Protein AF-0000000072587443 (afdb_homodimer)

Foldseek 3Di:
DPDPPPPPPPPPPPPPPPPLDPAAEFQLAFDALVSLLCLLVQGAYHYDPNLLVLQVQLLVQLQQCVLVPADAPLQNPPLPDDPPDRQADPVSGGDPVSQVSQLVSLVVLLVVQQDFDAFFDDSSLQSLLLLLLLSQCSQNFQSFDSVLSVLSSLCSNLVKGFRFHQGDDQFLFQQNGQSSVLCLLQQAHWTDGPNDIDRSVVRCVVSVHHRDRGGRRHSQSRRGANSSLLSLLSVLLVLLVLLLVLLLLLLLLLCLLLLAALQLLDQVNCVVPPDPLLVVLSVVSCVQFPPFCSVPDDPPYDPHAPCLNSVVSVLSSLLVVLSVQLRVLSSCRSNYHLGAQTKFFADAFPDPPPVSHRQFGPPTIGRHGDSSNRSVRNLVSLLSSLVSLLVNLVSLLVSLVQLQPCVRRVFPHHLADPAEDCNCPVVSPVSVVLSVLSNVLSPACQQPDAADDVRPRGHGGSSNSSSVSSSVSSLSSLLSSLSSSLSSLSSNVRVCVVPVPGGGDPSSVVLSVLLCVQAPHPHYDDDCVSSSVSSSVCSSPDDD/DPPPVPPPPPPPPPPPPPPLDPAAEFQLAFDALVSLLCLLVQGAYHYDPNLLVLQVQLLVQLQQCVLVPADDPLQNPPLPDDPPDRQDDPVSGGDPVSQVSQLVSLVVLLVVQQDFDAFFDDSSLQSLLLLLLLSQVSQNFQSFDSVLSVLSNLCSNLVKGFRFHQGDDQFLFQQNGQSSVLQLLQQAHWTDHPNDIDRSVVRCVVSVHHRDRGGRRHSQSRRGANSSLLSLLSNLLVLLVLLLVLLLLLLLLLCLLLLAALQLLDQVNCVVPPDPLLVVLSVVSCQQFPPFCSVPDDPPYDPHAPCLNSVVSVLSSLLVVLSVQLRVLSSCRSNYHLGAQTKFFADAFPDPPPVSHRQFGPPTIGRHGDSSNASVRNLVSLLSSLVSLLVNLQSLLVSLVQLQPCVRRVFPHHLADPAEDCRCPVVSVVSVVLSVLSNVLSPACQQPDAADDVRPRGHGGSSNSSSVSSSVSSLSSLLSSLSSSLSSLSSQVRVCVVPVPGGGDPSSVVLSVLLCVQAPHPHYDDDCVSSSVSSSVCSSPDDD

InterPro domains:
  IPR001106 Aromatic amino acid lyase [PF00221] (32-516)
  IPR001106 Aromatic amino acid lyase [PTHR10362] (23-500)
  IPR001106 Aromatic amino acid lyase [cd00332] (29-495)
  IPR008948 L-Aspartase-like [SSF48557] (23-542)
  IPR024083 Fumarase/histidase, N-terminal [G3DSA:1.10.275.10] (18-224)

pLDDT: mean 92.94, std 14.46, range [24.88, 98.94]

Organism: Burkholderia pseudomallei (strain K96243) (NCBI:txid272560)

Solvent-accessible surface area (backbone atoms only — not comparable to full-atom values): 54432 Å² total; per-residue (Å²): 134,85,77,80,78,77,79,76,78,74,75,73,74,70,70,68,73,68,75,79,70,76,58,49,72,41,49,9,64,72,68,46,39,59,57,37,41,44,40,23,71,61,47,36,61,41,74,35,68,72,16,52,50,35,17,48,52,16,25,49,40,49,51,50,33,47,53,71,63,44,85,32,82,57,39,56,37,87,43,74,65,58,90,83,58,75,53,40,38,99,82,65,39,69,21,69,68,48,47,52,42,15,23,52,41,22,53,48,51,28,60,75,33,47,60,52,36,71,63,59,49,54,68,44,48,48,37,10,14,50,48,32,40,45,24,13,41,25,47,7,18,35,25,31,54,61,67,56,57,49,48,49,43,46,28,58,55,71,46,49,35,50,60,30,36,62,41,63,50,53,26,67,20,24,32,25,38,36,11,32,51,50,33,26,41,60,34,34,67,39,17,35,44,91,90,36,82,36,49,14,44,59,48,28,59,75,69,69,48,79,61,65,84,46,35,50,34,28,39,56,49,56,14,43,26,44,24,55,38,49,15,46,38,23,42,38,51,45,53,44,57,53,47,57,54,49,51,53,49,43,47,51,44,34,38,59,25,37,46,41,61,59,50,43,39,32,69,72,45,35,61,42,43,67,48,68,41,32,50,52,32,15,53,52,49,52,59,42,47,44,79,19,49,61,46,44,81,53,92,82,44,53,86,67,57,40,37,42,62,42,37,34,38,52,46,55,8,40,45,50,47,30,48,52,51,24,49,58,43,41,40,50,61,43,27,17,22,34,24,67,50,24,29,44,66,81,39,72,54,88,46,86,45,47,52,50,37,57,48,48,37,89,94,41,8,29,53,33,52,45,40,47,36,62,49,58,73,32,46,52,29,45,49,43,32,23,42,36,51,20,53,44,33,48,26,48,34,44,44,45,50,43,53,30,31,32,88,70,30,73,46,46,62,22,57,35,42,93,62,25,88,60,48,45,56,78,61,51,50,62,36,45,53,49,22,51,50,32,40,60,53,31,52,78,52,40,82,69,72,75,61,36,81,94,54,37,43,47,60,57,32,23,36,42,60,54,42,53,36,40,40,50,36,53,55,50,45,45,43,42,48,17,49,37,40,53,52,17,50,46,35,38,51,56,44,33,72,74,34,74,82,58,42,70,13,71,71,46,43,61,61,54,51,56,44,52,75,71,37,70,77,68,54,49,68,69,89,52,66,67,45,41,54,48,33,22,54,46,61,76,66,62,75,134,134,83,79,77,78,76,79,75,76,75,76,73,74,69,71,68,73,69,74,82,69,78,58,50,72,41,50,9,64,72,68,47,39,58,56,36,40,44,40,23,72,61,47,36,60,42,73,34,68,70,17,54,50,34,16,47,52,14,25,50,40,49,52,50,32,47,53,71,63,44,85,32,82,56,39,55,37,86,45,72,65,60,90,83,56,74,54,42,39,98,81,63,39,68,21,68,67,48,46,53,42,14,23,53,42,23,52,49,51,28,61,75,32,47,59,51,37,73,62,61,52,52,69,44,50,47,38,11,14,49,48,32,39,45,22,13,40,26,48,7,19,35,24,30,54,62,67,56,60,48,48,50,42,47,28,57,56,68,47,48,36,50,60,31,37,63,40,63,50,53,26,68,20,23,33,25,40,36,11,33,51,50,33,26,41,60,34,35,66,40,18,36,44,90,92,35,81,36,48,14,44,59,49,29,61,76,67,70,49,79,62,64,84,49,36,50,34,26,40,55,50,56,16,44,27,43,24,54,38,50,14,45,38,22,42,38,51,45,54,44,57,53,46,56,53,48,51,53,49,43,47,51,44,33,38,60,26,37,47,42,60,58,48,42,39,33,70,72,46,34,60,43,42,68,47,69,42,33,49,54,33,14,54,53,49,50,58,44,46,43,79,18,49,62,45,44,80,54,94,83,45,54,86,68,55,39,36,42,61,41,37,34,37,52,46,55,8,40,45,50,46,31,47,53,50,23,49,57,44,41,42,50,62,43,28,16,23,34,25,67,52,25,30,43,67,81,38,74,56,88,46,86,44,47,51,48,37,56,49,50,38,89,94,41,9,29,53,34,53,44,41,46,34,61,48,59,74,33,44,52,28,44,50,43,31,23,43,34,50,19,53,45,34,46,27,49,34,44,44,44,52,43,54,29,31,32,89,68,31,73,48,48,62,22,57,34,41,93,63,24,87,63,49,44,55,78,62,52,50,62,37,44,53,50,19,52,52,31,39,59,52,30,52,79,51,41,83,68,72,74,59,37,81,94,52,37,42,46,60,56,31,24,38,44,59,53,42,51,36,41,39,50,36,53,55,52,45,44,43,41,48,17,48,38,41,52,53,17,51,46,34,38,51,55,45,33,73,75,34,74,81,58,43,70,14,70,71,45,43,61,61,55,51,56,44,52,75,72,37,71,79,67,54,48,68,68,89,52,67,67,44,40,53,48,33,24,53,46,62,76,65,60,76,135

Sequence (1088 aa):
MQRFLTRSAIALALFAAVPAFADVTLDGRSVTPESIARIADGEAVSIAPAARQRVVAAHEVLLKAAAAGQQIYGLTVGVGLNKDREMVDAHGKLSQEVIDASTRFNIGLIHAHSGSVGPDMSVRVARAAMAARLNAMLDGGAGVQPAIVDAYAQFLNRGVTPAMPADGSIGEADITILSHVGLAMLGEGDVYYQGRKLAAADALKLAGIATIYPYGKDALAILSSNAYSAGMAALALTDMARLARVSKLVFALGLQGLNGNVSPFREDTLALRPFPAALRAGAALRTLLAGSSLWNKDPDRPLQDPLSFRSGVYLLGEEDRTYDEARALLQVQLNSSDDNPGVAVSVAPKSNRAQDAAGYVDGGGAVLPSANFEPLPWVLAFEQLGLALGHNALASAQRIVKLNDSHLSGLSRFLGTEETVHAFGAMEKPPTALAMTIKTLATPVSLDYLPVAGGIEDIATNAPEVVQRVQKQIDASYTLLGLELIEAAQAIDLRRRRQPSFTLAPATQPLYRALRAKVAFLERDRPLTPDFRAADTLLRAYRDMQRFLTRSAIALALFAAVPAFADVTLDGRSVTPESIARIADGEAVSIAPAARQRVVAAHEVLLKAAAAGQQIYGLTVGVGLNKDREMVDAHGKLSQEVIDASTRFNIGLIHAHSGSVGPDMSVRVARAAMAARLNAMLDGGAGVQPAIVDAYAQFLNRGVTPAMPADGSIGEADITILSHVGLAMLGEGDVYYQGRKLAAADALKLAGIATIYPYGKDALAILSSNAYSAGMAALALTDMARLARVSKLVFALGLQGLNGNVSPFREDTLALRPFPAALRAGAALRTLLAGSSLWNKDPDRPLQDPLSFRSGVYLLGEEDRTYDEARALLQVQLNSSDDNPGVAVSVAPKSNRAQDAAGYVDGGGAVLPSANFEPLPWVLAFEQLGLALGHNALASAQRIVKLNDSHLSGLSRFLGTEETVHAFGAMEKPPTALAMTIKTLATPVSLDYLPVAGGIEDIATNAPEVVQRVQKQIDASYTLLGLELIEAAQAIDLRRRRQPSFTLAPATQPLYRALRAKVAFLERDRPLTPDFRAADTLLRAYRD

Structure (mmCIF, N/CA/C/O backbone):
data_AF-0000000072587443-model_v1
#
loop_
_entity.id
_entity.type
_entity.pdbx_description
1 polymer 'Exported histidine ammonia-lyase'
#
loop_
_atom_site.group_PDB
_atom_site.id
_atom_site.type_symbol
_atom_site.label_atom_id
_atom_site.label_alt_id
_atom_site.label_comp_id
_atom_site.label_asym_id
_atom_site.label_entity_id
_atom_site.label_seq_id
_atom_site.pdbx_PDB_ins_code
_atom_site.Cartn_x
_atom_site.Cartn_y
_atom_site.Cartn_z
_atom_site.occupancy
_atom_site.B_iso_or_equiv
_atom_site.auth_seq_id
_atom_site.auth_comp_id
_atom_site.auth_asym_id
_atom_site.auth_atom_id
_atom_site.pdbx_PDB_model_num
ATOM 1 N N . MET A 1 1 ? -71.75 -31.109 24.922 1 28.19 1 MET A N 1
ATOM 2 C CA . MET A 1 1 ? -71.062 -31.672 23.781 1 28.19 1 MET A CA 1
ATOM 3 C C . MET A 1 1 ? -70.938 -30.656 22.656 1 28.19 1 MET A C 1
ATOM 5 O O . MET A 1 1 ? -70.75 -31.031 21.5 1 28.19 1 MET A O 1
ATOM 9 N N . GLN A 1 2 ? -71.125 -29.344 22.938 1 29.17 2 GLN A N 1
ATOM 10 C CA . GLN A 1 2 ? -71 -28.172 22.062 1 29.17 2 GLN A CA 1
ATOM 11 C C . GLN A 1 2 ? -69.625 -28.062 21.453 1 29.17 2 GLN A C 1
ATOM 13 O O . GLN A 1 2 ? -68.625 -28.031 22.188 1 29.17 2 GLN A O 1
ATOM 18 N N . ARG A 1 3 ? -69.562 -28.562 20.172 1 26.31 3 ARG A N 1
ATOM 19 C CA . ARG A 1 3 ? -68.5 -28.703 19.172 1 26.31 3 ARG A CA 1
ATOM 20 C C . ARG A 1 3 ? -67.875 -27.359 18.859 1 26.31 3 ARG A C 1
ATOM 22 O O . ARG A 1 3 ? -68.5 -26.438 18.406 1 26.31 3 ARG A O 1
ATOM 29 N N . PHE A 1 4 ? -66.938 -26.859 19.766 1 31.45 4 PHE A N 1
ATOM 30 C CA . PHE A 1 4 ? -66.125 -25.672 19.594 1 31.45 4 PHE A CA 1
ATOM 31 C C . PHE A 1 4 ? -65.312 -25.75 18.281 1 31.45 4 PHE A C 1
ATOM 33 O O . PHE A 1 4 ? -64.5 -26.656 18.094 1 31.45 4 PHE A O 1
ATOM 40 N N . LEU A 1 5 ? -66 -25.5 17.094 1 30.7 5 LEU A N 1
ATOM 41 C CA . LEU A 1 5 ? -65.438 -25.375 15.773 1 30.7 5 LEU A CA 1
ATOM 42 C C . LEU A 1 5 ? -64.312 -24.359 15.773 1 30.7 5 LEU A C 1
ATOM 44 O O . LEU A 1 5 ? -64.5 -23.203 16.125 1 30.7 5 LEU A O 1
ATOM 48 N N . THR A 1 6 ? -63.062 -24.828 16.156 1 29.62 6 THR A N 1
ATOM 49 C CA . THR A 1 6 ? -61.781 -24.125 16.125 1 29.62 6 THR A CA 1
ATOM 50 C C . THR A 1 6 ? -61.5 -23.578 14.727 1 29.62 6 THR A C 1
ATOM 52 O O . THR A 1 6 ? -61.438 -24.344 13.758 1 29.62 6 THR A O 1
ATOM 55 N N . ARG A 1 7 ? -62.094 -22.359 14.336 1 28.56 7 ARG A N 1
ATOM 56 C CA . ARG A 1 7 ? -61.75 -21.609 13.133 1 28.56 7 ARG A CA 1
ATOM 57 C C . ARG A 1 7 ? -60.25 -21.469 12.984 1 28.56 7 ARG A C 1
ATOM 59 O O . ARG A 1 7 ? -59.594 -20.859 13.836 1 28.56 7 ARG A O 1
ATOM 66 N N . SER A 1 8 ? -59.531 -22.469 12.477 1 27.53 8 SER A N 1
ATOM 67 C CA . SER A 1 8 ? -58.125 -22.453 12.102 1 27.53 8 SER A CA 1
ATOM 68 C C . SER A 1 8 ? -57.844 -21.359 11.07 1 27.53 8 SER A C 1
ATOM 70 O O . SER A 1 8 ? -58.344 -21.422 9.945 1 27.53 8 SER A O 1
ATOM 72 N N . ALA A 1 9 ? -57.844 -20.016 11.508 1 30.33 9 ALA A N 1
ATOM 73 C CA . ALA A 1 9 ? -57.375 -18.953 10.609 1 30.33 9 ALA A CA 1
ATOM 74 C C . ALA A 1 9 ? -56.031 -19.312 9.984 1 30.33 9 ALA A C 1
ATOM 76 O O . ALA A 1 9 ? -55.062 -19.484 10.695 1 30.33 9 ALA A O 1
ATOM 77 N N . ILE A 1 10 ? -56.031 -19.938 8.906 1 27.16 10 ILE A N 1
ATOM 78 C CA . ILE A 1 10 ? -54.875 -20.125 8.055 1 27.16 10 ILE A CA 1
ATOM 79 C C . ILE A 1 10 ? -54.25 -18.781 7.68 1 27.16 10 ILE A C 1
ATOM 81 O O . ILE A 1 10 ? -54.906 -17.969 7.004 1 27.16 10 ILE A O 1
ATOM 85 N N . ALA A 1 11 ? -53.531 -18.141 8.602 1 29.89 11 ALA A N 1
ATOM 86 C CA . ALA A 1 11 ? -52.719 -17 8.195 1 29.89 11 ALA A CA 1
ATOM 87 C C . ALA A 1 11 ? -51.938 -17.312 6.93 1 29.89 11 ALA A C 1
ATOM 89 O O . ALA A 1 11 ? -51.062 -18.188 6.941 1 29.89 11 ALA A O 1
ATOM 90 N N . LEU A 1 12 ? -52.531 -17.062 5.828 1 25.92 12 LEU A N 1
ATOM 91 C CA . LEU A 1 12 ? -51.75 -17.031 4.582 1 25.92 12 LEU A CA 1
ATOM 92 C C . LEU A 1 12 ? -50.562 -16.125 4.715 1 25.92 12 LEU A C 1
ATOM 94 O O . LEU A 1 12 ? -50.688 -14.914 4.93 1 25.92 12 LEU A O 1
ATOM 98 N N . ALA A 1 13 ? -49.5 -16.688 5.184 1 30.31 13 ALA A N 1
ATOM 99 C CA . ALA A 1 13 ? -48.188 -16 5.051 1 30.31 13 ALA A CA 1
ATOM 100 C C . ALA A 1 13 ? -48 -15.484 3.629 1 30.31 13 ALA A C 1
ATOM 102 O O . ALA A 1 13 ? -47.938 -16.266 2.68 1 30.31 13 ALA A O 1
ATOM 103 N N . LEU A 1 14 ? -48.594 -14.297 3.459 1 30.86 14 LEU A N 1
ATOM 104 C CA . LEU A 1 14 ? -48.188 -13.57 2.266 1 30.86 14 LEU A CA 1
ATOM 105 C C . LEU A 1 14 ? -46.688 -13.648 2.082 1 30.86 14 LEU A C 1
ATOM 107 O O . LEU A 1 14 ? -45.906 -13.18 2.932 1 30.86 14 LEU A O 1
ATOM 111 N N . PHE A 1 15 ? -46.281 -14.711 1.475 1 32.22 15 PHE A N 1
ATOM 112 C CA . PHE A 1 15 ? -44.938 -14.625 0.964 1 32.22 15 PHE A CA 1
ATOM 113 C C . PHE A 1 15 ? -44.688 -13.297 0.256 1 32.22 15 PHE A C 1
ATOM 115 O O . PHE A 1 15 ? -45.344 -13 -0.752 1 32.22 15 PHE A O 1
ATOM 122 N N . ALA A 1 16 ? -44.531 -12.219 1.026 1 31.06 16 ALA A N 1
ATOM 123 C CA . ALA A 1 16 ? -44 -11.016 0.38 1 31.06 16 ALA A CA 1
ATOM 124 C C . ALA A 1 16 ? -43.156 -11.359 -0.836 1 31.06 16 ALA A C 1
ATOM 126 O O . ALA A 1 16 ? -42.25 -12.172 -0.745 1 31.06 16 ALA A O 1
ATOM 127 N N . ALA A 1 17 ? -43.688 -11.242 -1.972 1 32.5 17 ALA A N 1
ATOM 128 C CA . ALA A 1 17 ? -42.938 -11.273 -3.217 1 32.5 17 ALA A CA 1
ATOM 129 C C . ALA A 1 17 ? -41.562 -10.609 -3.043 1 32.5 17 ALA A C 1
ATOM 131 O O . ALA A 1 17 ? -41.5 -9.398 -2.803 1 32.5 17 ALA A O 1
ATOM 132 N N . VAL A 1 18 ? -40.656 -11.336 -2.527 1 38.56 18 VAL A N 1
ATOM 133 C CA . VAL A 1 18 ? -39.344 -10.711 -2.637 1 38.56 18 VAL A CA 1
ATOM 134 C C . VAL A 1 18 ? -39.188 -10.078 -4.02 1 38.56 18 VAL A C 1
ATOM 136 O O . VAL A 1 18 ? -39.438 -10.719 -5.035 1 38.56 18 VAL A O 1
ATOM 139 N N . PRO A 1 19 ? -39.312 -8.82 -4.234 1 39.88 19 PRO A N 1
ATOM 140 C CA . PRO A 1 19 ? -39.125 -8.211 -5.555 1 39.88 19 PRO A CA 1
ATOM 141 C C . PRO A 1 19 ? -38.156 -9.016 -6.441 1 39.88 19 PRO A C 1
ATOM 143 O O . PRO A 1 19 ? -37.156 -9.555 -5.949 1 39.88 19 PRO A O 1
ATOM 146 N N . ALA A 1 20 ? -38.594 -9.594 -7.484 1 42.62 20 ALA A N 1
ATOM 147 C CA . ALA A 1 20 ? -37.781 -10.266 -8.516 1 42.62 20 ALA A CA 1
ATOM 148 C C . ALA A 1 20 ? -36.531 -9.469 -8.867 1 42.62 20 ALA A C 1
ATOM 150 O O . ALA A 1 20 ? -36.625 -8.5 -9.625 1 42.62 20 ALA A O 1
ATOM 151 N N . PHE A 1 21 ? -35.688 -9.242 -8.023 1 53.94 21 PHE A N 1
ATOM 152 C CA . PHE A 1 21 ? -34.438 -8.602 -8.484 1 53.94 21 PHE A CA 1
ATOM 153 C C . PHE A 1 21 ? -33.938 -9.258 -9.766 1 53.94 21 PHE A C 1
ATOM 155 O O . PHE A 1 21 ? -34.062 -10.477 -9.93 1 53.94 21 PHE A O 1
ATOM 162 N N . ALA A 1 22 ? -33.812 -8.547 -10.93 1 69.62 22 ALA A N 1
ATOM 163 C CA . ALA A 1 22 ? -33.188 -8.984 -12.188 1 69.62 22 ALA A CA 1
ATOM 164 C C . ALA A 1 22 ? -31.891 -9.719 -11.945 1 69.62 22 ALA A C 1
ATOM 166 O O . ALA A 1 22 ? -31.156 -9.398 -11.016 1 69.62 22 ALA A O 1
ATOM 167 N N . ASP A 1 23 ? -31.734 -10.859 -12.508 1 89.25 23 ASP A N 1
ATOM 168 C CA . ASP A 1 23 ? -30.547 -11.711 -12.453 1 89.25 23 ASP A CA 1
ATOM 169 C C . ASP A 1 23 ? -29.281 -10.891 -12.664 1 89.25 23 ASP A C 1
ATOM 171 O O . ASP A 1 23 ? -29.297 -9.891 -13.383 1 89.25 23 ASP A O 1
ATOM 175 N N . VAL A 1 24 ? -28.25 -11.219 -11.844 1 96.88 24 VAL A N 1
ATOM 176 C CA . VAL A 1 24 ? -26.938 -10.703 -12.188 1 96.88 24 VAL A CA 1
ATOM 177 C C . VAL A 1 24 ? -26.359 -11.484 -13.375 1 96.88 24 VAL A C 1
ATOM 179 O O . VAL A 1 24 ? -26.156 -12.695 -13.273 1 96.88 24 VAL A O 1
ATOM 182 N N . THR A 1 25 ? -26.156 -10.852 -14.508 1 98.25 25 THR A N 1
ATOM 183 C CA . THR A 1 25 ? -25.578 -11.516 -15.672 1 98.25 25 THR A CA 1
ATOM 184 C C . THR A 1 25 ? -24.047 -11.523 -15.578 1 98.25 25 THR A C 1
ATOM 186 O O . THR A 1 25 ? -23.422 -10.477 -15.445 1 98.25 25 THR A O 1
ATOM 189 N N . LEU A 1 26 ? -23.516 -12.672 -15.594 1 98.56 26 LEU A N 1
ATOM 190 C CA . LEU A 1 26 ? -22.062 -12.852 -15.578 1 98.56 26 LEU A CA 1
ATOM 191 C C . LEU A 1 26 ? -21.531 -13.102 -16.984 1 98.56 26 LEU A C 1
ATOM 193 O O . LEU A 1 26 ? -22.078 -13.945 -17.703 1 98.56 26 LEU A O 1
ATOM 197 N N . ASP A 1 27 ? -20.484 -12.336 -17.359 1 98.44 27 ASP A N 1
ATOM 198 C CA . ASP A 1 27 ? -19.969 -12.461 -18.719 1 98.44 27 ASP A CA 1
ATOM 199 C C . ASP A 1 27 ? -18.469 -12.789 -18.703 1 98.44 27 ASP A C 1
ATOM 201 O O . ASP A 1 27 ? -17.844 -12.859 -19.766 1 98.44 27 ASP A O 1
ATOM 205 N N . GLY A 1 28 ? -17.906 -12.914 -17.562 1 98.31 28 GLY A N 1
ATOM 206 C CA . GLY A 1 28 ? -16.5 -13.281 -17.438 1 98.31 28 GLY A CA 1
ATOM 207 C C . GLY A 1 28 ? -15.57 -12.094 -17.531 1 98.31 28 GLY A C 1
ATOM 208 O O . GLY A 1 28 ? -14.359 -12.234 -17.344 1 98.31 28 GLY A O 1
ATOM 209 N N . ARG A 1 29 ? -16.062 -10.812 -17.672 1 97.75 29 ARG A N 1
ATOM 210 C CA . ARG A 1 29 ? -15.133 -9.758 -18.062 1 97.75 29 ARG A CA 1
ATOM 211 C C . ARG A 1 29 ? -15.484 -8.438 -17.391 1 97.75 29 ARG A C 1
ATOM 213 O O . ARG A 1 29 ? -14.719 -7.473 -17.453 1 97.75 29 ARG A O 1
ATOM 220 N N . SER A 1 30 ? -16.594 -8.414 -16.656 1 98.06 30 SER A N 1
ATOM 221 C CA . SER A 1 30 ? -16.953 -7.078 -16.203 1 98.06 30 SER A CA 1
ATOM 222 C C . SER A 1 30 ? -17.656 -7.125 -14.852 1 98.06 30 SER A C 1
ATOM 224 O O . SER A 1 30 ? -18.375 -6.191 -14.484 1 98.06 30 SER A O 1
ATOM 226 N N . VAL A 1 31 ? -17.578 -8.211 -14.125 1 98.25 31 VAL A N 1
ATOM 227 C CA . VAL A 1 31 ? -18.25 -8.281 -12.828 1 98.25 31 VAL A CA 1
ATOM 228 C C . VAL A 1 31 ? -17.609 -7.293 -11.867 1 98.25 31 VAL A C 1
ATOM 230 O O . VAL A 1 31 ? -16.438 -6.938 -12.016 1 98.25 31 VAL A O 1
ATOM 233 N N . THR A 1 32 ? -18.344 -6.773 -10.953 1 98.5 32 THR A N 1
ATOM 234 C CA . THR A 1 32 ? -17.859 -5.848 -9.93 1 98.5 32 THR A CA 1
ATOM 235 C C . THR A 1 32 ? -17.984 -6.465 -8.539 1 98.5 32 THR A C 1
ATOM 237 O O . THR A 1 32 ? -18.703 -7.457 -8.352 1 98.5 32 THR A O 1
ATOM 240 N N . PRO A 1 33 ? -17.266 -5.949 -7.566 1 98.62 33 PRO A N 1
ATOM 241 C CA . PRO A 1 33 ? -17.453 -6.402 -6.184 1 98.62 33 PRO A CA 1
ATOM 242 C C . PRO A 1 33 ? -18.922 -6.352 -5.742 1 98.62 33 PRO A C 1
ATOM 244 O O . PRO A 1 33 ? -19.406 -7.277 -5.086 1 98.62 33 PRO A O 1
ATOM 247 N N . GLU A 1 34 ? -19.625 -5.367 -6.129 1 98.25 34 GLU A N 1
ATOM 248 C CA . GLU A 1 34 ? -21.031 -5.211 -5.766 1 98.25 34 GLU A CA 1
ATOM 249 C C . GLU A 1 34 ? -21.875 -6.316 -6.383 1 98.25 34 GLU A C 1
ATOM 251 O O . GLU A 1 34 ? -22.812 -6.816 -5.746 1 98.25 34 GLU A O 1
ATOM 256 N N . SER A 1 35 ? -21.562 -6.684 -7.637 1 98.31 35 SER A N 1
ATOM 257 C CA . SER A 1 35 ? -22.281 -7.785 -8.273 1 98.31 35 SER A CA 1
ATOM 258 C C . SER A 1 35 ? -22.078 -9.086 -7.508 1 98.31 35 SER A C 1
ATOM 260 O O . SER A 1 35 ? -23.031 -9.859 -7.328 1 98.31 35 SER A O 1
ATOM 262 N N . ILE A 1 36 ? -20.875 -9.312 -7.109 1 98.88 36 ILE A N 1
ATOM 263 C CA . ILE A 1 36 ? -20.562 -10.508 -6.336 1 98.88 36 ILE A CA 1
ATOM 264 C C . ILE A 1 36 ? -21.328 -10.492 -5.023 1 98.88 36 ILE A C 1
ATOM 266 O O . ILE A 1 36 ? -21.875 -11.516 -4.602 1 98.88 36 ILE A O 1
ATOM 270 N N . ALA A 1 37 ? -21.359 -9.367 -4.348 1 98.69 37 ALA A N 1
ATOM 271 C CA . ALA A 1 37 ? -22.094 -9.234 -3.09 1 98.69 37 ALA A CA 1
ATOM 272 C C . ALA A 1 37 ? -23.578 -9.523 -3.287 1 98.69 37 ALA A C 1
ATOM 274 O O . ALA A 1 37 ? -24.203 -10.188 -2.453 1 98.69 37 ALA A O 1
ATOM 275 N N . ARG A 1 38 ? -24.172 -9.023 -4.363 1 98.56 38 ARG A N 1
ATOM 276 C CA . ARG A 1 38 ? -25.578 -9.281 -4.672 1 98.56 38 ARG A CA 1
ATOM 277 C C . ARG A 1 38 ? -25.844 -10.773 -4.812 1 98.56 38 ARG A C 1
ATOM 279 O O . ARG A 1 38 ? -26.828 -11.289 -4.277 1 98.56 38 ARG A O 1
ATOM 286 N N . ILE A 1 39 ? -25 -11.438 -5.5 1 98.81 39 ILE A N 1
ATOM 287 C CA . ILE A 1 39 ? -25.141 -12.875 -5.676 1 98.81 39 ILE A CA 1
ATOM 288 C C . ILE A 1 39 ? -24.984 -13.578 -4.328 1 98.81 39 ILE A C 1
ATOM 290 O O . ILE A 1 39 ? -25.75 -14.492 -4.004 1 98.81 39 ILE A O 1
ATOM 294 N N . ALA A 1 40 ? -23.969 -13.156 -3.59 1 98.75 40 ALA A N 1
ATOM 295 C CA . ALA A 1 40 ? -23.719 -13.719 -2.264 1 98.75 40 ALA A CA 1
ATOM 296 C C . ALA A 1 40 ? -24.953 -13.578 -1.368 1 98.75 40 ALA A C 1
ATOM 298 O O . ALA A 1 40 ? -25.203 -14.43 -0.505 1 98.75 40 ALA A O 1
ATOM 299 N N . ASP A 1 41 ? -25.734 -12.539 -1.622 1 98 41 ASP A N 1
ATOM 300 C CA . ASP A 1 41 ? -26.922 -12.242 -0.812 1 98 41 ASP A CA 1
ATOM 301 C C . ASP A 1 41 ? -28.156 -12.945 -1.368 1 98 41 ASP A C 1
ATOM 303 O O . ASP A 1 41 ? -29.25 -12.781 -0.846 1 98 41 ASP A O 1
ATOM 307 N N . GLY A 1 42 ? -28.047 -13.648 -2.453 1 97.56 42 GLY A N 1
ATOM 308 C CA . GLY A 1 42 ? -29.125 -14.539 -2.844 1 97.56 42 GLY A CA 1
ATOM 309 C C . GLY A 1 42 ? -29.656 -14.25 -4.23 1 97.56 42 GLY A C 1
ATOM 310 O O . GLY A 1 42 ? -30.516 -14.984 -4.738 1 97.56 42 GLY A O 1
ATOM 311 N N . GLU A 1 43 ? -29.172 -13.188 -4.863 1 98 43 GLU A N 1
ATOM 312 C CA . GLU A 1 43 ? -29.656 -12.906 -6.211 1 98 43 GLU A CA 1
ATOM 313 C C . GLU A 1 43 ? -29.234 -14 -7.188 1 98 43 GLU A C 1
ATOM 315 O O . GLU A 1 43 ? -28.141 -14.562 -7.062 1 98 43 GLU A O 1
ATOM 320 N N . ALA A 1 44 ? -30.078 -14.281 -8.164 1 98.06 44 ALA A N 1
ATOM 321 C CA . ALA A 1 44 ? -29.828 -15.32 -9.164 1 98.06 44 ALA A CA 1
ATOM 322 C C . ALA A 1 44 ? -28.797 -14.852 -10.188 1 98.06 44 ALA A C 1
ATOM 324 O O . ALA A 1 44 ? -28.562 -13.648 -10.344 1 98.06 44 ALA A O 1
ATOM 325 N N . VAL A 1 45 ? -28.188 -15.852 -10.891 1 98.38 45 VAL A N 1
ATOM 326 C CA . VAL A 1 45 ? -27.172 -15.547 -11.891 1 98.38 45 VAL A CA 1
ATOM 327 C C . VAL A 1 45 ? -27.625 -16.062 -13.258 1 98.38 45 VAL A C 1
ATOM 329 O O . VAL A 1 45 ? -28.328 -17.078 -13.344 1 98.38 45 VAL A O 1
ATOM 332 N N . SER A 1 46 ? -27.359 -15.297 -14.242 1 98.44 46 SER A N 1
ATOM 333 C CA . SER A 1 46 ? -27.438 -15.75 -15.625 1 98.44 46 SER A CA 1
ATOM 334 C C . SER A 1 46 ? -26.094 -15.656 -16.328 1 98.44 46 SER A C 1
ATOM 336 O O . SER A 1 46 ? -25.234 -14.852 -15.938 1 98.44 46 SER A O 1
ATOM 338 N N . ILE A 1 47 ? -25.859 -16.5 -17.312 1 98.44 47 ILE A N 1
ATOM 339 C CA . ILE A 1 47 ? -24.594 -16.531 -18.062 1 98.44 47 ILE A CA 1
ATOM 340 C C . ILE A 1 47 ? -24.797 -15.891 -19.438 1 98.44 47 ILE A C 1
ATOM 342 O O . ILE A 1 47 ? -25.688 -16.281 -20.188 1 98.44 47 ILE A O 1
ATOM 346 N N . ALA A 1 48 ? -23.984 -14.883 -19.703 1 98.38 48 ALA A N 1
ATOM 347 C CA . ALA A 1 48 ? -24.047 -14.258 -21.031 1 98.38 48 ALA A CA 1
ATOM 348 C C . ALA A 1 48 ? -23.734 -15.273 -22.125 1 98.38 48 ALA A C 1
ATOM 350 O O . ALA A 1 48 ? -22.812 -16.062 -22 1 98.38 48 ALA A O 1
ATOM 351 N N . PRO A 1 49 ? -24.484 -15.273 -23.219 1 98 49 PRO A N 1
ATOM 352 C CA . PRO A 1 49 ? -24.281 -16.25 -24.297 1 98 49 PRO A CA 1
ATOM 353 C C . PRO A 1 49 ? -22.859 -16.234 -24.844 1 98 49 PRO A C 1
ATOM 355 O O . PRO A 1 49 ? -22.266 -17.281 -25.078 1 98 49 PRO A O 1
ATOM 358 N N . ALA A 1 50 ? -22.344 -15.047 -25 1 98.06 50 ALA A N 1
ATOM 359 C CA . ALA A 1 50 ? -20.969 -14.938 -25.516 1 98.06 50 ALA A CA 1
ATOM 360 C C . ALA A 1 50 ? -19.969 -15.602 -24.578 1 98.06 50 ALA A C 1
ATOM 362 O O . ALA A 1 50 ? -18.969 -16.172 -25.031 1 98.06 50 ALA A O 1
ATOM 363 N N . ALA A 1 51 ? -20.219 -15.531 -23.312 1 98.19 51 ALA A N 1
ATOM 364 C CA . ALA A 1 51 ? -19.359 -16.156 -22.328 1 98.19 51 ALA A CA 1
ATOM 365 C C . ALA A 1 51 ? -19.422 -17.688 -22.422 1 98.19 51 ALA A C 1
ATOM 367 O O . ALA A 1 51 ? -18.406 -18.375 -22.297 1 98.19 51 ALA A O 1
ATOM 368 N N . ARG A 1 52 ? -20.594 -18.188 -22.625 1 97.5 52 ARG A N 1
ATOM 369 C CA . ARG A 1 52 ? -20.766 -19.625 -22.797 1 97.5 52 ARG A CA 1
ATOM 370 C C . ARG A 1 52 ? -20 -20.109 -24.016 1 97.5 52 ARG A C 1
ATOM 372 O O . ARG A 1 52 ? -19.391 -21.188 -23.984 1 97.5 52 ARG A O 1
ATOM 379 N N . GLN A 1 53 ? -20.047 -19.328 -25.031 1 98.06 53 GLN A N 1
ATOM 380 C CA . GLN A 1 53 ? -19.312 -19.688 -26.25 1 98.06 53 GLN A CA 1
ATOM 381 C C . GLN A 1 53 ? -17.812 -19.734 -26 1 98.06 53 GLN A C 1
ATOM 383 O O . GLN A 1 53 ? -17.109 -20.578 -26.547 1 98.06 53 GLN A O 1
ATOM 388 N N . ARG A 1 54 ? -17.312 -18.797 -25.188 1 97.94 54 ARG A N 1
ATOM 389 C CA . ARG A 1 54 ? -15.898 -18.797 -24.859 1 97.94 54 ARG A CA 1
ATOM 390 C C . ARG A 1 54 ? -15.516 -20.047 -24.078 1 97.94 54 ARG A C 1
ATOM 392 O O . ARG A 1 54 ? -14.445 -20.625 -24.297 1 97.94 54 ARG A O 1
ATOM 399 N N . VAL A 1 55 ? -16.375 -20.484 -23.188 1 98.44 55 VAL A N 1
ATOM 400 C CA . VAL A 1 55 ? -16.125 -21.688 -22.406 1 98.44 55 VAL A CA 1
ATOM 401 C C . VAL A 1 55 ? -16.047 -22.906 -23.328 1 98.44 55 VAL A C 1
ATOM 403 O O . VAL A 1 55 ? -15.125 -23.719 -23.203 1 98.44 55 VAL A O 1
ATOM 406 N N . VAL A 1 56 ? -16.953 -22.984 -24.266 1 98.12 56 VAL A N 1
ATOM 407 C CA . VAL A 1 56 ? -16.984 -24.094 -25.219 1 98.12 56 VAL A CA 1
ATOM 408 C C . VAL A 1 56 ? -15.719 -24.094 -26.062 1 98.12 56 VAL A C 1
ATOM 410 O O . VAL A 1 56 ? -15.062 -25.109 -26.234 1 98.12 56 VAL A O 1
ATOM 413 N N . ALA A 1 57 ? -15.398 -22.922 -26.562 1 97.69 57 ALA A N 1
ATOM 414 C CA . ALA A 1 57 ? -14.227 -22.781 -27.422 1 97.69 57 ALA A CA 1
ATOM 415 C C . ALA A 1 57 ? -12.953 -23.156 -26.672 1 97.69 57 ALA A C 1
ATOM 417 O O . ALA A 1 57 ? -12.07 -23.812 -27.234 1 97.69 57 ALA A O 1
ATOM 418 N N . ALA A 1 58 ? -12.844 -22.781 -25.5 1 97.81 58 ALA A N 1
ATOM 419 C CA . ALA A 1 58 ? -11.656 -23.078 -24.688 1 97.81 58 ALA A CA 1
ATOM 420 C C . ALA A 1 58 ? -11.555 -24.578 -24.406 1 97.81 58 ALA A C 1
ATOM 422 O O . ALA A 1 58 ? -10.461 -25.141 -24.438 1 97.81 58 ALA A O 1
ATOM 423 N N . HIS A 1 59 ? -12.672 -25.172 -24.062 1 96.56 59 HIS A N 1
ATOM 424 C CA . HIS A 1 59 ? -12.68 -26.625 -23.812 1 96.56 59 HIS A CA 1
ATOM 425 C C . HIS A 1 59 ? -12.25 -27.391 -25.062 1 96.56 59 HIS A C 1
ATOM 427 O O . HIS A 1 59 ? -11.539 -28.391 -24.953 1 96.56 59 HIS A O 1
ATOM 433 N N . GLU A 1 60 ? -12.656 -26.938 -26.188 1 95.31 60 GLU A N 1
ATOM 434 C CA . GLU A 1 60 ? -12.266 -27.562 -27.453 1 95.31 60 GLU A CA 1
ATOM 435 C C . GLU A 1 60 ? -10.758 -27.469 -27.656 1 95.31 60 GLU A C 1
ATOM 437 O O . GLU A 1 60 ? -10.133 -28.438 -28.125 1 95.31 60 GLU A O 1
ATOM 442 N N . VAL A 1 61 ? -10.195 -26.328 -27.391 1 96 61 VAL A N 1
ATOM 443 C CA . VAL A 1 61 ? -8.75 -26.156 -27.484 1 96 61 VAL A CA 1
ATOM 444 C C . VAL A 1 61 ? -8.047 -27.156 -26.578 1 96 61 VAL A C 1
ATOM 446 O O . VAL A 1 61 ? -7.055 -27.766 -26.984 1 96 61 VAL A O 1
ATOM 449 N N . LEU A 1 62 ? -8.555 -27.312 -25.406 1 94.56 62 LEU A N 1
ATOM 450 C CA . LEU A 1 62 ? -7.977 -28.25 -24.453 1 94.56 62 LEU A CA 1
ATOM 451 C C . LEU A 1 62 ? -8.008 -29.672 -25 1 94.56 62 LEU A C 1
ATOM 453 O O . LEU A 1 62 ? -7.02 -30.406 -24.891 1 94.56 62 LEU A O 1
ATOM 457 N N . LEU A 1 63 ? -9.117 -30.078 -25.578 1 91.06 63 LEU A N 1
ATOM 458 C CA . LEU A 1 63 ? -9.273 -31.422 -26.125 1 91.06 63 LEU A CA 1
ATOM 459 C C . LEU A 1 63 ? -8.344 -31.625 -27.312 1 91.06 63 LEU A C 1
ATOM 461 O O . LEU A 1 63 ? -7.77 -32.719 -27.484 1 91.06 63 LEU A O 1
ATOM 465 N N . LYS A 1 64 ? -8.219 -30.594 -28.078 1 91.31 64 LYS A N 1
ATOM 466 C CA . LYS A 1 64 ? -7.301 -30.672 -29.203 1 91.31 64 LYS A CA 1
ATOM 467 C C . LYS A 1 64 ? -5.863 -30.859 -28.734 1 91.31 64 LYS A C 1
ATOM 469 O O . LYS A 1 64 ? -5.105 -31.641 -29.328 1 91.31 64 LYS A O 1
ATOM 474 N N . ALA A 1 65 ? -5.488 -30.141 -27.781 1 91.12 65 ALA A N 1
ATOM 475 C CA . ALA A 1 65 ? -4.145 -30.25 -27.219 1 91.12 65 ALA A CA 1
ATOM 476 C C . ALA A 1 65 ? -3.887 -31.656 -26.688 1 91.12 65 ALA A C 1
ATOM 478 O O . ALA A 1 65 ? -2.812 -32.219 -26.922 1 91.12 65 ALA A O 1
ATOM 479 N N . ALA A 1 66 ? -4.863 -32.188 -25.984 1 87.69 66 ALA A N 1
ATOM 480 C CA . ALA A 1 66 ? -4.754 -33.562 -25.453 1 87.69 66 ALA A CA 1
ATOM 481 C C . ALA A 1 66 ? -4.652 -34.594 -26.578 1 87.69 66 ALA A C 1
ATOM 483 O O . ALA A 1 66 ? -3.861 -35.531 -26.5 1 87.69 66 ALA A O 1
ATOM 484 N N . ALA A 1 67 ? -5.449 -34.375 -27.531 1 85.06 67 ALA A N 1
ATOM 485 C CA . ALA A 1 67 ? -5.465 -35.281 -28.672 1 85.06 67 ALA A CA 1
ATOM 486 C C . ALA A 1 67 ? -4.125 -35.25 -29.406 1 85.06 67 ALA A C 1
ATOM 488 O O . ALA A 1 67 ? -3.695 -36.281 -29.953 1 85.06 67 ALA A O 1
ATOM 489 N N . ALA A 1 68 ? -3.496 -34.125 -29.344 1 84.5 68 ALA A N 1
ATOM 490 C CA . ALA A 1 68 ? -2.207 -33.969 -30 1 84.5 68 ALA A CA 1
ATOM 491 C C . ALA A 1 68 ? -1.074 -34.531 -29.156 1 84.5 68 ALA A C 1
ATOM 493 O O . ALA A 1 68 ? 0.094 -34.469 -29.547 1 84.5 68 ALA A O 1
ATOM 494 N N . GLY A 1 69 ? -1.419 -34.938 -27.953 1 79.5 69 GLY A N 1
ATOM 495 C CA . GLY A 1 69 ? -0.432 -35.594 -27.109 1 79.5 69 GLY A CA 1
ATOM 496 C C . GLY A 1 69 ? 0.308 -34.656 -26.188 1 79.5 69 GLY A C 1
ATOM 497 O O . GLY A 1 69 ? 1.34 -35 -25.609 1 79.5 69 GLY A O 1
ATOM 498 N N . GLN A 1 70 ? -0.155 -33.562 -26.094 1 82.56 70 GLN A N 1
ATOM 499 C CA . GLN A 1 70 ? 0.499 -32.594 -25.219 1 82.56 70 GLN A CA 1
ATOM 500 C C . GLN A 1 70 ? 0.392 -33.031 -23.75 1 82.56 70 GLN A C 1
ATOM 502 O O . GLN A 1 70 ? -0.641 -33.531 -23.328 1 82.56 70 GLN A O 1
ATOM 507 N N . GLN A 1 71 ? 1.494 -32.75 -23.062 1 74.75 71 GLN A N 1
ATOM 508 C CA . GLN A 1 71 ? 1.492 -33 -21.609 1 74.75 71 GLN A CA 1
ATOM 509 C C . GLN A 1 71 ? 0.746 -31.875 -20.891 1 74.75 71 GLN A C 1
ATOM 511 O O . GLN A 1 71 ? 1.189 -30.719 -20.875 1 74.75 71 GLN A O 1
ATOM 516 N N . ILE A 1 72 ? -0.385 -32.281 -20.469 1 77.06 72 ILE A N 1
ATOM 517 C CA . ILE A 1 72 ? -1.237 -31.328 -19.766 1 77.06 72 ILE A CA 1
ATOM 518 C C . ILE A 1 72 ? -1.485 -31.828 -18.344 1 77.06 72 ILE A C 1
ATOM 520 O O . ILE A 1 72 ? -2.057 -32.906 -18.141 1 77.06 72 ILE A O 1
ATOM 524 N N . TYR A 1 73 ? -1.007 -31.047 -17.453 1 67.38 73 TYR A N 1
ATOM 525 C CA . TYR A 1 73 ? -1.212 -31.391 -16.062 1 67.38 73 TYR A CA 1
ATOM 526 C C . TYR A 1 73 ? -2.693 -31.578 -15.75 1 67.38 73 TYR A C 1
ATOM 528 O O . TYR A 1 73 ? -3.518 -30.734 -16.109 1 67.38 73 TYR A O 1
ATOM 536 N N . GLY A 1 74 ? -3.121 -32.719 -15.109 1 64.06 74 GLY A N 1
ATOM 537 C CA . GLY A 1 74 ? -4.496 -33 -14.719 1 64.06 74 GLY A CA 1
ATOM 538 C C . GLY A 1 74 ? -5.293 -33.719 -15.805 1 64.06 74 GLY A C 1
ATOM 539 O O . GLY A 1 74 ? -6.434 -34.125 -15.578 1 64.06 74 GLY A O 1
ATOM 540 N N . LEU A 1 75 ? -4.637 -33.844 -17.016 1 73.56 75 LEU A N 1
ATOM 541 C CA . LEU A 1 75 ? -5.352 -34.469 -18.094 1 73.56 75 LEU A CA 1
ATOM 542 C C . LEU A 1 75 ? -4.535 -35.625 -18.688 1 73.56 75 LEU A C 1
ATOM 544 O O . LEU A 1 75 ? -4.934 -36.781 -18.594 1 73.56 75 LEU A O 1
ATOM 548 N N . THR A 1 76 ? -3.402 -35.281 -19.203 1 70.75 76 THR A N 1
ATOM 549 C CA . THR A 1 76 ? -2.584 -36.344 -19.781 1 70.75 76 THR A CA 1
ATOM 550 C C . THR A 1 76 ? -1.502 -36.781 -18.797 1 70.75 76 THR A C 1
ATOM 552 O O . THR A 1 76 ? -1.151 -37.969 -18.75 1 70.75 76 THR A O 1
ATOM 555 N N . VAL A 1 77 ? -1.126 -35.875 -18.062 1 63.28 77 VAL A N 1
ATOM 556 C CA . VAL A 1 77 ? -0.118 -36.156 -17.047 1 63.28 77 VAL A CA 1
ATOM 557 C C . VAL A 1 77 ? -0.797 -36.438 -15.703 1 63.28 77 VAL A C 1
ATOM 559 O O . VAL A 1 77 ? -1.67 -35.688 -15.281 1 63.28 77 VAL A O 1
ATOM 562 N N . GLY A 1 78 ? -0.461 -37.531 -14.992 1 58.03 78 GLY A N 1
ATOM 563 C CA . GLY A 1 78 ? -1.024 -37.906 -13.703 1 58.03 78 GLY A CA 1
ATOM 564 C C . GLY A 1 78 ? -2.082 -39 -13.805 1 58.03 78 GLY A C 1
ATOM 565 O O . GLY A 1 78 ? -2.461 -39.594 -12.797 1 58.03 78 GLY A O 1
ATOM 566 N N . VAL A 1 79 ? -2.623 -39.125 -15.117 1 54 79 VAL A N 1
ATOM 567 C CA . VAL A 1 79 ? -3.756 -40.031 -15.242 1 54 79 VAL A CA 1
ATOM 568 C C . VAL A 1 79 ? -3.254 -41.469 -15.398 1 54 79 VAL A C 1
ATOM 570 O O . VAL A 1 79 ? -4.039 -42.406 -15.328 1 54 79 VAL A O 1
ATOM 573 N N . GLY A 1 80 ? -1.986 -41.594 -15.117 1 47.59 80 GLY A N 1
ATOM 574 C CA . GLY A 1 80 ? -1.423 -42.938 -15.094 1 47.59 80 GLY A CA 1
ATOM 575 C C . GLY A 1 80 ? -1.539 -43.656 -16.422 1 47.59 80 GLY A C 1
ATOM 576 O O . GLY A 1 80 ? -1.569 -44.906 -16.469 1 47.59 80 GLY A O 1
ATOM 577 N N . LEU A 1 81 ? -1.885 -42.906 -17.422 1 48.88 81 LEU A N 1
ATOM 578 C CA . LEU A 1 81 ? -2.035 -43.625 -18.688 1 48.88 81 LEU A CA 1
ATOM 579 C C . LEU A 1 81 ? -0.675 -43.938 -19.281 1 48.88 81 LEU A C 1
ATOM 581 O O . LEU A 1 81 ? 0.279 -43.188 -19.141 1 48.88 81 LEU A O 1
ATOM 585 N N . ASN A 1 82 ? -0.463 -45.219 -19.5 1 47.53 82 ASN A N 1
ATOM 586 C CA . ASN A 1 82 ? 0.767 -45.719 -20.094 1 47.53 82 ASN A CA 1
ATOM 587 C C . ASN A 1 82 ? 1.004 -45.125 -21.484 1 47.53 82 ASN A C 1
ATOM 589 O O . ASN A 1 82 ? 0.052 -44.812 -22.203 1 47.53 82 ASN A O 1
ATOM 593 N N . LYS A 1 83 ? 2.203 -44.562 -21.719 1 51.03 83 LYS A N 1
ATOM 594 C CA . LYS A 1 83 ? 2.68 -44 -22.984 1 51.03 83 LYS A CA 1
ATOM 595 C C . LYS A 1 83 ? 2.135 -44.75 -24.172 1 51.03 83 LYS A C 1
ATOM 597 O O . LYS A 1 83 ? 2.018 -44.219 -25.281 1 51.03 83 LYS A O 1
ATOM 602 N N . ASP A 1 84 ? 1.775 -45.969 -24.016 1 49.31 84 ASP A N 1
ATOM 603 C CA . ASP A 1 84 ? 1.485 -46.812 -25.156 1 49.31 84 ASP A CA 1
ATOM 604 C C . ASP A 1 84 ? -0.011 -46.844 -25.453 1 49.31 84 ASP A C 1
ATOM 606 O O . ASP A 1 84 ? -0.447 -47.5 -26.422 1 49.31 84 ASP A O 1
ATOM 610 N N . ARG A 1 85 ? -0.717 -46.125 -24.75 1 58.38 85 ARG A N 1
ATOM 611 C CA . ARG A 1 85 ? -2.148 -46.219 -25.016 1 58.38 85 ARG A CA 1
ATOM 612 C C . ARG A 1 85 ? -2.604 -45.094 -25.969 1 58.38 85 ARG A C 1
ATOM 614 O O . ARG A 1 85 ? -2.047 -44 -25.953 1 58.38 85 ARG A O 1
ATOM 621 N N . GLU A 1 86 ? -3.506 -45.469 -26.797 1 60.31 86 GLU A N 1
ATOM 622 C CA . GLU A 1 86 ? -4.062 -44.562 -27.797 1 60.31 86 GLU A CA 1
ATOM 623 C C . GLU A 1 86 ? -4.895 -43.469 -27.125 1 60.31 86 GLU A C 1
ATOM 625 O O . GLU A 1 86 ? -5.871 -43.75 -26.438 1 60.31 86 GLU A O 1
ATOM 630 N N . MET A 1 87 ? -4.586 -42.219 -27.203 1 67.88 87 MET A N 1
ATOM 631 C CA . MET A 1 87 ? -5.254 -41.062 -26.625 1 67.88 87 MET A CA 1
ATOM 632 C C . MET A 1 87 ? -6.566 -40.75 -27.344 1 67.88 87 MET A C 1
ATOM 634 O O . MET A 1 87 ? -7.5 -40.219 -26.734 1 67.88 87 MET A O 1
ATOM 638 N N . VAL A 1 88 ? -6.652 -41.188 -28.656 1 72 88 VAL A N 1
ATOM 639 C CA . VAL A 1 88 ? -7.82 -40.844 -29.453 1 72 88 VAL A CA 1
ATOM 640 C C . VAL A 1 88 ? -8.438 -42.094 -30.062 1 72 88 VAL A C 1
ATOM 642 O O . VAL A 1 88 ? -7.754 -43.094 -30.266 1 72 88 VAL A O 1
ATOM 645 N N . ASP A 1 89 ? -9.703 -41.969 -30.344 1 71.5 89 ASP A N 1
ATOM 646 C CA . ASP A 1 89 ? -10.391 -43.062 -31.031 1 71.5 89 ASP A CA 1
ATOM 647 C C . ASP A 1 89 ? -10.234 -42.906 -32.562 1 71.5 89 ASP A C 1
ATOM 649 O O . ASP A 1 89 ? -9.461 -42.094 -33.031 1 71.5 89 ASP A O 1
ATOM 653 N N . ALA A 1 90 ? -10.93 -43.781 -33.25 1 71.62 90 ALA A N 1
ATOM 654 C CA . ALA A 1 90 ? -10.805 -43.875 -34.688 1 71.62 90 ALA A CA 1
ATOM 655 C C . ALA A 1 90 ? -11.219 -42.594 -35.375 1 71.62 90 ALA A C 1
ATOM 657 O O . ALA A 1 90 ? -10.852 -42.344 -36.531 1 71.62 90 ALA A O 1
ATOM 658 N N . HIS A 1 91 ? -11.898 -41.812 -34.656 1 74.25 91 HIS A N 1
ATOM 659 C CA . HIS A 1 91 ? -12.398 -40.562 -35.25 1 74.25 91 HIS A CA 1
ATOM 660 C C . HIS A 1 91 ? -11.562 -39.375 -34.781 1 74.25 91 HIS A C 1
ATOM 662 O O . HIS A 1 91 ? -11.914 -38.219 -35.062 1 74.25 91 HIS A O 1
ATOM 668 N N . GLY A 1 92 ? -10.57 -39.594 -34.062 1 71.38 92 GLY A N 1
ATOM 669 C CA . GLY A 1 92 ? -9.656 -38.531 -33.625 1 71.38 92 GLY A CA 1
ATOM 670 C C . GLY A 1 92 ? -10.094 -37.844 -32.344 1 71.38 92 GLY A C 1
ATOM 671 O O . GLY A 1 92 ? -9.531 -36.812 -31.984 1 71.38 92 GLY A O 1
ATOM 672 N N . LYS A 1 93 ? -11.117 -38.406 -31.875 1 79.75 93 LYS A N 1
ATOM 673 C CA . LYS A 1 93 ? -11.594 -37.875 -30.594 1 79.75 93 LYS A CA 1
ATOM 674 C C . LYS A 1 93 ? -10.977 -38.625 -29.438 1 79.75 93 LYS A C 1
ATOM 676 O O . LYS A 1 93 ? -10.508 -39.781 -29.594 1 79.75 93 LYS A O 1
ATOM 681 N N . LEU A 1 94 ? -10.992 -37.938 -28.359 1 82.94 94 LEU A N 1
ATOM 682 C CA . LEU A 1 94 ? -10.508 -38.656 -27.188 1 82.94 94 LEU A CA 1
ATOM 683 C C . LEU A 1 94 ? -11.289 -39.969 -27 1 82.94 94 LEU A C 1
ATOM 685 O O . LEU A 1 94 ? -12.523 -39.969 -27.094 1 82.94 94 LEU A O 1
ATOM 689 N N . SER A 1 95 ? -10.664 -41.031 -26.734 1 83.31 95 SER A N 1
ATOM 690 C CA . SER A 1 95 ? -11.336 -42.312 -26.547 1 83.31 95 SER A CA 1
ATOM 691 C C . SER A 1 95 ? -12.109 -42.344 -25.234 1 83.31 95 SER A C 1
ATOM 693 O O . SER A 1 95 ? -11.781 -41.625 -24.297 1 83.31 95 SER A O 1
ATOM 695 N N . GLN A 1 96 ? -13.109 -43.219 -25.188 1 85.94 96 GLN A N 1
ATOM 696 C CA . GLN A 1 96 ? -13.891 -43.344 -23.969 1 85.94 96 GLN A CA 1
ATOM 697 C C . GLN A 1 96 ? -13.016 -43.812 -22.812 1 85.94 96 GLN A C 1
ATOM 699 O O . GLN A 1 96 ? -13.227 -43.406 -21.656 1 85.94 96 GLN A O 1
ATOM 704 N N . GLU A 1 97 ? -12.086 -44.625 -23.094 1 83.81 97 GLU A N 1
ATOM 705 C CA . GLU A 1 97 ? -11.164 -45.094 -22.078 1 83.81 97 GLU A CA 1
ATOM 706 C C . GLU A 1 97 ? -10.367 -43.938 -21.453 1 83.81 97 GLU A C 1
ATOM 708 O O . GLU A 1 97 ? -10.148 -43.906 -20.25 1 83.81 97 GLU A O 1
ATOM 713 N N . VAL A 1 98 ? -9.945 -43.062 -22.328 1 83.5 98 VAL A N 1
ATOM 714 C CA . VAL A 1 98 ? -9.195 -41.906 -21.875 1 83.5 98 VAL A CA 1
ATOM 715 C C . VAL A 1 98 ? -10.109 -41 -21.047 1 83.5 98 VAL A C 1
ATOM 717 O O . VAL A 1 98 ? -9.688 -40.469 -20 1 83.5 98 VAL A O 1
ATOM 720 N N . ILE A 1 99 ? -11.258 -40.812 -21.469 1 87.38 99 ILE A N 1
ATOM 721 C CA . ILE A 1 99 ? -12.227 -40 -20.766 1 87.38 99 ILE A CA 1
ATOM 722 C C . ILE A 1 99 ? -12.516 -40.594 -19.391 1 87.38 99 ILE A C 1
ATOM 724 O O . ILE A 1 99 ? -12.539 -39.875 -18.391 1 87.38 99 ILE A O 1
ATOM 728 N N . ASP A 1 100 ? -12.742 -41.875 -19.344 1 89 100 ASP A N 1
ATOM 729 C CA . ASP A 1 100 ? -13.023 -42.562 -18.078 1 89 100 ASP A CA 1
ATOM 730 C C . ASP A 1 100 ? -11.844 -42.469 -17.125 1 89 100 ASP A C 1
ATOM 732 O O . ASP A 1 100 ? -12.039 -42.25 -15.914 1 89 100 ASP A O 1
ATOM 736 N N . ALA A 1 101 ? -10.695 -42.656 -17.688 1 86.75 101 ALA A N 1
ATOM 737 C CA . ALA A 1 101 ? -9.5 -42.5 -16.859 1 86.75 101 ALA A CA 1
ATOM 738 C C . ALA A 1 101 ? -9.375 -41.094 -16.328 1 86.75 101 ALA A C 1
ATOM 740 O O . ALA A 1 101 ? -9 -40.875 -15.164 1 86.75 101 ALA A O 1
ATOM 741 N N . SER A 1 102 ? -9.594 -40.156 -17.25 1 89.44 102 SER A N 1
ATOM 742 C CA . SER A 1 102 ? -9.57 -38.75 -16.859 1 89.44 102 SER A CA 1
ATOM 743 C C . SER A 1 102 ? -10.617 -38.469 -15.789 1 89.44 102 SER A C 1
ATOM 745 O O . SER A 1 102 ? -10.367 -37.688 -14.859 1 89.44 102 SER A O 1
ATOM 747 N N . THR A 1 103 ? -11.734 -39 -15.906 1 92.38 103 THR A N 1
ATOM 748 C CA . THR A 1 103 ? -12.805 -38.812 -14.93 1 92.38 103 THR A CA 1
ATOM 749 C C . THR A 1 103 ? -12.375 -39.344 -13.562 1 92.38 103 THR A C 1
ATOM 751 O O . THR A 1 103 ? -12.562 -38.688 -12.547 1 92.38 103 THR A O 1
ATOM 754 N N . ARG A 1 104 ? -11.844 -40.562 -13.5 1 91.25 104 ARG A N 1
ATOM 755 C CA . ARG A 1 104 ? -11.352 -41.125 -12.25 1 91.25 104 ARG A CA 1
ATOM 756 C C . ARG A 1 104 ? -10.289 -40.25 -11.625 1 91.25 104 ARG A C 1
ATOM 758 O O . ARG A 1 104 ? -10.281 -40.031 -10.406 1 91.25 104 ARG A O 1
ATOM 765 N N . PHE A 1 105 ? -9.398 -39.75 -12.469 1 90.5 105 PHE A N 1
ATOM 766 C CA . PHE A 1 105 ? -8.352 -38.875 -12 1 90.5 105 PHE A CA 1
ATOM 767 C C . PHE A 1 105 ? -8.953 -37.594 -11.398 1 90.5 105 PHE A C 1
ATOM 769 O O . PHE A 1 105 ? -8.531 -37.156 -10.328 1 90.5 105 PHE A O 1
ATOM 776 N N . ASN A 1 106 ? -9.875 -37.031 -12.148 1 94.06 106 ASN A N 1
ATOM 777 C CA . ASN A 1 106 ? -10.523 -35.812 -11.688 1 94.06 106 ASN A CA 1
ATOM 778 C C . ASN A 1 106 ? -11.227 -36 -10.352 1 94.06 106 ASN A C 1
ATOM 780 O O . ASN A 1 106 ? -11.102 -35.188 -9.445 1 94.06 106 ASN A O 1
ATOM 784 N N . ILE A 1 107 ? -11.938 -37.094 -10.188 1 95.44 107 ILE A N 1
ATOM 785 C CA . ILE A 1 107 ? -12.609 -37.406 -8.938 1 95.44 107 ILE A CA 1
ATOM 786 C C . ILE A 1 107 ? -11.578 -37.594 -7.824 1 95.44 107 ILE A C 1
ATOM 788 O O . ILE A 1 107 ? -11.758 -37.094 -6.715 1 95.44 107 ILE A O 1
ATOM 792 N N . GLY A 1 108 ? -10.508 -38.312 -8.141 1 93.75 108 GLY A N 1
ATOM 793 C CA . GLY A 1 108 ? -9.422 -38.469 -7.191 1 93.75 108 GLY A CA 1
ATOM 794 C C . GLY A 1 108 ? -8.805 -37.156 -6.75 1 93.75 108 GLY A C 1
ATOM 795 O O . GLY A 1 108 ? -8.461 -37 -5.578 1 93.75 108 GLY A O 1
ATOM 796 N N . LEU A 1 109 ? -8.633 -36.25 -7.688 1 93.38 109 LEU A N 1
ATOM 797 C CA . LEU A 1 109 ? -8.07 -34.938 -7.398 1 93.38 109 LEU A CA 1
ATOM 798 C C . LEU A 1 109 ? -8.953 -34.156 -6.422 1 93.38 109 LEU A C 1
ATOM 800 O O . LEU A 1 109 ? -8.453 -33.531 -5.496 1 93.38 109 LEU A O 1
ATOM 804 N N . ILE A 1 110 ? -10.227 -34.156 -6.637 1 96 110 ILE A N 1
ATOM 805 C CA . ILE A 1 110 ? -11.172 -33.5 -5.746 1 96 110 ILE A CA 1
ATOM 806 C C . ILE A 1 110 ? -11.086 -34.125 -4.352 1 96 110 ILE A C 1
ATOM 808 O O . ILE A 1 110 ? -10.992 -33.406 -3.354 1 96 110 ILE A O 1
ATOM 812 N N . HIS A 1 111 ? -11.055 -35.5 -4.281 1 96.75 111 HIS A N 1
ATOM 813 C CA . HIS A 1 111 ? -10.977 -36.188 -3.008 1 96.75 111 HIS A CA 1
ATOM 814 C C . HIS A 1 111 ? -9.688 -35.875 -2.271 1 96.75 111 HIS A C 1
ATOM 816 O O . HIS A 1 111 ? -9.711 -35.562 -1.075 1 96.75 111 HIS A O 1
ATOM 822 N N . ALA A 1 112 ? -8.625 -35.844 -2.979 1 94.38 112 ALA A N 1
ATOM 823 C CA . ALA A 1 112 ? -7.293 -35.688 -2.389 1 94.38 112 ALA A CA 1
ATOM 824 C C . ALA A 1 112 ? -7.094 -34.281 -1.848 1 94.38 112 ALA A C 1
ATOM 826 O O . ALA A 1 112 ? -6.285 -34.062 -0.942 1 94.38 112 ALA A O 1
ATOM 827 N N . HIS A 1 113 ? -7.832 -33.312 -2.34 1 94.88 113 HIS A N 1
ATOM 828 C CA . HIS A 1 113 ? -7.578 -31.922 -1.979 1 94.88 113 HIS A CA 1
ATOM 829 C C . HIS A 1 113 ? -8.672 -31.375 -1.07 1 94.88 113 HIS A C 1
ATOM 831 O O . HIS A 1 113 ? -8.586 -30.25 -0.587 1 94.88 113 HIS A O 1
ATOM 837 N N . SER A 1 114 ? -9.688 -32.156 -0.9 1 95.62 114 SER A N 1
ATOM 838 C CA . SER A 1 114 ? -10.797 -31.672 -0.065 1 95.62 114 SER A CA 1
ATOM 839 C C . SER A 1 114 ? -10.492 -31.891 1.415 1 95.62 114 SER A C 1
ATOM 841 O O . SER A 1 114 ? -11.023 -32.812 2.043 1 95.62 114 SER A O 1
ATOM 843 N N . GLY A 1 115 ? -9.781 -31.016 2.014 1 95 115 GLY A N 1
ATOM 844 C CA . GLY A 1 115 ? -9.422 -31.047 3.422 1 95 115 GLY A CA 1
ATOM 845 C C . GLY A 1 115 ? -9.023 -29.703 3.975 1 95 115 GLY A C 1
ATOM 846 O O . GLY A 1 115 ? -7.98 -29.156 3.6 1 95 115 GLY A O 1
ATOM 847 N N . SER A 1 116 ? -9.836 -29.141 4.82 1 96.06 116 SER A N 1
ATOM 848 C CA . SER A 1 116 ? -9.602 -27.891 5.539 1 96.06 116 SER A CA 1
ATOM 849 C C . SER A 1 116 ? -10.148 -27.969 6.961 1 96.06 116 SER A C 1
ATOM 851 O O . SER A 1 116 ? -10.727 -28.984 7.359 1 96.06 116 SER A O 1
ATOM 853 N N . VAL A 1 117 ? -9.875 -26.969 7.797 1 97 117 VAL A N 1
ATOM 854 C CA . VAL A 1 117 ? -10.219 -27.062 9.211 1 97 117 VAL A CA 1
ATOM 855 C C . VAL A 1 117 ? -10.992 -25.812 9.641 1 97 117 VAL A C 1
ATOM 857 O O . VAL A 1 117 ? -11.289 -24.953 8.812 1 97 117 VAL A O 1
ATOM 860 N N . GLY A 1 118 ? -11.391 -25.828 10.867 1 96.06 118 GLY A N 1
ATOM 861 C CA . GLY A 1 118 ? -12.156 -24.719 11.398 1 96.06 118 GLY A CA 1
ATOM 862 C C . GLY A 1 118 ? -13.641 -24.797 11.094 1 96.06 118 GLY A C 1
ATOM 863 O O . GLY A 1 118 ? -14.102 -25.797 10.523 1 96.06 118 GLY A O 1
ATOM 864 N N . PRO A 1 119 ? -14.344 -23.812 11.594 1 97.06 119 PRO A N 1
ATOM 865 C CA . PRO A 1 119 ? -15.773 -23.797 11.305 1 97.06 119 PRO A CA 1
ATOM 866 C C . PRO A 1 119 ? -16.078 -23.578 9.82 1 97.06 119 PRO A C 1
ATOM 868 O O . PRO A 1 119 ? -15.234 -23.031 9.094 1 97.06 119 PRO A O 1
ATOM 871 N N . ASP A 1 120 ? -17.281 -24.016 9.438 1 97.81 120 ASP A N 1
ATOM 872 C CA . ASP A 1 120 ? -17.703 -23.672 8.086 1 97.81 120 ASP A CA 1
ATOM 873 C C . ASP A 1 120 ? -17.812 -22.156 7.906 1 97.81 120 ASP A C 1
ATOM 875 O O . ASP A 1 120 ? -18.234 -21.453 8.812 1 97.81 120 ASP A O 1
ATOM 879 N N . MET A 1 121 ? -17.312 -21.734 6.801 1 97.81 121 MET A N 1
ATOM 880 C CA . MET A 1 121 ? -17.578 -20.328 6.453 1 97.81 121 MET A CA 1
ATOM 881 C C . MET A 1 121 ? -19.078 -20.078 6.301 1 97.81 121 MET A C 1
ATOM 883 O O . MET A 1 121 ? -19.859 -21.031 6.195 1 97.81 121 MET A O 1
ATOM 887 N N . SER A 1 122 ? -19.5 -18.859 6.336 1 98.19 122 SER A N 1
ATOM 888 C CA . SER A 1 122 ? -20.906 -18.516 6.16 1 98.19 122 SER A CA 1
ATOM 889 C C . SER A 1 122 ? -21.375 -18.828 4.742 1 98.19 122 SER A C 1
ATOM 891 O O . SER A 1 122 ? -20.578 -18.844 3.807 1 98.19 122 SER A O 1
ATOM 893 N N . VAL A 1 123 ? -22.656 -19.031 4.566 1 98.62 123 VAL A N 1
ATOM 894 C CA . VAL A 1 123 ? -23.266 -19.25 3.262 1 98.62 123 VAL A CA 1
ATOM 895 C C . VAL A 1 123 ? -22.953 -18.062 2.346 1 98.62 123 VAL A C 1
ATOM 897 O O . VAL A 1 123 ? -22.656 -18.25 1.162 1 98.62 123 VAL A O 1
ATOM 900 N N . ARG A 1 124 ? -22.953 -16.875 2.891 1 98.62 124 ARG A N 1
ATOM 901 C CA . ARG A 1 124 ? -22.688 -15.664 2.123 1 98.62 124 ARG A CA 1
ATOM 902 C C . ARG A 1 124 ? -21.297 -15.688 1.52 1 98.62 124 ARG A C 1
ATOM 904 O O . ARG A 1 124 ? -21.109 -15.375 0.34 1 98.62 124 ARG A O 1
ATOM 911 N N . VAL A 1 125 ? -20.297 -16.078 2.266 1 98.81 125 VAL A N 1
ATOM 912 C CA . VAL A 1 125 ? -18.922 -16.125 1.807 1 98.81 125 VAL A CA 1
ATOM 913 C C . VAL A 1 125 ? -18.75 -17.234 0.771 1 98.81 125 VAL A C 1
ATOM 915 O O . VAL A 1 125 ? -18.078 -17.047 -0.249 1 98.81 125 VAL A O 1
ATOM 918 N N . ALA A 1 126 ? -19.375 -18.375 1.022 1 98.88 126 ALA A N 1
ATOM 919 C CA . ALA A 1 126 ? -19.297 -19.484 0.083 1 98.88 126 ALA A CA 1
ATOM 920 C C . ALA A 1 126 ? -19.922 -19.109 -1.263 1 98.88 126 ALA A C 1
ATOM 922 O O . ALA A 1 126 ? -19.375 -19.453 -2.316 1 98.88 126 ALA A O 1
ATOM 923 N N . ARG A 1 127 ? -21.062 -18.469 -1.203 1 98.88 127 ARG A N 1
ATOM 924 C CA . ARG A 1 127 ? -21.719 -18.031 -2.43 1 98.88 127 ARG A CA 1
ATOM 925 C C . ARG A 1 127 ? -20.859 -17.016 -3.182 1 98.88 127 ARG A C 1
ATOM 927 O O . ARG A 1 127 ? -20.781 -17.062 -4.41 1 98.88 127 ARG A O 1
ATOM 934 N N . ALA A 1 128 ? -20.203 -16.094 -2.443 1 98.94 128 ALA A N 1
ATOM 935 C CA . ALA A 1 128 ? -19.297 -15.133 -3.07 1 98.94 128 ALA A CA 1
ATOM 936 C C . ALA A 1 128 ? -18.156 -15.844 -3.775 1 98.94 128 ALA A C 1
ATOM 938 O O . ALA A 1 128 ? -17.766 -15.469 -4.887 1 98.94 128 ALA A O 1
ATOM 939 N N . ALA A 1 129 ? -17.609 -16.828 -3.137 1 98.88 129 ALA A N 1
ATOM 940 C CA . ALA A 1 129 ? -16.531 -17.609 -3.721 1 98.88 129 ALA A CA 1
ATOM 941 C C . ALA A 1 129 ? -16.969 -18.297 -5.008 1 98.88 129 ALA A C 1
ATOM 943 O O . ALA A 1 129 ? -16.266 -18.266 -6.02 1 98.88 129 ALA A O 1
ATOM 944 N N . MET A 1 130 ? -18.156 -18.906 -4.969 1 98.88 130 MET A N 1
ATOM 945 C CA . MET A 1 130 ? -18.688 -19.609 -6.145 1 98.88 130 MET A CA 1
ATOM 946 C C . MET A 1 130 ? -18.953 -18.625 -7.281 1 98.88 130 MET A C 1
ATOM 948 O O . MET A 1 130 ? -18.672 -18.922 -8.445 1 98.88 130 MET A O 1
ATOM 952 N N . ALA A 1 131 ? -19.469 -17.438 -6.918 1 98.88 131 ALA A N 1
ATOM 953 C CA . ALA A 1 131 ? -19.75 -16.422 -7.93 1 98.88 131 ALA A CA 1
ATOM 954 C C . ALA A 1 131 ? -18.453 -15.938 -8.578 1 98.88 131 ALA A C 1
ATOM 956 O O . ALA A 1 131 ? -18.391 -15.773 -9.797 1 98.88 131 ALA A O 1
ATOM 957 N N . ALA A 1 132 ? -17.438 -15.68 -7.762 1 98.81 132 ALA A N 1
ATOM 958 C CA . ALA A 1 132 ? -16.141 -15.242 -8.266 1 98.81 132 ALA A CA 1
ATOM 959 C C . ALA A 1 132 ? -15.531 -16.281 -9.195 1 98.81 132 ALA A C 1
ATOM 961 O O . ALA A 1 132 ? -15.023 -15.953 -10.266 1 98.81 132 ALA A O 1
ATOM 962 N N . ARG A 1 133 ? -15.641 -17.516 -8.805 1 98.81 133 ARG A N 1
ATOM 963 C CA . ARG A 1 133 ? -15.055 -18.578 -9.609 1 98.81 133 ARG A CA 1
ATOM 964 C C . ARG A 1 133 ? -15.812 -18.75 -10.93 1 98.81 133 ARG A C 1
ATOM 966 O O . ARG A 1 133 ? -15.195 -18.906 -11.984 1 98.81 133 ARG A O 1
ATOM 973 N N . LEU A 1 134 ? -17.141 -18.75 -10.797 1 98.81 134 LEU A N 1
ATOM 974 C CA . LEU A 1 134 ? -17.969 -18.875 -11.992 1 98.81 134 LEU A CA 1
ATOM 975 C C . LEU A 1 134 ? -17.609 -17.797 -13.016 1 98.81 134 LEU A C 1
ATOM 977 O O . LEU A 1 134 ? -17.375 -18.109 -14.188 1 98.81 134 LEU A O 1
ATOM 981 N N . ASN A 1 135 ? -17.5 -16.578 -12.555 1 98.81 135 ASN A N 1
ATOM 982 C CA . ASN A 1 135 ? -17.188 -15.516 -13.492 1 98.81 135 ASN A CA 1
ATOM 983 C C . ASN A 1 135 ? -15.805 -15.68 -14.102 1 98.81 135 ASN A C 1
ATOM 985 O O . ASN A 1 135 ? -15.609 -15.453 -15.289 1 98.81 135 ASN A O 1
ATOM 989 N N . ALA A 1 136 ? -14.883 -16.094 -13.336 1 98.12 136 ALA A N 1
ATOM 990 C CA . ALA A 1 136 ? -13.531 -16.297 -13.844 1 98.12 136 ALA A CA 1
ATOM 991 C C . ALA A 1 136 ? -13.508 -17.391 -14.906 1 98.12 136 ALA A C 1
ATOM 993 O O . ALA A 1 136 ? -12.797 -17.281 -15.906 1 98.12 136 ALA A O 1
ATOM 994 N N . MET A 1 137 ? -14.273 -18.438 -14.719 1 98.25 137 MET A N 1
ATOM 995 C CA . MET A 1 137 ? -14.336 -19.531 -15.688 1 98.25 137 MET A CA 1
ATOM 996 C C . MET A 1 137 ? -14.969 -19.062 -17 1 98.25 137 MET A C 1
ATOM 998 O O . MET A 1 137 ? -14.609 -19.562 -18.062 1 98.25 137 MET A O 1
ATOM 1002 N N . LEU A 1 138 ? -15.844 -18.094 -16.875 1 98.5 138 LEU A N 1
ATOM 1003 C CA . LEU A 1 138 ? -16.578 -17.609 -18.047 1 98.5 138 LEU A CA 1
ATOM 1004 C C . LEU A 1 138 ? -15.672 -16.781 -18.953 1 98.5 138 LEU A C 1
ATOM 1006 O O . LEU A 1 138 ? -16.016 -16.516 -20.094 1 98.5 138 LEU A O 1
ATOM 1010 N N . ASP A 1 139 ? -14.516 -16.422 -18.438 1 96.94 139 ASP A N 1
ATOM 1011 C CA . ASP A 1 139 ? -13.484 -15.82 -19.281 1 96.94 139 ASP A CA 1
ATOM 1012 C C . ASP A 1 139 ? -12.961 -16.828 -20.297 1 96.94 139 ASP A C 1
ATOM 1014 O O . ASP A 1 139 ? -12.406 -16.438 -21.328 1 96.94 139 ASP A O 1
ATOM 1018 N N . GLY A 1 140 ? -13.086 -18.062 -20.016 1 96.94 140 GLY A N 1
ATOM 1019 C CA . GLY A 1 140 ? -12.719 -19.141 -20.922 1 96.94 140 GLY A CA 1
ATOM 1020 C C . GLY A 1 140 ? -11.398 -19.797 -20.578 1 96.94 140 GLY A C 1
ATOM 1021 O O . GLY A 1 140 ? -11.18 -20.969 -20.875 1 96.94 140 GLY A O 1
ATOM 1022 N N . GLY A 1 141 ? -10.531 -19.141 -19.906 1 96.75 141 GLY A N 1
ATOM 1023 C CA . GLY A 1 141 ? -9.156 -19.547 -19.688 1 96.75 141 GLY A CA 1
ATOM 1024 C C . GLY A 1 141 ? -9.031 -20.812 -18.844 1 96.75 141 GLY A C 1
ATOM 1025 O O . GLY A 1 141 ? -7.969 -21.438 -18.812 1 96.75 141 GLY A O 1
ATOM 1026 N N . ALA A 1 142 ? -10.117 -21.266 -18.219 1 97 142 ALA A N 1
ATOM 1027 C CA . ALA A 1 142 ? -10.094 -22.469 -17.375 1 97 142 ALA A CA 1
ATOM 1028 C C . ALA A 1 142 ? -10.195 -23.734 -18.219 1 97 142 ALA A C 1
ATOM 1030 O O . ALA A 1 142 ? -9.773 -24.812 -17.781 1 97 142 ALA A O 1
ATOM 1031 N N . GLY A 1 143 ? -10.82 -23.688 -19.391 1 96.81 143 GLY A N 1
ATOM 1032 C CA . GLY A 1 143 ? -10.938 -24.828 -20.281 1 96.81 143 GLY A CA 1
ATOM 1033 C C . GLY A 1 143 ? -11.844 -25.922 -19.75 1 96.81 143 GLY A C 1
ATOM 1034 O O . GLY A 1 143 ? -11.641 -27.109 -20.047 1 96.81 143 GLY A O 1
ATOM 1035 N N . VAL A 1 144 ? -12.812 -25.562 -18.969 1 97.12 144 VAL A N 1
ATOM 1036 C CA . VAL A 1 144 ? -13.695 -26.547 -18.344 1 97.12 144 VAL A CA 1
ATOM 1037 C C . VAL A 1 144 ? -14.797 -26.938 -19.328 1 97.12 144 VAL A C 1
ATOM 1039 O O . VAL A 1 144 ? -15.047 -26.25 -20.312 1 97.12 144 VAL A O 1
ATOM 1042 N N . GLN A 1 145 ? -15.414 -28.109 -18.984 1 96.81 145 GLN A N 1
ATOM 1043 C CA . GLN A 1 145 ? -16.656 -28.453 -19.656 1 96.81 145 GLN A CA 1
ATOM 1044 C C . GLN A 1 145 ? -17.75 -27.438 -19.359 1 96.81 145 GLN A C 1
ATOM 1046 O O . GLN A 1 145 ? -17.844 -26.922 -18.234 1 96.81 145 GLN A O 1
ATOM 1051 N N . PRO A 1 146 ? -18.625 -27.094 -20.344 1 97.81 146 PRO A N 1
ATOM 1052 C CA . PRO A 1 146 ? -19.766 -26.203 -20.078 1 97.81 146 PRO A CA 1
ATOM 1053 C C . PRO A 1 146 ? -20.625 -26.688 -18.906 1 97.81 146 PRO A C 1
ATOM 1055 O O . PRO A 1 146 ? -21.188 -25.875 -18.172 1 97.81 146 PRO A O 1
ATOM 1058 N N . ALA A 1 147 ? -20.688 -27.984 -18.688 1 97.81 147 ALA A N 1
ATOM 1059 C CA . ALA A 1 147 ? -21.484 -28.547 -17.609 1 97.81 147 ALA A CA 1
ATOM 1060 C C . ALA A 1 147 ? -21.031 -28.047 -16.25 1 97.81 147 ALA A C 1
ATOM 1062 O O . ALA A 1 147 ? -21.828 -27.953 -15.312 1 97.81 147 ALA A O 1
ATOM 1063 N N . ILE A 1 148 ? -19.766 -27.719 -16.094 1 98.5 148 ILE A N 1
ATOM 1064 C CA . ILE A 1 148 ? -19.219 -27.25 -14.82 1 98.5 148 ILE A CA 1
ATOM 1065 C C . ILE A 1 148 ? -19.75 -25.844 -14.523 1 98.5 148 ILE A C 1
ATOM 1067 O O . ILE A 1 148 ? -20.172 -25.562 -13.398 1 98.5 148 ILE A O 1
ATOM 1071 N N . VAL A 1 149 ? -19.734 -24.922 -15.547 1 98.38 149 VAL A N 1
ATOM 1072 C CA . VAL A 1 149 ? -20.25 -23.578 -15.336 1 98.38 149 VAL A CA 1
ATOM 1073 C C . VAL A 1 149 ? -21.75 -23.641 -15.078 1 98.38 149 VAL A C 1
ATOM 1075 O O . VAL A 1 149 ? -22.281 -22.828 -14.32 1 98.38 149 VAL A O 1
ATOM 1078 N N . ASP A 1 150 ? -22.438 -24.609 -15.711 1 98.31 150 ASP A N 1
ATOM 1079 C CA . ASP A 1 150 ? -23.859 -24.812 -15.453 1 98.31 150 ASP A CA 1
ATOM 1080 C C . ASP A 1 150 ? -24.094 -25.234 -14.008 1 98.31 150 ASP A C 1
ATOM 1082 O O . ASP A 1 150 ? -25.047 -24.781 -13.367 1 98.31 150 ASP A O 1
ATOM 1086 N N . ALA A 1 151 ? -23.297 -26.109 -13.531 1 98.69 151 ALA A N 1
ATOM 1087 C CA . ALA A 1 151 ? -23.422 -26.578 -12.156 1 98.69 151 ALA A CA 1
ATOM 1088 C C . ALA A 1 151 ? -23.281 -25.422 -11.164 1 98.69 151 ALA A C 1
ATOM 1090 O O . ALA A 1 151 ? -24.062 -25.312 -10.211 1 98.69 151 ALA A O 1
ATOM 1091 N N . TYR A 1 152 ? -22.25 -24.562 -11.336 1 98.81 152 TYR A N 1
ATOM 1092 C CA . TYR A 1 152 ? -22.078 -23.391 -10.484 1 98.81 152 TYR A CA 1
ATOM 1093 C C . TYR A 1 152 ? -23.328 -22.531 -10.484 1 98.81 152 TYR A C 1
ATOM 1095 O O . TYR A 1 152 ? -23.812 -22.125 -9.422 1 98.81 152 TYR A O 1
ATOM 1103 N N . ALA A 1 153 ? -23.781 -22.234 -11.695 1 98.75 153 ALA A N 1
ATOM 1104 C CA . ALA A 1 153 ? -24.984 -21.391 -11.812 1 98.75 153 ALA A CA 1
ATOM 1105 C C . ALA A 1 153 ? -26.172 -22.047 -11.117 1 98.75 153 ALA A C 1
ATOM 1107 O O . ALA A 1 153 ? -26.953 -21.375 -10.445 1 98.75 153 ALA A O 1
ATOM 1108 N N . GLN A 1 154 ? -26.375 -23.344 -11.273 1 98.69 154 GLN A N 1
ATOM 1109 C CA . GLN A 1 154 ? -27.484 -24.047 -10.648 1 98.69 154 GLN A CA 1
ATOM 1110 C C . GLN A 1 154 ? -27.375 -24.016 -9.133 1 98.69 154 GLN A C 1
ATOM 1112 O O . GLN A 1 154 ? -28.375 -23.781 -8.438 1 98.69 154 GLN A O 1
ATOM 1117 N N . PHE A 1 155 ? -26.141 -24.281 -8.586 1 98.88 155 PHE A N 1
ATOM 1118 C CA . PHE A 1 155 ? -25.922 -24.203 -7.148 1 98.88 155 PHE A CA 1
ATOM 1119 C C . PHE A 1 155 ? -26.328 -22.828 -6.617 1 98.88 155 PHE A C 1
ATOM 1121 O O . PHE A 1 155 ? -27.062 -22.734 -5.629 1 98.88 155 PHE A O 1
ATOM 1128 N N . LEU A 1 156 ? -25.844 -21.75 -7.277 1 98.75 156 LEU A N 1
ATOM 1129 C CA . LEU A 1 156 ? -26.156 -20.391 -6.855 1 98.75 156 LEU A CA 1
ATOM 1130 C C . LEU A 1 156 ? -27.656 -20.125 -6.941 1 98.75 156 LEU A C 1
ATOM 1132 O O . LEU A 1 156 ? -28.25 -19.609 -5.992 1 98.75 156 LEU A O 1
ATOM 1136 N N . ASN A 1 157 ? -28.281 -20.531 -8.023 1 98.56 157 ASN A N 1
ATOM 1137 C CA . ASN A 1 157 ? -29.672 -20.172 -8.289 1 98.56 157 ASN A CA 1
ATOM 1138 C C . ASN A 1 157 ? -30.641 -21.016 -7.457 1 98.56 157 ASN A C 1
ATOM 1140 O O . ASN A 1 157 ? -31.734 -20.547 -7.113 1 98.56 157 ASN A O 1
ATOM 1144 N N . ARG A 1 158 ? -30.281 -22.203 -7.129 1 98.31 158 ARG A N 1
ATOM 1145 C CA . ARG A 1 158 ? -31.188 -23.078 -6.387 1 98.31 158 ARG A CA 1
ATOM 1146 C C . ARG A 1 158 ? -30.859 -23.062 -4.898 1 98.31 158 ARG A C 1
ATOM 1148 O O . ARG A 1 158 ? -31.5 -23.75 -4.109 1 98.31 158 ARG A O 1
ATOM 1155 N N . GLY A 1 159 ? -29.828 -22.359 -4.496 1 98.12 159 GLY A N 1
ATOM 1156 C CA . GLY A 1 159 ? -29.516 -22.141 -3.094 1 98.12 159 GLY A CA 1
ATOM 1157 C C . GLY A 1 159 ? -28.812 -23.328 -2.453 1 98.12 159 GLY A C 1
ATOM 1158 O O . GLY A 1 159 ? -29.016 -23.609 -1.269 1 98.12 159 GLY A O 1
ATOM 1159 N N . VAL A 1 160 ? -28.172 -24.125 -3.238 1 98.75 160 VAL A N 1
ATOM 1160 C CA . VAL A 1 160 ? -27.328 -25.188 -2.707 1 98.75 160 VAL A CA 1
ATOM 1161 C C . VAL A 1 160 ? -25.922 -24.672 -2.469 1 98.75 160 VAL A C 1
ATOM 1163 O O . VAL A 1 160 ? -25.219 -24.297 -3.416 1 98.75 160 VAL A O 1
ATOM 1166 N N . THR A 1 161 ? -25.5 -24.578 -1.235 1 98.88 161 THR A N 1
ATOM 1167 C CA . THR A 1 161 ? -24.203 -24 -0.908 1 98.88 161 THR A CA 1
ATOM 1168 C C . THR A 1 161 ? -23.312 -25.016 -0.2 1 98.88 161 THR A C 1
ATOM 1170 O O . THR A 1 161 ? -23.656 -25.484 0.887 1 98.88 161 THR A O 1
ATOM 1173 N N . PRO A 1 162 ? -22.172 -25.344 -0.792 1 98.81 162 PRO A N 1
ATOM 1174 C CA . PRO A 1 162 ? -21.266 -26.297 -0.144 1 98.81 162 PRO A CA 1
ATOM 1175 C C . PRO A 1 162 ? -20.859 -25.859 1.26 1 98.81 162 PRO A C 1
ATOM 1177 O O . PRO A 1 162 ? -20.609 -24.672 1.493 1 98.81 162 PRO A O 1
ATOM 1180 N N . ALA A 1 163 ? -20.875 -26.797 2.234 1 98.5 163 ALA A N 1
ATOM 1181 C CA . ALA A 1 163 ? -20.312 -26.547 3.559 1 98.5 163 ALA A CA 1
ATOM 1182 C C . ALA A 1 163 ? -18.797 -26.594 3.52 1 98.5 163 ALA A C 1
ATOM 1184 O O . ALA A 1 163 ? -18.188 -27.672 3.473 1 98.5 163 ALA A O 1
ATOM 1185 N N . MET A 1 164 ? -18.125 -25.484 3.52 1 98 164 MET A N 1
ATOM 1186 C CA . MET A 1 164 ? -16.672 -25.391 3.361 1 98 164 MET A CA 1
ATOM 1187 C C . MET A 1 164 ? -16.016 -24.844 4.629 1 98 164 MET A C 1
ATOM 1189 O O . MET A 1 164 ? -16.344 -23.75 5.082 1 98 164 MET A O 1
ATOM 1193 N N . PRO A 1 165 ? -15.109 -25.625 5.23 1 97.25 165 PRO A N 1
ATOM 1194 C CA . PRO A 1 165 ? -14.367 -25.031 6.352 1 97.25 165 PRO A CA 1
ATOM 1195 C C . PRO A 1 165 ? -13.547 -23.812 5.941 1 97.25 165 PRO A C 1
ATOM 1197 O O . PRO A 1 165 ? -13.047 -23.75 4.82 1 97.25 165 PRO A O 1
ATOM 1200 N N . ALA A 1 166 ? -13.336 -22.922 6.84 1 96.75 166 ALA A N 1
ATOM 1201 C CA . ALA A 1 166 ? -12.836 -21.594 6.48 1 96.75 166 ALA A CA 1
ATOM 1202 C C . ALA A 1 166 ? -11.312 -21.531 6.59 1 96.75 166 ALA A C 1
ATOM 1204 O O . ALA A 1 166 ? -10.688 -20.609 6.066 1 96.75 166 ALA A O 1
ATOM 1205 N N . ASP A 1 167 ? -10.625 -22.484 7.238 1 95.75 167 ASP A N 1
ATOM 1206 C CA . ASP A 1 167 ? -9.195 -22.375 7.531 1 95.75 167 ASP A CA 1
ATOM 1207 C C . ASP A 1 167 ? -8.406 -23.469 6.801 1 95.75 167 ASP A C 1
ATOM 1209 O O . ASP A 1 167 ? -8.594 -24.656 7.047 1 95.75 167 ASP A O 1
ATOM 1213 N N . GLY A 1 168 ? -7.539 -23.062 5.918 1 94.56 168 GLY A N 1
ATOM 1214 C CA . GLY A 1 168 ? -6.738 -24.109 5.289 1 94.56 168 GLY A CA 1
ATOM 1215 C C . GLY A 1 168 ? -6.039 -23.641 4.027 1 94.56 168 GLY A C 1
ATOM 1216 O O . GLY A 1 168 ? -5.352 -24.422 3.365 1 94.56 168 GLY A O 1
ATOM 1217 N N . SER A 1 169 ? -6.199 -22.391 3.641 1 96.31 169 SER A N 1
ATOM 1218 C CA . SER A 1 169 ? -5.535 -21.859 2.457 1 96.31 169 SER A CA 1
ATOM 1219 C C . SER A 1 169 ? -4.363 -20.953 2.84 1 96.31 169 SER A C 1
ATOM 1221 O O . SER A 1 169 ? -4.465 -20.156 3.777 1 96.31 169 SER A O 1
ATOM 1223 N N . ILE A 1 170 ? -3.207 -21.078 2.105 1 96 170 ILE A N 1
ATOM 1224 C CA . ILE A 1 170 ? -2.043 -20.234 2.336 1 96 170 ILE A CA 1
ATOM 1225 C C . ILE A 1 170 ? -1.979 -19.141 1.269 1 96 170 ILE A C 1
ATOM 1227 O O . ILE A 1 170 ? -0.99 -18.406 1.179 1 96 170 ILE A O 1
ATOM 1231 N N . GLY A 1 171 ? -2.969 -19.078 0.443 1 95 171 GLY A N 1
ATOM 1232 C CA . GLY A 1 171 ? -3.105 -17.969 -0.489 1 95 171 GLY A CA 1
ATOM 1233 C C . GLY A 1 171 ? -2.322 -18.172 -1.772 1 95 171 GLY A C 1
ATOM 1234 O O . GLY A 1 171 ? -1.777 -17.219 -2.328 1 95 171 GLY A O 1
ATOM 1235 N N . GLU A 1 172 ? -2.004 -19.297 -2.236 1 93.44 172 GLU A N 1
ATOM 1236 C CA . GLU A 1 172 ? -1.502 -19.719 -3.545 1 93.44 172 GLU A CA 1
ATOM 1237 C C . GLU A 1 172 ? -2.477 -20.656 -4.238 1 93.44 172 GLU A C 1
ATOM 1239 O O . GLU A 1 172 ? -2.104 -21.781 -4.613 1 93.44 172 GLU A O 1
ATOM 1244 N N . ALA A 1 173 ? -3.572 -20.172 -4.422 1 93.12 173 ALA A N 1
ATOM 1245 C CA . ALA A 1 173 ? -4.777 -20.891 -4.812 1 93.12 173 ALA A CA 1
ATOM 1246 C C . ALA A 1 173 ? -5.469 -21.5 -3.596 1 93.12 173 ALA A C 1
ATOM 1248 O O . ALA A 1 173 ? -4.809 -22 -2.682 1 93.12 173 ALA A O 1
ATOM 1249 N N . ASP A 1 174 ? -6.648 -21.375 -3.363 1 96.81 174 ASP A N 1
ATOM 1250 C CA . ASP A 1 174 ? -7.469 -21.828 -2.244 1 96.81 174 ASP A CA 1
ATOM 1251 C C . ASP A 1 174 ? -7.895 -23.281 -2.432 1 96.81 174 ASP A C 1
ATOM 1253 O O . ASP A 1 174 ? -9.07 -23.609 -2.248 1 96.81 174 ASP A O 1
ATOM 1257 N N . ILE A 1 175 ? -6.93 -24.109 -2.734 1 95.81 175 ILE A N 1
ATOM 1258 C CA . ILE A 1 175 ? -7.168 -25.422 -3.307 1 95.81 175 ILE A CA 1
ATOM 1259 C C . ILE A 1 175 ? -7.895 -26.312 -2.293 1 95.81 175 ILE A C 1
ATOM 1261 O O . ILE A 1 175 ? -8.828 -27.031 -2.646 1 95.81 175 ILE A O 1
ATOM 1265 N N . THR A 1 176 ? -7.523 -26.219 -1.045 1 96.5 176 THR A N 1
ATOM 1266 C CA . THR A 1 176 ? -8.062 -27.141 -0.048 1 96.5 176 THR A CA 1
ATOM 1267 C C . THR A 1 176 ? -9.445 -26.688 0.412 1 96.5 176 THR A C 1
ATOM 1269 O O . THR A 1 176 ? -10.172 -27.453 1.051 1 96.5 176 THR A O 1
ATOM 1272 N N . ILE A 1 177 ? -9.805 -25.484 -0.005 1 97.88 177 ILE A N 1
ATOM 1273 C CA . ILE A 1 177 ? -11.117 -24.938 0.33 1 97.88 177 ILE A CA 1
ATOM 1274 C C . ILE A 1 177 ? -12.078 -25.141 -0.841 1 97.88 177 ILE A C 1
ATOM 1276 O O . ILE A 1 177 ? -13.156 -25.719 -0.674 1 97.88 177 ILE A O 1
ATOM 1280 N N . LEU A 1 178 ? -11.672 -24.766 -2.012 1 98.38 178 LEU A N 1
ATOM 1281 C CA . LEU A 1 178 ? -12.539 -24.75 -3.184 1 98.38 178 LEU A CA 1
ATOM 1282 C C . LEU A 1 178 ? -12.859 -26.172 -3.641 1 98.38 178 LEU A C 1
ATOM 1284 O O . LEU A 1 178 ? -13.844 -26.406 -4.348 1 98.38 178 LEU A O 1
ATOM 1288 N N . SER A 1 179 ? -12.047 -27.141 -3.219 1 97.62 179 SER A N 1
ATOM 1289 C CA . SER A 1 179 ? -12.289 -28.547 -3.576 1 97.62 179 SER A CA 1
ATOM 1290 C C . SER A 1 179 ? -13.625 -29.031 -3.021 1 97.62 179 SER A C 1
ATOM 1292 O O . SER A 1 179 ? -14.234 -29.938 -3.574 1 97.62 179 SER A O 1
ATOM 1294 N N . HIS A 1 180 ? -14.109 -28.406 -1.973 1 98.44 180 HIS A N 1
ATOM 1295 C CA . HIS A 1 180 ? -15.391 -28.781 -1.388 1 98.44 180 HIS A CA 1
ATOM 1296 C C . HIS A 1 180 ? -16.547 -28.453 -2.326 1 98.44 180 HIS A C 1
ATOM 1298 O O . HIS A 1 180 ? -17.625 -29.062 -2.23 1 98.44 180 HIS A O 1
ATOM 1304 N N . VAL A 1 181 ? -16.375 -27.469 -3.207 1 98.75 181 VAL A N 1
ATOM 1305 C CA . VAL A 1 181 ? -17.391 -27.188 -4.227 1 98.75 181 VAL A CA 1
ATOM 1306 C C . VAL A 1 181 ? -17.5 -28.391 -5.168 1 98.75 181 VAL A C 1
ATOM 1308 O O . VAL A 1 181 ? -18.609 -28.844 -5.461 1 98.75 181 VAL A O 1
ATOM 1311 N N . GLY A 1 182 ? -16.344 -28.891 -5.617 1 98.62 182 GLY A N 1
ATOM 1312 C CA . GLY A 1 182 ? -16.344 -30.078 -6.449 1 98.62 182 GLY A CA 1
ATOM 1313 C C . GLY A 1 182 ? -16.922 -31.297 -5.754 1 98.62 182 GLY A C 1
ATOM 1314 O O . GLY A 1 182 ? -17.641 -32.062 -6.367 1 98.62 182 GLY A O 1
ATOM 1315 N N . LEU A 1 183 ? -16.562 -31.406 -4.516 1 98.5 183 LEU A N 1
ATOM 1316 C CA . LEU A 1 183 ? -17.078 -32.531 -3.725 1 98.5 183 LEU A CA 1
ATOM 1317 C C . LEU A 1 183 ? -18.594 -32.5 -3.691 1 98.5 183 LEU A C 1
ATOM 1319 O O . LEU A 1 183 ? -19.234 -33.531 -3.9 1 98.5 183 LEU A O 1
ATOM 1323 N N . ALA A 1 184 ? -19.156 -31.391 -3.398 1 98.81 184 ALA A N 1
ATOM 1324 C CA . ALA A 1 184 ? -20.609 -31.219 -3.369 1 98.81 184 ALA A CA 1
ATOM 1325 C C . ALA A 1 184 ? -21.219 -31.531 -4.734 1 98.81 184 ALA A C 1
ATOM 1327 O O . ALA A 1 184 ? -22.281 -32.156 -4.824 1 98.81 184 ALA A O 1
ATOM 1328 N N . MET A 1 185 ? -20.594 -31.125 -5.773 1 98.75 185 MET A N 1
ATOM 1329 C CA . MET A 1 185 ? -21.094 -31.328 -7.129 1 98.75 185 MET A CA 1
ATOM 1330 C C . MET A 1 185 ? -21.094 -32.812 -7.508 1 98.75 185 MET A C 1
ATOM 1332 O O . MET A 1 185 ? -21.844 -33.219 -8.391 1 98.75 185 MET A O 1
ATOM 1336 N N . LEU A 1 186 ? -20.25 -33.531 -6.84 1 98.62 186 LEU A N 1
ATOM 1337 C CA . LEU A 1 186 ? -20.219 -35 -7.023 1 98.62 186 LEU A CA 1
ATOM 1338 C C . LEU A 1 186 ? -21.297 -35.656 -6.188 1 98.62 186 LEU A C 1
ATOM 1340 O O . LEU A 1 186 ? -21.484 -36.875 -6.277 1 98.62 186 LEU A O 1
ATOM 1344 N N . GLY A 1 187 ? -21.984 -34.875 -5.387 1 98.56 187 GLY A N 1
ATOM 1345 C CA . GLY A 1 187 ? -22.984 -35.406 -4.48 1 98.56 187 GLY A CA 1
ATOM 1346 C C . GLY A 1 187 ? -22.391 -35.938 -3.18 1 98.56 187 GLY A C 1
ATOM 1347 O O . GLY A 1 187 ? -23 -36.781 -2.504 1 98.56 187 GLY A O 1
ATOM 1348 N N . GLU A 1 188 ? -21.234 -35.5 -2.877 1 98.62 188 GLU A N 1
ATOM 1349 C CA . GLU A 1 188 ? -20.531 -35.938 -1.674 1 98.62 188 GLU A CA 1
ATOM 1350 C C . GLU A 1 188 ? -20.328 -34.781 -0.703 1 98.62 188 GLU A C 1
ATOM 1352 O O . GLU A 1 188 ? -20.375 -33.625 -1.102 1 98.62 188 GLU A O 1
ATOM 1357 N N . GLY A 1 189 ? -20.109 -35.125 0.573 1 98.12 189 GLY A N 1
ATOM 1358 C CA . GLY A 1 189 ? -19.953 -34.094 1.589 1 98.12 189 GLY A CA 1
ATOM 1359 C C . GLY A 1 189 ? -21.281 -33.469 2.027 1 98.12 189 GLY A C 1
ATOM 1360 O O . GLY A 1 189 ? -22.312 -34.125 1.983 1 98.12 189 GLY A O 1
ATOM 1361 N N . ASP A 1 190 ? -21.156 -32.219 2.557 1 98.56 190 ASP A N 1
ATOM 1362 C CA . ASP A 1 190 ? -22.344 -31.531 3.084 1 98.56 190 ASP A CA 1
ATOM 1363 C C . ASP A 1 190 ? -22.562 -30.188 2.396 1 98.56 190 ASP A C 1
ATOM 1365 O O . ASP A 1 190 ? -21.609 -29.594 1.854 1 98.56 190 ASP A O 1
ATOM 1369 N N . VAL A 1 191 ? -23.781 -29.812 2.371 1 98.81 191 VAL A N 1
ATOM 1370 C CA . VAL A 1 191 ? -24.172 -28.516 1.838 1 98.81 191 VAL A CA 1
ATOM 1371 C C . VAL A 1 191 ? -25.203 -27.859 2.746 1 98.81 191 VAL A C 1
ATOM 1373 O O . VAL A 1 191 ? -25.812 -28.531 3.58 1 98.81 191 VAL A O 1
ATOM 1376 N N . TYR A 1 192 ? -25.234 -26.594 2.686 1 98.81 192 TYR A N 1
ATOM 1377 C CA . TYR A 1 192 ? -26.391 -25.875 3.232 1 98.81 192 TYR A CA 1
ATOM 1378 C C . TYR A 1 192 ? -27.469 -25.688 2.178 1 98.81 192 TYR A C 1
ATOM 1380 O O . TYR A 1 192 ? -27.188 -25.219 1.075 1 98.81 192 TYR A O 1
ATOM 1388 N N . TYR A 1 193 ? -28.688 -26.078 2.4 1 98.44 193 TYR A N 1
ATOM 1389 C CA . TYR A 1 193 ? -29.859 -25.984 1.542 1 98.44 193 TYR A CA 1
ATOM 1390 C C . TYR A 1 193 ? -31.109 -25.656 2.357 1 98.44 193 TYR A C 1
ATOM 1392 O O . TYR A 1 193 ? -31.438 -26.359 3.309 1 98.44 193 TYR A O 1
ATOM 1400 N N . GLN A 1 194 ? -31.688 -24.516 2.039 1 96.62 194 GLN A N 1
ATOM 1401 C CA . GLN A 1 194 ? -32.906 -24.047 2.727 1 96.62 194 GLN A CA 1
ATOM 1402 C C . GLN A 1 194 ? -32.656 -23.938 4.23 1 96.62 194 GLN A C 1
ATOM 1404 O O . GLN A 1 194 ? -33.469 -24.422 5.027 1 96.62 194 GLN A O 1
ATOM 1409 N N . GLY A 1 195 ? -31.484 -23.5 4.551 1 95.94 195 GLY A N 1
ATOM 1410 C CA . GLY A 1 195 ? -31.156 -23.156 5.926 1 95.94 195 GLY A CA 1
ATOM 1411 C C . GLY A 1 195 ? -30.672 -24.344 6.742 1 95.94 195 GLY A C 1
ATOM 1412 O O . GLY A 1 195 ? -30.375 -24.203 7.934 1 95.94 195 GLY A O 1
ATOM 1413 N N . ARG A 1 196 ? -30.547 -25.484 6.094 1 97.38 196 ARG A N 1
ATOM 1414 C CA . ARG A 1 196 ? -30.141 -26.688 6.816 1 97.38 196 ARG A CA 1
ATOM 1415 C C . ARG A 1 196 ? -28.891 -27.312 6.184 1 97.38 196 ARG A C 1
ATOM 1417 O O . ARG A 1 196 ? -28.75 -27.297 4.957 1 97.38 196 ARG A O 1
ATOM 1424 N N . LYS A 1 197 ? -28.062 -27.922 7.039 1 98.12 197 LYS A N 1
ATOM 1425 C CA . LYS A 1 197 ? -26.938 -28.703 6.543 1 98.12 197 LYS A CA 1
ATOM 1426 C C . LYS A 1 197 ? -27.344 -30.125 6.219 1 98.12 197 LYS A C 1
ATOM 1428 O O . LYS A 1 197 ? -27.922 -30.812 7.066 1 98.12 197 LYS A O 1
ATOM 1433 N N . LEU A 1 198 ? -27.156 -30.516 4.969 1 98.12 198 LEU A N 1
ATOM 1434 C CA . LEU A 1 198 ? -27.547 -31.828 4.449 1 98.12 198 LEU A CA 1
ATOM 1435 C C . LEU A 1 198 ? -26.375 -32.5 3.74 1 98.12 198 LEU A C 1
ATOM 1437 O O . LEU A 1 198 ? -25.406 -31.828 3.354 1 98.12 198 LEU A O 1
ATOM 1441 N N . ALA A 1 199 ? -26.578 -33.781 3.656 1 98.69 199 ALA A N 1
ATOM 1442 C CA . ALA A 1 199 ? -25.688 -34.469 2.707 1 98.69 199 ALA A CA 1
ATOM 1443 C C . ALA A 1 199 ? -25.891 -33.906 1.294 1 98.69 199 ALA A C 1
ATOM 1445 O O . ALA A 1 199 ? -27.031 -33.688 0.873 1 98.69 199 ALA A O 1
ATOM 1446 N N . ALA A 1 200 ? -24.844 -33.75 0.592 1 98.75 200 ALA A N 1
ATOM 1447 C CA . ALA A 1 200 ? -24.922 -33.156 -0.744 1 98.75 200 ALA A CA 1
ATOM 1448 C C . ALA A 1 200 ? -25.828 -34 -1.654 1 98.75 200 ALA A C 1
ATOM 1450 O O . ALA A 1 200 ? -26.625 -33.438 -2.424 1 98.75 200 ALA A O 1
ATOM 1451 N N . ALA A 1 201 ? -25.672 -35.281 -1.584 1 98.62 201 ALA A N 1
ATOM 1452 C CA . ALA A 1 201 ? -26.484 -36.156 -2.426 1 98.62 201 ALA A CA 1
ATOM 1453 C C . ALA A 1 201 ? -27.969 -35.906 -2.24 1 98.62 201 ALA A C 1
ATOM 1455 O O . ALA A 1 201 ? -28.719 -35.812 -3.215 1 98.62 201 ALA A O 1
ATOM 1456 N N . ASP A 1 202 ? -28.406 -35.75 -1.022 1 98.62 202 ASP A N 1
ATOM 1457 C CA . ASP A 1 202 ? -29.812 -35.5 -0.707 1 98.62 202 ASP A CA 1
ATOM 1458 C C . ASP A 1 202 ? -30.234 -34.125 -1.194 1 98.62 202 ASP A C 1
ATOM 1460 O O . ASP A 1 202 ? -31.312 -33.969 -1.765 1 98.62 202 ASP A O 1
ATOM 1464 N N . ALA A 1 203 ? -29.406 -33.156 -0.93 1 98.69 203 ALA A N 1
ATOM 1465 C CA . ALA A 1 203 ? -29.734 -31.797 -1.329 1 98.69 203 ALA A CA 1
ATOM 1466 C C . ALA A 1 203 ? -29.828 -31.688 -2.846 1 98.69 203 ALA A C 1
ATOM 1468 O O . ALA A 1 203 ? -30.703 -30.984 -3.361 1 98.69 203 ALA A O 1
ATOM 1469 N N . LEU A 1 204 ? -28.922 -32.312 -3.574 1 98.69 204 LEU A N 1
ATOM 1470 C CA . LEU A 1 204 ? -28.953 -32.25 -5.031 1 98.69 204 LEU A CA 1
ATOM 1471 C C . LEU A 1 204 ? -30.234 -32.875 -5.562 1 98.69 204 LEU A C 1
ATOM 1473 O O . LEU A 1 204 ? -30.859 -32.344 -6.484 1 98.69 204 LEU A O 1
ATOM 1477 N N . LYS A 1 205 ? -30.594 -33.938 -5 1 98.44 205 LYS A N 1
ATOM 1478 C CA . LYS A 1 205 ? -31.844 -34.594 -5.383 1 98.44 205 LYS A CA 1
ATOM 1479 C C . LYS A 1 205 ? -33.031 -33.688 -5.137 1 98.44 205 LYS A C 1
ATOM 1481 O O . LYS A 1 205 ? -33.906 -33.5 -6.012 1 98.44 205 LYS A O 1
ATOM 1486 N N . LEU A 1 206 ? -33.094 -33.125 -3.934 1 98.31 206 LE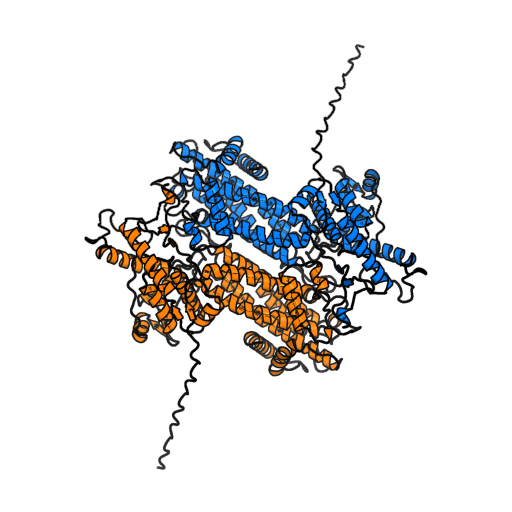U A N 1
ATOM 1487 C CA . LEU A 1 206 ? -34.188 -32.25 -3.559 1 98.31 206 LEU A CA 1
ATOM 1488 C C . LEU A 1 206 ? -34.25 -31.031 -4.473 1 98.31 206 LEU A C 1
ATOM 1490 O O . LEU A 1 206 ? -35.312 -30.531 -4.793 1 98.31 206 LEU A O 1
ATOM 1494 N N . ALA A 1 207 ? -33.094 -30.547 -4.918 1 98.19 207 ALA A N 1
ATOM 1495 C CA . ALA A 1 207 ? -33 -29.328 -5.719 1 98.19 207 ALA A CA 1
ATOM 1496 C C . ALA A 1 207 ? -33.094 -29.641 -7.207 1 98.19 207 ALA A C 1
ATOM 1498 O O . ALA A 1 207 ? -33.188 -28.734 -8.031 1 98.19 207 ALA A O 1
ATOM 1499 N N . GLY A 1 208 ? -33.062 -30.891 -7.57 1 98.25 208 GLY A N 1
ATOM 1500 C CA . GLY A 1 208 ? -33.125 -31.281 -8.969 1 98.25 208 GLY A CA 1
ATOM 1501 C C . GLY A 1 208 ? -31.859 -31 -9.727 1 98.25 208 GLY A C 1
ATOM 1502 O O . GLY A 1 208 ? -31.891 -30.562 -10.883 1 98.25 208 GLY A O 1
ATOM 1503 N N . ILE A 1 209 ? -30.734 -31.125 -9.109 1 98.38 209 ILE A N 1
ATOM 1504 C CA . ILE A 1 209 ? -29.438 -30.891 -9.734 1 98.38 209 ILE A CA 1
ATOM 1505 C C . ILE A 1 209 ? -28.703 -32.219 -9.938 1 98.38 209 ILE A C 1
ATOM 1507 O O . ILE A 1 209 ? -28.578 -33 -9.008 1 98.38 209 ILE A O 1
ATOM 1511 N N . ALA A 1 210 ? -28.266 -32.469 -11.133 1 98.06 210 ALA A N 1
ATOM 1512 C CA . ALA A 1 210 ? -27.5 -33.656 -11.438 1 98.06 210 ALA A CA 1
ATOM 1513 C C . ALA A 1 210 ? -26.047 -33.5 -10.977 1 98.06 210 ALA A C 1
ATOM 1515 O O . ALA A 1 210 ? -25.5 -32.406 -10.977 1 98.06 210 ALA A O 1
ATOM 1516 N N . THR A 1 211 ? -25.469 -34.594 -10.539 1 98.38 211 THR A N 1
ATOM 1517 C CA . THR A 1 211 ? -24.047 -34.594 -10.227 1 98.38 211 THR A CA 1
ATOM 1518 C C . THR A 1 211 ? -23.219 -34.344 -11.492 1 98.38 211 THR A C 1
ATOM 1520 O O . THR A 1 211 ? -23.688 -34.594 -12.602 1 98.38 211 THR A O 1
ATOM 1523 N N . ILE A 1 212 ? -22.062 -33.906 -11.336 1 97.88 212 ILE A N 1
ATOM 1524 C CA . ILE A 1 212 ? -21.188 -33.656 -12.477 1 97.88 212 ILE A CA 1
ATOM 1525 C C . ILE A 1 212 ? -20.422 -34.938 -12.828 1 97.88 212 ILE A C 1
ATOM 1527 O O . ILE A 1 212 ? -20.312 -35.844 -12.008 1 97.88 212 ILE A O 1
ATOM 1531 N N . TYR A 1 213 ? -19.938 -35 -14.023 1 96.19 213 TYR A N 1
ATOM 1532 C CA . TYR A 1 213 ? -19.016 -36 -14.555 1 96.19 213 TYR A CA 1
ATOM 1533 C C . TYR A 1 213 ? -17.75 -35.344 -15.078 1 96.19 213 TYR A C 1
ATOM 1535 O O . TYR A 1 213 ? -17.562 -35.188 -16.297 1 96.19 213 TYR A O 1
ATOM 1543 N N . PRO A 1 214 ? -16.844 -35.062 -14.141 1 96.38 214 PRO A N 1
ATOM 1544 C CA . PRO A 1 214 ? -15.711 -34.219 -14.516 1 96.38 214 PRO A CA 1
ATOM 1545 C C . PRO A 1 214 ? -14.641 -35 -15.297 1 96.38 214 PRO A C 1
ATOM 1547 O O . PRO A 1 214 ? -14.32 -36.125 -14.953 1 96.38 214 PRO A O 1
ATOM 1550 N N . TYR A 1 215 ? -14.055 -34.469 -16.312 1 91.75 215 TYR A N 1
ATOM 1551 C CA . TYR A 1 215 ? -12.867 -34.938 -17.016 1 91.75 215 TYR A CA 1
ATOM 1552 C C . TYR A 1 215 ? -12.078 -33.781 -17.594 1 91.75 215 TYR A C 1
ATOM 1554 O O . TYR A 1 215 ? -12.492 -32.625 -17.484 1 91.75 215 TYR A O 1
ATOM 1562 N N . GLY A 1 216 ? -10.906 -34.062 -18.188 1 91.31 216 GLY A N 1
ATOM 1563 C CA . GLY A 1 216 ? -10.031 -33 -18.609 1 91.31 216 GLY A CA 1
ATOM 1564 C C . GLY A 1 216 ? -9.477 -32.188 -17.453 1 91.31 216 GLY A C 1
ATOM 1565 O O . GLY A 1 216 ? -8.891 -32.75 -16.531 1 91.31 216 GLY A O 1
ATOM 1566 N N . LYS A 1 217 ? -9.781 -30.875 -17.516 1 92.88 217 LYS A N 1
ATOM 1567 C CA . LYS A 1 217 ? -9.211 -29.984 -16.516 1 92.88 217 LYS A CA 1
ATOM 1568 C C . LYS A 1 217 ? -10.273 -29.531 -15.508 1 92.88 217 LYS A C 1
ATOM 1570 O O . LYS A 1 217 ? -10.062 -28.578 -14.75 1 92.88 217 LYS A O 1
ATOM 1575 N N . ASP A 1 218 ? -11.398 -30.25 -15.492 1 96.25 218 ASP A N 1
ATOM 1576 C CA . ASP A 1 218 ? -12.547 -29.781 -14.719 1 96.25 218 ASP A CA 1
ATOM 1577 C C . ASP A 1 218 ? -12.203 -29.672 -13.234 1 96.25 218 ASP A C 1
ATOM 1579 O O . ASP A 1 218 ? -12.398 -28.625 -12.625 1 96.25 218 ASP A O 1
ATOM 1583 N N . ALA A 1 219 ? -11.633 -30.75 -12.641 1 95.25 219 ALA A N 1
ATOM 1584 C CA . ALA A 1 219 ? -11.328 -30.734 -11.211 1 95.25 219 ALA A CA 1
ATOM 1585 C C . ALA A 1 219 ? -10.297 -29.656 -10.875 1 95.25 219 ALA A C 1
ATOM 1587 O O . ALA A 1 219 ? -10.461 -28.922 -9.898 1 95.25 219 ALA A O 1
ATOM 1588 N N . LEU A 1 220 ? -9.25 -29.578 -11.695 1 94.12 220 LEU A N 1
ATOM 1589 C CA . LEU A 1 220 ? -8.227 -28.562 -11.469 1 94.12 220 LEU A CA 1
ATOM 1590 C C . LEU A 1 220 ? -8.82 -27.172 -11.57 1 94.12 220 LEU A C 1
ATOM 1592 O O . LEU A 1 220 ? -8.469 -26.281 -10.797 1 94.12 220 LEU A O 1
ATOM 1596 N N . ALA A 1 221 ? -9.672 -26.969 -12.516 1 96 221 ALA A N 1
ATOM 1597 C CA . ALA A 1 221 ? -10.312 -25.672 -12.703 1 96 221 ALA A CA 1
ATOM 1598 C C . ALA A 1 221 ? -11.219 -25.328 -11.523 1 96 221 ALA A C 1
ATOM 1600 O O . ALA A 1 221 ? -11.352 -24.156 -11.148 1 96 221 ALA A O 1
ATOM 1601 N N . ILE A 1 222 ? -11.852 -26.297 -10.945 1 97.69 222 ILE A N 1
ATOM 1602 C CA . ILE A 1 222 ? -12.727 -26.078 -9.797 1 97.69 222 ILE A CA 1
ATOM 1603 C C . ILE A 1 222 ? -11.891 -25.656 -8.594 1 97.69 222 ILE A C 1
ATOM 1605 O O . ILE A 1 222 ? -12.219 -24.672 -7.918 1 97.69 222 ILE A O 1
ATOM 1609 N N . LEU A 1 223 ? -10.75 -26.297 -8.383 1 95.69 223 LEU A N 1
ATOM 1610 C CA . LEU A 1 223 ? -10.141 -26.156 -7.066 1 95.69 223 LEU A CA 1
ATOM 1611 C C . LEU A 1 223 ? -8.938 -25.234 -7.109 1 95.69 223 LEU A C 1
ATOM 1613 O O . LEU A 1 223 ? -8.531 -24.672 -6.082 1 95.69 223 LEU A O 1
ATOM 1617 N N . SER A 1 224 ? -8.266 -25.062 -8.258 1 94.5 224 SER A N 1
ATOM 1618 C CA . SER A 1 224 ? -7.043 -24.281 -8.328 1 94.5 224 SER A CA 1
ATOM 1619 C C . SER A 1 224 ? -7.332 -22.828 -8.719 1 94.5 224 SER A C 1
ATOM 1621 O O . SER A 1 224 ? -7.105 -22.438 -9.859 1 94.5 224 SER A O 1
ATOM 1623 N N . SER A 1 225 ? -7.762 -22.047 -7.762 1 97 225 SER A N 1
ATOM 1624 C CA . SER A 1 225 ? -8.117 -20.641 -7.91 1 97 225 SER A CA 1
ATOM 1625 C C . SER A 1 225 ? -8.055 -19.922 -6.57 1 97 225 SER A C 1
ATOM 1627 O O . SER A 1 225 ? -8.062 -20.547 -5.512 1 97 225 SER A O 1
ATOM 1629 N N . ASN A 1 226 ? -7.973 -18.625 -6.672 1 97.31 226 ASN A N 1
ATOM 1630 C CA . ASN A 1 226 ? -8.07 -17.812 -5.461 1 97.31 226 ASN A CA 1
ATOM 1631 C C . ASN A 1 226 ? -9.5 -17.328 -5.234 1 97.31 226 ASN A C 1
ATOM 1633 O O . ASN A 1 226 ? -9.711 -16.312 -4.57 1 97.31 226 ASN A O 1
ATOM 1637 N N . ALA A 1 227 ? -10.445 -18 -5.727 1 98.5 227 ALA A N 1
ATOM 1638 C CA . ALA A 1 227 ? -11.828 -17.516 -5.758 1 98.5 227 ALA A CA 1
ATOM 1639 C C . ALA A 1 227 ? -12.383 -17.359 -4.344 1 98.5 227 ALA A C 1
ATOM 1641 O O . ALA A 1 227 ? -13.203 -16.484 -4.094 1 98.5 227 ALA A O 1
ATOM 1642 N N . TYR A 1 228 ? -11.961 -18.172 -3.383 1 98.56 228 TYR A N 1
ATOM 1643 C CA . TYR A 1 228 ? -12.383 -18.016 -1.997 1 98.56 228 TYR A CA 1
ATOM 1644 C C . TYR A 1 228 ? -11.945 -16.672 -1.445 1 98.56 228 TYR A C 1
ATOM 1646 O O . TYR A 1 228 ? -12.781 -15.875 -0.999 1 98.56 228 TYR A O 1
ATOM 1654 N N . SER A 1 229 ? -10.711 -16.391 -1.559 1 98.62 229 SER A N 1
ATOM 1655 C CA . SER A 1 229 ? -10.156 -15.125 -1.093 1 98.62 229 SER A CA 1
ATOM 1656 C C . SER A 1 229 ? -10.734 -13.953 -1.879 1 98.62 229 SER A C 1
ATOM 1658 O O . SER A 1 229 ? -11.039 -12.898 -1.306 1 98.62 229 SER A O 1
ATOM 1660 N N . ALA A 1 230 ? -10.828 -14.141 -3.188 1 98.75 230 ALA A N 1
ATOM 1661 C CA . ALA A 1 230 ? -11.336 -13.07 -4.043 1 98.75 230 ALA A CA 1
ATOM 1662 C C . ALA A 1 230 ? -12.797 -12.773 -3.734 1 98.75 230 ALA A C 1
ATOM 1664 O O . ALA A 1 230 ? -13.227 -11.617 -3.783 1 98.75 230 ALA A O 1
ATOM 1665 N N . GLY A 1 231 ? -13.57 -13.812 -3.518 1 98.88 231 GLY A N 1
ATOM 1666 C CA . GLY A 1 231 ? -14.953 -13.602 -3.1 1 98.88 231 GLY A CA 1
ATOM 1667 C C . GLY A 1 231 ? -15.07 -12.805 -1.816 1 98.88 231 GLY A C 1
ATOM 1668 O O . GLY A 1 231 ? -15.852 -11.859 -1.74 1 98.88 231 GLY A O 1
ATOM 1669 N N . MET A 1 232 ? -14.273 -13.195 -0.812 1 98.75 232 MET A N 1
ATOM 1670 C CA . MET A 1 232 ? -14.25 -12.453 0.446 1 98.75 232 MET A CA 1
ATOM 1671 C C . MET A 1 232 ? -13.805 -11.016 0.218 1 98.75 232 MET A C 1
ATOM 1673 O O . MET A 1 232 ? -14.336 -10.094 0.836 1 98.75 232 MET A O 1
ATOM 1677 N N . ALA A 1 233 ? -12.812 -10.867 -0.664 1 98.94 233 ALA A N 1
ATOM 1678 C CA . ALA A 1 233 ? -12.297 -9.539 -0.967 1 98.94 233 ALA A CA 1
ATOM 1679 C C . ALA A 1 233 ? -13.383 -8.656 -1.586 1 98.94 233 ALA A C 1
ATOM 1681 O O . ALA A 1 233 ? -13.477 -7.469 -1.279 1 98.94 233 ALA A O 1
ATOM 1682 N N . ALA A 1 234 ? -14.164 -9.234 -2.477 1 98.94 234 ALA A N 1
ATOM 1683 C CA . ALA A 1 234 ? -15.266 -8.5 -3.092 1 98.94 234 ALA A CA 1
ATOM 1684 C C . ALA A 1 234 ? -16.266 -8.031 -2.039 1 98.94 234 ALA A C 1
ATOM 1686 O O . ALA A 1 234 ? -16.719 -6.883 -2.078 1 98.94 234 ALA A O 1
ATOM 1687 N N . LEU A 1 235 ? -16.578 -8.891 -1.124 1 98.88 235 LEU A N 1
ATOM 1688 C CA . LEU A 1 235 ? -17.484 -8.516 -0.036 1 98.88 235 LEU A CA 1
ATOM 1689 C C . LEU A 1 235 ? -16.875 -7.391 0.803 1 98.88 235 LEU A C 1
ATOM 1691 O O . LEU A 1 235 ? -17.562 -6.414 1.114 1 98.88 235 LEU A O 1
ATOM 1695 N N . ALA A 1 236 ? -15.625 -7.531 1.141 1 98.88 236 ALA A N 1
ATOM 1696 C CA . ALA A 1 236 ? -14.945 -6.539 1.967 1 98.88 236 ALA A CA 1
ATOM 1697 C C . ALA A 1 236 ? -14.938 -5.172 1.287 1 98.88 236 ALA A C 1
ATOM 1699 O O . ALA A 1 236 ? -15.18 -4.152 1.933 1 98.88 236 ALA A O 1
ATOM 1700 N N . LEU A 1 237 ? -14.641 -5.168 -0.033 1 98.88 237 LEU A N 1
ATOM 1701 C CA . LEU A 1 237 ? -14.578 -3.904 -0.757 1 98.88 237 LEU A CA 1
ATOM 1702 C C . LEU A 1 237 ? -15.953 -3.266 -0.863 1 98.88 237 LEU A C 1
ATOM 1704 O O . LEU A 1 237 ? -16.078 -2.039 -0.847 1 98.88 237 LEU A O 1
ATOM 1708 N N . THR A 1 238 ? -16.969 -4.086 -0.98 1 98.62 238 THR A N 1
ATOM 1709 C CA . THR A 1 238 ? -18.328 -3.562 -0.973 1 98.62 238 THR A CA 1
ATOM 1710 C C . THR A 1 238 ? -18.641 -2.881 0.356 1 98.62 238 THR A C 1
ATOM 1712 O O . THR A 1 238 ? -19.188 -1.776 0.381 1 98.62 238 THR A O 1
ATOM 1715 N N . ASP A 1 239 ? -18.312 -3.521 1.43 1 98.38 239 ASP A N 1
ATOM 1716 C CA . ASP A 1 239 ? -18.484 -2.939 2.756 1 98.38 239 ASP A CA 1
ATOM 1717 C C . ASP A 1 239 ? -17.625 -1.688 2.928 1 98.38 239 ASP A C 1
ATOM 1719 O O . ASP A 1 239 ? -18.062 -0.708 3.535 1 98.38 239 ASP A O 1
ATOM 1723 N N . MET A 1 240 ? -16.422 -1.725 2.395 1 98.69 240 MET A N 1
ATOM 1724 C CA . MET A 1 240 ? -15.484 -0.62 2.525 1 98.69 240 MET A CA 1
ATOM 1725 C C . MET A 1 240 ? -16 0.626 1.814 1 98.69 240 MET A C 1
ATOM 1727 O O . MET A 1 240 ? -15.797 1.745 2.289 1 98.69 240 MET A O 1
ATOM 1731 N N . ALA A 1 241 ? -16.594 0.432 0.648 1 98.06 241 ALA A N 1
ATOM 1732 C CA . ALA A 1 241 ? -17.156 1.562 -0.088 1 98.06 241 ALA A CA 1
ATOM 1733 C C . ALA A 1 241 ? -18.188 2.314 0.76 1 98.06 241 ALA A C 1
ATOM 1735 O O . ALA A 1 241 ? -18.203 3.549 0.761 1 98.06 241 ALA A O 1
ATOM 1736 N N . ARG A 1 242 ? -18.984 1.621 1.457 1 97.31 242 ARG A N 1
ATOM 1737 C CA . ARG A 1 242 ? -19.969 2.225 2.34 1 97.31 242 ARG A CA 1
ATOM 1738 C C . ARG A 1 242 ? -19.312 2.885 3.543 1 97.31 242 ARG A C 1
ATOM 1740 O O . ARG A 1 242 ? -19.688 3.982 3.945 1 97.31 242 ARG A O 1
ATOM 1747 N N . LEU A 1 243 ? -18.344 2.209 4.059 1 98.44 243 LEU A N 1
ATOM 1748 C CA . LEU A 1 243 ? -17.609 2.752 5.203 1 98.44 243 LEU A CA 1
ATOM 1749 C C . LEU A 1 243 ? -16.969 4.09 4.859 1 98.44 243 LEU A C 1
ATOM 1751 O O . LEU A 1 243 ? -16.969 5.016 5.676 1 98.44 243 LEU A O 1
ATOM 1755 N N . ALA A 1 244 ? -16.391 4.199 3.656 1 98 244 ALA A N 1
ATOM 1756 C CA . ALA A 1 244 ? -15.727 5.422 3.227 1 98 244 ALA A CA 1
ATOM 1757 C C . ALA A 1 244 ? -16.688 6.602 3.213 1 98 244 ALA A C 1
ATOM 1759 O O . ALA A 1 244 ? -16.328 7.719 3.586 1 98 244 ALA A O 1
ATOM 1760 N N . ARG A 1 245 ? -17.875 6.383 2.865 1 96.81 245 ARG A N 1
ATOM 1761 C CA . ARG A 1 245 ? -18.891 7.422 2.848 1 96.81 245 ARG A CA 1
ATOM 1762 C C . ARG A 1 245 ? -19.297 7.824 4.266 1 96.81 245 ARG A C 1
ATOM 1764 O O . ARG A 1 245 ? -19.375 9.016 4.578 1 96.81 245 ARG A O 1
ATOM 1771 N N . VAL A 1 246 ? -19.469 6.809 5.023 1 96.94 246 VAL A N 1
ATOM 1772 C CA . VAL A 1 246 ? -19.891 7.035 6.402 1 96.94 246 VAL A CA 1
ATOM 1773 C C . VAL A 1 246 ? -18.781 7.734 7.18 1 96.94 246 VAL A C 1
ATOM 1775 O O . VAL A 1 246 ? -19.062 8.578 8.039 1 96.94 246 VAL A O 1
ATOM 1778 N N . SER A 1 247 ? -17.578 7.367 6.895 1 98.56 247 SER A N 1
ATOM 1779 C CA . SER A 1 247 ? -16.422 7.984 7.547 1 98.56 247 SER A CA 1
ATOM 1780 C C . SER A 1 247 ? -16.406 9.492 7.324 1 98.56 247 SER A C 1
ATOM 1782 O O . SER A 1 247 ? -16.156 10.266 8.25 1 98.56 247 SER A O 1
ATOM 1784 N N . LYS A 1 248 ? -16.688 9.953 6.125 1 98.69 248 LYS A N 1
ATOM 1785 C CA . LYS A 1 248 ? -16.688 11.375 5.801 1 98.69 248 LYS A CA 1
ATOM 1786 C C . LYS A 1 248 ? -17.828 12.102 6.492 1 98.69 248 LYS A C 1
ATOM 1788 O O . LYS A 1 248 ? -17.672 13.227 6.961 1 98.69 248 LYS A O 1
ATOM 1793 N N . LEU A 1 249 ? -18.984 11.422 6.57 1 98.62 249 LEU A N 1
ATOM 1794 C CA . LEU A 1 249 ? -20.156 12.016 7.223 1 98.62 249 LEU A CA 1
ATOM 1795 C C . LEU A 1 249 ? -19.906 12.195 8.719 1 98.62 249 LEU A C 1
ATOM 1797 O O . LEU A 1 249 ? -20.203 13.25 9.273 1 98.62 249 LEU A O 1
ATOM 1801 N N . VAL A 1 250 ? -19.406 11.148 9.32 1 98.88 250 VAL A N 1
ATOM 1802 C CA . VAL A 1 250 ? -19.156 11.195 10.758 1 98.88 250 VAL A CA 1
ATOM 1803 C C . VAL A 1 250 ? -18.078 12.227 11.055 1 98.88 250 VAL A C 1
ATOM 1805 O O . VAL A 1 250 ? -18.188 12.984 12.023 1 98.88 250 VAL A O 1
ATOM 1808 N N . PHE A 1 251 ? -17.062 12.289 10.234 1 98.94 251 PHE A N 1
ATOM 1809 C CA . PHE A 1 251 ? -16.031 13.305 10.375 1 98.94 251 PHE A CA 1
ATOM 1810 C C . PHE A 1 251 ? -16.641 14.703 10.305 1 98.94 251 PHE A C 1
ATOM 1812 O O . PHE A 1 251 ? -16.312 15.562 11.133 1 98.94 251 PHE A O 1
ATOM 1819 N N . ALA A 1 252 ? -17.438 14.93 9.273 1 98.88 252 ALA A N 1
ATOM 1820 C CA . ALA A 1 252 ? -18.062 16.234 9.086 1 98.88 252 ALA A CA 1
ATOM 1821 C C . ALA A 1 252 ? -18.891 16.625 10.312 1 98.88 252 ALA A C 1
ATOM 1823 O O . ALA A 1 252 ? -18.859 17.781 10.742 1 98.88 252 ALA A O 1
ATOM 1824 N N . LEU A 1 253 ? -19.641 15.703 10.852 1 98.88 253 LEU A N 1
ATOM 1825 C CA . LEU A 1 253 ? -20.406 15.977 12.055 1 98.88 253 LEU A CA 1
ATOM 1826 C C . LEU A 1 253 ? -19.5 16.281 13.234 1 98.88 253 LEU A C 1
ATOM 1828 O O . LEU A 1 253 ? -19.766 17.203 14.008 1 98.88 253 LEU A O 1
ATOM 1832 N N . GLY A 1 254 ? -18.453 15.508 13.336 1 98.81 254 GLY A N 1
ATOM 1833 C CA . GLY A 1 254 ? -17.469 15.766 14.383 1 98.81 254 GLY A CA 1
ATOM 1834 C C . GLY A 1 254 ? -16.844 17.156 14.289 1 98.81 254 GLY A C 1
ATOM 1835 O O . GLY A 1 254 ? -16.703 17.844 15.305 1 98.81 254 GLY A O 1
ATOM 1836 N N . LEU A 1 255 ? -16.5 17.531 13.055 1 98.81 255 LEU A N 1
ATOM 1837 C CA . LEU A 1 255 ? -15.906 18.844 12.844 1 98.81 255 LEU A CA 1
ATOM 1838 C C . LEU A 1 255 ? -16.891 19.938 13.242 1 98.81 255 LEU A C 1
ATOM 1840 O O . LEU A 1 255 ? -16.484 20.953 13.82 1 98.81 255 LEU A O 1
ATOM 1844 N N . GLN A 1 256 ? -18.156 19.812 12.875 1 98.56 256 GLN A N 1
ATOM 1845 C CA . GLN A 1 256 ? -19.188 20.766 13.258 1 98.56 256 GLN A CA 1
ATOM 1846 C C . GLN A 1 256 ? -19.359 20.828 14.773 1 98.56 256 GLN A C 1
ATOM 1848 O O . GLN A 1 256 ? -19.469 21.906 15.352 1 98.56 256 GLN A O 1
ATOM 1853 N N . GLY A 1 257 ? -19.344 19.641 15.367 1 98.31 257 GLY A N 1
ATOM 1854 C CA . GLY A 1 257 ? -19.391 19.594 16.812 1 98.31 257 GLY A CA 1
ATOM 1855 C C . GLY A 1 257 ? -18.234 20.312 17.484 1 98.31 257 GLY A C 1
ATOM 1856 O O . GLY A 1 257 ? -18.391 20.906 18.547 1 98.31 257 GLY A O 1
ATOM 1857 N N . LEU A 1 258 ? -17.094 20.281 16.906 1 98.19 258 LEU A N 1
ATOM 1858 C CA . LEU A 1 258 ? -15.875 20.891 17.422 1 98.19 258 LEU A CA 1
ATOM 1859 C C . LEU A 1 258 ? -15.867 22.391 17.188 1 98.19 258 LEU A C 1
ATOM 1861 O O . LEU A 1 258 ? -15.117 23.125 17.828 1 98.19 258 LEU A O 1
ATOM 1865 N N . ASN A 1 259 ? -16.734 22.859 16.297 1 97.69 259 ASN A N 1
ATOM 1866 C CA . ASN A 1 259 ? -16.594 24.203 15.758 1 97.69 259 ASN A CA 1
ATOM 1867 C C . ASN A 1 259 ? -15.242 24.406 15.102 1 97.69 259 ASN A C 1
ATOM 1869 O O . ASN A 1 259 ? -14.531 25.375 15.406 1 97.69 259 ASN A O 1
ATOM 1873 N N . GLY A 1 260 ? -14.938 23.453 14.195 1 97.44 260 GLY A N 1
ATOM 1874 C CA . GLY A 1 260 ? -13.609 23.375 13.617 1 97.44 260 GLY A CA 1
ATOM 1875 C C . GLY A 1 260 ? -13.398 24.312 12.445 1 97.44 260 GLY A C 1
ATOM 1876 O O . GLY A 1 260 ? -14.344 24.953 11.992 1 97.44 260 GLY A O 1
ATOM 1877 N N . ASN A 1 261 ? -12.164 24.406 12.062 1 96.44 261 ASN A N 1
ATOM 1878 C CA . ASN A 1 261 ? -11.734 25.281 10.969 1 96.44 261 ASN A CA 1
ATOM 1879 C C . ASN A 1 261 ? -11.805 24.578 9.625 1 96.44 261 ASN A C 1
ATOM 1881 O O . ASN A 1 261 ? -11.344 23.438 9.492 1 96.44 261 ASN A O 1
ATOM 1885 N N . VAL A 1 262 ? -12.375 25.203 8.523 1 97.5 262 VAL A N 1
ATOM 1886 C CA . VAL A 1 262 ? -12.578 24.562 7.234 1 97.5 262 VAL A CA 1
ATOM 1887 C C . VAL A 1 262 ? -11.422 24.906 6.293 1 97.5 262 VAL A C 1
ATOM 1889 O O . VAL A 1 262 ? -11.344 24.391 5.18 1 97.5 262 VAL A O 1
ATOM 1892 N N . SER A 1 263 ? -10.461 25.75 6.695 1 96.56 263 SER A N 1
ATOM 1893 C CA . SER A 1 263 ? -9.383 26.234 5.836 1 96.56 263 SER A CA 1
ATOM 1894 C C . SER A 1 263 ? -8.594 25.078 5.234 1 96.56 263 SER A C 1
ATOM 1896 O O . SER A 1 263 ? -8.266 25.094 4.043 1 96.56 263 SER A O 1
ATOM 1898 N N . PRO A 1 264 ? -8.305 23.984 5.988 1 97.62 264 PRO A N 1
ATOM 1899 C CA . PRO A 1 264 ? -7.492 22.891 5.445 1 97.62 264 PRO A CA 1
ATOM 1900 C C . PRO A 1 264 ? -8.188 22.172 4.293 1 97.62 264 PRO A C 1
ATOM 1902 O O . PRO A 1 264 ? -7.543 21.406 3.562 1 97.62 264 PRO A O 1
ATOM 1905 N N . PHE A 1 265 ? -9.453 22.453 4.09 1 96.94 265 PHE A N 1
ATOM 1906 C CA . PHE A 1 265 ? -10.234 21.703 3.098 1 96.94 265 PHE A CA 1
ATOM 1907 C C . PHE A 1 265 ? -10.547 22.594 1.896 1 96.94 265 PHE A C 1
ATOM 1909 O O . PHE A 1 265 ? -11.117 22.125 0.908 1 96.94 265 PHE A O 1
ATOM 1916 N N . ARG A 1 266 ? -10.18 23.812 1.982 1 97.81 266 ARG A N 1
ATOM 1917 C CA . ARG A 1 266 ? -10.523 24.766 0.922 1 97.81 266 ARG A CA 1
ATOM 1918 C C . ARG A 1 266 ? -9.758 24.453 -0.358 1 97.81 266 ARG A C 1
ATOM 1920 O O . ARG A 1 266 ? -8.656 23.891 -0.31 1 97.81 266 ARG A O 1
ATOM 1927 N N . GLU A 1 267 ? -10.367 24.844 -1.423 1 97.81 267 GLU A N 1
ATOM 1928 C CA . GLU A 1 267 ? -9.828 24.547 -2.744 1 97.81 267 GLU A CA 1
ATOM 1929 C C . GLU A 1 267 ? -8.422 25.125 -2.908 1 97.81 267 GLU A C 1
ATOM 1931 O O . GLU A 1 267 ? -7.496 24.406 -3.303 1 97.81 267 GLU A O 1
ATOM 1936 N N . ASP A 1 268 ? -8.211 26.391 -2.588 1 98.06 268 ASP A N 1
ATOM 1937 C CA . ASP A 1 268 ? -6.926 27.047 -2.785 1 98.06 268 ASP A CA 1
ATOM 1938 C C . ASP A 1 268 ? -5.875 26.5 -1.823 1 98.06 268 ASP A C 1
ATOM 1940 O O . ASP A 1 268 ? -4.691 26.438 -2.16 1 98.06 268 ASP A O 1
ATOM 1944 N N . THR A 1 269 ? -6.285 26.094 -0.578 1 97.94 269 THR A N 1
ATOM 1945 C CA . THR A 1 269 ? -5.367 25.484 0.375 1 97.94 269 THR A CA 1
ATOM 1946 C C . THR A 1 269 ? -4.812 24.172 -0.181 1 97.94 269 THR A C 1
ATOM 1948 O O . THR A 1 269 ? -3.598 23.953 -0.163 1 97.94 269 THR A O 1
ATOM 1951 N N . LEU A 1 270 ? -5.688 23.328 -0.738 1 98.25 270 LEU A N 1
ATOM 1952 C CA . LEU A 1 270 ? -5.289 22.016 -1.21 1 98.25 270 LEU A CA 1
ATOM 1953 C C . LEU A 1 270 ? -4.562 22.109 -2.547 1 98.25 270 LEU A C 1
ATOM 1955 O O . LEU A 1 270 ? -3.787 21.219 -2.902 1 98.25 270 LEU A O 1
ATOM 1959 N N . ALA A 1 271 ? -4.801 23.203 -3.273 1 98.12 271 ALA A N 1
ATOM 1960 C CA . ALA A 1 271 ? -4.105 23.422 -4.539 1 98.12 271 ALA A CA 1
ATOM 1961 C C . ALA A 1 271 ? -2.613 23.656 -4.312 1 98.12 271 ALA A C 1
ATOM 1963 O O . ALA A 1 271 ? -1.798 23.422 -5.207 1 98.12 271 ALA A O 1
ATOM 1964 N N . LEU A 1 272 ? -2.191 24.078 -3.111 1 98.06 272 LEU A N 1
ATOM 1965 C CA . LEU A 1 272 ? -0.792 24.328 -2.785 1 98.06 272 LEU A CA 1
ATOM 1966 C C . LEU A 1 272 ? -0.009 23.016 -2.709 1 98.06 272 LEU A C 1
ATOM 1968 O O . LEU A 1 272 ? 1.221 23.031 -2.791 1 98.06 272 LEU A O 1
ATOM 1972 N N . ARG A 1 273 ? -0.664 21.906 -2.51 1 97.81 273 ARG A N 1
ATOM 1973 C CA . ARG A 1 273 ? -0.073 20.578 -2.453 1 97.81 273 ARG A CA 1
ATOM 1974 C C . ARG A 1 273 ? -1.03 19.516 -3.012 1 97.81 273 ARG A C 1
ATOM 1976 O O . ARG A 1 273 ? -1.604 18.734 -2.258 1 97.81 273 ARG A O 1
ATOM 1983 N N . PRO A 1 274 ? -1.097 19.438 -4.281 1 98.06 274 PRO A N 1
ATOM 1984 C CA . PRO A 1 274 ? -2.258 18.812 -4.93 1 98.06 274 PRO A CA 1
ATOM 1985 C C . PRO A 1 274 ? -2.129 17.297 -5.055 1 98.06 274 PRO A C 1
ATOM 1987 O O . PRO A 1 274 ? -2.137 16.766 -6.168 1 98.06 274 PRO A O 1
ATOM 1990 N N . PHE A 1 275 ? -2.115 16.562 -3.93 1 98.62 275 PHE A N 1
ATOM 1991 C CA . PHE A 1 275 ? -2.355 15.133 -3.994 1 98.62 275 PHE A CA 1
ATOM 1992 C C . PHE A 1 275 ? -3.758 14.844 -4.516 1 98.62 275 PHE A C 1
ATOM 1994 O O . PHE A 1 275 ? -4.742 15.352 -3.979 1 98.62 275 PHE A O 1
ATOM 2001 N N . PRO A 1 276 ? -3.939 13.969 -5.473 1 98.12 276 PRO A N 1
ATOM 2002 C CA . PRO A 1 276 ? -5.246 13.789 -6.109 1 98.12 276 PRO A CA 1
ATOM 2003 C C . PRO A 1 276 ? -6.32 13.328 -5.129 1 98.12 276 PRO A C 1
ATOM 2005 O O . PRO A 1 276 ? -7.445 13.836 -5.152 1 98.12 276 PRO A O 1
ATOM 2008 N N . ALA A 1 277 ? -6.023 12.398 -4.266 1 98.5 277 ALA A N 1
ATOM 2009 C CA . ALA A 1 277 ? -7.023 11.859 -3.346 1 98.5 277 ALA A CA 1
ATOM 2010 C C . ALA A 1 277 ? -7.406 12.891 -2.289 1 98.5 277 ALA A C 1
ATOM 2012 O O . ALA A 1 277 ? -8.555 12.938 -1.85 1 98.5 277 ALA A O 1
ATOM 2013 N N . ALA A 1 278 ? -6.469 13.727 -1.823 1 98.56 278 ALA A N 1
ATOM 2014 C CA . ALA A 1 278 ? -6.77 14.805 -0.885 1 98.56 278 ALA A CA 1
ATOM 2015 C C . ALA A 1 278 ? -7.688 15.844 -1.522 1 98.56 278 ALA A C 1
ATOM 2017 O O . ALA A 1 278 ? -8.609 16.344 -0.874 1 98.56 278 ALA A O 1
ATOM 2018 N N . LEU A 1 279 ? -7.395 16.188 -2.82 1 98.69 279 LEU A N 1
ATOM 2019 C CA . LEU A 1 279 ? -8.234 17.125 -3.549 1 98.69 279 LEU A CA 1
ATOM 2020 C C . LEU A 1 279 ? -9.68 16.625 -3.607 1 98.69 279 LEU A C 1
ATOM 2022 O O . LEU A 1 279 ? -10.609 17.391 -3.357 1 98.69 279 LEU A O 1
ATOM 2026 N N . ARG A 1 280 ? -9.852 15.328 -3.914 1 98.69 280 ARG A N 1
ATOM 2027 C CA . ARG A 1 280 ? -11.18 14.742 -4 1 98.69 280 ARG A CA 1
ATOM 2028 C C . ARG A 1 280 ? -11.867 14.727 -2.639 1 98.69 280 ARG A C 1
ATOM 2030 O O . ARG A 1 280 ? -13.047 15.047 -2.531 1 98.69 280 ARG A O 1
ATOM 2037 N N . ALA A 1 281 ? -11.164 14.359 -1.623 1 98.69 281 ALA A N 1
ATOM 2038 C CA . ALA A 1 281 ? -11.711 14.352 -0.269 1 98.69 281 ALA A CA 1
ATOM 2039 C C . ALA A 1 281 ? -12.094 15.758 0.178 1 98.69 281 ALA A C 1
ATOM 2041 O O . ALA A 1 281 ? -13.125 15.945 0.837 1 98.69 281 ALA A O 1
ATOM 2042 N N . GLY A 1 282 ? -11.211 16.75 -0.146 1 98.69 282 GLY A N 1
ATOM 2043 C CA . GLY A 1 282 ? -11.531 18.141 0.165 1 98.69 282 GLY A CA 1
ATOM 2044 C C . GLY A 1 282 ? -12.812 18.609 -0.487 1 98.69 282 GLY A C 1
ATOM 2045 O O . GLY A 1 282 ? -13.625 19.297 0.148 1 98.69 282 GLY A O 1
ATOM 2046 N N . ALA A 1 283 ? -13.016 18.25 -1.724 1 98.69 283 ALA A N 1
ATOM 2047 C CA . ALA A 1 283 ? -14.25 18.594 -2.432 1 98.69 283 ALA A CA 1
ATOM 2048 C C . ALA A 1 283 ? -15.461 17.953 -1.759 1 98.69 283 ALA A C 1
ATOM 2050 O O . ALA A 1 283 ? -16.5 18.609 -1.6 1 98.69 283 ALA A O 1
ATOM 2051 N N . ALA A 1 284 ? -15.328 16.719 -1.389 1 98.69 284 ALA A N 1
ATOM 2052 C CA . ALA A 1 284 ? -16.422 16.016 -0.706 1 98.69 284 ALA A CA 1
ATOM 2053 C C . ALA A 1 284 ? -16.734 16.688 0.629 1 98.69 284 ALA A C 1
ATOM 2055 O O . ALA A 1 284 ? -17.906 16.859 0.973 1 98.69 284 ALA A O 1
ATOM 2056 N N . LEU A 1 285 ? -15.75 17.047 1.367 1 98.69 285 LEU A N 1
ATOM 2057 C CA . LEU A 1 285 ? -15.953 17.656 2.676 1 98.69 285 LEU A CA 1
ATOM 2058 C C . LEU A 1 285 ? -16.594 19.031 2.537 1 98.69 285 LEU A C 1
ATOM 2060 O O . LEU A 1 285 ? -17.453 19.406 3.336 1 98.69 285 LEU A O 1
ATOM 2064 N N . ARG A 1 286 ? -16.125 19.828 1.54 1 98.5 286 ARG A N 1
ATOM 2065 C CA . ARG A 1 286 ? -16.75 21.109 1.306 1 98.5 286 ARG A CA 1
ATOM 2066 C C . ARG A 1 286 ? -18.234 20.953 0.992 1 98.5 286 ARG A C 1
ATOM 2068 O O . ARG A 1 286 ? -19.062 21.734 1.463 1 98.5 286 ARG A O 1
ATOM 2075 N N . THR A 1 287 ? -18.562 19.922 0.236 1 98.62 287 THR A N 1
ATOM 2076 C CA . THR A 1 287 ? -19.953 19.641 -0.082 1 98.62 287 THR A CA 1
ATOM 2077 C C . THR A 1 287 ? -20.734 19.234 1.173 1 98.62 287 THR A C 1
ATOM 2079 O O . THR A 1 287 ? -21.828 19.734 1.42 1 98.62 287 THR A O 1
ATOM 2082 N N . LEU A 1 288 ? -20.203 18.422 1.988 1 98.62 288 LEU A N 1
ATOM 2083 C CA . LEU A 1 288 ? -20.859 17.906 3.186 1 98.62 288 LEU A CA 1
ATOM 2084 C C . LEU A 1 288 ? -21.047 19.016 4.223 1 98.62 288 LEU A C 1
ATOM 2086 O O . LEU A 1 288 ? -22 18.984 5.008 1 98.62 288 LEU A O 1
ATOM 2090 N N . LEU A 1 289 ? -20.156 20.031 4.211 1 98.56 289 LEU A N 1
ATOM 2091 C CA . LEU A 1 289 ? -20.156 21.047 5.254 1 98.56 289 LEU A CA 1
ATOM 2092 C C . LEU A 1 289 ? -20.859 22.312 4.777 1 98.56 289 LEU A C 1
ATOM 2094 O O . LEU A 1 289 ? -21.062 23.25 5.555 1 98.56 289 LEU A O 1
ATOM 2098 N N . ALA A 1 290 ? -21.219 22.328 3.453 1 98.06 290 ALA A N 1
ATOM 2099 C CA . ALA A 1 290 ? -21.875 23.5 2.885 1 98.06 290 ALA A CA 1
ATOM 2100 C C . ALA A 1 290 ? -23.125 23.875 3.682 1 98.06 290 ALA A C 1
ATOM 2102 O O . ALA A 1 290 ? -23.922 23.016 4.031 1 98.06 290 ALA A O 1
ATOM 2103 N N . GLY A 1 291 ? -23.234 25.156 4.016 1 97.5 291 GLY A N 1
ATOM 2104 C CA . GLY A 1 291 ? -24.422 25.656 4.691 1 97.5 291 GLY A CA 1
ATOM 2105 C C . GLY A 1 291 ? -24.312 25.594 6.203 1 97.5 291 GLY A C 1
ATOM 2106 O O . GLY A 1 291 ? -25.203 26.078 6.914 1 97.5 291 GLY A O 1
ATOM 2107 N N . SER A 1 292 ? -23.281 25.078 6.742 1 97.5 292 SER A N 1
ATOM 2108 C CA . SER A 1 292 ? -23.125 24.984 8.188 1 97.5 292 SER A CA 1
ATOM 2109 C C . SER A 1 292 ? -22.578 26.297 8.766 1 97.5 292 SER A C 1
ATOM 2111 O O . SER A 1 292 ? -22.031 27.125 8.031 1 97.5 292 SER A O 1
ATOM 2113 N N . SER A 1 293 ? -22.625 26.438 10.094 1 97.06 293 SER A N 1
ATOM 2114 C CA . SER A 1 293 ? -22.094 27.578 10.836 1 97.06 293 SER A CA 1
ATOM 2115 C C . SER A 1 293 ? -20.562 27.625 10.758 1 97.06 293 SER A C 1
ATOM 2117 O O . SER A 1 293 ? -19.953 28.656 11.078 1 97.06 293 SER A O 1
ATOM 2119 N N . LEU A 1 294 ? -19.938 26.547 10.266 1 97.25 294 LEU A N 1
ATOM 2120 C CA . LEU A 1 294 ? -18.484 26.516 10.18 1 97.25 294 LEU A CA 1
ATOM 2121 C C . LEU A 1 294 ? -17.984 27.547 9.18 1 97.25 294 LEU A C 1
ATOM 2123 O O . LEU A 1 294 ? -16.828 27.969 9.234 1 97.25 294 LEU A O 1
ATOM 2127 N N . TRP A 1 295 ? -18.844 27.984 8.25 1 97 295 TRP A N 1
ATOM 2128 C CA . TRP A 1 295 ? -18.438 28.906 7.199 1 97 295 TRP A CA 1
ATOM 2129 C C . TRP A 1 295 ? -18.609 30.359 7.645 1 97 295 TRP A C 1
ATOM 2131 O O . TRP A 1 295 ? -18.188 31.281 6.953 1 97 295 TRP A O 1
ATOM 2141 N N . ASN A 1 296 ? -19.188 30.562 8.844 1 96.06 296 ASN A N 1
ATOM 2142 C CA . ASN A 1 296 ? -19.438 31.906 9.375 1 96.06 296 ASN A CA 1
ATOM 2143 C C . ASN A 1 296 ? -18.297 32.375 10.258 1 96.06 296 ASN A C 1
ATOM 2145 O O . ASN A 1 296 ? -17.469 31.578 10.711 1 96.06 296 ASN A O 1
ATOM 2149 N N . LYS A 1 297 ? -18.266 33.656 10.391 1 93.81 297 LYS A N 1
ATOM 2150 C CA . LYS A 1 297 ? -17.328 34.219 11.359 1 93.81 297 LYS A CA 1
ATOM 2151 C C . LYS A 1 297 ? -17.688 33.781 12.781 1 93.81 297 LYS A C 1
ATOM 2153 O O . LYS A 1 297 ? -18.859 33.781 13.156 1 93.81 297 LYS A O 1
ATOM 2158 N N . ASP A 1 298 ? -16.766 33.312 13.414 1 92.88 298 ASP A N 1
ATOM 2159 C CA . ASP A 1 298 ? -16.875 32.969 14.82 1 92.88 298 ASP A CA 1
ATOM 2160 C C . ASP A 1 298 ? -15.594 33.281 15.586 1 92.88 298 ASP A C 1
ATOM 2162 O O . ASP A 1 298 ? -14.57 32.625 15.398 1 92.88 298 ASP A O 1
ATOM 2166 N N . PRO A 1 299 ? -15.648 34.25 16.438 1 88.31 299 PRO A N 1
ATOM 2167 C CA . PRO A 1 299 ? -14.438 34.688 17.141 1 88.31 299 PRO A CA 1
ATOM 2168 C C . PRO A 1 299 ? -13.883 33.625 18.078 1 88.31 299 PRO A C 1
ATOM 2170 O O . PRO A 1 299 ? -12.711 33.688 18.469 1 88.31 299 PRO A O 1
ATOM 2173 N N . ASP A 1 300 ? -14.711 32.656 18.422 1 88.62 300 ASP A N 1
ATOM 2174 C CA . ASP A 1 300 ? -14.273 31.641 19.375 1 88.62 300 ASP A CA 1
ATOM 2175 C C . ASP A 1 300 ? -13.672 30.453 18.641 1 88.62 300 ASP A C 1
ATOM 2177 O O . ASP A 1 300 ? -13.141 29.531 19.266 1 88.62 300 ASP A O 1
ATOM 2181 N N . ARG A 1 301 ? -13.688 30.422 17.359 1 91.06 301 ARG A N 1
ATOM 2182 C CA . ARG A 1 301 ? -13.125 29.312 16.594 1 91.06 301 ARG A CA 1
ATOM 2183 C C . ARG A 1 301 ? -11.602 29.359 16.594 1 91.06 301 ARG A C 1
ATOM 2185 O O . ARG A 1 301 ? -11.008 30.375 16.25 1 91.06 301 ARG A O 1
ATOM 2192 N N . PRO A 1 302 ? -11.07 28.188 16.984 1 86.5 302 PRO A N 1
ATOM 2193 C CA . PRO A 1 302 ? -9.609 28.172 16.953 1 86.5 302 PRO A CA 1
ATOM 2194 C C . PRO A 1 302 ? -9.039 28.328 15.539 1 86.5 302 PRO A C 1
ATOM 2196 O O . PRO A 1 302 ? -9.633 27.828 14.578 1 86.5 302 PRO A O 1
ATOM 2199 N N . LEU A 1 303 ? -7.871 28.938 15.477 1 82.88 303 LEU A N 1
ATOM 2200 C CA . LEU A 1 303 ? -7.176 29.125 14.203 1 82.88 303 LEU A CA 1
ATOM 2201 C C . LEU A 1 303 ? -6.719 27.797 13.633 1 82.88 303 LEU A C 1
ATOM 2203 O O . LEU A 1 303 ? -6.711 27.609 12.414 1 82.88 303 LEU A O 1
ATOM 2207 N N . GLN A 1 304 ? -6.34 26.922 14.492 1 90.12 304 GLN A N 1
ATOM 2208 C CA . GLN A 1 304 ? -5.883 25.609 14.086 1 90.12 304 GLN A CA 1
ATOM 2209 C C . GLN A 1 304 ? -6.477 24.516 14.977 1 90.12 304 GLN A C 1
ATOM 2211 O O . GLN A 1 304 ? -6.316 24.547 16.203 1 90.12 304 GLN A O 1
ATOM 2216 N N . ASP A 1 305 ? -7.02 23.547 14.336 1 96 305 ASP A N 1
ATOM 2217 C CA . ASP A 1 305 ? -7.582 22.406 15.055 1 96 305 ASP A CA 1
ATOM 2218 C C . ASP A 1 305 ? -6.508 21.359 15.352 1 96 305 ASP A C 1
ATOM 2220 O O . ASP A 1 305 ? -5.426 21.391 14.766 1 96 305 ASP A O 1
ATOM 2224 N N . PRO A 1 306 ? -6.816 20.391 16.344 1 97 306 PRO A N 1
ATOM 2225 C CA . PRO A 1 306 ? -5.934 19.234 16.469 1 97 306 PRO A CA 1
ATOM 2226 C C . PRO A 1 306 ? -5.742 18.484 15.156 1 97 306 PRO A C 1
ATOM 2228 O O . PRO A 1 306 ? -6.629 18.5 14.305 1 97 306 PRO A O 1
ATOM 2231 N N . LEU A 1 307 ? -4.625 17.812 15.039 1 98.06 307 LEU A N 1
ATOM 2232 C CA . LEU A 1 307 ? -4.242 17.219 13.758 1 98.06 307 LEU A CA 1
ATOM 2233 C C . LEU A 1 307 ? -5.242 16.156 13.328 1 98.06 307 LEU A C 1
ATOM 2235 O O . LEU A 1 307 ? -5.484 15.984 12.125 1 98.06 307 LEU A O 1
ATOM 2239 N N . SER A 1 308 ? -5.844 15.453 14.258 1 98.56 308 SER A N 1
ATOM 2240 C CA . SER A 1 308 ? -6.812 14.414 13.914 1 98.56 308 SER A CA 1
ATOM 2241 C C . SER A 1 308 ? -7.988 15 13.141 1 98.56 308 SER A C 1
ATOM 2243 O O . SER A 1 308 ? -8.609 14.305 12.328 1 98.56 308 SER A O 1
ATOM 2245 N N . PHE A 1 309 ? -8.312 16.297 13.383 1 98.69 309 PHE A N 1
ATOM 2246 C CA . PHE A 1 309 ? -9.336 17.016 12.617 1 98.69 309 PHE A CA 1
ATOM 2247 C C . PHE A 1 309 ? -8.719 17.719 11.422 1 98.69 309 PHE A C 1
ATOM 2249 O O . PHE A 1 309 ? -9.18 17.562 10.289 1 98.69 309 PHE A O 1
ATOM 2256 N N . ARG A 1 310 ? -7.645 18.438 11.703 1 97.94 310 ARG A N 1
ATOM 2257 C CA . ARG A 1 310 ? -7.023 19.328 10.719 1 97.94 310 ARG A CA 1
ATOM 2258 C C . ARG A 1 310 ? -6.512 18.531 9.516 1 97.94 310 ARG A C 1
ATOM 2260 O O . ARG A 1 310 ? -6.672 18.953 8.375 1 97.94 310 ARG A O 1
ATOM 2267 N 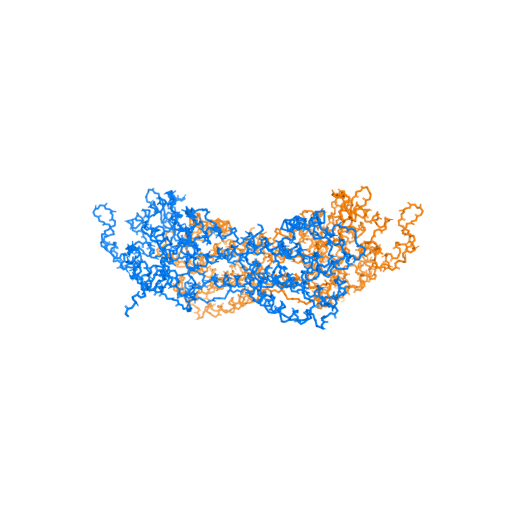N . SER A 1 311 ? -5.934 17.297 9.727 1 98.12 311 SER A N 1
ATOM 2268 C CA . SER A 1 311 ? -5.383 16.453 8.68 1 98.12 311 SER A CA 1
ATOM 2269 C C . SER A 1 311 ? -6.422 15.453 8.164 1 98.12 311 SER A C 1
ATOM 2271 O O . SER A 1 311 ? -6.09 14.531 7.426 1 98.12 311 SER A O 1
ATOM 2273 N N . GLY A 1 312 ? -7.699 15.656 8.562 1 98.69 312 GLY A N 1
ATOM 2274 C CA . GLY A 1 312 ? -8.766 14.742 8.172 1 98.69 312 GLY A CA 1
ATOM 2275 C C . GLY A 1 312 ? -8.867 14.547 6.676 1 98.69 312 GLY A C 1
ATOM 2276 O O . GLY A 1 312 ? -9.156 13.445 6.203 1 98.69 312 GLY A O 1
ATOM 2277 N N . VAL A 1 313 ? -8.609 15.617 5.883 1 98.69 313 VAL A N 1
ATOM 2278 C CA . VAL A 1 313 ? -8.734 15.57 4.43 1 98.69 313 VAL A CA 1
ATOM 2279 C C . VAL A 1 313 ? -7.742 14.57 3.85 1 98.69 313 VAL A C 1
ATOM 2281 O O . VAL A 1 313 ? -8.055 13.852 2.898 1 98.69 313 VAL A O 1
ATOM 2284 N N . TYR A 1 314 ? -6.555 14.453 4.402 1 98.75 314 TYR A N 1
ATOM 2285 C CA . TYR A 1 314 ? -5.539 13.5 3.955 1 98.75 314 TYR A CA 1
ATOM 2286 C C . TYR A 1 314 ? -5.887 12.086 4.402 1 98.75 314 TYR A C 1
ATOM 2288 O O . TYR A 1 314 ? -5.742 11.133 3.633 1 98.75 314 TYR A O 1
ATOM 2296 N N . LEU A 1 315 ? -6.359 11.914 5.676 1 98.81 315 LEU A N 1
ATOM 2297 C CA . LEU A 1 315 ? -6.742 10.609 6.207 1 98.81 315 LEU A CA 1
ATOM 2298 C C . LEU A 1 315 ? -7.875 10 5.383 1 98.81 315 LEU A C 1
ATOM 2300 O O . LEU A 1 315 ? -7.77 8.859 4.93 1 98.81 315 LEU A O 1
ATOM 2304 N N . LEU A 1 316 ? -8.898 10.812 5.152 1 98.88 316 LEU A N 1
ATOM 2305 C CA . LEU A 1 316 ? -10.055 10.359 4.387 1 98.88 316 LEU A CA 1
ATOM 2306 C C . LEU A 1 316 ? -9.688 10.133 2.924 1 98.88 316 LEU A C 1
ATOM 2308 O O . LEU A 1 316 ? -10.18 9.195 2.291 1 98.88 316 LEU A O 1
ATOM 2312 N N . GLY A 1 317 ? -8.828 11.023 2.398 1 98.81 317 GLY A N 1
ATOM 2313 C CA . GLY A 1 317 ? -8.328 10.82 1.047 1 98.81 317 GLY A CA 1
ATOM 2314 C C . GLY A 1 317 ? -7.586 9.508 0.873 1 98.81 317 GLY A C 1
ATOM 2315 O O . GLY A 1 317 ? -7.742 8.836 -0.146 1 98.81 317 GLY A O 1
ATOM 2316 N N . GLU A 1 318 ? -6.773 9.109 1.85 1 98.75 318 GLU A N 1
ATOM 2317 C CA . GLU A 1 318 ? -5.996 7.879 1.745 1 98.75 318 GLU A CA 1
ATOM 2318 C C . GLU A 1 318 ? -6.891 6.652 1.886 1 98.75 318 GLU A C 1
ATOM 2320 O O . GLU A 1 318 ? -6.617 5.605 1.291 1 98.75 318 GLU A O 1
ATOM 2325 N N . GLU A 1 319 ? -8 6.766 2.678 1 98.25 319 GLU A N 1
ATOM 2326 C CA . GLU A 1 319 ? -9 5.703 2.668 1 98.25 319 GLU A CA 1
ATOM 2327 C C . GLU A 1 319 ? -9.531 5.457 1.257 1 98.25 319 GLU A C 1
ATOM 2329 O O . GLU A 1 319 ? -9.625 4.309 0.817 1 98.25 319 GLU A O 1
ATOM 2334 N N . ASP A 1 320 ? -9.789 6.559 0.532 1 98.69 320 ASP A N 1
ATOM 2335 C CA . ASP A 1 320 ? -10.305 6.461 -0.832 1 98.69 320 ASP A CA 1
ATOM 2336 C C . ASP A 1 320 ? -9.234 5.926 -1.783 1 98.69 320 ASP A C 1
ATOM 2338 O O . ASP A 1 320 ? -9.508 5.047 -2.604 1 98.69 320 ASP A O 1
ATOM 2342 N N . ARG A 1 321 ? -8.062 6.457 -1.73 1 98.75 321 ARG A N 1
ATOM 2343 C CA . ARG A 1 321 ? -7 6.094 -2.662 1 98.75 321 ARG A CA 1
ATOM 2344 C C . ARG A 1 321 ? -6.656 4.613 -2.555 1 98.75 321 ARG A C 1
ATOM 2346 O O . ARG A 1 321 ? -6.504 3.93 -3.568 1 98.75 321 ARG A O 1
ATOM 2353 N N . THR A 1 322 ? -6.469 4.133 -1.341 1 98.88 322 THR A N 1
ATOM 2354 C CA . THR A 1 322 ? -6.086 2.738 -1.139 1 98.88 322 THR A CA 1
ATOM 2355 C C . THR A 1 322 ? -7.238 1.803 -1.493 1 98.88 322 THR A C 1
ATOM 2357 O O . THR A 1 322 ? -7.016 0.7 -1.998 1 98.88 322 THR A O 1
ATOM 2360 N N . TYR A 1 323 ? -8.531 2.268 -1.225 1 98.88 323 TYR A N 1
ATOM 2361 C CA . TYR A 1 323 ? -9.695 1.533 -1.698 1 98.88 323 TYR A CA 1
ATOM 2362 C C . TYR A 1 323 ? -9.695 1.426 -3.219 1 98.88 323 TYR A C 1
ATOM 2364 O O . TYR A 1 323 ? -9.906 0.344 -3.771 1 98.88 323 TYR A O 1
ATOM 2372 N N . ASP A 1 324 ? -9.453 2.535 -3.891 1 98.81 324 ASP A N 1
ATOM 2373 C CA . ASP A 1 324 ? -9.453 2.568 -5.352 1 98.81 324 ASP A CA 1
ATOM 2374 C C . ASP A 1 324 ? -8.414 1.606 -5.922 1 98.81 324 ASP A C 1
ATOM 2376 O O . ASP A 1 324 ? -8.68 0.909 -6.902 1 98.81 324 ASP A O 1
ATOM 2380 N N . GLU A 1 325 ? -7.281 1.59 -5.312 1 98.62 325 GLU A N 1
ATOM 2381 C CA . GLU A 1 325 ? -6.215 0.71 -5.785 1 98.62 325 GLU A CA 1
ATOM 2382 C C . GLU A 1 325 ? -6.59 -0.758 -5.605 1 98.62 325 GLU A C 1
ATOM 2384 O O . GLU A 1 325 ? -6.414 -1.565 -6.52 1 98.62 325 GLU A O 1
ATOM 2389 N N . ALA A 1 326 ? -7.07 -1.141 -4.414 1 98.81 326 ALA A N 1
ATOM 2390 C CA . ALA A 1 326 ? -7.484 -2.514 -4.141 1 98.81 326 ALA A CA 1
ATOM 2391 C C . ALA A 1 326 ? -8.594 -2.953 -5.09 1 98.81 326 ALA A C 1
ATOM 2393 O O . ALA A 1 326 ? -8.562 -4.07 -5.613 1 98.81 326 ALA A O 1
ATOM 2394 N N . ARG A 1 327 ? -9.523 -2.057 -5.32 1 98.81 327 ARG A N 1
ATOM 2395 C CA . ARG A 1 327 ? -10.641 -2.359 -6.203 1 98.81 327 ARG A CA 1
ATOM 2396 C C . ARG A 1 327 ? -10.172 -2.592 -7.633 1 98.81 327 ARG A C 1
ATOM 2398 O O . ARG A 1 327 ? -10.602 -3.543 -8.289 1 98.81 327 ARG A O 1
ATOM 2405 N N . ALA A 1 328 ? -9.305 -1.72 -8.109 1 98.69 328 ALA A N 1
ATOM 2406 C CA . ALA A 1 328 ? -8.812 -1.831 -9.484 1 98.69 328 ALA A CA 1
ATOM 2407 C C . ALA A 1 328 ? -8.102 -3.16 -9.703 1 98.69 328 ALA A C 1
ATOM 2409 O O . ALA A 1 328 ? -8.297 -3.818 -10.727 1 98.69 328 ALA A O 1
ATOM 2410 N N . LEU A 1 329 ? -7.281 -3.57 -8.812 1 98.81 329 LEU A N 1
ATOM 2411 C CA . LEU A 1 329 ? -6.516 -4.805 -8.953 1 98.81 329 LEU A CA 1
ATOM 2412 C C . LEU A 1 329 ? -7.41 -6.023 -8.773 1 98.81 329 LEU A C 1
ATOM 2414 O O . LEU A 1 329 ? -7.242 -7.031 -9.461 1 98.81 329 LEU A O 1
ATOM 2418 N N . LEU A 1 330 ? -8.375 -5.934 -7.824 1 98.81 330 LEU A N 1
ATOM 2419 C CA . LEU A 1 330 ? -9.297 -7.055 -7.648 1 98.81 330 LEU A CA 1
ATOM 2420 C C . LEU A 1 330 ? -10.156 -7.25 -8.891 1 98.81 330 LEU A C 1
ATOM 2422 O O . LEU A 1 330 ? -10.516 -8.375 -9.234 1 98.81 330 LEU A O 1
ATOM 2426 N N . GLN A 1 331 ? -10.461 -6.172 -9.57 1 98.56 331 GLN A N 1
ATOM 2427 C CA . GLN A 1 331 ? -11.258 -6.266 -10.797 1 98.56 331 GLN A CA 1
ATOM 2428 C C . GLN A 1 331 ? -10.555 -7.113 -11.844 1 98.56 331 GLN A C 1
ATOM 2430 O O . GLN A 1 331 ? -11.203 -7.852 -12.594 1 98.56 331 GLN A O 1
ATOM 2435 N N . VAL A 1 332 ? -9.258 -7.012 -11.914 1 98.62 332 VAL A N 1
ATOM 2436 C CA . VAL A 1 332 ? -8.516 -7.883 -12.82 1 98.62 332 VAL A CA 1
ATOM 2437 C C . VAL A 1 332 ? -8.672 -9.336 -12.383 1 98.62 332 VAL A C 1
ATOM 2439 O O . VAL A 1 332 ? -8.961 -10.211 -13.195 1 98.62 332 VAL A O 1
ATOM 2442 N N . GLN A 1 333 ? -8.562 -9.602 -11.094 1 98 333 GLN A N 1
ATOM 2443 C CA . GLN A 1 333 ? -8.695 -10.938 -10.531 1 98 333 GLN A CA 1
ATOM 2444 C C . GLN A 1 333 ? -10.062 -11.531 -10.836 1 98 333 GLN A C 1
ATOM 2446 O O . GLN A 1 333 ? -10.164 -12.703 -11.211 1 98 333 GLN A O 1
ATOM 2451 N N . LEU A 1 334 ? -11.078 -10.742 -10.719 1 98.5 334 LEU A N 1
ATOM 2452 C CA . LEU A 1 334 ? -12.445 -11.234 -10.844 1 98.5 334 LEU A CA 1
ATOM 2453 C C . LEU A 1 334 ? -12.805 -11.469 -12.305 1 98.5 334 LEU A C 1
ATOM 2455 O O . LEU A 1 334 ? -13.727 -12.227 -12.609 1 98.5 334 LEU A O 1
ATOM 2459 N N . ASN A 1 335 ? -12.086 -10.812 -13.234 1 98.62 335 ASN A N 1
ATOM 2460 C CA . ASN A 1 335 ? -12.539 -10.766 -14.617 1 98.62 335 ASN A CA 1
ATOM 2461 C C . ASN A 1 335 ? -11.5 -11.352 -15.57 1 98.62 335 ASN A C 1
ATOM 2463 O O . ASN A 1 335 ? -11.383 -10.906 -16.719 1 98.62 335 ASN A O 1
ATOM 2467 N N . SER A 1 336 ? -10.711 -12.219 -15.094 1 98.19 336 SER A N 1
ATOM 2468 C CA . SER A 1 336 ? -9.695 -12.914 -15.883 1 98.19 336 SER A CA 1
ATOM 2469 C C . SER A 1 336 ? -9.438 -14.312 -15.336 1 98.19 336 SER A C 1
ATOM 2471 O O . SER A 1 336 ? -10.055 -14.727 -14.352 1 98.19 336 SER A O 1
ATOM 2473 N N . SER A 1 337 ? -8.648 -15.055 -16.016 1 97.25 337 SER A N 1
ATOM 2474 C CA . SER A 1 337 ? -8.391 -16.438 -15.617 1 97.25 337 SER A CA 1
ATOM 2475 C C . SER A 1 337 ? -7.141 -16.531 -14.758 1 97.25 337 SER A C 1
ATOM 2477 O O . SER A 1 337 ? -6.051 -16.156 -15.188 1 97.25 337 SER A O 1
ATOM 2479 N N . ASP A 1 338 ? -7.262 -17.016 -13.602 1 97.06 338 ASP A N 1
ATOM 2480 C CA . ASP A 1 338 ? -6.102 -17.281 -12.75 1 97.06 338 ASP A CA 1
ATOM 2481 C C . ASP A 1 338 ? -5.711 -18.75 -12.789 1 97.06 338 ASP A C 1
ATOM 2483 O O . ASP A 1 338 ? -5.133 -19.266 -11.828 1 97.06 338 ASP A O 1
ATOM 2487 N N . ASP A 1 339 ? -5.992 -19.453 -13.875 1 96 339 ASP A N 1
ATOM 2488 C CA . ASP A 1 339 ? -5.812 -20.906 -14.016 1 96 339 ASP A CA 1
ATOM 2489 C C . ASP A 1 339 ? -4.379 -21.234 -14.422 1 96 339 ASP A C 1
ATOM 2491 O O . ASP A 1 339 ? -3.691 -20.422 -15.039 1 96 339 ASP A O 1
ATOM 2495 N N . ASN A 1 340 ? -4.027 -22.422 -14.031 1 94.12 340 ASN A N 1
ATOM 2496 C CA . ASN A 1 340 ? -2.795 -23.094 -14.453 1 94.12 340 ASN A CA 1
ATOM 2497 C C . ASN A 1 340 ? -3.02 -24.562 -14.734 1 94.12 340 ASN A C 1
ATOM 2499 O O . ASN A 1 340 ? -3.477 -25.312 -13.859 1 94.12 340 ASN A O 1
ATOM 2503 N N . PRO A 1 341 ? -2.674 -25.031 -15.906 1 94.06 341 PRO A N 1
ATOM 2504 C CA . PRO A 1 341 ? -2.379 -24.172 -17.047 1 94.06 341 PRO A CA 1
ATOM 2505 C C . PRO A 1 341 ? -3.586 -23.344 -17.484 1 94.06 341 PRO A C 1
ATOM 2507 O O . PRO A 1 341 ? -4.723 -23.672 -17.141 1 94.06 341 PRO A O 1
ATOM 2510 N N . GLY A 1 342 ? -3.283 -22.234 -18.188 1 95.94 342 GLY A N 1
ATOM 2511 C CA . GLY A 1 342 ? -4.332 -21.438 -18.812 1 95.94 342 GLY A CA 1
ATOM 2512 C C . GLY A 1 342 ? -4.57 -21.812 -20.266 1 95.94 342 GLY A C 1
ATOM 2513 O O . GLY A 1 342 ? -3.641 -22.188 -20.984 1 95.94 342 GLY A O 1
ATOM 2514 N N . VAL A 1 343 ? -5.781 -21.703 -20.688 1 97.5 343 VAL A N 1
ATOM 2515 C CA . VAL A 1 343 ? -6.145 -22 -22.062 1 97.5 343 VAL A CA 1
ATOM 2516 C C . VAL A 1 343 ? -6.395 -20.688 -22.812 1 97.5 343 VAL A C 1
ATOM 2518 O O . VAL A 1 343 ? -7.238 -19.891 -22.406 1 97.5 343 VAL A O 1
ATOM 2521 N N . ALA A 1 344 ? -5.633 -20.438 -23.828 1 97.56 344 ALA A N 1
ATOM 2522 C CA . ALA A 1 344 ? -5.82 -19.281 -24.703 1 97.56 344 ALA A CA 1
ATOM 2523 C C . ALA A 1 344 ? -6.465 -19.688 -26.031 1 97.56 344 ALA A C 1
ATOM 2525 O O . ALA A 1 344 ? -6.055 -20.672 -26.641 1 97.56 344 ALA A O 1
ATOM 2526 N N . VAL A 1 345 ? -7.504 -18.938 -26.328 1 96.38 345 VAL A N 1
ATOM 2527 C CA . VAL A 1 345 ? -8.219 -19.234 -27.562 1 96.38 345 VAL A CA 1
ATOM 2528 C C . VAL A 1 345 ? -7.766 -18.297 -28.672 1 96.38 345 VAL A C 1
ATOM 2530 O O . VAL A 1 345 ? -7.355 -17.156 -28.391 1 96.38 345 VAL A O 1
ATOM 2533 N N . SER A 1 346 ? -7.742 -18.703 -29.859 1 94.69 346 SER A N 1
ATOM 2534 C CA . SER A 1 346 ? -7.5 -17.922 -31.062 1 94.69 346 SER A CA 1
ATOM 2535 C C . SER A 1 346 ? -6.145 -17.234 -31 1 94.69 346 SER A C 1
ATOM 2537 O O . SER A 1 346 ? -6.035 -16.031 -31.297 1 94.69 346 SER A O 1
ATOM 2539 N N . VAL A 1 347 ? -5.141 -17.969 -30.469 1 97 347 VAL A N 1
ATOM 2540 C CA . VAL A 1 347 ? -3.771 -17.469 -30.469 1 97 347 VAL A CA 1
ATOM 2541 C C . VAL A 1 347 ? -2.879 -18.391 -31.281 1 97 347 VAL A C 1
ATOM 2543 O O . VAL A 1 347 ? -3.23 -19.547 -31.516 1 97 347 VAL A O 1
ATOM 2546 N N . ALA A 1 348 ? -1.758 -17.859 -31.766 1 96.94 348 ALA A N 1
ATOM 2547 C CA . ALA A 1 348 ? -0.733 -18.594 -32.5 1 96.94 348 ALA A CA 1
ATOM 2548 C C . ALA A 1 348 ? 0.657 -18.312 -31.953 1 96.94 348 ALA A C 1
ATOM 2550 O O . ALA A 1 348 ? 0.882 -17.266 -31.328 1 96.94 348 ALA A O 1
ATOM 2551 N N . PRO A 1 349 ? 1.536 -19.281 -32.125 1 95.88 349 PRO A N 1
ATOM 2552 C CA . PRO A 1 349 ? 2.891 -19.031 -31.625 1 95.88 349 PRO A CA 1
ATOM 2553 C C . PRO A 1 349 ? 3.521 -17.781 -32.219 1 95.88 349 PRO A C 1
ATOM 2555 O O . PRO A 1 349 ? 3.289 -17.469 -33.406 1 95.88 349 PRO A O 1
ATOM 2558 N N . LYS A 1 350 ? 4.367 -17.125 -31.453 1 93.62 350 LYS A N 1
ATOM 2559 C CA . LYS A 1 350 ? 5.02 -15.891 -31.906 1 93.62 350 LYS A CA 1
ATOM 2560 C C . LYS A 1 350 ? 6.133 -16.188 -32.906 1 93.62 350 LYS A C 1
ATOM 2562 O O . LYS A 1 350 ? 6.48 -15.344 -33.719 1 93.62 350 LYS A O 1
ATOM 2567 N N . SER A 1 351 ? 6.719 -17.359 -32.75 1 94.19 351 SER A N 1
ATOM 2568 C CA . SER A 1 351 ? 7.75 -17.859 -33.656 1 94.19 351 SER A CA 1
ATOM 2569 C C . SER A 1 351 ? 7.77 -19.391 -33.688 1 94.19 351 SER A C 1
ATOM 2571 O O . SER A 1 351 ? 6.934 -20.031 -33.062 1 94.19 351 SER A O 1
ATOM 2573 N N . ASN A 1 352 ? 8.805 -19.938 -34.406 1 93 352 ASN A N 1
ATOM 2574 C CA . ASN A 1 352 ? 8.922 -21.391 -34.531 1 93 352 ASN A CA 1
ATOM 2575 C C . ASN A 1 352 ? 9.898 -21.953 -33.5 1 93 352 ASN A C 1
ATOM 2577 O O . ASN A 1 352 ? 10.164 -23.156 -33.469 1 93 352 ASN A O 1
ATOM 2581 N N . ARG A 1 353 ? 10.375 -21.047 -32.625 1 91.19 353 ARG A N 1
ATOM 2582 C CA . ARG A 1 353 ? 11.203 -21.562 -31.531 1 91.19 353 ARG A CA 1
ATOM 2583 C C . ARG A 1 353 ? 10.414 -22.547 -30.672 1 91.19 353 ARG A C 1
ATOM 2585 O O . ARG A 1 353 ? 9.227 -22.328 -30.406 1 91.19 353 ARG A O 1
ATOM 2592 N N . ALA A 1 354 ? 11.094 -23.516 -30.172 1 93.25 354 ALA A N 1
ATOM 2593 C CA . ALA A 1 354 ? 10.445 -24.625 -29.484 1 93.25 354 ALA A CA 1
ATOM 2594 C C . ALA A 1 354 ? 9.547 -24.125 -28.344 1 93.25 354 ALA A C 1
ATOM 2596 O O . ALA A 1 354 ? 8.383 -24.516 -28.25 1 93.25 354 ALA A O 1
ATOM 2597 N N . GLN A 1 355 ? 10.078 -23.25 -27.547 1 93.75 355 GLN A N 1
ATOM 2598 C CA . GLN A 1 355 ? 9.32 -22.781 -26.391 1 93.75 355 GLN A CA 1
ATOM 2599 C C . GLN A 1 355 ? 8.242 -21.781 -26.812 1 93.75 355 GLN A C 1
ATOM 2601 O O . GLN A 1 355 ? 7.211 -21.672 -26.141 1 93.75 355 GLN A O 1
ATOM 2606 N N . ASP A 1 356 ? 8.398 -21.047 -27.891 1 94.62 356 ASP A N 1
ATOM 2607 C CA . ASP A 1 356 ? 7.355 -20.156 -28.422 1 94.62 356 ASP A CA 1
ATOM 2608 C C . ASP A 1 356 ? 6.168 -20.969 -28.938 1 94.62 356 ASP A C 1
ATOM 2610 O O . ASP A 1 356 ? 5.023 -20.516 -28.875 1 94.62 356 ASP A O 1
ATOM 2614 N N . ALA A 1 357 ? 6.461 -22.172 -29.406 1 94.44 357 ALA A N 1
ATOM 2615 C CA . ALA A 1 357 ? 5.434 -23 -30.047 1 94.44 357 ALA A CA 1
ATOM 2616 C C . ALA A 1 357 ? 4.84 -24 -29.062 1 94.44 357 ALA A C 1
ATOM 2618 O O . ALA A 1 357 ? 3.779 -24.578 -29.328 1 94.44 357 ALA A O 1
ATOM 2619 N N . ALA A 1 358 ? 5.57 -24.156 -27.984 1 93.06 358 ALA A N 1
ATOM 2620 C CA . ALA A 1 358 ? 5.129 -25.156 -27.016 1 93.06 358 ALA A CA 1
ATOM 2621 C C . ALA A 1 358 ? 3.738 -24.828 -26.484 1 93.06 358 ALA A C 1
ATOM 2623 O O . ALA A 1 358 ? 3.461 -23.672 -26.125 1 93.06 358 ALA A O 1
ATOM 2624 N N . GLY A 1 359 ? 2.809 -25.812 -26.469 1 93.06 359 GLY A N 1
ATOM 2625 C CA . GLY A 1 359 ? 1.484 -25.672 -25.891 1 93.06 359 GLY A CA 1
ATOM 2626 C C . GLY A 1 359 ? 0.438 -25.219 -26.891 1 93.06 359 GLY A C 1
ATOM 2627 O O . GLY A 1 359 ? -0.754 -25.188 -26.578 1 93.06 359 GLY A O 1
ATOM 2628 N N . TYR A 1 360 ? 0.883 -24.812 -28.062 1 95.56 360 TYR A N 1
ATOM 2629 C CA . TYR A 1 360 ? -0.052 -24.328 -29.078 1 95.56 360 TYR A CA 1
ATOM 2630 C C . TYR A 1 360 ? -0.605 -25.5 -29.906 1 95.56 360 TYR A C 1
ATOM 2632 O O . TYR A 1 360 ? 0.044 -26.531 -30.031 1 95.56 360 TYR A O 1
ATOM 2640 N N . VAL A 1 361 ? -1.798 -25.391 -30.344 1 93.88 361 VAL A N 1
ATOM 2641 C CA . VAL A 1 361 ? -2.449 -26.453 -31.094 1 93.88 361 VAL A CA 1
ATOM 2642 C C . VAL A 1 361 ? -2.729 -25.984 -32.531 1 93.88 361 VAL A C 1
ATOM 2644 O O . VAL A 1 361 ? -2.826 -24.781 -32.781 1 93.88 361 VAL A O 1
ATOM 2647 N N . ASP A 1 362 ? -2.924 -26.984 -33.344 1 88 362 ASP A N 1
ATOM 2648 C CA . ASP A 1 362 ? -3.273 -26.672 -34.75 1 88 362 ASP A CA 1
ATOM 2649 C C . ASP A 1 362 ? -4.664 -26.047 -34.812 1 88 362 ASP A C 1
ATOM 2651 O O . ASP A 1 362 ? -5.582 -26.469 -34.125 1 88 362 ASP A O 1
ATOM 2655 N N . GLY A 1 363 ? -4.871 -25.031 -35.625 1 84.75 363 GLY A N 1
ATOM 2656 C CA . GLY A 1 363 ? -6.156 -24.391 -35.781 1 84.75 363 GLY A CA 1
ATOM 2657 C C . GLY A 1 363 ? -6.363 -23.203 -34.875 1 84.75 363 GLY A C 1
ATOM 2658 O O . GLY A 1 363 ? -7.383 -22.516 -34.938 1 84.75 363 GLY A O 1
ATOM 2659 N N . GLY A 1 364 ? -5.465 -23.047 -33.969 1 90.62 364 GLY A N 1
ATOM 2660 C CA . GLY A 1 364 ? -5.508 -21.859 -33.125 1 90.62 364 GLY A CA 1
ATOM 2661 C C . GLY A 1 364 ? -5.816 -22.156 -31.672 1 90.62 364 GLY A C 1
ATOM 2662 O O . GLY A 1 364 ? -6.691 -22.969 -31.375 1 90.62 364 GLY A O 1
ATOM 2663 N N . GLY A 1 365 ? -5.031 -21.578 -30.766 1 96.31 365 GLY A N 1
ATOM 2664 C CA . GLY A 1 365 ? -5.188 -21.75 -29.328 1 96.31 365 GLY A CA 1
ATOM 2665 C C . GLY A 1 365 ? -3.969 -22.375 -28.672 1 96.31 365 GLY A C 1
ATOM 2666 O O . GLY A 1 365 ? -3.01 -22.734 -29.344 1 96.31 365 GLY A O 1
ATOM 2667 N N . ALA A 1 366 ? -3.969 -22.391 -27.359 1 96.81 366 ALA A N 1
ATOM 2668 C CA . ALA A 1 366 ? -2.826 -22.906 -26.609 1 96.81 366 ALA A CA 1
ATOM 2669 C C . ALA A 1 366 ? -3.225 -23.281 -25.188 1 96.81 366 ALA A C 1
ATOM 2671 O O . ALA A 1 366 ? -4.156 -22.703 -24.625 1 96.81 366 ALA A O 1
ATOM 2672 N N . VAL A 1 367 ? -2.666 -24.297 -24.641 1 95.88 367 VAL A N 1
ATOM 2673 C CA . VAL A 1 367 ? -2.688 -24.625 -23.219 1 95.88 367 VAL A CA 1
ATOM 2674 C C . VAL A 1 367 ? -1.338 -24.297 -22.594 1 95.88 367 VAL A C 1
ATOM 2676 O O . VAL A 1 367 ? -0.328 -24.938 -22.875 1 95.88 367 VAL A O 1
ATOM 2679 N N . LEU A 1 368 ? -1.28 -23.297 -21.703 1 95.12 368 LEU A N 1
ATOM 2680 C CA . LEU A 1 368 ? -0.03 -22.656 -21.328 1 95.12 368 LEU A CA 1
ATOM 2681 C C . LEU A 1 368 ? 0.218 -22.781 -19.828 1 95.12 368 LEU A C 1
ATOM 2683 O O . LEU A 1 368 ? -0.55 -22.266 -19.016 1 95.12 368 LEU A O 1
ATOM 2687 N N . PRO A 1 369 ? 1.348 -23.5 -19.438 1 93.94 369 PRO A N 1
ATOM 2688 C CA . PRO A 1 369 ? 1.753 -23.406 -18.031 1 93.94 369 PRO A CA 1
ATOM 2689 C C . PRO A 1 369 ? 1.952 -21.969 -17.562 1 93.94 369 PRO A C 1
ATOM 2691 O O . PRO A 1 369 ? 2.52 -21.156 -18.281 1 93.94 369 PRO A O 1
ATOM 2694 N N . SER A 1 370 ? 1.42 -21.625 -16.375 1 95.25 370 SER A N 1
ATOM 2695 C CA . SER A 1 370 ? 1.414 -20.234 -15.938 1 95.25 370 SER A CA 1
ATOM 2696 C C . SER A 1 370 ? 1.655 -20.125 -14.438 1 95.25 370 SER A C 1
ATOM 2698 O O . SER A 1 370 ? 1.841 -21.141 -13.758 1 95.25 370 SER A O 1
ATOM 2700 N N . ALA A 1 371 ? 1.776 -18.906 -13.922 1 96.5 371 ALA A N 1
ATOM 2701 C CA . ALA A 1 371 ? 1.721 -18.562 -12.5 1 96.5 371 ALA A CA 1
ATOM 2702 C C . ALA A 1 371 ? 0.559 -17.625 -12.211 1 96.5 371 ALA A C 1
ATOM 2704 O O . ALA A 1 371 ? 0.616 -16.828 -11.266 1 96.5 371 ALA A O 1
ATOM 2705 N N . ASN A 1 372 ? -0.5 -17.734 -13.016 1 97 372 ASN A N 1
ATOM 2706 C CA . ASN A 1 372 ? -1.58 -16.75 -12.977 1 97 372 ASN A CA 1
ATOM 2707 C C . ASN A 1 372 ? -2.418 -16.891 -11.711 1 97 372 ASN A C 1
ATOM 2709 O O . ASN A 1 372 ? -3.223 -16.016 -11.391 1 97 372 ASN A O 1
ATOM 2713 N N . PHE A 1 373 ? -2.195 -17.922 -10.883 1 97 373 PHE A N 1
ATOM 2714 C CA . PHE A 1 373 ? -2.873 -18.078 -9.602 1 97 373 PHE A CA 1
ATOM 2715 C C . PHE A 1 373 ? -2.297 -17.125 -8.562 1 97 373 PHE A C 1
ATOM 2717 O O . PHE A 1 373 ? -2.836 -17 -7.461 1 97 373 PHE A O 1
ATOM 2724 N N . GLU A 1 374 ? -1.157 -16.422 -8.836 1 98.06 374 GLU A N 1
ATOM 2725 C CA . GLU A 1 374 ? -0.477 -15.547 -7.883 1 98.06 374 GLU A CA 1
ATOM 2726 C C . GLU A 1 374 ? -1.323 -14.32 -7.555 1 98.06 374 GLU A C 1
ATOM 2728 O O . GLU A 1 374 ? -1.564 -13.477 -8.422 1 98.06 374 GLU A O 1
ATOM 2733 N N . PRO A 1 375 ? -1.746 -14.172 -6.297 1 98.38 375 PRO A N 1
ATOM 2734 C CA . PRO A 1 375 ? -2.65 -13.062 -5.961 1 98.38 375 PRO A CA 1
ATOM 2735 C C . PRO A 1 375 ? -1.913 -11.844 -5.414 1 98.38 375 PRO A C 1
ATOM 2737 O O . PRO A 1 375 ? -2.547 -10.875 -4.988 1 98.38 375 PRO A O 1
ATOM 2740 N N . LEU A 1 376 ? -0.632 -11.773 -5.441 1 98.75 376 LEU A N 1
ATOM 2741 C CA . LEU A 1 376 ? 0.201 -10.805 -4.742 1 98.75 376 LEU A CA 1
ATOM 2742 C C . LEU A 1 376 ? -0.205 -9.375 -5.102 1 98.75 376 LEU A C 1
ATOM 2744 O O . LEU A 1 376 ? -0.259 -8.508 -4.234 1 98.75 376 LEU A O 1
ATOM 2748 N N . PRO A 1 377 ? -0.573 -9.094 -6.449 1 98.62 377 PRO A N 1
ATOM 2749 C CA . PRO A 1 377 ? -0.891 -7.707 -6.797 1 98.62 377 PRO A CA 1
ATOM 2750 C C . PRO A 1 377 ? -2.02 -7.129 -5.945 1 98.62 377 PRO A C 1
ATOM 2752 O O . PRO A 1 377 ? -1.876 -6.039 -5.383 1 98.62 377 PRO A O 1
ATOM 2755 N N . TRP A 1 378 ? -3.086 -7.859 -5.773 1 98.69 378 TRP A N 1
ATOM 2756 C CA . TRP A 1 378 ? -4.195 -7.277 -5.027 1 98.69 378 TRP A CA 1
ATOM 2757 C C . TRP A 1 378 ? -4.051 -7.555 -3.535 1 98.69 378 TRP A C 1
ATOM 2759 O O . TRP A 1 378 ? -4.613 -6.832 -2.707 1 98.69 378 TRP A O 1
ATOM 2769 N N . VAL A 1 379 ? -3.275 -8.555 -3.109 1 98.88 379 VAL A N 1
ATOM 2770 C CA . VAL A 1 379 ? -3.006 -8.82 -1.7 1 98.88 379 VAL A CA 1
ATOM 2771 C C . VAL A 1 379 ? -2.24 -7.648 -1.092 1 98.88 379 VAL A C 1
ATOM 2773 O O . VAL A 1 379 ? -2.58 -7.176 -0.003 1 98.88 379 VAL A O 1
ATOM 2776 N N . LEU A 1 380 ? -1.209 -7.109 -1.8 1 98.88 380 LEU A N 1
ATOM 2777 C CA . LEU A 1 380 ? -0.45 -5.965 -1.316 1 98.88 380 LEU A CA 1
ATOM 2778 C C . LEU A 1 380 ? -1.349 -4.738 -1.173 1 98.88 380 LEU A C 1
ATOM 2780 O O . LEU A 1 380 ? -1.197 -3.959 -0.229 1 98.88 380 LEU A O 1
ATOM 2784 N N . ALA A 1 381 ? -2.248 -4.582 -2.113 1 98.81 381 ALA A N 1
ATOM 2785 C CA . ALA A 1 381 ? -3.174 -3.451 -2.053 1 98.81 381 ALA A CA 1
ATOM 2786 C C . ALA A 1 381 ? -4.078 -3.547 -0.829 1 98.81 381 ALA A C 1
ATOM 2788 O O . ALA A 1 381 ? -4.383 -2.535 -0.191 1 98.81 381 ALA A O 1
ATOM 2789 N N . PHE A 1 382 ? -4.492 -4.738 -0.485 1 98.88 382 PHE A N 1
ATOM 2790 C CA . PHE A 1 382 ? -5.336 -4.93 0.69 1 98.88 382 PHE A CA 1
ATOM 2791 C C . PHE A 1 382 ? -4.555 -4.641 1.968 1 98.88 382 PHE A C 1
ATOM 2793 O O . PHE A 1 382 ? -5.105 -4.09 2.926 1 98.88 382 PHE A O 1
ATOM 2800 N N . GLU A 1 383 ? -3.314 -5.012 2.01 1 98.88 383 GLU A N 1
ATOM 2801 C CA . GLU A 1 383 ? -2.523 -4.707 3.199 1 98.88 383 GLU A CA 1
ATOM 2802 C C . GLU A 1 383 ? -2.297 -3.203 3.342 1 98.88 383 GLU A C 1
ATOM 2804 O O . GLU A 1 383 ? -2.295 -2.672 4.453 1 98.88 383 GLU A O 1
ATOM 2809 N N . GLN A 1 384 ? -2.115 -2.498 2.242 1 98.88 384 GLN A N 1
ATOM 2810 C CA . GLN A 1 384 ? -2.041 -1.043 2.305 1 98.88 384 GLN A CA 1
ATOM 2811 C C . GLN A 1 384 ? -3.352 -0.446 2.805 1 98.88 384 GLN A C 1
ATOM 2813 O O . GLN A 1 384 ? -3.35 0.516 3.576 1 98.88 384 GLN A O 1
ATOM 2818 N N . LEU A 1 385 ? -4.465 -0.991 2.291 1 98.94 385 LEU A N 1
ATOM 2819 C CA . LEU A 1 385 ? -5.773 -0.554 2.762 1 98.94 385 LEU A CA 1
ATOM 2820 C C . LEU A 1 385 ? -5.895 -0.728 4.273 1 98.94 385 LEU A C 1
ATOM 2822 O O . LEU A 1 385 ? -6.438 0.14 4.961 1 98.94 385 LEU A O 1
ATOM 2826 N N . GLY A 1 386 ? -5.391 -1.857 4.777 1 98.88 386 GLY A N 1
ATOM 2827 C CA . GLY A 1 386 ? -5.367 -2.076 6.219 1 98.88 386 GLY A CA 1
ATOM 2828 C C . GLY A 1 386 ? -4.621 -0.991 6.973 1 98.88 386 GLY A C 1
ATOM 2829 O O . GLY A 1 386 ? -5.043 -0.578 8.055 1 98.88 386 GLY A O 1
ATOM 2830 N N . LEU A 1 387 ? -3.561 -0.484 6.414 1 98.88 387 LEU A N 1
ATOM 2831 C CA . LEU A 1 387 ? -2.801 0.6 7.027 1 98.88 387 LEU A CA 1
ATOM 2832 C C . LEU A 1 387 ? -3.621 1.885 7.066 1 98.88 387 LEU A C 1
ATOM 2834 O O . LEU A 1 387 ? -3.631 2.59 8.078 1 98.88 387 LEU A O 1
ATOM 2838 N N . ALA A 1 388 ? -4.254 2.209 5.938 1 98.88 388 ALA A N 1
ATOM 2839 C CA . ALA A 1 388 ? -5.094 3.402 5.887 1 98.88 388 ALA A CA 1
ATOM 2840 C C . ALA A 1 388 ? -6.191 3.346 6.945 1 98.88 388 ALA A C 1
ATOM 2842 O O . ALA A 1 388 ? -6.461 4.34 7.625 1 98.88 388 ALA A O 1
ATOM 2843 N N . LEU A 1 389 ? -6.766 2.135 7.078 1 98.94 389 LEU A N 1
ATOM 2844 C CA . LEU A 1 389 ? -7.801 1.945 8.094 1 98.94 389 LEU A CA 1
ATOM 2845 C C . LEU A 1 389 ? -7.23 2.154 9.492 1 98.94 389 LEU A C 1
ATOM 2847 O O . LEU A 1 389 ? -7.891 2.74 10.352 1 98.94 389 LEU A O 1
ATOM 2851 N N . GLY A 1 390 ? -6.043 1.669 9.742 1 98.88 390 GLY A N 1
ATOM 2852 C CA . GLY A 1 390 ? -5.383 1.885 11.023 1 98.88 390 GLY A CA 1
ATOM 2853 C C . GLY A 1 390 ? -5.199 3.352 11.359 1 98.88 390 GLY A C 1
ATOM 2854 O O . GLY A 1 390 ? -5.527 3.785 12.469 1 98.88 390 GLY A O 1
ATOM 2855 N N . HIS A 1 391 ? -4.719 4.141 10.422 1 98.88 391 HIS A N 1
ATOM 2856 C CA . HIS A 1 391 ? -4.512 5.57 10.625 1 98.88 391 HIS A CA 1
ATOM 2857 C C . HIS A 1 391 ? -5.832 6.281 10.906 1 98.88 391 HIS A C 1
ATOM 2859 O O . HIS A 1 391 ? -5.902 7.145 11.781 1 98.88 391 HIS A O 1
ATOM 2865 N N . ASN A 1 392 ? -6.832 5.961 10.125 1 98.88 392 ASN A N 1
ATOM 2866 C CA . ASN A 1 392 ? -8.133 6.59 10.328 1 98.88 392 ASN A CA 1
ATOM 2867 C C . ASN A 1 392 ? -8.719 6.23 11.695 1 98.88 392 ASN A C 1
ATOM 2869 O O . ASN A 1 392 ? -9.359 7.062 12.336 1 98.88 392 ASN A O 1
ATOM 2873 N N . ALA A 1 393 ? -8.508 4.969 12.125 1 98.88 393 ALA A N 1
ATOM 2874 C CA . ALA A 1 393 ? -9.023 4.531 13.422 1 98.88 393 ALA A CA 1
ATOM 2875 C C . ALA A 1 393 ? -8.344 5.289 14.562 1 98.88 393 ALA A C 1
ATOM 2877 O O . ALA A 1 393 ? -9.016 5.742 15.492 1 98.88 393 ALA A O 1
ATOM 2878 N N . LEU A 1 394 ? -7.039 5.441 14.523 1 98.81 394 LEU A N 1
ATOM 2879 C CA . LEU A 1 394 ? -6.309 6.184 15.547 1 98.81 394 LEU A CA 1
ATOM 2880 C C . LEU A 1 394 ? -6.773 7.633 15.602 1 98.81 394 LEU A C 1
ATOM 2882 O O . LEU A 1 394 ? -6.973 8.188 16.688 1 98.81 394 LEU A O 1
ATOM 2886 N N . ALA A 1 395 ? -6.973 8.219 14.461 1 98.81 395 ALA A N 1
ATOM 2887 C CA . ALA A 1 395 ? -7.441 9.602 14.391 1 98.81 395 ALA A CA 1
ATOM 2888 C C . ALA A 1 395 ? -8.852 9.727 14.961 1 98.81 395 ALA A C 1
ATOM 2890 O O . ALA A 1 395 ? -9.156 10.688 15.672 1 98.81 395 ALA A O 1
ATOM 2891 N N . SER A 1 396 ? -9.703 8.766 14.594 1 98.88 396 SER A N 1
ATOM 2892 C CA . SER A 1 396 ? -11.07 8.773 15.094 1 98.88 396 SER A CA 1
ATOM 2893 C C . SER A 1 396 ? -11.109 8.727 16.609 1 98.88 396 SER A C 1
ATOM 2895 O O . SER A 1 396 ? -11.836 9.492 17.25 1 98.88 396 SER A O 1
ATOM 2897 N N . ALA A 1 397 ? -10.359 7.871 17.203 1 98.81 397 ALA A N 1
ATOM 2898 C CA . ALA A 1 397 ? -10.289 7.777 18.656 1 98.81 397 ALA A CA 1
ATOM 2899 C C . ALA A 1 397 ? -9.805 9.086 19.266 1 98.81 397 ALA A C 1
ATOM 2901 O O . ALA A 1 397 ? -10.32 9.531 20.297 1 98.81 397 ALA A O 1
ATOM 2902 N N . GLN A 1 398 ? -8.859 9.711 18.641 1 98.69 398 GLN A N 1
ATOM 2903 C CA . GLN A 1 398 ? -8.336 10.977 19.141 1 98.69 398 GLN A CA 1
ATOM 2904 C C . GLN A 1 398 ? -9.375 12.086 19.016 1 98.69 398 GLN A C 1
ATOM 2906 O O . GLN A 1 398 ? -9.469 12.961 19.875 1 98.69 398 GLN A O 1
ATOM 2911 N N . ARG A 1 399 ? -10.141 12.109 17.922 1 98.75 399 ARG A N 1
ATOM 2912 C CA . ARG A 1 399 ? -11.18 13.117 17.781 1 98.75 399 ARG A CA 1
ATOM 2913 C C . ARG A 1 399 ? -12.195 13.039 18.906 1 98.75 399 ARG A C 1
ATOM 2915 O O . ARG A 1 399 ? -12.68 14.062 19.391 1 98.75 399 ARG A O 1
ATOM 2922 N N . ILE A 1 400 ? -12.5 11.828 19.359 1 98.75 400 ILE A N 1
ATOM 2923 C CA . ILE A 1 400 ? -13.391 11.641 20.5 1 98.75 400 ILE A CA 1
ATOM 2924 C C . ILE A 1 400 ? -12.773 12.281 21.75 1 98.75 400 ILE A C 1
ATOM 2926 O O . ILE A 1 400 ? -13.438 13.047 22.453 1 98.75 400 ILE A O 1
ATOM 2930 N N . VAL A 1 401 ? -11.516 12.023 21.969 1 98.5 401 VAL A N 1
ATOM 2931 C CA . VAL A 1 401 ? -10.805 12.578 23.125 1 98.5 401 VAL A CA 1
ATOM 2932 C C . VAL A 1 401 ? -10.789 14.102 23.047 1 98.5 401 VAL A C 1
ATOM 2934 O O . VAL A 1 401 ? -10.961 14.781 24.062 1 98.5 401 VAL A O 1
ATOM 2937 N N . LYS A 1 402 ? -10.625 14.656 21.875 1 98.19 402 LYS A N 1
ATOM 2938 C CA . LYS A 1 402 ? -10.555 16.094 21.703 1 98.19 402 LYS A CA 1
ATOM 2939 C C . LYS A 1 402 ? -11.922 16.75 21.922 1 98.19 402 LYS A C 1
ATOM 2941 O O . LYS A 1 402 ? -12.016 17.844 22.484 1 98.19 402 LYS A O 1
ATOM 2946 N N . LEU A 1 403 ? -12.984 16.156 21.453 1 98.25 403 LEU A N 1
ATOM 2947 C CA . LEU A 1 403 ? -14.32 16.672 21.719 1 98.25 403 LEU A CA 1
ATOM 2948 C C . LEU A 1 403 ? -14.609 16.719 23.219 1 98.25 403 LEU A C 1
ATOM 2950 O O . LEU A 1 403 ? -15.281 17.641 23.688 1 98.25 403 LEU A O 1
ATOM 2954 N N . ASN A 1 404 ? -14.086 15.797 23.969 1 98 404 ASN A N 1
ATOM 2955 C CA . ASN A 1 404 ? -14.32 15.664 25.406 1 98 404 ASN A CA 1
ATOM 2956 C C . ASN A 1 404 ? -13.492 16.672 26.203 1 98 404 ASN A C 1
ATOM 2958 O O . ASN A 1 404 ? -13.742 16.875 27.391 1 98 404 ASN A O 1
ATOM 2962 N N . ASP A 1 405 ? -12.531 17.266 25.578 1 97.38 405 ASP A N 1
ATOM 2963 C CA . ASP A 1 405 ? -11.641 18.219 26.234 1 97.38 405 ASP A CA 1
ATOM 2964 C C . ASP A 1 405 ? -12.203 19.641 26.125 1 97.38 405 ASP A C 1
ATOM 2966 O O . ASP A 1 405 ? -12.211 20.234 25.062 1 97.38 405 ASP A O 1
ATOM 2970 N N . SER A 1 406 ? -12.539 20.219 27.297 1 96.19 406 SER A N 1
ATOM 2971 C CA . SER A 1 406 ? -13.211 21.516 27.328 1 96.19 406 SER A CA 1
ATOM 2972 C C . SER A 1 406 ? -12.312 22.625 26.797 1 96.19 406 SER A C 1
ATOM 2974 O O . SER A 1 406 ? -12.797 23.609 26.219 1 96.19 406 SER A O 1
ATOM 2976 N N . HIS A 1 407 ? -11.031 22.438 26.859 1 93.25 407 HIS A N 1
ATOM 2977 C CA . HIS A 1 407 ? -10.094 23.453 26.375 1 93.25 407 HIS A CA 1
ATOM 2978 C C . HIS A 1 407 ? -10.039 23.469 24.844 1 93.25 407 HIS A C 1
ATOM 2980 O O . HIS A 1 407 ? -9.727 24.5 24.25 1 93.25 407 HIS A O 1
ATOM 2986 N N . LEU A 1 408 ? -10.391 22.391 24.266 1 93.81 408 LEU A N 1
ATOM 2987 C CA . LEU A 1 408 ? -10.305 22.281 22.812 1 93.81 408 LEU A CA 1
ATOM 2988 C C . LEU A 1 408 ? -11.68 22.469 22.172 1 93.81 408 LEU A C 1
ATOM 2990 O O . LEU A 1 408 ? -11.805 23.141 21.156 1 93.81 408 LEU A O 1
ATOM 2994 N N . SER A 1 409 ? -12.695 21.969 22.828 1 95.31 409 SER A N 1
ATOM 2995 C CA . SER A 1 409 ? -14.023 22.016 22.219 1 95.31 409 SER A CA 1
ATOM 2996 C C . SER A 1 409 ? -14.758 23.297 22.609 1 95.31 409 SER A C 1
ATOM 2998 O O . SER A 1 409 ? -15.719 23.688 21.938 1 95.31 409 SER A O 1
ATOM 3000 N N . GLY A 1 410 ? -14.352 23.906 23.766 1 95.38 410 GLY A N 1
ATOM 3001 C CA . GLY A 1 410 ? -15.078 25.047 24.297 1 95.38 410 GLY A CA 1
ATOM 3002 C C . GLY A 1 410 ? -16.391 24.656 24.953 1 95.38 410 GLY A C 1
ATOM 3003 O O . GLY A 1 410 ? -17.203 25.516 25.297 1 95.38 410 GLY A O 1
ATOM 3004 N N . LEU A 1 411 ? -16.625 23.375 25.062 1 97.25 411 LEU A N 1
ATOM 3005 C CA . LEU A 1 411 ? -17.828 22.844 25.672 1 97.25 411 LEU A CA 1
ATOM 3006 C C . LEU A 1 411 ? -17.547 22.312 27.078 1 97.25 411 LEU A C 1
ATOM 3008 O O . LEU A 1 411 ? -16.438 22.469 27.578 1 97.25 411 LEU A O 1
ATOM 3012 N N . SER A 1 412 ? -18.594 21.859 27.766 1 97.31 412 SER A N 1
ATOM 3013 C CA . SER A 1 412 ? -18.438 21.328 29.109 1 97.31 412 SER A CA 1
ATOM 3014 C C . SER A 1 412 ? -17.516 20.125 29.125 1 97.31 412 SER A C 1
ATOM 3016 O O . SER A 1 412 ? -17.453 19.375 28.156 1 97.31 412 SER A O 1
ATOM 3018 N N . ARG A 1 413 ? -16.781 20 30.188 1 96.62 413 ARG A N 1
ATOM 3019 C CA . ARG A 1 413 ? -15.852 18.891 30.344 1 96.62 413 ARG A CA 1
ATOM 3020 C C . ARG A 1 413 ? -16.547 17.562 30.094 1 96.62 413 ARG A C 1
ATOM 3022 O O . ARG A 1 413 ? -17.609 17.297 30.641 1 96.62 413 ARG A O 1
ATOM 3029 N N . PHE A 1 414 ? -15.945 16.734 29.188 1 98.25 414 PHE A N 1
ATOM 3030 C CA . PHE A 1 414 ? -16.422 15.406 28.812 1 98.25 414 PHE A CA 1
ATOM 3031 C C . PHE A 1 414 ? -17.844 15.477 28.25 1 98.25 414 PHE A C 1
ATOM 3033 O O . PHE A 1 414 ? -18.594 14.5 28.344 1 98.25 414 PHE A O 1
ATOM 3040 N N . LEU A 1 415 ? -18.234 16.688 27.828 1 98.5 415 LEU A N 1
ATOM 3041 C CA . LEU A 1 415 ? -19.516 16.938 27.188 1 98.5 415 LEU A CA 1
ATOM 3042 C C . LEU 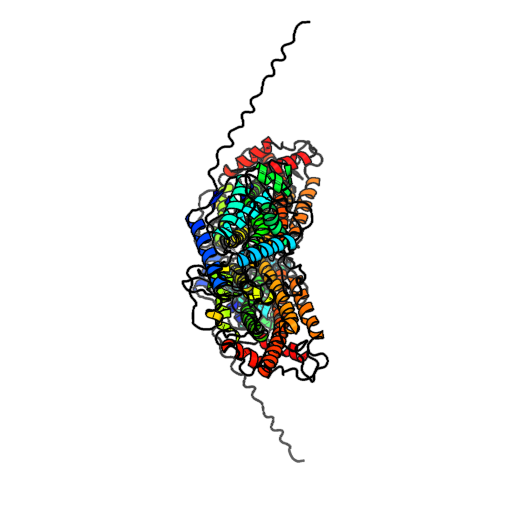A 1 415 ? -20.672 16.672 28.141 1 98.5 415 LEU A C 1
ATOM 3044 O O . LEU A 1 415 ? -21.703 16.125 27.734 1 98.5 415 LEU A O 1
ATOM 3048 N N . GLY A 1 416 ? -20.5 17 29.359 1 98.19 416 GLY A N 1
ATOM 3049 C CA . GLY A 1 416 ? -21.516 16.797 30.375 1 98.19 416 GLY A CA 1
ATOM 3050 C C . GLY A 1 416 ? -22.484 17.953 30.484 1 98.19 416 GLY A C 1
ATOM 3051 O O . GLY A 1 416 ? -22.375 18.938 29.75 1 98.19 416 GLY A O 1
ATOM 3052 N N . THR A 1 417 ? -23.516 17.719 31.312 1 97.88 417 THR A N 1
ATOM 3053 C CA . THR A 1 417 ? -24.484 18.734 31.703 1 97.88 417 THR A CA 1
ATOM 3054 C C . THR A 1 417 ? -24.469 18.969 33.219 1 97.88 417 THR A C 1
ATOM 3056 O O . THR A 1 417 ? -23.625 18.406 33.906 1 97.88 417 THR A O 1
ATOM 3059 N N . GLU A 1 418 ? -25.328 19.828 33.562 1 96.94 418 GLU A N 1
ATOM 3060 C CA . GLU A 1 418 ? -25.453 20.062 35 1 96.94 418 GLU A CA 1
ATOM 3061 C C . GLU A 1 418 ? -25.953 18.812 35.719 1 96.94 418 GLU A C 1
ATOM 3063 O O . GLU A 1 418 ? -25.75 18.672 36.938 1 96.94 418 GLU A O 1
ATOM 3068 N N . GLU A 1 419 ? -26.516 17.938 35.062 1 97.56 419 GLU A N 1
ATOM 3069 C CA . GLU A 1 419 ? -27.125 16.75 35.656 1 97.56 419 GLU A CA 1
ATOM 3070 C C . GLU A 1 419 ? -26.219 15.531 35.531 1 97.56 419 GLU A C 1
ATOM 3072 O O . GLU A 1 419 ? -26.531 14.461 36.062 1 97.56 419 GLU A O 1
ATOM 3077 N N . THR A 1 420 ? -25.078 15.672 34.812 1 97.12 420 THR A N 1
ATOM 3078 C CA . THR A 1 420 ? -24.125 14.57 34.75 1 97.12 420 THR A CA 1
ATOM 3079 C C . THR A 1 420 ? -23.047 14.695 35.812 1 97.12 420 THR A C 1
ATOM 3081 O O . THR A 1 420 ? -22.672 15.797 36.188 1 97.12 420 THR A O 1
ATOM 3084 N N . VAL A 1 421 ? -22.641 13.562 36.344 1 95.94 421 VAL A N 1
ATOM 3085 C CA . VAL A 1 421 ? -21.516 13.531 37.281 1 95.94 421 VAL A CA 1
ATOM 3086 C C . VAL A 1 421 ? -20.234 13.203 36.531 1 95.94 421 VAL A C 1
ATOM 3088 O O . VAL A 1 421 ? -19.188 13.797 36.781 1 95.94 421 VAL A O 1
ATOM 3091 N N . HIS A 1 422 ? -20.297 12.258 35.594 1 94.94 422 HIS A N 1
ATOM 3092 C CA . HIS A 1 422 ? -19.094 11.758 34.938 1 94.94 422 HIS A CA 1
ATOM 3093 C C . HIS A 1 422 ? -19.125 12.047 33.438 1 94.94 422 HIS A C 1
ATOM 3095 O O . HIS A 1 422 ? -18.078 12.25 32.812 1 94.94 422 HIS A O 1
ATOM 3101 N N . ALA A 1 423 ? -20.359 12.086 32.844 1 97.69 423 ALA A N 1
ATOM 3102 C CA . ALA A 1 423 ? -20.547 12.289 31.406 1 97.69 423 ALA A CA 1
ATOM 3103 C C . ALA A 1 423 ? -19.734 11.273 30.609 1 97.69 423 ALA A C 1
ATOM 3105 O O . ALA A 1 423 ? -19.797 10.07 30.875 1 97.69 423 ALA A O 1
ATOM 3106 N N . PHE A 1 424 ? -18.906 11.672 29.562 1 98.19 424 PHE A N 1
ATOM 3107 C CA . PHE A 1 424 ? -18.266 10.711 28.672 1 98.19 424 PHE A CA 1
ATOM 3108 C C . PHE A 1 424 ? -16.828 10.469 29.094 1 98.19 424 PHE A C 1
ATOM 3110 O O . PHE A 1 424 ? -16.047 9.867 28.344 1 98.19 424 PHE A O 1
ATOM 3117 N N . GLY A 1 425 ? -16.438 10.852 30.266 1 96.38 425 GLY A N 1
ATOM 3118 C CA . GLY A 1 425 ? -15.047 10.75 30.688 1 96.38 425 GLY A CA 1
ATOM 3119 C C . GLY A 1 425 ? -14.477 9.352 30.531 1 96.38 425 GLY A C 1
ATOM 3120 O O . GLY A 1 425 ? -13.469 9.156 29.844 1 96.38 425 GLY A O 1
ATOM 3121 N N . ALA A 1 426 ? -15.141 8.359 31.094 1 95.38 426 ALA A N 1
ATOM 3122 C CA . ALA A 1 426 ? -14.688 6.969 31.047 1 95.38 426 ALA A CA 1
ATOM 3123 C C . ALA A 1 426 ? -14.883 6.379 29.641 1 95.38 426 ALA A C 1
ATOM 3125 O O . ALA A 1 426 ? -14.289 5.352 29.312 1 95.38 426 ALA A O 1
ATOM 3126 N N . MET A 1 427 ? -15.625 7.02 28.812 1 96.44 427 MET A N 1
ATOM 3127 C CA . MET A 1 427 ? -16.031 6.469 27.531 1 96.44 427 MET A CA 1
ATOM 3128 C C . MET A 1 427 ? -14.977 6.762 26.453 1 96.44 427 MET A C 1
ATOM 3130 O O . MET A 1 427 ? -15.148 6.406 25.297 1 96.44 427 MET A O 1
ATOM 3134 N N . GLU A 1 428 ? -13.82 7.277 26.875 1 97.56 428 GLU A N 1
ATOM 3135 C CA . GLU A 1 428 ? -12.672 7.398 25.984 1 97.56 428 GLU A CA 1
ATOM 3136 C C . GLU A 1 428 ? -11.961 6.059 25.812 1 97.56 428 GLU A C 1
ATOM 3138 O O . GLU A 1 428 ? -11.219 5.859 24.859 1 97.56 428 GLU A O 1
ATOM 3143 N N . LYS A 1 429 ? -12.195 5.102 26.688 1 97.06 429 LYS A N 1
ATOM 3144 C CA . LYS A 1 429 ? -11.469 3.836 26.734 1 97.06 429 LYS A CA 1
ATOM 3145 C C . LYS A 1 429 ? -11.93 2.896 25.625 1 97.06 429 LYS A C 1
ATOM 3147 O O . LYS A 1 429 ? -11.109 2.332 24.906 1 97.06 429 LYS A O 1
ATOM 3152 N N . PRO A 1 430 ? -13.297 2.754 25.438 1 97.88 430 PRO A N 1
ATOM 3153 C CA . PRO A 1 430 ? -13.711 1.815 24.391 1 97.88 430 PRO A CA 1
ATOM 3154 C C . PRO A 1 430 ? -13.203 2.213 23 1 97.88 430 PRO A C 1
ATOM 3156 O O . PRO A 1 430 ? -12.68 1.371 22.266 1 97.88 430 PRO A O 1
ATOM 3159 N N . PRO A 1 431 ? -13.273 3.471 22.594 1 98.25 431 PRO A N 1
ATOM 3160 C CA . PRO A 1 431 ? -12.75 3.816 21.281 1 98.25 431 PRO A CA 1
ATOM 3161 C C . PRO A 1 431 ? -11.234 3.617 21.172 1 98.25 431 PRO A C 1
ATOM 3163 O O . PRO A 1 431 ? -10.734 3.217 20.125 1 98.25 431 PRO A O 1
ATOM 3166 N N . THR A 1 432 ? -10.516 3.893 22.203 1 97.94 432 THR A N 1
ATOM 3167 C CA . THR A 1 432 ? -9.078 3.68 22.203 1 97.94 432 THR A CA 1
ATOM 3168 C C . THR A 1 432 ? -8.742 2.199 22.031 1 97.94 432 THR A C 1
ATOM 3170 O O . THR A 1 432 ? -7.852 1.842 21.266 1 97.94 432 THR A O 1
ATOM 3173 N N . ALA A 1 433 ? -9.453 1.378 22.766 1 97.69 433 ALA A N 1
ATOM 3174 C CA . ALA A 1 433 ? -9.25 -0.064 22.656 1 97.69 433 ALA A CA 1
ATOM 3175 C C . ALA A 1 433 ? -9.555 -0.558 21.25 1 97.69 433 ALA A C 1
ATOM 3177 O O . ALA A 1 433 ? -8.836 -1.401 20.719 1 97.69 433 ALA A O 1
ATOM 3178 N N . LEU A 1 434 ? -10.664 -0.091 20.672 1 98.31 434 LEU A N 1
ATOM 3179 C CA . LEU A 1 434 ? -11.031 -0.465 19.312 1 98.31 434 LEU A CA 1
ATOM 3180 C C . LEU A 1 434 ? -9.969 -0.03 18.312 1 98.31 434 LEU A C 1
ATOM 3182 O O . LEU A 1 434 ? -9.625 -0.777 17.406 1 98.31 434 LEU A O 1
ATOM 3186 N N . ALA A 1 435 ? -9.43 1.229 18.469 1 98.69 435 ALA A N 1
ATOM 3187 C CA . ALA A 1 435 ? -8.383 1.725 17.594 1 98.69 435 ALA A CA 1
ATOM 3188 C C . ALA A 1 435 ? -7.137 0.843 17.656 1 98.69 435 ALA A C 1
ATOM 3190 O O . ALA A 1 435 ? -6.496 0.577 16.641 1 98.69 435 ALA A O 1
ATOM 3191 N N . MET A 1 436 ? -6.793 0.366 18.875 1 98.19 436 MET A N 1
ATOM 3192 C CA . MET A 1 436 ? -5.633 -0.503 19.047 1 98.19 436 MET A CA 1
ATOM 3193 C C . MET A 1 436 ? -5.863 -1.856 18.391 1 98.19 436 MET A C 1
ATOM 3195 O O . MET A 1 436 ? -4.938 -2.449 17.828 1 98.19 436 MET A O 1
ATOM 3199 N N . THR A 1 437 ? -7.102 -2.324 18.453 1 98.19 437 THR A N 1
ATOM 3200 C CA . THR A 1 437 ? -7.449 -3.557 17.766 1 98.19 437 THR A CA 1
ATOM 3201 C C . THR A 1 437 ? -7.258 -3.404 16.25 1 98.19 437 THR A C 1
ATOM 3203 O O . THR A 1 437 ? -6.645 -4.258 15.609 1 98.19 437 THR A O 1
ATOM 3206 N N . ILE A 1 438 ? -7.77 -2.354 15.68 1 98.75 438 ILE A N 1
ATOM 3207 C CA . ILE A 1 438 ? -7.672 -2.094 14.25 1 98.75 438 ILE A CA 1
ATOM 3208 C C . ILE A 1 438 ? -6.207 -1.928 13.852 1 98.75 438 ILE A C 1
ATOM 3210 O O . ILE A 1 438 ? -5.773 -2.451 12.828 1 98.75 438 ILE A O 1
ATOM 3214 N N . LYS A 1 439 ? -5.41 -1.213 14.664 1 98.5 439 LYS A N 1
ATOM 3215 C CA . LYS A 1 439 ? -3.979 -1.043 14.438 1 98.5 439 LYS A CA 1
ATOM 3216 C C . LYS A 1 439 ? -3.266 -2.391 14.398 1 98.5 439 LYS A C 1
ATOM 3218 O O . LYS A 1 439 ? -2.443 -2.637 13.508 1 98.5 439 LYS A O 1
ATOM 3223 N N . THR A 1 440 ? -3.551 -3.266 15.375 1 98.06 440 THR A N 1
ATOM 3224 C CA . THR A 1 440 ? -2.91 -4.574 15.453 1 98.06 440 THR A CA 1
ATOM 3225 C C . THR A 1 440 ? -3.217 -5.406 14.211 1 98.06 440 THR A C 1
ATOM 3227 O O . THR A 1 440 ? -2.346 -6.113 13.703 1 98.06 440 THR A O 1
ATOM 3230 N N . LEU A 1 441 ? -4.402 -5.305 13.688 1 98.56 441 LEU A N 1
ATOM 3231 C CA . LEU A 1 441 ? -4.836 -6.055 12.508 1 98.56 441 LEU A CA 1
ATOM 3232 C C . LEU A 1 441 ? -4.137 -5.543 11.258 1 98.56 441 LEU A C 1
ATOM 3234 O O . LEU A 1 441 ? -4.137 -6.219 10.219 1 98.56 441 LEU A O 1
ATOM 3238 N N . ALA A 1 442 ? -3.484 -4.324 11.297 1 98.38 442 ALA A N 1
ATOM 3239 C CA . ALA A 1 442 ? -2.779 -3.758 10.148 1 98.38 442 ALA A CA 1
ATOM 3240 C C . ALA A 1 442 ? -1.386 -4.363 10.008 1 98.38 442 ALA A C 1
ATOM 3242 O O . ALA A 1 442 ? -0.722 -4.176 8.984 1 98.38 442 ALA A O 1
ATOM 3243 N N . THR A 1 443 ? -0.89 -5.129 11 1 97.69 443 THR A N 1
ATOM 3244 C CA . THR A 1 443 ? 0.371 -5.848 10.875 1 97.69 443 THR A CA 1
ATOM 3245 C C . THR A 1 443 ? 0.315 -6.828 9.703 1 97.69 443 THR A C 1
ATOM 3247 O O . THR A 1 443 ? -0.62 -7.625 9.602 1 97.69 443 THR A O 1
ATOM 3250 N N . PRO A 1 444 ? 1.295 -6.781 8.836 1 97.81 444 PRO A N 1
ATOM 3251 C CA . PRO A 1 444 ? 1.241 -7.652 7.656 1 97.81 444 PRO A CA 1
ATOM 3252 C C . PRO A 1 444 ? 1.329 -9.133 8.016 1 97.81 444 PRO A C 1
ATOM 3254 O O . PRO A 1 444 ? 2.078 -9.508 8.922 1 97.81 444 PRO A O 1
ATOM 3257 N N . VAL A 1 445 ? 0.596 -9.984 7.273 1 98.25 445 VAL A N 1
ATOM 3258 C CA . VAL A 1 445 ? 0.639 -11.422 7.473 1 98.25 445 VAL A CA 1
ATOM 3259 C C . VAL A 1 445 ? 0.934 -12.125 6.148 1 98.25 445 VAL A C 1
ATOM 3261 O O . VAL A 1 445 ? 1.156 -13.336 6.113 1 98.25 445 VAL A O 1
ATOM 3264 N N . SER A 1 446 ? 0.966 -11.367 5.059 1 98.5 446 SER A N 1
ATOM 3265 C CA . SER A 1 446 ? 1.202 -11.953 3.742 1 98.5 446 SER A CA 1
ATOM 3266 C C . SER A 1 446 ? 2.596 -12.562 3.652 1 98.5 446 SER A C 1
ATOM 3268 O O . SER A 1 446 ? 2.838 -13.453 2.832 1 98.5 446 SER A O 1
ATOM 3270 N N . LEU A 1 447 ? 3.506 -12.141 4.5 1 98.38 447 LEU A N 1
ATOM 3271 C CA . LEU A 1 447 ? 4.895 -12.586 4.469 1 98.38 447 LEU A CA 1
ATOM 3272 C C . LEU A 1 447 ? 5.082 -13.836 5.332 1 98.38 447 LEU A C 1
ATOM 3274 O O . LEU A 1 447 ? 6.16 -14.438 5.332 1 98.38 447 LEU A O 1
ATOM 3278 N N . ASP A 1 448 ? 4.066 -14.289 6.035 1 97 448 ASP A N 1
ATOM 3279 C CA . ASP A 1 448 ? 4.164 -15.367 7.023 1 97 448 ASP A CA 1
ATOM 3280 C C . ASP A 1 448 ? 3.752 -16.703 6.418 1 97 448 ASP A C 1
ATOM 3282 O O . ASP A 1 448 ? 2.6 -17.125 6.559 1 97 448 ASP A O 1
ATOM 3286 N N . TYR A 1 449 ? 4.676 -17.422 5.84 1 96 449 TYR A N 1
ATOM 3287 C CA . TYR A 1 449 ? 4.422 -18.734 5.25 1 96 449 TYR A CA 1
ATOM 3288 C C . TYR A 1 449 ? 5.66 -19.609 5.328 1 96 449 TYR A C 1
ATOM 3290 O O . TYR A 1 449 ? 6.754 -19.125 5.637 1 96 449 TYR A O 1
ATOM 3298 N N . LEU A 1 450 ? 5.457 -20.906 5.148 1 95.06 450 LEU A N 1
ATOM 3299 C CA . LEU A 1 450 ? 6.508 -21.906 5.047 1 95.06 450 LEU A CA 1
ATOM 3300 C C . LEU A 1 450 ? 6.383 -22.688 3.742 1 95.06 450 LEU A C 1
ATOM 3302 O O . LEU A 1 450 ? 5.277 -22.922 3.258 1 95.06 450 LEU A O 1
ATOM 3306 N N . PRO A 1 451 ? 7.531 -23.141 3.154 1 94.94 451 PRO A N 1
ATOM 3307 C CA . PRO A 1 451 ? 7.445 -23.969 1.955 1 94.94 451 PRO A CA 1
ATOM 3308 C C . PRO A 1 451 ? 6.715 -25.297 2.205 1 94.94 451 PRO A C 1
ATOM 3310 O O . PRO A 1 451 ? 6.871 -25.891 3.271 1 94.94 451 PRO A O 1
ATOM 3313 N N . VAL A 1 452 ? 5.953 -25.672 1.208 1 94.69 452 VAL A N 1
ATOM 3314 C CA . VAL A 1 452 ? 5.246 -26.953 1.271 1 94.69 452 VAL A CA 1
ATOM 3315 C C . VAL A 1 452 ? 5.367 -27.672 -0.068 1 94.69 452 VAL A C 1
ATOM 3317 O O . VAL A 1 452 ? 6.137 -27.266 -0.937 1 94.69 452 VAL A O 1
ATOM 3320 N N . ALA A 1 453 ? 4.676 -28.906 -0.158 1 93.38 453 ALA A N 1
ATOM 3321 C CA . ALA A 1 453 ? 4.582 -29.688 -1.392 1 93.38 453 ALA A CA 1
ATOM 3322 C C . ALA A 1 453 ? 5.969 -30.062 -1.912 1 93.38 453 ALA A C 1
ATOM 3324 O O . ALA A 1 453 ? 6.277 -29.828 -3.084 1 93.38 453 ALA A O 1
ATOM 3325 N N . GLY A 1 454 ? 6.91 -30.531 -1.051 1 90.44 454 GLY A N 1
ATOM 3326 C CA . GLY A 1 454 ? 8.25 -30.969 -1.426 1 90.44 454 GLY A CA 1
ATOM 3327 C C . GLY A 1 454 ? 9.156 -29.828 -1.827 1 90.44 454 GLY A C 1
ATOM 3328 O O . GLY A 1 454 ? 10.102 -30.016 -2.602 1 90.44 454 GLY A O 1
ATOM 3329 N N . GLY A 1 455 ? 8.734 -28.625 -1.425 1 91.75 455 GLY A N 1
ATOM 3330 C CA . GLY A 1 455 ? 9.57 -27.469 -1.69 1 91.75 455 GLY A CA 1
ATOM 3331 C C . GLY A 1 455 ? 9.203 -26.75 -2.977 1 91.75 455 GLY A C 1
ATOM 3332 O O . GLY A 1 455 ? 9.75 -25.688 -3.277 1 91.75 455 GLY A O 1
ATOM 3333 N N . ILE A 1 456 ? 8.219 -27.25 -3.738 1 93.06 456 ILE A N 1
ATOM 3334 C CA . ILE A 1 456 ? 7.816 -26.641 -4.996 1 93.06 456 ILE A CA 1
ATOM 3335 C C . ILE A 1 456 ? 7.016 -25.375 -4.711 1 93.06 456 ILE A C 1
ATOM 3337 O O . ILE A 1 456 ? 7.176 -24.359 -5.398 1 93.06 456 ILE A O 1
ATOM 3341 N N . GLU A 1 457 ? 6.145 -25.484 -3.736 1 95.25 457 GLU A N 1
ATOM 3342 C CA . GLU A 1 457 ? 5.422 -24.297 -3.268 1 95.25 457 GLU A CA 1
ATOM 3343 C C . GLU A 1 457 ? 6.184 -23.594 -2.152 1 95.25 457 GLU A C 1
ATOM 3345 O O . GLU A 1 457 ? 5.836 -23.719 -0.976 1 95.25 457 GLU A O 1
ATOM 3350 N N . ASP A 1 458 ? 7.148 -22.75 -2.568 1 97.56 458 ASP A N 1
ATOM 3351 C CA . ASP A 1 458 ? 8.148 -22.234 -1.642 1 97.56 458 ASP A CA 1
ATOM 3352 C C . ASP A 1 458 ? 7.879 -20.781 -1.299 1 97.56 458 ASP A C 1
ATOM 3354 O O . ASP A 1 458 ? 8.562 -20.188 -0.453 1 97.56 458 ASP A O 1
ATOM 3358 N N . ILE A 1 459 ? 6.887 -20.172 -1.855 1 97.56 459 ILE A N 1
ATOM 3359 C CA . ILE A 1 459 ? 6.383 -18.859 -1.449 1 97.56 459 ILE A CA 1
ATOM 3360 C C . ILE A 1 459 ? 4.855 -18.891 -1.404 1 97.56 459 ILE A C 1
ATOM 3362 O O . ILE A 1 459 ? 4.227 -19.781 -1.967 1 97.56 459 ILE A O 1
ATOM 3366 N N . ALA A 1 460 ? 4.301 -17.969 -0.721 1 97.81 460 ALA A N 1
ATOM 3367 C CA . ALA A 1 460 ? 2.852 -17.828 -0.595 1 97.81 460 ALA A CA 1
ATOM 3368 C C . ALA A 1 460 ? 2.469 -16.391 -0.212 1 97.81 460 ALA A C 1
ATOM 3370 O O . ALA A 1 460 ? 3.311 -15.492 -0.233 1 97.81 460 ALA A O 1
ATOM 3371 N N . THR A 1 461 ? 1.09 -16.109 0.008 1 98.06 461 THR A N 1
ATOM 3372 C CA . THR A 1 461 ? 0.675 -14.734 0.255 1 98.06 461 THR A CA 1
ATOM 3373 C C . THR A 1 461 ? -0.266 -14.664 1.454 1 98.06 461 THR A C 1
ATOM 3375 O O . THR A 1 461 ? -0.546 -13.578 1.965 1 98.06 461 THR A O 1
ATOM 3378 N N . ASN A 1 462 ? -0.801 -15.828 1.848 1 97.5 462 ASN A N 1
ATOM 3379 C CA . ASN A 1 462 ? -1.816 -15.836 2.895 1 97.5 462 ASN A CA 1
ATOM 3380 C C . ASN A 1 462 ? -2.994 -14.938 2.539 1 97.5 462 ASN A C 1
ATOM 3382 O O . ASN A 1 462 ? -3.562 -14.273 3.412 1 97.5 462 ASN A O 1
ATOM 3386 N N . ALA A 1 463 ? -3.428 -14.938 1.326 1 98.19 463 ALA A N 1
ATOM 3387 C CA . ALA A 1 463 ? -4.445 -14.031 0.799 1 98.19 463 ALA A CA 1
ATOM 3388 C C . ALA A 1 463 ? -5.723 -14.094 1.632 1 98.19 463 ALA A C 1
ATOM 3390 O O . ALA A 1 463 ? -6.277 -13.062 2.014 1 98.19 463 ALA A O 1
ATOM 3391 N N . PRO A 1 464 ? -6.25 -15.312 2.027 1 97.88 464 PRO A N 1
ATOM 3392 C CA . PRO A 1 464 ? -7.492 -15.328 2.803 1 97.88 464 PRO A CA 1
ATOM 3393 C C . PRO A 1 464 ? -7.359 -14.609 4.145 1 97.88 464 PRO A C 1
ATOM 3395 O O . PRO A 1 464 ? -8.25 -13.852 4.535 1 97.88 464 PRO A O 1
ATOM 3398 N N . GLU A 1 465 ? -6.27 -14.82 4.84 1 98.12 465 GLU A N 1
ATOM 3399 C CA . GLU A 1 465 ? -6.074 -14.188 6.141 1 98.12 465 GLU A CA 1
ATOM 3400 C C . GLU A 1 465 ? -5.973 -12.672 6.012 1 98.12 465 GLU A C 1
ATOM 3402 O O . GLU A 1 465 ? -6.492 -11.938 6.852 1 98.12 465 GLU A O 1
ATOM 3407 N N . VAL A 1 466 ? -5.27 -12.203 4.996 1 98.69 466 VAL A N 1
ATOM 3408 C CA . VAL A 1 466 ? -5.148 -10.773 4.746 1 98.69 466 VAL A CA 1
ATOM 3409 C C . VAL A 1 466 ? -6.539 -10.148 4.602 1 98.69 466 VAL A C 1
ATOM 3411 O O . VAL A 1 466 ? -6.84 -9.133 5.23 1 98.69 466 VAL A O 1
ATOM 3414 N N . VAL A 1 467 ? -7.414 -10.781 3.785 1 98.75 467 VAL A N 1
ATOM 3415 C CA . VAL A 1 467 ? -8.734 -10.234 3.504 1 98.75 467 VAL A CA 1
ATOM 3416 C C . VAL A 1 467 ? -9.602 -10.305 4.762 1 98.75 467 VAL A C 1
ATOM 3418 O O . VAL A 1 467 ? -10.367 -9.383 5.051 1 98.75 467 VAL A O 1
ATOM 3421 N N . GLN A 1 468 ? -9.508 -11.406 5.488 1 98.44 468 GLN A N 1
ATOM 3422 C CA . GLN A 1 468 ? -10.266 -11.555 6.727 1 98.44 468 GLN A CA 1
ATOM 3423 C C . GLN A 1 468 ? -9.898 -10.461 7.727 1 98.44 468 GLN A C 1
ATOM 3425 O O . GLN A 1 468 ? -10.766 -9.914 8.414 1 98.44 468 GLN A O 1
ATOM 3430 N N . ARG A 1 469 ? -8.648 -10.148 7.852 1 98.69 469 ARG A N 1
ATOM 3431 C CA . ARG A 1 469 ? -8.195 -9.102 8.758 1 98.69 469 ARG A CA 1
ATOM 3432 C C . ARG A 1 469 ? -8.727 -7.738 8.328 1 98.69 469 ARG A C 1
ATOM 3434 O O . ARG A 1 469 ? -9.148 -6.941 9.164 1 98.69 469 ARG A O 1
ATOM 3441 N N . VAL A 1 470 ? -8.688 -7.457 7.031 1 98.88 470 VAL A N 1
ATOM 3442 C CA . VAL A 1 470 ? -9.219 -6.191 6.539 1 98.88 470 VAL A CA 1
ATOM 3443 C C . VAL A 1 470 ? -10.711 -6.109 6.84 1 98.88 470 VAL A C 1
ATOM 3445 O O . VAL A 1 470 ? -11.211 -5.059 7.246 1 98.88 470 VAL A O 1
ATOM 3448 N N . GLN A 1 471 ? -11.453 -7.238 6.633 1 98.81 471 GLN A N 1
ATOM 3449 C CA . GLN A 1 471 ? -12.875 -7.242 6.961 1 98.81 471 GLN A CA 1
ATOM 3450 C C . GLN A 1 471 ? -13.102 -6.945 8.438 1 98.81 471 GLN A C 1
ATOM 3452 O O . GLN A 1 471 ? -14 -6.184 8.797 1 98.81 471 GLN A O 1
ATOM 3457 N N . LYS A 1 472 ? -12.305 -7.543 9.297 1 98.81 472 LYS A N 1
ATOM 3458 C CA . LYS A 1 472 ? -12.406 -7.281 10.727 1 98.81 472 LYS A CA 1
ATOM 3459 C C . LYS A 1 472 ? -12.141 -5.812 11.039 1 98.81 472 LYS A C 1
ATOM 3461 O O . LYS A 1 472 ? -12.781 -5.234 11.922 1 98.81 472 LYS A O 1
ATOM 3466 N N . GLN A 1 473 ? -11.156 -5.191 10.375 1 98.94 473 GLN A N 1
ATOM 3467 C CA . GLN A 1 473 ? -10.883 -3.77 10.547 1 98.94 473 GLN A CA 1
ATOM 3468 C C . GLN A 1 473 ? -12.094 -2.93 10.141 1 98.94 473 GLN A C 1
ATOM 3470 O O . GLN A 1 473 ? -12.43 -1.956 10.82 1 98.94 473 GLN A O 1
ATOM 3475 N N . ILE A 1 474 ? -12.672 -3.297 8.992 1 98.88 474 ILE A N 1
ATOM 3476 C CA . ILE A 1 474 ? -13.852 -2.582 8.516 1 98.88 474 ILE A CA 1
ATOM 3477 C C . ILE A 1 474 ? -14.961 -2.656 9.562 1 98.88 474 ILE A C 1
ATOM 3479 O O . ILE A 1 474 ? -15.547 -1.634 9.93 1 98.88 474 ILE A O 1
ATOM 3483 N N . ASP A 1 475 ? -15.211 -3.84 10.117 1 98.75 475 ASP A N 1
ATOM 3484 C CA . ASP A 1 475 ? -16.266 -4.047 11.102 1 98.75 475 ASP A CA 1
ATOM 3485 C C . ASP A 1 475 ? -16 -3.242 12.375 1 98.75 475 ASP A C 1
ATOM 3487 O O . ASP A 1 475 ? -16.891 -2.576 12.891 1 98.75 475 ASP A O 1
ATOM 3491 N N . ALA A 1 476 ? -14.812 -3.293 12.836 1 98.81 476 ALA A N 1
ATOM 3492 C CA . ALA A 1 476 ? -14.445 -2.549 14.039 1 98.81 476 ALA A CA 1
ATOM 3493 C C . ALA A 1 476 ? -14.523 -1.044 13.797 1 98.81 476 ALA A C 1
ATOM 3495 O O . ALA A 1 476 ? -14.867 -0.281 14.703 1 98.81 476 ALA A O 1
ATOM 3496 N N . SER A 1 477 ? -14.258 -0.626 12.594 1 98.88 477 SER A N 1
ATOM 3497 C CA . SER A 1 477 ? -14.328 0.79 12.25 1 98.88 477 SER A CA 1
ATOM 3498 C C . SER A 1 477 ? -15.758 1.305 12.312 1 98.88 477 SER A C 1
ATOM 3500 O O . SER A 1 477 ? -16 2.443 12.727 1 98.88 477 SER A O 1
ATOM 3502 N N . TYR A 1 478 ? -16.703 0.478 11.906 1 98.69 478 TYR A N 1
ATOM 3503 C CA . TYR A 1 478 ? -18.109 0.871 12.055 1 98.69 478 TYR A CA 1
ATOM 3504 C C . TYR A 1 478 ? -18.438 1.133 13.516 1 98.69 478 TYR A C 1
ATOM 3506 O O . TYR A 1 478 ? -19.078 2.137 13.844 1 98.69 478 TYR A O 1
ATOM 3514 N N . THR A 1 479 ? -18.031 0.257 14.359 1 98.81 479 THR A N 1
ATOM 3515 C CA . THR A 1 479 ? -18.297 0.408 15.781 1 98.81 479 THR A CA 1
ATOM 3516 C C . THR A 1 479 ? -17.641 1.675 16.328 1 98.81 479 THR A C 1
ATOM 3518 O O . THR A 1 479 ? -18.266 2.455 17.031 1 98.81 479 THR A O 1
ATOM 3521 N N . LEU A 1 480 ? -16.422 1.874 15.961 1 98.88 480 LEU A N 1
ATOM 3522 C CA . LEU A 1 480 ? -15.672 3.037 16.422 1 98.88 480 LEU A CA 1
ATOM 3523 C C . LEU A 1 480 ? -16.328 4.328 15.938 1 98.88 480 LEU A C 1
ATOM 3525 O O . LEU A 1 480 ? -16.469 5.281 16.703 1 98.88 480 LEU A O 1
ATOM 3529 N N . LEU A 1 481 ? -16.688 4.379 14.68 1 98.88 481 LEU A N 1
ATOM 3530 C CA . LEU A 1 481 ? -17.344 5.555 14.125 1 98.88 481 LEU A CA 1
ATOM 3531 C C . LEU A 1 481 ? -18.688 5.805 14.805 1 98.88 481 LEU A C 1
ATOM 3533 O O . LEU A 1 481 ? -19.094 6.957 14.961 1 98.88 481 LEU A O 1
ATOM 3537 N N . GLY A 1 482 ? -19.328 4.699 15.172 1 98.88 482 GLY A N 1
ATOM 3538 C CA . GLY A 1 482 ? -20.547 4.859 15.953 1 98.88 482 GLY A CA 1
ATOM 3539 C C . GLY A 1 482 ? -20.328 5.613 17.25 1 98.88 482 GLY A C 1
ATOM 3540 O O . GLY A 1 482 ? -21.109 6.5 17.594 1 98.88 482 GLY A O 1
ATOM 3541 N N . LEU A 1 483 ? -19.312 5.301 17.969 1 98.88 483 LEU A N 1
ATOM 3542 C CA . LEU A 1 483 ? -18.953 6 19.203 1 98.88 483 LEU A CA 1
ATOM 3543 C C . LEU A 1 483 ? -18.641 7.469 18.922 1 98.88 483 LEU A C 1
ATOM 3545 O O . LEU A 1 483 ? -19.078 8.352 19.672 1 98.88 483 LEU A O 1
ATOM 3549 N N . GLU A 1 484 ? -17.891 7.699 17.859 1 98.88 484 GLU A N 1
ATOM 3550 C CA . GLU A 1 484 ? -17.562 9.07 17.484 1 98.88 484 GLU A CA 1
ATOM 3551 C C . GLU A 1 484 ? -18.812 9.867 17.141 1 98.88 484 GLU A C 1
ATOM 3553 O O . GLU A 1 484 ? -18.922 11.039 17.484 1 98.88 484 GLU A O 1
ATOM 3558 N N . LEU A 1 485 ? -19.703 9.188 16.438 1 98.88 485 LEU A N 1
ATOM 3559 C CA . LEU A 1 485 ? -20.969 9.828 16.062 1 98.88 485 LEU A CA 1
ATOM 3560 C C . LEU A 1 485 ? -21.75 10.266 17.297 1 98.88 485 LEU A C 1
ATOM 3562 O O . LEU A 1 485 ? -22.328 11.352 17.312 1 98.88 485 LEU A O 1
ATOM 3566 N N . ILE A 1 486 ? -21.781 9.477 18.312 1 98.88 486 ILE A N 1
ATOM 3567 C CA . ILE A 1 486 ? -22.484 9.797 19.547 1 98.88 486 ILE A CA 1
ATOM 3568 C C . ILE A 1 486 ? -21.859 11.039 20.188 1 98.88 486 ILE A C 1
ATOM 3570 O O . ILE A 1 486 ? -22.562 11.961 20.594 1 98.88 486 ILE A O 1
ATOM 3574 N N . GLU A 1 487 ? -20.531 11.031 20.266 1 98.69 487 GLU A N 1
ATOM 3575 C CA . GLU A 1 487 ? -19.812 12.164 20.844 1 98.69 487 GLU A CA 1
ATOM 3576 C C . GLU A 1 487 ? -20.031 13.438 20.031 1 98.69 487 GLU A C 1
ATOM 3578 O O . GLU A 1 487 ? -20.234 14.516 20.594 1 98.69 487 GLU A O 1
ATOM 3583 N N . ALA A 1 488 ? -19.984 13.305 18.703 1 98.81 488 ALA A N 1
ATOM 3584 C CA . ALA A 1 488 ? -20.219 14.438 17.812 1 98.81 488 ALA A CA 1
ATOM 3585 C C . ALA A 1 488 ? -21.625 15.016 18.016 1 98.81 488 ALA A C 1
ATOM 3587 O O . ALA A 1 488 ? -21.781 16.234 18.094 1 98.81 488 ALA A O 1
ATOM 3588 N N . ALA A 1 489 ? -22.594 14.141 18.109 1 98.88 489 ALA A N 1
ATOM 3589 C CA . ALA A 1 489 ? -23.969 14.586 18.297 1 98.88 489 ALA A CA 1
ATOM 3590 C C . ALA A 1 489 ? -24.141 15.297 19.641 1 98.88 489 ALA A C 1
ATOM 3592 O O . ALA A 1 489 ? -24.844 16.312 19.734 1 98.88 489 ALA A O 1
ATOM 3593 N N . GLN A 1 490 ? -23.562 14.758 20.688 1 98.81 490 GLN A N 1
ATOM 3594 C CA . GLN A 1 490 ? -23.609 15.406 21.984 1 98.81 490 GLN A CA 1
ATOM 3595 C C . GLN A 1 490 ? -23 16.812 21.922 1 98.81 490 GLN A C 1
ATOM 3597 O O . GLN A 1 490 ? -23.578 17.75 22.484 1 98.81 490 GLN A O 1
ATOM 3602 N N . ALA A 1 491 ? -21.859 16.922 21.328 1 98.81 491 ALA A N 1
ATOM 3603 C CA . ALA A 1 491 ? -21.188 18.203 21.188 1 98.81 491 ALA A CA 1
ATOM 3604 C C . ALA A 1 491 ? -22.062 19.203 20.422 1 98.81 491 ALA A C 1
ATOM 3606 O O . ALA A 1 491 ? -22.156 20.375 20.797 1 98.81 491 ALA A O 1
ATOM 3607 N N . ILE A 1 492 ? -22.672 18.734 19.359 1 98.62 492 ILE A N 1
ATOM 3608 C CA . ILE A 1 492 ? -23.562 19.562 18.531 1 98.62 492 ILE A CA 1
ATOM 3609 C C . ILE A 1 492 ? -24.719 20.078 19.375 1 98.62 492 ILE A C 1
ATOM 3611 O O . ILE A 1 492 ? -25.062 21.25 19.328 1 98.62 492 ILE A O 1
ATOM 3615 N N . ASP A 1 493 ? -25.312 19.203 20.156 1 98.62 493 ASP A N 1
ATOM 3616 C CA . ASP A 1 493 ? -26.438 19.594 21 1 98.62 493 ASP A CA 1
ATOM 3617 C C . ASP A 1 493 ? -26.016 20.625 22.047 1 98.62 493 ASP A C 1
ATOM 3619 O O . ASP A 1 493 ? -26.734 21.609 22.266 1 98.62 493 ASP A O 1
ATOM 3623 N N . LEU A 1 494 ? -24.953 20.406 22.656 1 98.44 494 LEU A N 1
ATOM 3624 C CA . LEU A 1 494 ? -24.453 21.344 23.656 1 98.44 494 LEU A CA 1
ATOM 3625 C C . LEU A 1 494 ? -24.156 22.703 23.016 1 98.44 494 LEU A C 1
ATOM 3627 O O . LEU A 1 494 ? -24.406 23.75 23.609 1 98.44 494 LEU A O 1
ATOM 3631 N N . ARG A 1 495 ? -23.609 22.656 21.797 1 97.12 495 ARG A N 1
ATOM 3632 C CA . ARG A 1 495 ? -23.297 23.906 21.094 1 97.12 495 ARG A CA 1
ATOM 3633 C C . ARG A 1 495 ? -24.578 24.656 20.719 1 97.12 495 ARG A C 1
ATOM 3635 O O . ARG A 1 495 ? -24.625 25.875 20.781 1 97.12 495 ARG A O 1
ATOM 3642 N N . ARG A 1 496 ? -25.562 23.953 20.328 1 96.25 496 ARG A N 1
ATOM 3643 C CA . ARG A 1 496 ? -26.859 24.562 19.984 1 96.25 496 ARG A CA 1
ATOM 3644 C C . ARG A 1 496 ? -27.5 25.203 21.203 1 96.25 496 ARG A C 1
ATOM 3646 O O . ARG A 1 496 ? -28.156 26.234 21.094 1 96.25 496 ARG A O 1
ATOM 3653 N N . ARG A 1 497 ? -27.344 24.562 22.281 1 95.62 497 ARG A N 1
ATOM 3654 C CA . ARG A 1 497 ? -27.875 25.109 23.531 1 95.62 497 ARG A CA 1
ATOM 3655 C C . ARG A 1 497 ? -27.172 26.422 23.891 1 95.62 497 ARG A C 1
ATOM 3657 O O . ARG A 1 497 ? -27.797 27.359 24.375 1 95.62 497 ARG A O 1
ATOM 3664 N N . ARG A 1 498 ? -25.953 26.469 23.609 1 93.06 498 ARG A N 1
ATOM 3665 C CA . ARG A 1 498 ? -25.141 27.641 23.938 1 93.06 498 ARG A CA 1
ATOM 3666 C C . ARG A 1 498 ? -25.312 28.734 22.906 1 93.06 498 ARG A C 1
ATOM 3668 O O . ARG A 1 498 ? -25.266 29.922 23.234 1 93.06 498 ARG A O 1
ATOM 3675 N N . GLN A 1 499 ? -25.422 28.312 21.734 1 93.06 499 GLN A N 1
ATOM 3676 C CA . GLN A 1 499 ? -25.547 29.219 20.594 1 93.06 499 GLN A CA 1
ATOM 3677 C C . GLN A 1 499 ? -26.719 28.812 19.703 1 93.06 499 GLN A C 1
ATOM 3679 O O . GLN A 1 499 ? -26.531 28.172 18.672 1 93.06 499 GLN A O 1
ATOM 3684 N N . PRO A 1 500 ? -27.797 29.359 19.938 1 91.88 500 PRO A N 1
ATOM 3685 C CA . PRO A 1 500 ? -29 28.953 19.219 1 91.88 500 PRO A CA 1
ATOM 3686 C C . PRO A 1 500 ? -28.891 29.188 17.703 1 91.88 500 PRO A C 1
ATOM 3688 O O . PRO A 1 500 ? -29.625 28.578 16.922 1 91.88 500 PRO A O 1
ATOM 3691 N N . SER A 1 501 ? -28.016 30.047 17.297 1 93.06 501 SER A N 1
ATOM 3692 C CA . SER A 1 501 ? -27.844 30.344 15.875 1 93.06 501 SER A CA 1
ATOM 3693 C C . SER A 1 501 ? -26.984 29.297 15.18 1 93.06 501 SER A C 1
ATOM 3695 O O . SER A 1 501 ? -26.891 29.281 13.953 1 93.06 501 SER A O 1
ATOM 3697 N N . PHE A 1 502 ? -26.406 28.438 15.984 1 95.12 502 PHE A N 1
ATOM 3698 C CA . PHE A 1 502 ? -25.578 27.391 15.422 1 95.12 502 PHE A CA 1
ATOM 3699 C C . PHE A 1 502 ? -26.406 26.469 14.531 1 95.12 502 PHE A C 1
ATOM 3701 O O . PHE A 1 502 ? -27.438 25.938 14.961 1 95.12 502 PHE A O 1
ATOM 3708 N N . THR A 1 503 ? -25.922 26.25 13.227 1 96.75 503 THR A N 1
ATOM 3709 C CA . THR A 1 503 ? -26.656 25.453 12.258 1 96.75 503 THR A CA 1
ATOM 3710 C C . THR A 1 503 ? -25.781 24.344 11.688 1 96.75 503 THR A C 1
ATOM 3712 O O . THR A 1 503 ? -24.625 24.578 11.32 1 96.75 503 THR A O 1
ATOM 3715 N N . LEU A 1 504 ? -26.359 23.172 11.547 1 98 504 LEU A N 1
ATOM 3716 C CA . LEU A 1 504 ? -25.719 22.062 10.859 1 98 504 LEU A CA 1
ATOM 3717 C C . LEU A 1 504 ? -25.844 22.219 9.344 1 98 504 LEU A C 1
ATOM 3719 O O . LEU A 1 504 ? -26.781 22.859 8.859 1 98 504 LEU A O 1
ATOM 3723 N N . ALA A 1 505 ? -24.859 21.625 8.656 1 98.44 505 ALA A N 1
ATOM 3724 C CA . ALA A 1 505 ? -25.016 21.531 7.203 1 98.44 505 ALA A CA 1
ATOM 3725 C C . ALA A 1 505 ? -26.203 20.656 6.832 1 98.44 505 ALA A C 1
ATOM 3727 O O . ALA A 1 505 ? -26.469 19.641 7.473 1 98.44 505 ALA A O 1
ATOM 3728 N N . PRO A 1 506 ? -26.938 21.047 5.773 1 98.38 506 PRO A N 1
ATOM 3729 C CA . PRO A 1 506 ? -28.094 20.25 5.344 1 98.38 506 PRO A CA 1
ATOM 3730 C C . PRO A 1 506 ? -27.719 18.797 5.043 1 98.38 506 PRO A C 1
ATOM 3732 O O . PRO A 1 506 ? -28.484 17.875 5.359 1 98.38 506 PRO A O 1
ATOM 3735 N N . ALA A 1 507 ? -26.562 18.547 4.508 1 98.25 507 ALA A N 1
ATOM 3736 C CA . ALA A 1 507 ? -26.141 17.219 4.074 1 98.25 507 ALA A CA 1
ATOM 3737 C C . ALA A 1 507 ? -25.859 16.312 5.27 1 98.25 507 ALA A C 1
ATOM 3739 O O . ALA A 1 507 ? -25.922 15.094 5.156 1 98.25 507 ALA A O 1
ATOM 3740 N N . THR A 1 508 ? -25.547 16.891 6.477 1 98.31 508 THR A N 1
ATOM 3741 C CA . THR A 1 508 ? -25.188 16.078 7.629 1 98.31 508 THR A CA 1
ATOM 3742 C C . THR A 1 508 ? -26.375 15.914 8.57 1 98.31 508 THR A C 1
ATOM 3744 O O . THR A 1 508 ? -26.375 15.016 9.422 1 98.31 508 THR A O 1
ATOM 3747 N N . GLN A 1 509 ? -27.422 16.688 8.422 1 98.12 509 GLN A N 1
ATOM 3748 C CA . GLN A 1 509 ? -28.562 16.719 9.328 1 98.12 509 GLN A CA 1
ATOM 3749 C C . GLN A 1 509 ? -29.281 15.375 9.344 1 98.12 509 GLN A C 1
ATOM 3751 O O . GLN A 1 509 ? -29.734 14.922 10.398 1 98.12 509 GLN A O 1
ATOM 3756 N N . PRO A 1 510 ? -29.391 14.727 8.164 1 98.25 510 PRO A N 1
ATOM 3757 C CA . PRO A 1 510 ? -30.141 13.461 8.18 1 98.25 510 PRO A CA 1
ATOM 3758 C C . PRO A 1 510 ? -29.484 12.414 9.078 1 98.25 510 PRO A C 1
ATOM 3760 O O . PRO A 1 510 ? -30.188 11.719 9.828 1 98.25 510 PRO A O 1
ATOM 3763 N N . LEU A 1 511 ? -28.203 12.266 9.055 1 98.56 511 LEU A N 1
ATOM 3764 C CA . LEU A 1 511 ? -27.547 11.273 9.898 1 98.56 511 LEU A CA 1
ATOM 3765 C C . LEU A 1 511 ? -27.656 11.664 11.367 1 98.56 511 LEU A C 1
ATOM 3767 O O . LEU A 1 511 ? -27.859 10.805 12.227 1 98.56 511 LEU A O 1
ATOM 3771 N N . TYR A 1 512 ? -27.5 12.977 11.703 1 98.62 512 TYR A N 1
ATOM 3772 C CA . TYR A 1 512 ? -27.656 13.469 13.062 1 98.62 512 TYR A CA 1
ATOM 3773 C C . TYR A 1 512 ? -29.047 13.125 13.609 1 98.62 512 TYR A C 1
ATOM 3775 O O . TYR A 1 512 ? -29.172 12.594 14.711 1 98.62 512 TYR A O 1
ATOM 3783 N N . ARG A 1 513 ? -30.078 13.391 12.789 1 98.44 513 ARG A N 1
ATOM 3784 C CA . ARG A 1 513 ? -31.453 13.117 13.203 1 98.44 513 ARG A CA 1
ATOM 3785 C C . ARG A 1 513 ? -31.672 11.617 13.375 1 98.44 513 ARG A C 1
ATOM 3787 O O . ARG A 1 513 ? -32.344 11.195 14.305 1 98.44 513 ARG A O 1
ATOM 3794 N N . ALA A 1 514 ? -31.125 10.883 12.445 1 98.56 514 ALA A N 1
ATOM 3795 C CA . ALA A 1 514 ? -31.266 9.43 12.531 1 98.56 514 ALA A CA 1
ATOM 3796 C C . ALA A 1 514 ? -30.672 8.898 13.82 1 98.56 514 ALA A C 1
ATOM 3798 O O . ALA A 1 514 ? -31.219 7.992 14.453 1 98.56 514 ALA A O 1
ATOM 3799 N N . LEU A 1 515 ? -29.516 9.43 14.227 1 98.75 515 LEU A N 1
ATOM 3800 C CA . LEU A 1 515 ? -28.906 9 15.477 1 98.75 515 LEU A CA 1
ATOM 3801 C C . LEU A 1 515 ? -29.781 9.375 16.672 1 98.75 515 LEU A C 1
ATOM 3803 O O . LEU A 1 515 ? -29.984 8.555 17.562 1 98.75 515 LEU A O 1
ATOM 3807 N N . ARG A 1 516 ? -30.281 10.602 16.719 1 98.62 516 ARG A N 1
ATOM 3808 C CA . ARG A 1 516 ? -31.031 11.102 17.875 1 98.62 516 ARG A CA 1
ATOM 3809 C C . ARG A 1 516 ? -32.375 10.383 18 1 98.62 516 ARG A C 1
ATOM 3811 O O . ARG A 1 516 ? -32.969 10.352 19.078 1 98.62 516 ARG A O 1
ATOM 3818 N N . ALA A 1 517 ? -32.812 9.828 16.875 1 98.5 517 ALA A N 1
ATOM 3819 C CA . ALA A 1 517 ? -34.031 9 16.953 1 98.5 517 ALA A CA 1
ATOM 3820 C C . ALA A 1 517 ? -33.75 7.699 17.703 1 98.5 517 ALA A C 1
ATOM 3822 O O . ALA A 1 517 ? -34.688 7.062 18.203 1 98.5 517 ALA A O 1
ATOM 3823 N N . LYS A 1 518 ? -32.5 7.293 17.812 1 98.25 518 LYS A N 1
ATOM 3824 C CA . LYS A 1 518 ? -32.156 6.008 18.406 1 98.25 518 LYS A CA 1
ATOM 3825 C C . LYS A 1 518 ? -31.359 6.199 19.703 1 98.25 518 LYS A C 1
ATOM 3827 O O . LYS A 1 518 ? -31.375 5.336 20.578 1 98.25 518 LYS A O 1
ATOM 3832 N N . VAL A 1 519 ? -30.578 7.273 19.797 1 98.75 519 VAL A N 1
ATOM 3833 C CA . VAL A 1 519 ? -29.703 7.57 20.922 1 98.75 519 VAL A CA 1
ATOM 3834 C C . VAL A 1 519 ? -30.031 8.961 21.484 1 98.75 519 VAL A C 1
ATOM 3836 O O . VAL A 1 519 ? -29.75 9.969 20.828 1 98.75 519 VAL A O 1
ATOM 3839 N N . ALA A 1 520 ? -30.484 9.023 22.641 1 98.5 520 ALA A N 1
ATOM 3840 C CA . ALA A 1 520 ? -30.906 10.281 23.25 1 98.5 520 ALA A CA 1
ATOM 3841 C C . ALA A 1 520 ? -29.703 11.102 23.703 1 98.5 520 ALA A C 1
ATOM 3843 O O . ALA A 1 520 ? -28.641 10.547 23.984 1 98.5 520 ALA A O 1
ATOM 3844 N N . PHE A 1 521 ? -29.906 12.406 23.719 1 98.56 521 PHE A N 1
ATOM 3845 C CA . PHE A 1 521 ? -28.953 13.305 24.344 1 98.56 521 PHE A CA 1
ATOM 3846 C C . PHE A 1 521 ? -28.641 12.852 25.766 1 98.56 521 PHE A C 1
ATOM 3848 O O . PHE A 1 521 ? -29.547 12.453 26.516 1 98.56 521 PHE A O 1
ATOM 3855 N N . LEU A 1 522 ? -27.344 12.812 26.125 1 98.56 522 LEU A N 1
ATOM 3856 C CA . LEU A 1 522 ? -26.969 12.422 27.484 1 98.56 522 LEU A CA 1
ATOM 3857 C C . LEU A 1 522 ? -27.172 13.57 28.469 1 98.56 522 LEU A C 1
ATOM 3859 O O . LEU A 1 522 ? -26.219 14.273 28.812 1 98.56 522 LEU A O 1
ATOM 3863 N N . GLU A 1 523 ? -28.344 13.68 28.984 1 98.31 523 GLU A N 1
ATOM 3864 C CA . GLU A 1 523 ? -28.656 14.711 29.969 1 98.31 523 GLU A CA 1
ATOM 3865 C C . GLU A 1 523 ? -28.156 14.328 31.359 1 98.31 523 GLU A C 1
ATOM 3867 O O . GLU A 1 523 ? -27.703 15.18 32.125 1 98.31 523 GLU A O 1
ATOM 3872 N N . ARG A 1 524 ? -28.328 13.016 31.688 1 97.62 524 ARG A N 1
ATOM 3873 C CA . ARG A 1 524 ? -27.875 12.398 32.938 1 97.62 524 ARG A CA 1
ATOM 3874 C C . ARG A 1 524 ? -27.078 11.125 32.656 1 97.62 524 ARG A C 1
ATOM 3876 O O . ARG A 1 524 ? -27.328 10.445 31.656 1 97.62 524 ARG A O 1
ATOM 3883 N N . ASP A 1 525 ? -26.156 10.883 33.562 1 97.25 525 ASP A N 1
ATOM 3884 C CA . ASP A 1 525 ? -25.359 9.68 33.375 1 97.25 525 ASP A CA 1
ATOM 3885 C C . ASP A 1 525 ? -26.234 8.438 33.219 1 97.25 525 ASP A C 1
ATOM 3887 O O . ASP A 1 525 ? -27.25 8.312 33.906 1 97.25 525 ASP A O 1
ATOM 3891 N N . ARG A 1 526 ? -25.891 7.508 32.281 1 97.38 526 ARG A N 1
ATOM 3892 C CA . ARG A 1 526 ? -26.547 6.223 32.062 1 97.38 526 ARG A CA 1
ATOM 3893 C C . ARG A 1 526 ? -25.609 5.223 31.422 1 97.38 526 ARG A C 1
ATOM 3895 O O . ARG A 1 526 ? -24.578 5.609 30.859 1 97.38 526 ARG A O 1
ATOM 3902 N N . PRO A 1 527 ? -25.953 3.914 31.594 1 96.75 527 PRO A N 1
ATOM 3903 C CA . PRO A 1 527 ? -25.156 2.957 30.828 1 96.75 527 PRO A CA 1
ATOM 3904 C C . PRO A 1 527 ? -25.203 3.201 29.328 1 96.75 527 PRO A C 1
ATOM 3906 O O . PRO A 1 527 ? -26.281 3.395 28.766 1 96.75 527 PRO A O 1
ATOM 3909 N N . LEU A 1 528 ? -24.062 3.135 28.594 1 98 528 LEU A N 1
ATOM 3910 C CA . LEU A 1 528 ? -24.016 3.629 27.219 1 98 528 LEU A CA 1
ATOM 3911 C C . LEU A 1 528 ? -23.844 2.479 26.234 1 98 528 LEU A C 1
ATOM 3913 O O . LEU A 1 528 ? -23.922 2.68 25.016 1 98 528 LEU A O 1
ATOM 3917 N N . THR A 1 529 ? -23.641 1.208 26.719 1 97.88 529 THR A N 1
ATOM 3918 C CA . THR A 1 529 ? -23.469 0.053 25.844 1 97.88 529 THR A CA 1
ATOM 3919 C C . THR A 1 529 ? -24.625 -0.056 24.859 1 97.88 529 THR A C 1
ATOM 3921 O O . THR A 1 529 ? -24.406 -0.264 23.656 1 97.88 529 THR A O 1
ATOM 3924 N N . PRO A 1 530 ? -25.875 0.076 25.312 1 97.81 530 PRO A N 1
ATOM 3925 C CA . PRO A 1 530 ? -26.969 0.011 24.328 1 97.81 530 PRO A CA 1
ATOM 3926 C C . PRO A 1 530 ? -26.891 1.119 23.281 1 97.81 530 PRO A C 1
ATOM 3928 O O . PRO A 1 530 ? -27.234 0.897 22.125 1 97.81 530 PRO A O 1
ATOM 3931 N N . ASP A 1 531 ? -26.5 2.348 23.656 1 98.5 531 ASP A N 1
ATOM 3932 C CA . ASP A 1 531 ? -26.328 3.457 22.719 1 98.5 531 ASP A CA 1
ATOM 3933 C C . ASP A 1 531 ? -25.266 3.141 21.672 1 98.5 531 ASP A C 1
ATOM 3935 O O . ASP A 1 531 ? -25.453 3.406 20.484 1 98.5 531 ASP A O 1
ATOM 3939 N N . PHE A 1 532 ? -24.156 2.584 22.188 1 98.5 532 PHE A N 1
ATOM 3940 C CA . PHE A 1 532 ? -23.062 2.221 21.281 1 98.5 532 PHE A CA 1
ATOM 3941 C C . PHE A 1 532 ? -23.547 1.201 20.25 1 98.5 532 PHE A C 1
ATOM 3943 O O . PHE A 1 532 ? -23.25 1.33 19.062 1 98.5 532 PHE A O 1
ATOM 3950 N N . ARG A 1 533 ? -24.297 0.21 20.656 1 98.38 533 ARG A N 1
ATOM 3951 C CA . ARG A 1 533 ? -24.812 -0.821 19.766 1 98.38 533 ARG A CA 1
ATOM 3952 C C . ARG A 1 533 ? -25.797 -0.232 18.766 1 98.38 533 ARG A C 1
ATOM 3954 O O . ARG A 1 533 ? -25.812 -0.611 17.594 1 98.38 533 ARG A O 1
ATOM 3961 N N . ALA A 1 534 ? -26.609 0.676 19.234 1 98.62 534 ALA A N 1
ATOM 3962 C CA . ALA A 1 534 ? -27.594 1.321 18.359 1 98.62 534 ALA A CA 1
ATOM 3963 C C . ALA A 1 534 ? -26.906 2.146 17.281 1 98.62 534 ALA A C 1
ATOM 3965 O O . ALA A 1 534 ? -27.328 2.143 16.125 1 98.62 534 ALA A O 1
ATOM 3966 N N . ALA A 1 535 ? -25.891 2.863 17.656 1 98.69 535 ALA A N 1
ATOM 3967 C CA . ALA A 1 535 ? -25.156 3.686 16.703 1 98.69 535 ALA A CA 1
ATOM 3968 C C . ALA A 1 535 ? -24.453 2.816 15.664 1 98.69 535 ALA A C 1
ATOM 3970 O O . ALA A 1 535 ? -24.438 3.148 14.477 1 98.69 535 ALA A O 1
ATOM 3971 N N . ASP A 1 536 ? -23.812 1.785 16.125 1 98.19 536 ASP A N 1
ATOM 3972 C CA . ASP A 1 536 ? -23.172 0.831 15.234 1 98.19 536 ASP A CA 1
ATOM 3973 C C . ASP A 1 536 ? -24.156 0.287 14.211 1 98.19 536 ASP A C 1
ATOM 3975 O O . ASP A 1 536 ? -23.891 0.298 13.008 1 98.19 536 ASP A O 1
ATOM 3979 N N . THR A 1 537 ? -25.297 -0.15 14.656 1 98.12 537 THR A N 1
ATOM 3980 C CA . THR A 1 537 ? -26.344 -0.698 13.805 1 98.12 537 THR A CA 1
ATOM 3981 C C . THR A 1 537 ? -26.844 0.352 12.812 1 98.12 537 THR A C 1
ATOM 3983 O O . THR A 1 537 ? -27.047 0.054 11.633 1 98.12 537 THR A O 1
ATOM 3986 N N . LEU A 1 538 ? -27.031 1.514 13.273 1 98.44 538 LEU A N 1
ATOM 3987 C CA . LEU A 1 538 ? -27.484 2.615 12.43 1 98.44 538 LEU A CA 1
ATOM 3988 C C . LEU A 1 538 ? -26.516 2.859 11.281 1 98.44 538 LEU A C 1
ATOM 3990 O O . LEU A 1 538 ? -26.938 2.941 10.125 1 98.44 538 LEU A O 1
ATOM 3994 N N . LEU A 1 539 ? -25.219 2.961 11.625 1 98.31 539 LEU A N 1
ATOM 3995 C CA . LEU A 1 539 ? -24.234 3.305 10.609 1 98.31 539 LEU A CA 1
ATOM 3996 C C . LEU A 1 539 ? -24.125 2.207 9.562 1 98.31 539 LEU A C 1
ATOM 3998 O O . LEU A 1 539 ? -23.969 2.494 8.375 1 98.31 539 LEU A O 1
ATOM 4002 N N . ARG A 1 540 ? -24.219 0.974 9.969 1 96.81 540 ARG A N 1
ATOM 4003 C CA . ARG A 1 540 ? -24.141 -0.144 9.031 1 96.81 540 ARG A CA 1
ATOM 4004 C C . ARG A 1 540 ? -25.312 -0.137 8.07 1 96.81 540 ARG A C 1
ATOM 4006 O O . ARG A 1 540 ? -25.188 -0.559 6.914 1 96.81 540 ARG A O 1
ATOM 4013 N N . ALA A 1 541 ? -26.406 0.384 8.523 1 95.75 541 ALA A N 1
ATOM 4014 C CA . ALA A 1 541 ? -27.625 0.346 7.73 1 95.75 541 ALA A CA 1
ATOM 4015 C C . ALA A 1 541 ? -27.859 1.67 7.008 1 95.75 541 ALA A C 1
ATOM 4017 O O . ALA A 1 541 ? -28.734 1.77 6.145 1 95.75 541 ALA A O 1
ATOM 4018 N N . TYR A 1 542 ? -27.047 2.635 7.32 1 95.38 542 TYR A N 1
ATOM 4019 C CA . TYR A 1 542 ? -27.328 3.988 6.855 1 95.38 542 TYR A CA 1
ATOM 4020 C C . TYR A 1 542 ? -27.125 4.098 5.352 1 95.38 542 TYR A C 1
ATOM 4022 O O . TYR A 1 542 ? -26.125 3.607 4.812 1 95.38 542 TYR A O 1
ATOM 4030 N N . ARG A 1 543 ? -28.172 4.555 4.617 1 87.62 543 ARG A N 1
ATOM 4031 C CA . ARG A 1 543 ? -28.109 4.812 3.182 1 87.62 543 ARG A CA 1
ATOM 4032 C C . ARG A 1 543 ? -28.5 6.258 2.869 1 87.62 543 ARG A C 1
ATOM 4034 O O . ARG A 1 543 ? -29.516 6.754 3.363 1 87.62 543 ARG A O 1
ATOM 4041 N N . ASP A 1 544 ? -27.453 7.121 2.359 1 72.5 544 ASP A N 1
ATOM 4042 C CA . ASP A 1 544 ? -27.719 8.516 2.039 1 72.5 544 ASP A CA 1
ATOM 4043 C C . ASP A 1 544 ? -28.734 8.633 0.902 1 72.5 544 ASP A C 1
ATOM 4045 O O . ASP A 1 544 ? -28.828 7.738 0.061 1 72.5 544 ASP A O 1
ATOM 4049 N N . MET B 1 1 ? 80.875 14.164 2.15 1 27.59 1 MET B N 1
ATOM 4050 C CA . MET B 1 1 ? 80.062 15.375 2.26 1 27.59 1 MET B CA 1
ATOM 4051 C C . MET B 1 1 ? 79.25 15.586 1.007 1 27.59 1 MET B C 1
ATOM 4053 O O . MET B 1 1 ? 78.812 16.703 0.696 1 27.59 1 MET B O 1
ATOM 4057 N N . GLN B 1 2 ? 79.062 14.492 0.161 1 27.56 2 GLN B N 1
ATOM 4058 C CA . GLN B 1 2 ? 78.312 14.492 -1.088 1 27.56 2 GLN B CA 1
ATOM 4059 C C . GLN B 1 2 ? 76.812 14.891 -0.851 1 27.56 2 GLN B C 1
ATOM 4061 O O . GLN B 1 2 ? 76.188 14.367 0.049 1 27.56 2 GLN B O 1
ATOM 4066 N N . ARG B 1 3 ? 76.5 16.141 -1.365 1 24.88 3 ARG B N 1
ATOM 4067 C CA . ARG B 1 3 ? 75.312 17 -1.394 1 24.88 3 ARG B CA 1
ATOM 4068 C C . ARG B 1 3 ? 74.125 16.266 -2.02 1 24.88 3 ARG B C 1
ATOM 4070 O O . ARG B 1 3 ? 74.188 15.953 -3.211 1 24.88 3 ARG B O 1
ATOM 4077 N N . PHE B 1 4 ? 73.562 15.219 -1.3 1 27.89 4 PHE B N 1
ATOM 4078 C CA . PHE B 1 4 ? 72.375 14.477 -1.716 1 27.89 4 PHE B CA 1
ATOM 4079 C C . PHE B 1 4 ? 71.25 15.414 -1.964 1 27.89 4 PHE B C 1
ATOM 4081 O O . PHE B 1 4 ? 70.688 16.031 -1.027 1 27.89 4 PHE B O 1
ATOM 4088 N N . LEU B 1 5 ? 71.312 16.25 -3.092 1 29.42 5 LEU B N 1
ATOM 4089 C CA . LEU B 1 5 ? 70.25 17.109 -3.508 1 29.42 5 LEU B CA 1
ATOM 4090 C C . LEU B 1 5 ? 68.938 16.312 -3.662 1 29.42 5 LEU B C 1
ATOM 4092 O O . LEU B 1 5 ? 68.938 15.32 -4.395 1 29.42 5 LEU B O 1
ATOM 4096 N N . THR B 1 6 ? 68.125 16.219 -2.568 1 28.64 6 THR B N 1
ATOM 4097 C CA . THR B 1 6 ? 66.812 15.648 -2.4 1 28.64 6 THR B CA 1
ATOM 4098 C C . THR B 1 6 ? 65.812 16.266 -3.391 1 28.64 6 THR B C 1
ATOM 4100 O O . THR B 1 6 ? 65.562 17.469 -3.344 1 28.64 6 THR B O 1
ATOM 4103 N N . ARG B 1 7 ? 65.875 15.922 -4.734 1 27.92 7 ARG B N 1
ATOM 4104 C CA . ARG B 1 7 ? 64.875 16.297 -5.719 1 27.92 7 ARG B CA 1
ATOM 4105 C C . ARG B 1 7 ? 63.5 16.031 -5.188 1 27.92 7 ARG B C 1
ATOM 4107 O O . ARG B 1 7 ? 63.125 14.883 -4.895 1 27.92 7 ARG B O 1
ATOM 4114 N N . SER B 1 8 ? 62.906 16.938 -4.391 1 27.03 8 SER B N 1
ATOM 4115 C CA . SER B 1 8 ? 61.5 16.969 -3.939 1 27.03 8 SER B CA 1
ATOM 4116 C C . SER B 1 8 ? 60.562 16.984 -5.121 1 27.03 8 SER B C 1
ATOM 4118 O O . SER B 1 8 ? 60.531 17.922 -5.906 1 27.03 8 SER B O 1
ATOM 4120 N N . ALA B 1 9 ? 60.375 15.844 -5.895 1 29.11 9 ALA B N 1
ATOM 4121 C CA . ALA B 1 9 ? 59.344 15.75 -6.902 1 29.11 9 ALA B CA 1
ATOM 4122 C C . ALA B 1 9 ? 58 16.203 -6.344 1 29.11 9 ALA B C 1
ATOM 4124 O O . ALA B 1 9 ? 57.5 15.641 -5.367 1 29.11 9 ALA B O 1
ATOM 4125 N N . ILE B 1 10 ? 57.719 17.406 -6.445 1 28.06 10 ILE B N 1
ATOM 4126 C CA . ILE B 1 10 ? 56.406 17.969 -6.188 1 28.06 10 ILE B CA 1
ATOM 4127 C C . ILE B 1 10 ? 55.375 17.266 -7.07 1 28.06 10 ILE B C 1
ATOM 4129 O O . ILE B 1 10 ? 55.438 17.359 -8.297 1 28.06 10 ILE B O 1
ATOM 4133 N N . ALA B 1 11 ? 54.906 16.062 -6.695 1 29.86 11 ALA B N 1
ATOM 4134 C CA . ALA B 1 11 ? 53.75 15.453 -7.324 1 29.86 11 ALA B CA 1
ATOM 4135 C C . ALA B 1 11 ? 52.594 16.453 -7.43 1 29.86 11 ALA B C 1
ATOM 4137 O O . ALA B 1 11 ? 52.062 16.922 -6.414 1 29.86 11 ALA B O 1
ATOM 4138 N N . LEU B 1 12 ? 52.625 17.219 -8.461 1 26.72 12 LEU B N 1
ATOM 4139 C CA . LEU B 1 12 ? 51.438 18 -8.797 1 26.72 12 LEU B CA 1
ATOM 4140 C C . LEU B 1 12 ? 50.219 17.094 -8.875 1 26.72 12 LEU B C 1
ATOM 4142 O O . LEU B 1 12 ? 50.156 16.188 -9.711 1 26.72 12 LEU B O 1
ATOM 4146 N N . ALA B 1 13 ? 49.562 16.906 -7.754 1 30.81 13 ALA B N 1
ATOM 4147 C CA . ALA B 1 13 ? 48.219 16.328 -7.754 1 30.81 13 ALA B CA 1
ATOM 4148 C C . ALA B 1 13 ? 47.312 17 -8.797 1 30.81 13 ALA B C 1
ATOM 4150 O O . ALA B 1 13 ? 47.031 18.188 -8.688 1 30.81 13 ALA B O 1
ATOM 4151 N N . LEU B 1 14 ? 47.531 16.484 -10.008 1 30.36 14 LEU B N 1
ATOM 4152 C CA . LEU B 1 14 ? 46.5 16.828 -10.992 1 30.36 14 LEU B CA 1
ATOM 4153 C C . LEU B 1 14 ? 45.125 16.688 -10.391 1 30.36 14 LEU B C 1
ATOM 4155 O O . LEU B 1 14 ? 44.719 15.586 -10 1 30.36 14 LEU B O 1
ATOM 4159 N N . PHE B 1 15 ? 44.719 17.688 -9.742 1 32.03 15 PHE B N 1
ATOM 4160 C CA . PHE B 1 15 ? 43.281 17.688 -9.477 1 32.03 15 PHE B CA 1
ATOM 4161 C C . PHE B 1 15 ? 42.5 17.344 -10.742 1 32.03 15 PHE B C 1
ATOM 4163 O O . PHE B 1 15 ? 42.562 18.078 -11.734 1 32.03 15 PHE B O 1
ATOM 4170 N N . ALA B 1 16 ? 42.406 16.047 -11.07 1 31.95 16 ALA B N 1
ATOM 4171 C CA . ALA B 1 16 ? 41.438 15.656 -12.086 1 31.95 16 ALA B CA 1
ATOM 4172 C C . ALA B 1 16 ? 40.25 16.609 -12.102 1 31.95 16 ALA B C 1
ATOM 4174 O O . ALA B 1 16 ? 39.625 16.844 -11.07 1 31.95 16 ALA B O 1
ATOM 4175 N N . ALA B 1 17 ? 40.188 17.484 -13 1 32.81 17 ALA B N 1
ATOM 4176 C CA . ALA B 1 17 ? 39 18.281 -13.273 1 32.81 17 ALA B CA 1
ATOM 4177 C C . ALA B 1 17 ? 37.719 17.438 -13.086 1 32.81 17 ALA B C 1
ATOM 4179 O O . ALA B 1 17 ? 37.5 16.469 -13.812 1 32.81 17 ALA B O 1
ATOM 4180 N N . VAL B 1 18 ? 37.25 17.391 -11.891 1 38.66 18 VAL B N 1
ATOM 4181 C CA . VAL B 1 18 ? 35.938 16.781 -11.836 1 38.66 18 VAL B CA 1
ATOM 4182 C C . VAL B 1 18 ? 35.062 17.328 -12.969 1 38.66 18 VAL B C 1
ATOM 4184 O O . VAL B 1 18 ? 34.969 18.547 -13.156 1 38.66 18 VAL B O 1
ATOM 4187 N N . PRO B 1 19 ? 34.812 16.672 -14.039 1 40.56 19 PRO B N 1
ATOM 4188 C CA . PRO B 1 19 ? 33.938 17.188 -15.094 1 40.56 19 PRO B CA 1
ATOM 4189 C C . PRO B 1 19 ? 32.875 18.141 -14.562 1 40.56 19 PRO B C 1
ATOM 4191 O O . PRO B 1 19 ? 32.312 17.922 -13.477 1 40.56 19 PRO B O 1
ATOM 4194 N N . ALA B 1 20 ? 32.875 19.375 -14.875 1 42.72 20 ALA B N 1
ATOM 4195 C CA . ALA B 1 20 ? 31.875 20.391 -14.594 1 42.72 20 ALA B CA 1
ATOM 4196 C C . ALA B 1 20 ? 30.469 19.844 -14.805 1 42.72 20 ALA B C 1
ATOM 4198 O O . ALA B 1 20 ? 30 19.766 -15.945 1 42.72 20 ALA B O 1
ATOM 4199 N N . PHE B 1 21 ? 30.016 18.922 -14.109 1 54.16 21 PHE B N 1
ATOM 4200 C CA . PHE B 1 21 ? 28.625 18.562 -14.266 1 54.16 21 PHE B CA 1
ATOM 4201 C C . PHE B 1 21 ? 27.734 19.812 -14.281 1 54.16 21 PHE B C 1
ATOM 4203 O O . PHE B 1 21 ? 28.016 20.781 -13.555 1 54.16 21 PHE B O 1
ATOM 4210 N N . ALA B 1 22 ? 26.938 20.156 -15.352 1 71.06 22 ALA B N 1
ATOM 4211 C CA . ALA B 1 22 ? 25.953 21.219 -15.461 1 71.06 22 ALA B CA 1
ATOM 4212 C C . ALA B 1 22 ? 25.062 21.281 -14.219 1 71.06 22 ALA B C 1
ATOM 4214 O O . ALA B 1 22 ? 24.766 20.234 -13.617 1 71.06 22 ALA B O 1
ATOM 4215 N N . ASP B 1 23 ? 24.922 22.422 -13.641 1 89 23 ASP B N 1
ATOM 4216 C CA . ASP B 1 23 ? 24.094 22.703 -12.469 1 89 23 ASP B CA 1
ATOM 4217 C C . ASP B 1 23 ? 22.719 22.047 -12.594 1 89 23 ASP B C 1
ATOM 4219 O O . ASP B 1 23 ? 22.188 21.891 -13.695 1 89 23 ASP B O 1
ATOM 4223 N N . VAL B 1 24 ? 22.266 21.469 -11.461 1 96.81 24 VAL B N 1
ATOM 4224 C CA . VAL B 1 24 ? 20.844 21.094 -11.422 1 96.81 24 VAL B CA 1
ATOM 4225 C C . VAL B 1 24 ? 20 22.344 -11.234 1 96.81 24 VAL B C 1
ATOM 4227 O O . VAL B 1 24 ? 20.109 23.031 -10.227 1 96.81 24 VAL B O 1
ATOM 4230 N N . THR B 1 25 ? 19.172 22.688 -12.203 1 98.25 25 THR B N 1
ATOM 4231 C CA . THR B 1 25 ? 18.281 23.844 -12.094 1 98.25 25 THR B CA 1
ATOM 4232 C C . THR B 1 25 ? 17 23.469 -11.352 1 98.25 25 THR B C 1
ATOM 4234 O O . THR B 1 25 ? 16.297 22.531 -11.75 1 98.25 25 THR B O 1
ATOM 4237 N N . LEU B 1 26 ? 16.766 24.125 -10.297 1 98.56 26 LEU B N 1
ATOM 4238 C CA . LEU B 1 26 ? 15.547 23.922 -9.508 1 98.56 26 LEU B CA 1
ATOM 4239 C C . LEU B 1 26 ? 14.508 24.984 -9.844 1 98.56 26 LEU B C 1
ATOM 4241 O O . LEU B 1 26 ? 14.82 26.188 -9.867 1 98.56 26 LEU B O 1
ATOM 4245 N N . ASP B 1 27 ? 13.266 24.531 -10.125 1 98.44 27 ASP B N 1
ATOM 4246 C CA . ASP B 1 27 ? 12.227 25.484 -10.523 1 98.44 27 ASP B CA 1
ATOM 4247 C C . ASP B 1 27 ? 11.008 25.375 -9.609 1 98.44 27 ASP B C 1
ATOM 4249 O O . ASP B 1 27 ? 9.992 26.031 -9.844 1 98.44 27 ASP B O 1
ATOM 4253 N N . GLY B 1 28 ? 11.062 24.516 -8.648 1 98.38 28 GLY B N 1
ATOM 4254 C CA . GLY B 1 28 ? 9.984 24.375 -7.688 1 98.38 28 GLY B CA 1
ATOM 4255 C C . GLY B 1 28 ? 8.875 23.453 -8.172 1 98.38 28 GLY B C 1
ATOM 4256 O O . GLY B 1 28 ? 7.941 23.156 -7.422 1 98.38 28 GLY B O 1
ATOM 4257 N N . ARG B 1 29 ? 8.984 22.797 -9.375 1 97.75 29 ARG B N 1
ATOM 4258 C CA . ARG B 1 29 ? 7.777 22.188 -9.922 1 97.75 29 ARG B CA 1
ATOM 4259 C C . ARG B 1 29 ? 8.109 20.891 -10.664 1 97.75 29 ARG B C 1
ATOM 4261 O O . ARG B 1 29 ? 7.207 20.141 -11.047 1 97.75 29 ARG B O 1
ATOM 4268 N N . SER B 1 30 ? 9.383 20.594 -10.789 1 98.06 30 SER B N 1
ATOM 4269 C CA . SER B 1 30 ? 9.625 19.453 -11.664 1 98.06 30 SER B CA 1
ATOM 4270 C C . SER B 1 30 ? 10.852 18.656 -11.219 1 98.06 30 SER B C 1
ATOM 4272 O O . SER B 1 30 ? 11.445 17.922 -12.016 1 98.06 30 SER B O 1
ATOM 4274 N N . VAL B 1 31 ? 11.344 18.859 -10.031 1 98.25 31 VAL B N 1
ATOM 4275 C CA . VAL B 1 31 ? 12.523 18.109 -9.586 1 98.25 31 VAL B CA 1
ATOM 4276 C C . VAL B 1 31 ? 12.188 16.625 -9.484 1 98.25 31 VAL B C 1
ATOM 4278 O O . VAL B 1 31 ? 11.031 16.266 -9.289 1 98.25 31 VAL B O 1
ATOM 4281 N N . THR B 1 32 ? 13.133 15.789 -9.688 1 98.5 32 THR B N 1
ATOM 4282 C CA . THR B 1 32 ? 12.977 14.344 -9.586 1 98.5 32 THR B CA 1
ATOM 4283 C C . THR B 1 32 ? 13.844 13.789 -8.453 1 98.5 32 THR B C 1
ATOM 4285 O O . THR B 1 32 ? 14.75 14.469 -7.969 1 98.5 32 THR B O 1
ATOM 4288 N N . PRO B 1 33 ? 13.555 12.586 -7.977 1 98.62 33 PRO B N 1
ATOM 4289 C CA . PRO B 1 33 ? 14.43 11.938 -7 1 98.62 33 PRO B CA 1
ATOM 4290 C C . PRO B 1 33 ? 15.891 11.898 -7.457 1 98.62 33 PRO B C 1
ATOM 4292 O O . PRO B 1 33 ? 16.797 12.148 -6.66 1 98.62 33 PRO B O 1
ATOM 4295 N N . GLU B 1 34 ? 16.125 11.672 -8.68 1 98.31 34 GLU B N 1
ATOM 4296 C CA . GLU B 1 34 ? 17.469 11.602 -9.227 1 98.31 34 GLU B CA 1
ATOM 4297 C C . GLU B 1 34 ? 18.172 12.961 -9.156 1 98.31 34 GLU B C 1
ATOM 4299 O O . GLU B 1 34 ? 19.359 13.031 -8.883 1 98.31 34 GLU B O 1
ATOM 4304 N N . SER B 1 35 ? 17.406 14.031 -9.43 1 98.31 35 SER B N 1
ATOM 4305 C CA . SER B 1 35 ? 17.969 15.375 -9.305 1 98.31 35 SER B CA 1
ATOM 4306 C C . SER B 1 35 ? 18.422 15.656 -7.871 1 98.31 35 SER B C 1
ATOM 4308 O O . SER B 1 35 ? 19.484 16.234 -7.652 1 98.31 35 SER B O 1
ATOM 4310 N N . ILE B 1 36 ? 17.594 15.266 -6.957 1 98.88 36 ILE B N 1
ATOM 4311 C CA . ILE B 1 36 ? 17.922 15.445 -5.547 1 98.88 36 ILE B CA 1
ATOM 4312 C C . ILE B 1 36 ? 19.188 14.656 -5.207 1 98.88 36 ILE B C 1
ATOM 4314 O O . ILE B 1 36 ? 20.062 15.156 -4.496 1 98.88 36 ILE B O 1
ATOM 4318 N N . ALA B 1 37 ? 19.281 13.43 -5.668 1 98.69 37 ALA B N 1
ATOM 4319 C CA . ALA B 1 37 ? 20.453 12.602 -5.414 1 98.69 37 ALA B CA 1
ATOM 4320 C C . ALA B 1 37 ? 21.719 13.242 -5.984 1 98.69 37 ALA B C 1
ATOM 4322 O O . ALA B 1 37 ? 22.766 13.211 -5.352 1 98.69 37 ALA B O 1
ATOM 4323 N N . ARG B 1 38 ? 21.625 13.805 -7.172 1 98.56 38 ARG B N 1
ATOM 4324 C CA . ARG B 1 38 ? 22.766 14.484 -7.793 1 98.56 38 ARG B CA 1
ATOM 4325 C C . ARG B 1 38 ? 23.25 15.641 -6.926 1 98.56 38 ARG B C 1
ATOM 4327 O O . ARG B 1 38 ? 24.453 15.805 -6.719 1 98.56 38 ARG B O 1
ATOM 4334 N N . ILE B 1 39 ? 22.344 16.391 -6.445 1 98.81 39 ILE B N 1
ATOM 4335 C CA . ILE B 1 39 ? 22.688 17.516 -5.574 1 98.81 39 ILE B CA 1
ATOM 4336 C C . ILE B 1 39 ? 23.312 16.984 -4.281 1 98.81 39 ILE B C 1
ATOM 4338 O O . ILE B 1 39 ? 24.312 17.531 -3.793 1 98.81 39 ILE B O 1
ATOM 4342 N N . ALA B 1 40 ? 22.672 15.969 -3.727 1 98.75 40 ALA B N 1
ATOM 4343 C CA . ALA B 1 40 ? 23.172 15.344 -2.504 1 98.75 40 ALA B CA 1
ATOM 4344 C C . ALA B 1 40 ? 24.609 14.867 -2.678 1 98.75 40 ALA B C 1
ATOM 4346 O O . ALA B 1 40 ? 25.391 14.867 -1.722 1 98.75 40 ALA B O 1
ATOM 4347 N N . ASP B 1 41 ? 24.969 14.516 -3.908 1 98 41 ASP B N 1
ATOM 4348 C CA . ASP B 1 41 ? 26.281 13.992 -4.215 1 98 41 ASP B CA 1
ATOM 4349 C C . ASP B 1 41 ? 27.266 15.117 -4.566 1 98 41 ASP B C 1
ATOM 4351 O O . ASP B 1 41 ? 28.422 14.859 -4.91 1 98 41 ASP B O 1
ATOM 4355 N N . GLY B 1 42 ? 26.812 16.328 -4.602 1 97.62 42 GLY B N 1
ATOM 4356 C CA . GLY B 1 42 ? 27.766 17.422 -4.664 1 97.62 42 GLY B CA 1
ATOM 4357 C C . GLY B 1 42 ? 27.547 18.344 -5.855 1 97.62 42 GLY B C 1
ATOM 4358 O O . GLY B 1 42 ? 28.219 19.375 -5.98 1 97.62 42 GLY B O 1
ATOM 4359 N N . GLU B 1 43 ? 26.625 17.984 -6.73 1 98 43 GLU B N 1
ATOM 4360 C CA . GLU B 1 43 ? 26.375 18.859 -7.871 1 98 43 GLU B CA 1
ATOM 4361 C C . GLU B 1 43 ? 25.797 20.203 -7.422 1 98 43 GLU B C 1
ATOM 4363 O O . GLU B 1 43 ? 25.031 20.266 -6.461 1 98 43 GLU B O 1
ATOM 4368 N N . ALA B 1 44 ? 26.141 21.266 -8.125 1 98.06 44 ALA B N 1
ATOM 4369 C CA . ALA B 1 44 ? 25.688 22.625 -7.805 1 98.06 44 ALA B CA 1
ATOM 4370 C C . ALA B 1 44 ? 24.25 22.828 -8.227 1 98.06 44 ALA B C 1
ATOM 4372 O O . ALA B 1 44 ? 23.719 22.094 -9.07 1 98.06 44 ALA B O 1
ATOM 4373 N N . VAL B 1 45 ? 23.609 23.859 -7.605 1 98.38 45 VAL B N 1
ATOM 4374 C CA . VAL B 1 45 ? 22.203 24.156 -7.906 1 98.38 45 VAL B CA 1
ATOM 4375 C C . VAL B 1 45 ? 22.094 25.578 -8.461 1 98.38 45 VAL B C 1
ATOM 4377 O O . VAL B 1 45 ? 22.875 26.453 -8.102 1 98.38 45 VAL B O 1
ATOM 4380 N N . SER B 1 46 ? 21.266 25.719 -9.43 1 98.44 46 SER B N 1
ATOM 4381 C CA . SER B 1 46 ? 20.812 27.016 -9.875 1 98.44 46 SER B CA 1
ATOM 4382 C C . SER B 1 46 ? 19.297 27.172 -9.711 1 98.44 46 SER B C 1
ATOM 4384 O O . SER B 1 46 ? 18.562 26.188 -9.688 1 98.44 46 SER B O 1
ATOM 4386 N N . ILE B 1 47 ? 18.812 28.391 -9.531 1 98.44 47 ILE B N 1
ATOM 4387 C CA . ILE B 1 47 ? 17.391 28.688 -9.352 1 98.44 47 ILE B CA 1
ATOM 4388 C C . ILE B 1 47 ? 16.812 29.281 -10.633 1 98.44 47 ILE B C 1
ATOM 4390 O O . ILE B 1 47 ? 17.344 30.266 -11.156 1 98.44 47 ILE B O 1
ATOM 4394 N N . ALA B 1 48 ? 15.789 28.641 -11.133 1 98.38 48 ALA B N 1
ATOM 4395 C CA . ALA B 1 48 ? 15.117 29.172 -12.312 1 98.38 48 ALA B CA 1
ATOM 4396 C C . ALA B 1 48 ? 14.562 30.578 -12.039 1 98.38 48 ALA B C 1
ATOM 4398 O O . ALA B 1 48 ? 13.977 30.812 -10.984 1 98.38 48 ALA B O 1
ATOM 4399 N N . PRO B 1 49 ? 14.727 31.5 -12.961 1 98 49 PRO B N 1
ATOM 4400 C CA . PRO B 1 49 ? 14.266 32.875 -12.75 1 98 49 PRO B CA 1
ATOM 4401 C C . PRO B 1 49 ? 12.781 32.969 -12.406 1 98 49 PRO B C 1
ATOM 4403 O O . PRO B 1 49 ? 12.383 33.719 -11.516 1 98 49 PRO B O 1
ATOM 4406 N N . ALA B 1 50 ? 12 32.188 -13.109 1 98.06 50 ALA B N 1
ATOM 4407 C CA . ALA B 1 50 ? 10.562 32.188 -12.852 1 98.06 50 ALA B CA 1
ATOM 4408 C C . ALA B 1 50 ? 10.258 31.75 -11.422 1 98.06 50 ALA B C 1
ATOM 4410 O O . ALA B 1 50 ? 9.305 32.25 -10.805 1 98.06 50 ALA B O 1
ATOM 4411 N N . ALA B 1 51 ? 11.016 30.859 -10.914 1 98.25 51 ALA B N 1
ATOM 4412 C CA . ALA B 1 51 ? 10.852 30.391 -9.539 1 98.25 51 ALA B CA 1
ATOM 4413 C C . ALA B 1 51 ? 11.188 31.484 -8.539 1 98.25 51 ALA B C 1
ATOM 4415 O O . ALA B 1 51 ? 10.508 31.641 -7.52 1 98.25 51 ALA B O 1
ATOM 4416 N N . ARG B 1 52 ? 12.219 32.219 -8.812 1 97.56 52 ARG B N 1
ATOM 4417 C CA . ARG B 1 52 ? 12.586 33.344 -7.961 1 97.56 52 ARG B CA 1
ATOM 4418 C C . ARG B 1 52 ? 11.469 34.375 -7.91 1 97.56 52 ARG B C 1
ATOM 4420 O O . ARG B 1 52 ? 11.188 34.938 -6.855 1 97.56 52 ARG B O 1
ATOM 4427 N N . GLN B 1 53 ? 10.891 34.594 -9.039 1 98.06 53 GLN B N 1
ATOM 4428 C CA . GLN B 1 53 ? 9.781 35.531 -9.109 1 98.06 53 GLN B CA 1
ATOM 4429 C C . GLN B 1 53 ? 8.602 35.062 -8.258 1 98.06 53 GLN B C 1
ATOM 4431 O O . GLN B 1 53 ? 7.926 35.875 -7.629 1 98.06 53 GLN B O 1
ATOM 4436 N N . ARG B 1 54 ? 8.336 33.781 -8.273 1 97.94 54 ARG B N 1
ATOM 4437 C CA . ARG B 1 54 ? 7.262 33.219 -7.453 1 97.94 54 ARG B CA 1
ATOM 4438 C C . ARG B 1 54 ? 7.543 33.438 -5.969 1 97.94 54 ARG B C 1
ATOM 4440 O O . ARG B 1 54 ? 6.637 33.75 -5.195 1 97.94 54 ARG B O 1
ATOM 4447 N N . VAL B 1 55 ? 8.781 33.281 -5.566 1 98.44 55 VAL B N 1
ATOM 4448 C CA . VAL B 1 55 ? 9.18 33.469 -4.176 1 98.44 55 VAL B CA 1
ATOM 4449 C C . VAL B 1 55 ? 8.938 34.938 -3.77 1 98.44 55 VAL B C 1
ATOM 4451 O O . VAL B 1 55 ? 8.375 35.188 -2.707 1 98.44 55 VAL B O 1
ATOM 4454 N N . VAL B 1 56 ? 9.328 35.844 -4.621 1 98.12 56 VAL B N 1
ATOM 4455 C CA . VAL B 1 56 ? 9.156 37.281 -4.352 1 98.12 56 VAL B CA 1
ATOM 4456 C C . VAL B 1 56 ? 7.672 37.594 -4.25 1 98.12 56 VAL B C 1
ATOM 4458 O O . VAL B 1 56 ? 7.246 38.281 -3.307 1 98.12 56 VAL B O 1
ATOM 4461 N N . ALA B 1 57 ? 6.922 37.125 -5.207 1 97.75 57 ALA B N 1
ATOM 4462 C CA . ALA B 1 57 ? 5.488 37.375 -5.234 1 97.75 57 ALA B CA 1
ATOM 4463 C C . ALA B 1 57 ? 4.801 36.844 -3.986 1 97.75 57 ALA B C 1
ATOM 4465 O O . ALA B 1 57 ? 3.92 37.5 -3.42 1 97.75 57 ALA B O 1
ATOM 4466 N N . ALA B 1 58 ? 5.156 35.719 -3.58 1 97.81 58 ALA B N 1
ATOM 4467 C CA . ALA B 1 58 ? 4.551 35.094 -2.404 1 97.81 58 ALA B CA 1
ATOM 4468 C C . ALA B 1 58 ? 4.91 35.875 -1.135 1 97.81 58 ALA B C 1
ATOM 4470 O O . ALA B 1 58 ? 4.062 36.062 -0.256 1 97.81 58 ALA B O 1
ATOM 4471 N N . HIS B 1 59 ? 6.164 36.25 -1.021 1 96.56 59 HIS B N 1
ATOM 4472 C CA . HIS B 1 59 ? 6.578 37.062 0.134 1 96.56 59 HIS B CA 1
ATOM 4473 C C . HIS B 1 59 ? 5.812 38.375 0.206 1 96.56 59 HIS B C 1
ATOM 4475 O O . HIS B 1 59 ? 5.449 38.812 1.294 1 96.56 59 HIS B O 1
ATOM 4481 N N . GLU B 1 60 ? 5.559 38.969 -0.903 1 95.38 60 GLU B N 1
ATOM 4482 C CA . GLU B 1 60 ? 4.785 40.188 -0.954 1 95.38 60 GLU B CA 1
ATOM 4483 C C . GLU B 1 60 ? 3.359 39.969 -0.454 1 95.38 60 GLU B C 1
ATOM 4485 O O . GLU B 1 60 ? 2.807 40.812 0.256 1 95.38 60 GLU B O 1
ATOM 4490 N N . VAL B 1 61 ? 2.756 38.875 -0.875 1 96.12 61 VAL B N 1
ATOM 4491 C CA . VAL B 1 61 ? 1.42 38.531 -0.401 1 96.12 61 VAL B CA 1
ATOM 4492 C C . VAL B 1 61 ? 1.427 38.406 1.121 1 96.12 61 VAL B C 1
ATOM 4494 O O . VAL B 1 61 ? 0.513 38.906 1.793 1 96.12 61 VAL B O 1
ATOM 4497 N N . LEU B 1 62 ? 2.424 37.781 1.626 1 94.62 62 LEU B N 1
ATOM 4498 C CA . LEU B 1 62 ? 2.555 37.594 3.068 1 94.62 62 LEU B CA 1
ATOM 4499 C C . LEU B 1 62 ? 2.631 38.969 3.777 1 94.62 62 LEU B C 1
ATOM 4501 O O . LEU B 1 62 ? 1.974 39.156 4.801 1 94.62 62 LEU B O 1
ATOM 4505 N N . LEU B 1 63 ? 3.42 39.875 3.258 1 91.19 63 LEU B N 1
ATOM 4506 C CA . LEU B 1 63 ? 3.582 41.188 3.857 1 91.19 63 LEU B CA 1
ATOM 4507 C C . LEU B 1 63 ? 2.283 42 3.781 1 91.19 63 LEU B C 1
ATOM 4509 O O . LEU B 1 63 ? 1.935 42.719 4.719 1 91.19 63 LEU B O 1
ATOM 4513 N N . LYS B 1 64 ? 1.622 41.812 2.691 1 91.5 64 LYS B N 1
ATOM 4514 C CA . LYS B 1 64 ? 0.33 42.5 2.549 1 91.5 64 LYS B CA 1
ATOM 4515 C C . LYS B 1 64 ? -0.667 41.969 3.584 1 91.5 64 LYS B C 1
ATOM 4517 O O . LYS B 1 64 ? -1.428 42.75 4.16 1 91.5 64 LYS B O 1
ATOM 4522 N N . ALA B 1 65 ? -0.71 40.719 3.748 1 91.25 65 ALA B N 1
ATOM 4523 C CA . ALA B 1 65 ? -1.602 40.125 4.734 1 91.25 65 ALA B CA 1
ATOM 4524 C C . ALA B 1 65 ? -1.294 40.656 6.137 1 91.25 65 ALA B C 1
ATOM 4526 O O . ALA B 1 65 ? -2.209 40.938 6.906 1 91.25 65 ALA B O 1
ATOM 4527 N N . ALA B 1 66 ? -0.018 40.719 6.465 1 87.81 66 ALA B N 1
ATOM 4528 C CA . ALA B 1 66 ? 0.41 41.219 7.77 1 87.81 66 ALA B CA 1
ATOM 4529 C C . ALA B 1 66 ? 0.026 42.688 7.941 1 87.81 66 ALA B C 1
ATOM 4531 O O . ALA B 1 66 ? -0.428 43.094 9.016 1 87.81 66 ALA B O 1
ATOM 4532 N N . ALA B 1 67 ? 0.249 43.375 6.922 1 85.31 67 ALA B N 1
ATOM 4533 C CA . ALA B 1 67 ? -0.065 44.812 6.953 1 85.31 67 ALA B CA 1
ATOM 4534 C C . ALA B 1 67 ? -1.562 45.031 7.141 1 85.31 67 ALA B C 1
ATOM 4536 O O . ALA B 1 67 ? -1.972 46.031 7.77 1 85.31 67 ALA B O 1
ATOM 4537 N N . ALA B 1 68 ? -2.311 44.094 6.66 1 84.75 68 ALA B N 1
ATOM 4538 C CA . ALA B 1 68 ? -3.764 44.188 6.766 1 84.75 68 ALA B CA 1
ATOM 4539 C C . ALA B 1 68 ? -4.246 43.719 8.133 1 84.75 68 ALA B C 1
ATOM 4541 O O . ALA B 1 68 ? -5.449 43.719 8.414 1 84.75 68 ALA B O 1
ATOM 4542 N N . GLY B 1 69 ? -3.318 43.219 8.922 1 79.69 69 GLY B N 1
ATOM 4543 C CA . GLY B 1 69 ? -3.66 42.844 10.289 1 79.69 69 GLY B CA 1
ATOM 4544 C C . GLY B 1 69 ? -4.086 41.406 10.422 1 79.69 69 GLY B C 1
ATOM 4545 O O . GLY B 1 69 ? -4.645 41 11.453 1 79.69 69 GLY B O 1
ATOM 4546 N N . GLN B 1 70 ? -3.869 40.688 9.477 1 82.81 70 GLN B N 1
ATOM 4547 C CA . GLN B 1 70 ? -4.23 39.281 9.555 1 82.81 70 GLN B CA 1
ATOM 4548 C C . GLN B 1 70 ? -3.391 38.562 10.602 1 82.81 70 GLN B C 1
ATOM 4550 O O . GLN B 1 70 ? -2.195 38.812 10.742 1 82.81 70 GLN B O 1
ATOM 4555 N N . GLN B 1 71 ? -4.086 37.656 11.281 1 74.69 71 GLN B N 1
ATOM 4556 C CA . GLN B 1 71 ? -3.383 36.781 12.219 1 74.69 71 GLN B CA 1
ATOM 4557 C C . GLN B 1 71 ? -2.631 35.656 11.484 1 74.69 71 GLN B C 1
ATOM 4559 O O . GLN B 1 71 ? -3.246 34.781 10.875 1 74.69 71 GLN B O 1
ATOM 4564 N N . ILE B 1 72 ? -1.382 35.875 11.492 1 77.31 72 ILE B N 1
ATOM 4565 C CA . ILE B 1 72 ? -0.517 34.938 10.805 1 77.31 72 ILE B CA 1
ATOM 4566 C C . ILE B 1 72 ? 0.449 34.312 11.812 1 77.31 72 ILE B C 1
ATOM 4568 O O . ILE B 1 72 ? 1.256 35 12.43 1 77.31 72 ILE B O 1
ATOM 4572 N N . TYR B 1 73 ? 0.279 33.031 11.938 1 67.5 73 TYR B N 1
ATOM 4573 C CA . TYR B 1 73 ? 1.165 32.312 12.836 1 67.5 73 TYR B CA 1
ATOM 4574 C C . TYR B 1 73 ? 2.627 32.562 12.469 1 67.5 73 TYR B C 1
ATOM 4576 O O . TYR B 1 73 ? 3.008 32.438 11.305 1 67.5 73 TYR B O 1
ATOM 4584 N N . GLY B 1 74 ? 3.521 32.969 13.445 1 64.56 74 GLY B N 1
ATOM 4585 C CA . GLY B 1 74 ? 4.945 33.156 13.242 1 64.56 74 GLY B CA 1
ATOM 4586 C C . GLY B 1 74 ? 5.285 34.594 12.797 1 64.56 74 GLY B C 1
ATOM 4587 O O . GLY B 1 74 ? 6.461 34.938 12.711 1 64.56 74 GLY B O 1
ATOM 4588 N N . LEU B 1 75 ? 4.191 35.375 12.531 1 73.88 75 LEU B N 1
ATOM 4589 C CA . LEU B 1 75 ? 4.449 36.719 12.094 1 73.88 75 LEU B CA 1
ATOM 4590 C C . LEU B 1 75 ? 3.703 37.719 12.969 1 73.88 75 LEU B C 1
ATOM 4592 O O . LEU B 1 75 ? 4.324 38.531 13.672 1 73.88 75 LEU B O 1
ATOM 4596 N N . THR B 1 76 ? 2.422 37.625 12.953 1 70.94 76 THR B N 1
ATOM 4597 C CA . THR B 1 76 ? 1.663 38.562 13.773 1 70.94 76 THR B CA 1
ATOM 4598 C C . THR B 1 76 ? 1.263 37.938 15.102 1 70.94 76 THR B C 1
ATOM 4600 O O . THR B 1 76 ? 1.238 38.594 16.141 1 70.94 76 THR B O 1
ATOM 4603 N N . VAL B 1 77 ? 1.084 36.688 14.992 1 62.97 77 VAL B N 1
ATOM 4604 C CA . VAL B 1 77 ? 0.725 35.938 16.188 1 62.97 77 VAL B CA 1
ATOM 4605 C C . VAL B 1 77 ? 1.974 35.312 16.781 1 62.97 77 VAL B C 1
ATOM 4607 O O . VAL B 1 77 ? 2.768 34.688 16.062 1 62.97 77 VAL B O 1
ATOM 4610 N N . GLY B 1 78 ? 2.225 35.406 18.109 1 58.41 78 GLY B N 1
ATOM 4611 C CA . GLY B 1 78 ? 3.369 34.844 18.812 1 58.41 78 GLY B CA 1
ATOM 4612 C C . GLY B 1 78 ? 4.461 35.875 19.078 1 58.41 78 GLY B C 1
ATOM 4613 O O . GLY B 1 78 ? 5.336 35.656 19.906 1 58.41 78 GLY B O 1
ATOM 4614 N N . VAL B 1 79 ? 4.41 36.969 18.203 1 53.34 79 VAL B N 1
ATOM 4615 C CA . VAL B 1 79 ? 5.516 37.938 18.297 1 53.34 79 VAL B CA 1
ATOM 4616 C C . VAL B 1 79 ? 5.285 38.875 19.469 1 53.34 79 VAL B C 1
ATOM 4618 O O . VAL B 1 79 ? 6.199 39.594 19.891 1 53.34 79 VAL B O 1
ATOM 4621 N N . GLY B 1 80 ? 4.305 38.469 20.266 1 47.22 80 GLY B N 1
ATOM 4622 C CA . GLY B 1 80 ? 4.074 39.219 21.5 1 47.22 80 GLY B CA 1
ATOM 4623 C C . GLY B 1 80 ? 3.736 40.688 21.25 1 47.22 80 GLY B C 1
ATOM 4624 O O . GLY B 1 80 ? 3.992 41.531 22.094 1 47.22 80 GLY B O 1
ATOM 4625 N N . LEU B 1 81 ? 3.469 40.969 20.016 1 48.62 81 LEU B N 1
ATOM 4626 C CA . LEU B 1 81 ? 3.188 42.375 19.781 1 48.62 81 LEU B CA 1
ATOM 4627 C C . LEU B 1 81 ? 1.811 42.75 20.328 1 48.62 81 LEU B C 1
ATOM 4629 O O . LEU B 1 81 ? 0.883 41.938 20.297 1 48.62 81 LEU B O 1
ATOM 4633 N N . ASN B 1 82 ? 1.812 43.688 21.203 1 47.19 82 ASN B N 1
ATOM 4634 C CA . ASN B 1 82 ? 0.586 44.219 21.797 1 47.19 82 ASN B CA 1
ATOM 4635 C C . ASN B 1 82 ? -0.372 44.75 20.734 1 47.19 82 ASN B C 1
ATOM 4637 O O . ASN B 1 82 ? 0.062 45.25 19.703 1 47.19 82 ASN B O 1
ATOM 4641 N N . LYS B 1 83 ? -1.618 44.312 20.75 1 50.88 83 LYS B N 1
ATOM 4642 C CA . LYS B 1 83 ? -2.715 44.719 19.891 1 50.88 83 LYS B CA 1
ATOM 4643 C C . LYS B 1 83 ? -2.611 46.219 19.562 1 50.88 83 LYS B C 1
ATOM 4645 O O . LYS B 1 83 ? -3.094 46.656 18.516 1 50.88 83 LYS B O 1
ATOM 4650 N N . ASP B 1 84 ? -1.979 46.969 20.344 1 49.62 84 ASP B N 1
ATOM 4651 C CA . ASP B 1 84 ? -2.066 48.438 20.234 1 49.62 84 ASP B CA 1
ATOM 4652 C C . ASP B 1 84 ? -0.895 48.969 19.422 1 49.62 84 ASP B C 1
ATOM 4654 O O . ASP B 1 84 ? -0.81 50.188 19.203 1 49.62 84 ASP B O 1
ATOM 4658 N N . ARG B 1 85 ? -0.12 48.125 18.938 1 58.56 85 ARG B N 1
ATOM 4659 C CA . ARG B 1 85 ? 1.023 48.688 18.234 1 58.56 85 ARG B CA 1
ATOM 4660 C C . ARG B 1 85 ? 0.755 48.75 16.734 1 58.56 85 ARG B C 1
ATOM 4662 O O . ARG B 1 85 ? 0.041 47.906 16.188 1 58.56 85 ARG B O 1
ATOM 4669 N N . GLU B 1 86 ? 1.226 49.812 16.172 1 60.62 86 GLU B N 1
ATOM 4670 C CA . GLU B 1 86 ? 1.072 50.031 14.734 1 60.62 86 GLU B CA 1
ATOM 4671 C C . GLU B 1 86 ? 1.86 49.031 13.922 1 60.62 86 GLU B C 1
ATOM 4673 O O . GLU B 1 86 ? 3.082 48.906 14.055 1 60.62 86 GLU B O 1
ATOM 4678 N N . MET B 1 87 ? 1.299 48.188 13.102 1 68.12 87 MET B N 1
ATOM 4679 C CA . MET B 1 87 ? 1.899 47.125 12.273 1 68.12 87 MET B CA 1
ATOM 4680 C C . MET B 1 87 ? 2.658 47.75 11.102 1 68.12 87 MET B C 1
ATOM 4682 O O . MET B 1 87 ? 3.623 47.156 10.609 1 68.12 87 MET B O 1
ATOM 4686 N N . VAL B 1 88 ? 2.219 49 10.695 1 72.12 88 VAL B N 1
ATOM 4687 C CA . VAL B 1 88 ? 2.795 49.594 9.484 1 72.12 88 VAL B CA 1
ATOM 4688 C C . VAL B 1 88 ? 3.314 51 9.781 1 72.12 88 VAL B C 1
ATOM 4690 O O . VAL B 1 88 ? 2.848 51.656 10.711 1 72.12 88 VAL B O 1
ATOM 4693 N N . ASP B 1 89 ? 4.266 51.375 8.984 1 71.62 89 ASP B N 1
ATOM 4694 C CA . ASP B 1 89 ? 4.773 52.719 9.078 1 71.62 89 ASP B CA 1
ATOM 4695 C C . ASP B 1 89 ? 3.924 53.688 8.242 1 71.62 89 ASP B C 1
ATOM 4697 O O . ASP B 1 89 ? 2.859 53.312 7.75 1 71.62 89 ASP B O 1
ATOM 4701 N N . ALA B 1 90 ? 4.391 54.906 8.188 1 71.94 90 ALA B N 1
ATOM 4702 C CA . ALA B 1 90 ? 3.646 56 7.547 1 71.94 90 ALA B CA 1
ATOM 4703 C C . ALA B 1 90 ? 3.424 55.719 6.062 1 71.94 90 ALA B C 1
ATOM 4705 O O . ALA B 1 90 ? 2.533 56.281 5.441 1 71.94 90 ALA B O 1
ATOM 4706 N N . HIS B 1 91 ? 4.176 54.812 5.574 1 74.44 91 HIS B N 1
ATOM 4707 C CA . HIS B 1 91 ? 4.09 54.5 4.152 1 74.44 91 HIS B CA 1
ATOM 4708 C C . HIS B 1 91 ? 3.316 53.219 3.916 1 74.44 91 HIS B C 1
ATOM 4710 O O . HIS B 1 91 ? 3.266 52.719 2.789 1 74.44 91 HIS B O 1
ATOM 4716 N N . GLY B 1 92 ? 2.846 52.625 4.914 1 71.5 92 GLY B N 1
ATOM 4717 C CA . GLY B 1 92 ? 2.021 51.438 4.797 1 71.5 92 GLY B CA 1
ATOM 4718 C C . GLY B 1 92 ? 2.83 50.156 4.785 1 71.5 92 GLY B C 1
ATOM 4719 O O . GLY B 1 92 ? 2.297 49.094 4.488 1 71.5 92 GLY B O 1
ATOM 4720 N N . LYS B 1 93 ? 4.039 50.406 4.965 1 79.69 93 LYS B N 1
ATOM 4721 C CA . LYS B 1 93 ? 4.922 49.219 5.059 1 79.69 93 LYS B CA 1
ATOM 4722 C C . LYS B 1 93 ? 5.074 48.781 6.508 1 79.69 93 LYS B C 1
ATOM 4724 O O . LYS B 1 93 ? 4.828 49.562 7.438 1 79.69 93 LYS B O 1
ATOM 4729 N N . LEU B 1 94 ? 5.422 47.531 6.562 1 83.12 94 LEU B N 1
ATOM 4730 C CA . LEU B 1 94 ? 5.676 47.094 7.926 1 83.12 94 LEU B CA 1
ATOM 4731 C C . LEU B 1 94 ? 6.719 47.969 8.602 1 83.12 94 LEU B C 1
ATOM 4733 O O . LEU B 1 94 ? 7.746 48.312 8 1 83.12 94 LEU B O 1
ATOM 4737 N N . SER B 1 95 ? 6.512 48.375 9.797 1 83.31 95 SER B N 1
ATOM 4738 C CA . SER B 1 95 ? 7.453 49.219 10.516 1 83.31 95 SER B CA 1
ATOM 4739 C C . SER B 1 95 ? 8.719 48.469 10.883 1 83.31 95 SER B C 1
ATOM 4741 O O . SER B 1 95 ? 8.703 47.25 11.008 1 83.31 95 SER B O 1
ATOM 4743 N N . GLN B 1 96 ? 9.789 49.219 11.078 1 86 96 GLN B N 1
ATOM 4744 C CA . GLN B 1 96 ? 11.047 48.594 11.484 1 86 96 GLN B CA 1
ATOM 4745 C C . GLN B 1 96 ? 10.906 47.906 12.828 1 86 96 GLN B C 1
ATOM 4747 O O . GLN B 1 96 ? 11.523 46.844 13.047 1 86 96 GLN B O 1
ATOM 4752 N N . GLU B 1 97 ? 10.148 48.438 13.656 1 83.88 97 GLU B N 1
ATOM 4753 C CA . GLU B 1 97 ? 9.906 47.844 14.969 1 83.88 97 GLU B CA 1
ATOM 4754 C C . GLU B 1 97 ? 9.258 46.469 14.828 1 83.88 97 GLU B C 1
ATOM 4756 O O . GLU B 1 97 ? 9.609 45.531 15.555 1 83.88 97 GLU B O 1
ATOM 4761 N N . VAL B 1 98 ? 8.32 46.406 13.922 1 83.56 98 VAL B N 1
ATOM 4762 C CA . VAL B 1 98 ? 7.629 45.156 13.68 1 83.56 98 VAL B CA 1
ATOM 4763 C C . VAL B 1 98 ? 8.602 44.156 13.07 1 83.56 98 VAL B C 1
ATOM 4765 O O . VAL B 1 98 ? 8.594 42.969 13.43 1 83.56 98 VAL B O 1
ATOM 4768 N N . ILE B 1 99 ? 9.359 44.562 12.18 1 87.44 99 ILE B N 1
ATOM 4769 C CA . ILE B 1 99 ? 10.344 43.719 11.531 1 87.44 99 ILE B CA 1
ATOM 4770 C C . ILE B 1 99 ? 11.344 43.188 12.57 1 87.44 99 ILE B C 1
ATOM 4772 O O . ILE B 1 99 ? 11.672 42 12.586 1 87.44 99 ILE B O 1
ATOM 4776 N N . ASP B 1 100 ? 11.852 44.062 13.414 1 89 100 ASP B N 1
ATOM 4777 C CA . ASP B 1 100 ? 12.805 43.688 14.445 1 89 100 ASP B CA 1
ATOM 4778 C C . ASP B 1 100 ? 12.195 42.688 15.414 1 89 100 ASP B C 1
ATOM 4780 O O . ASP B 1 100 ? 12.859 41.719 15.828 1 89 100 ASP B O 1
ATOM 4784 N N . ALA B 1 101 ? 10.977 42.969 15.773 1 87 101 ALA B N 1
ATOM 4785 C CA . ALA B 1 101 ? 10.281 42.031 16.656 1 87 101 ALA B CA 1
ATOM 4786 C C . ALA B 1 101 ? 10.109 40.656 15.977 1 87 101 ALA B C 1
ATOM 4788 O O . ALA B 1 101 ? 10.266 39.625 16.625 1 87 101 ALA B O 1
ATOM 4789 N N . SER B 1 102 ? 9.695 40.75 14.719 1 89.69 102 SER B N 1
ATOM 4790 C CA . SER B 1 102 ? 9.562 39.531 13.938 1 89.69 102 SER B CA 1
ATOM 4791 C C . SER B 1 102 ? 10.891 38.781 13.828 1 89.69 102 SER B C 1
ATOM 4793 O O . SER B 1 102 ? 10.93 37.562 13.891 1 89.69 102 SER B O 1
ATOM 4795 N N . THR B 1 103 ? 11.922 39.469 13.641 1 92.44 103 THR B N 1
ATOM 4796 C CA . THR B 1 103 ? 13.25 38.875 13.562 1 92.44 103 THR B CA 1
ATOM 4797 C C . THR B 1 103 ? 13.602 38.156 14.867 1 92.44 103 THR B C 1
ATOM 4799 O O . THR B 1 103 ? 14.086 37.031 14.844 1 92.44 103 THR B O 1
ATOM 4802 N N . ARG B 1 104 ? 13.422 38.812 16 1 91.38 104 ARG B N 1
ATOM 4803 C CA . ARG B 1 104 ? 13.688 38.188 17.297 1 91.38 104 ARG B CA 1
ATOM 4804 C C . ARG B 1 104 ? 12.852 36.938 17.484 1 91.38 104 ARG B C 1
ATOM 4806 O O . ARG B 1 104 ? 13.359 35.938 17.984 1 91.38 104 ARG B O 1
ATOM 4813 N N . PHE B 1 105 ? 11.602 37.031 17.078 1 90.75 105 PHE B N 1
ATOM 4814 C CA . PHE B 1 105 ? 10.719 35.875 17.172 1 90.75 105 PHE B CA 1
ATOM 4815 C C . PHE B 1 105 ? 11.242 34.719 16.312 1 90.75 105 PHE B C 1
ATOM 4817 O O . PHE B 1 105 ? 11.281 33.594 16.766 1 90.75 105 PHE B O 1
ATOM 4824 N N . ASN B 1 106 ? 11.586 35.062 15.086 1 94.12 106 ASN B N 1
ATOM 4825 C CA . ASN B 1 106 ? 12.102 34.062 14.172 1 94.12 106 ASN B CA 1
ATOM 4826 C C . ASN B 1 106 ? 13.359 33.375 14.719 1 94.12 106 ASN B C 1
ATOM 4828 O O . ASN B 1 106 ? 13.492 32.156 14.664 1 94.12 106 ASN B O 1
ATOM 4832 N N . ILE B 1 107 ? 14.273 34.156 15.266 1 95.44 107 ILE B N 1
ATOM 4833 C CA . ILE B 1 107 ? 15.492 33.625 15.852 1 95.44 107 ILE B CA 1
ATOM 4834 C C . ILE B 1 107 ? 15.141 32.719 17.047 1 95.44 107 ILE B C 1
ATOM 4836 O O . ILE B 1 107 ? 15.688 31.625 17.188 1 95.44 107 ILE B O 1
ATOM 4840 N N . GLY B 1 108 ? 14.211 33.219 17.875 1 93.94 108 GLY B N 1
ATOM 4841 C CA . GLY B 1 108 ? 13.734 32.406 19 1 93.94 108 GLY B CA 1
ATOM 4842 C C . GLY B 1 108 ? 13.125 31.094 18.562 1 93.94 108 GLY B C 1
ATOM 4843 O O . GLY B 1 108 ? 13.32 30.062 19.234 1 93.94 108 GLY B O 1
ATOM 4844 N N . LEU B 1 109 ? 12.359 31.094 17.484 1 93.56 109 LEU B N 1
ATOM 4845 C CA . LEU B 1 109 ? 11.727 29.891 16.953 1 93.56 109 LEU B CA 1
ATOM 4846 C C . LEU B 1 109 ? 12.773 28.875 16.531 1 93.56 109 LEU B C 1
ATOM 4848 O O . LEU B 1 109 ? 12.625 27.672 16.797 1 93.56 109 LEU B O 1
ATOM 4852 N N . ILE B 1 110 ? 13.773 29.297 15.844 1 96.12 110 ILE B N 1
ATOM 4853 C CA . ILE B 1 110 ? 14.859 28.422 15.422 1 96.12 110 ILE B CA 1
ATOM 4854 C C . ILE B 1 110 ? 15.547 27.828 16.641 1 96.12 110 ILE B C 1
ATOM 4856 O O . ILE B 1 110 ? 15.766 26.609 16.719 1 96.12 110 ILE B O 1
ATOM 4860 N N . HIS B 1 111 ? 15.844 28.688 17.672 1 96.81 111 HIS B N 1
ATOM 4861 C CA . HIS B 1 111 ? 16.5 28.234 18.906 1 96.81 111 HIS B CA 1
ATOM 4862 C C . HIS B 1 111 ? 15.641 27.203 19.641 1 96.81 111 HIS B C 1
ATOM 4864 O O . HIS B 1 111 ? 16.141 26.156 20.047 1 96.81 111 HIS B O 1
ATOM 4870 N N . ALA B 1 112 ? 14.391 27.469 19.734 1 94.5 112 ALA B N 1
ATOM 4871 C CA . ALA B 1 112 ? 13.477 26.672 20.531 1 94.5 112 ALA B CA 1
ATOM 4872 C C . ALA B 1 112 ? 13.242 25.297 19.906 1 94.5 112 ALA B C 1
ATOM 4874 O O . ALA B 1 112 ? 12.906 24.344 20.594 1 94.5 112 ALA B O 1
ATOM 4875 N N . HIS B 1 113 ? 13.461 25.156 18.609 1 94.94 113 HIS B N 1
ATOM 4876 C CA . HIS B 1 113 ? 13.109 23.922 17.922 1 94.94 113 HIS B CA 1
ATOM 4877 C C . HIS B 1 113 ? 14.359 23.141 17.531 1 94.94 113 HIS B C 1
ATOM 4879 O O . HIS B 1 113 ? 14.258 22.016 17.031 1 94.94 113 HIS B O 1
ATOM 4885 N N . SER B 1 114 ? 15.477 23.734 17.719 1 95.56 114 SER B N 1
ATOM 4886 C CA . SER B 1 114 ? 16.703 23.062 17.328 1 95.56 114 SER B CA 1
ATOM 4887 C C . SER B 1 114 ? 17.156 22.078 18.406 1 95.56 114 SER B C 1
ATOM 4889 O O . SER B 1 114 ? 18.094 22.344 19.156 1 95.56 114 SER B O 1
ATOM 4891 N N . GLY B 1 115 ? 16.625 20.922 18.438 1 95 115 GLY B N 1
ATOM 4892 C CA . GLY B 1 115 ? 16.953 19.859 19.375 1 95 115 GLY B CA 1
ATOM 4893 C C . GLY B 1 115 ? 16.578 18.484 18.891 1 95 115 GLY B C 1
ATOM 4894 O O . GLY B 1 115 ? 15.391 18.172 18.766 1 95 115 GLY B O 1
ATOM 4895 N N . SER B 1 116 ? 17.547 17.672 18.562 1 96.06 116 SER B N 1
ATOM 4896 C CA . SER B 1 116 ? 17.406 16.281 18.156 1 96.06 116 SER B CA 1
ATOM 4897 C C . SER B 1 116 ? 18.531 15.422 18.719 1 96.06 116 SER B C 1
ATOM 4899 O O . SER B 1 116 ? 19.422 15.938 19.391 1 96.06 116 SER B O 1
ATOM 4901 N N . VAL B 1 117 ? 18.469 14.109 18.594 1 97 117 VAL B N 1
ATOM 4902 C CA . VAL B 1 117 ? 19.422 13.242 19.266 1 97 117 VAL B CA 1
ATOM 4903 C C . VAL B 1 117 ? 20.016 12.266 18.25 1 97 117 VAL B C 1
ATOM 4905 O O . VAL B 1 117 ? 19.734 12.336 17.062 1 97 117 VAL B O 1
ATOM 4908 N N . GLY B 1 118 ? 20.922 11.477 18.75 1 96.06 118 GLY B N 1
ATOM 4909 C CA . GLY B 1 118 ? 21.594 10.508 17.891 1 96.06 118 GLY B CA 1
ATOM 4910 C C . GLY B 1 118 ? 22.75 11.094 17.125 1 96.06 118 GLY B C 1
ATOM 4911 O O . GLY B 1 118 ? 23.109 12.266 17.312 1 96.06 118 GLY B O 1
ATOM 4912 N N . PRO B 1 119 ? 23.375 10.227 16.359 1 97 119 PRO B N 1
ATOM 4913 C CA . PRO B 1 119 ? 24.484 10.727 15.539 1 97 119 PRO B CA 1
ATOM 4914 C C . PRO B 1 119 ? 24.031 11.703 14.461 1 97 119 PRO B C 1
ATOM 4916 O O . PRO B 1 119 ? 22.859 11.688 14.062 1 97 119 PRO B O 1
ATOM 4919 N N . ASP B 1 120 ? 25 12.516 14.023 1 97.75 120 ASP B N 1
ATOM 4920 C CA . ASP B 1 120 ? 24.703 13.344 12.859 1 97.75 120 ASP B CA 1
ATOM 4921 C C . ASP B 1 120 ? 24.375 12.477 11.641 1 97.75 120 ASP B C 1
ATOM 4923 O O . ASP B 1 120 ? 25.016 11.438 11.43 1 97.75 120 ASP B O 1
ATOM 4927 N N . MET B 1 121 ? 23.375 12.875 10.961 1 97.81 121 MET B N 1
ATOM 4928 C CA . MET B 1 121 ? 23.141 12.242 9.664 1 97.81 121 MET B CA 1
ATOM 4929 C C . MET B 1 121 ? 24.328 12.5 8.727 1 97.81 121 MET B C 1
ATOM 4931 O O . MET B 1 121 ? 25.156 13.375 8.984 1 97.81 121 MET B O 1
ATOM 4935 N N . SER B 1 122 ? 24.469 11.75 7.676 1 98.12 122 SER B N 1
ATOM 4936 C CA . SER B 1 122 ? 25.531 11.945 6.703 1 98.12 122 SER B CA 1
ATOM 4937 C C . SER B 1 122 ? 25.375 13.266 5.953 1 98.12 122 SER B C 1
ATOM 4939 O O . SER B 1 122 ? 24.25 13.781 5.832 1 98.12 122 SER B O 1
ATOM 4941 N N . VAL B 1 123 ? 26.438 13.797 5.43 1 98.62 123 VAL B N 1
ATOM 4942 C CA . VAL B 1 123 ? 26.422 14.992 4.602 1 98.62 123 VAL B CA 1
ATOM 4943 C C . VAL B 1 123 ? 25.484 14.797 3.41 1 98.62 123 VAL B C 1
ATOM 4945 O O . VAL B 1 123 ? 24.75 15.703 3.039 1 98.62 123 VAL B O 1
ATOM 4948 N N . ARG B 1 124 ? 25.484 13.609 2.859 1 98.62 124 ARG B N 1
ATOM 4949 C CA . ARG B 1 124 ? 24.656 13.297 1.697 1 98.62 124 ARG B CA 1
ATOM 4950 C C . ARG B 1 124 ? 23.172 13.453 2.018 1 98.62 124 ARG B C 1
ATOM 4952 O O . ARG B 1 124 ? 22.422 14.055 1.246 1 98.62 124 ARG B O 1
ATOM 4959 N N . VAL B 1 125 ? 22.734 12.969 3.143 1 98.81 125 VAL B N 1
ATOM 4960 C CA . VAL B 1 125 ? 21.328 13.039 3.551 1 98.81 125 VAL B CA 1
ATOM 4961 C C . VAL B 1 125 ? 20.953 14.484 3.861 1 98.81 125 VAL B C 1
ATOM 4963 O O . VAL B 1 125 ? 19.875 14.945 3.48 1 98.81 125 VAL B O 1
ATOM 4966 N N . ALA B 1 126 ? 21.859 15.203 4.531 1 98.88 126 ALA B N 1
ATOM 4967 C CA . ALA B 1 126 ? 21.609 16.594 4.859 1 98.88 126 ALA B CA 1
ATOM 4968 C C . ALA B 1 126 ? 21.453 17.438 3.594 1 98.88 126 ALA B C 1
ATOM 4970 O O . ALA B 1 126 ? 20.578 18.312 3.518 1 98.88 126 ALA B O 1
ATOM 4971 N N . ARG B 1 127 ? 22.344 17.203 2.652 1 98.88 127 ARG B N 1
ATOM 4972 C CA . ARG B 1 127 ? 22.266 17.938 1.387 1 98.88 127 ARG B CA 1
ATOM 4973 C C . ARG B 1 127 ? 20.969 17.609 0.647 1 98.88 127 ARG B C 1
ATOM 4975 O O . ARG B 1 127 ? 20.359 18.5 0.048 1 98.88 127 ARG B O 1
ATOM 4982 N N . ALA B 1 128 ? 20.531 16.328 0.679 1 98.94 128 ALA B N 1
ATOM 4983 C CA . ALA B 1 128 ? 19.266 15.945 0.066 1 98.94 128 ALA B CA 1
ATOM 4984 C C . ALA B 1 128 ? 18.094 16.688 0.717 1 98.94 128 ALA B C 1
ATOM 4986 O O . ALA B 1 128 ? 17.172 17.141 0.029 1 98.94 128 ALA B O 1
ATOM 4987 N N . ALA B 1 129 ? 18.125 16.781 2.01 1 98.88 129 ALA B N 1
ATOM 4988 C CA . ALA B 1 129 ? 17.094 17.484 2.744 1 98.88 129 ALA B CA 1
ATOM 4989 C C . ALA B 1 129 ? 17.047 18.953 2.342 1 98.88 129 ALA B C 1
ATOM 4991 O O . ALA B 1 129 ? 15.961 19.5 2.094 1 98.88 129 ALA B O 1
ATOM 4992 N N . MET B 1 130 ? 18.219 19.594 2.258 1 98.88 130 MET B N 1
ATOM 4993 C CA . MET B 1 130 ? 18.281 21 1.886 1 98.88 130 MET B CA 1
ATOM 4994 C C . MET B 1 130 ? 17.797 21.203 0.456 1 98.88 130 MET B C 1
ATOM 4996 O O . MET B 1 130 ? 17.094 22.188 0.171 1 98.88 130 MET B O 1
ATOM 5000 N N . ALA B 1 131 ? 18.156 20.281 -0.43 1 98.88 131 ALA B N 1
ATOM 5001 C CA . ALA B 1 131 ? 17.734 20.375 -1.821 1 98.88 131 ALA B CA 1
ATOM 5002 C C . ALA B 1 131 ? 16.219 20.234 -1.935 1 98.88 131 ALA B C 1
ATOM 5004 O O . ALA B 1 131 ? 15.57 20.984 -2.672 1 98.88 131 ALA B O 1
ATOM 5005 N N . ALA B 1 132 ? 15.648 19.266 -1.218 1 98.81 132 ALA B N 1
ATOM 5006 C CA . ALA B 1 132 ? 14.203 19.062 -1.214 1 98.81 132 ALA B CA 1
ATOM 5007 C C . ALA B 1 132 ? 13.477 20.297 -0.694 1 98.81 132 ALA B C 1
ATOM 5009 O O . ALA B 1 132 ? 12.484 20.734 -1.278 1 98.81 132 ALA B O 1
ATOM 5010 N N . ARG B 1 133 ? 13.992 20.875 0.344 1 98.81 133 ARG B N 1
ATOM 5011 C CA . ARG B 1 133 ? 13.344 22.031 0.934 1 98.81 133 ARG B CA 1
ATOM 5012 C C . ARG B 1 133 ? 13.445 23.25 0.009 1 98.81 133 ARG B C 1
ATOM 5014 O O . ARG B 1 133 ? 12.469 23.969 -0.169 1 98.81 133 ARG B O 1
ATOM 5021 N N . LEU B 1 134 ? 14.664 23.422 -0.52 1 98.81 134 LEU B N 1
ATOM 5022 C CA . LEU B 1 134 ? 14.859 24.547 -1.439 1 98.81 134 LEU B CA 1
ATOM 5023 C C . LEU B 1 134 ? 13.867 24.484 -2.596 1 98.81 134 LEU B C 1
ATOM 5025 O O . LEU B 1 134 ? 13.203 25.469 -2.904 1 98.81 134 LEU B O 1
ATOM 5029 N N . ASN B 1 135 ? 13.734 23.312 -3.168 1 98.81 135 ASN B N 1
ATOM 5030 C CA . ASN B 1 135 ? 12.812 23.203 -4.297 1 98.81 135 ASN B CA 1
ATOM 5031 C C . ASN B 1 135 ? 11.367 23.453 -3.873 1 98.81 135 ASN B C 1
ATOM 5033 O O . ASN B 1 135 ? 10.617 24.109 -4.59 1 98.81 135 ASN B O 1
ATOM 5037 N N . ALA B 1 136 ? 11 22.984 -2.768 1 98.12 136 ALA B N 1
ATOM 5038 C CA . ALA B 1 136 ? 9.641 23.203 -2.277 1 98.12 136 ALA B CA 1
ATOM 5039 C C . ALA B 1 136 ? 9.375 24.688 -2.055 1 98.12 136 ALA B C 1
ATOM 5041 O O . ALA B 1 136 ? 8.281 25.188 -2.348 1 98.12 136 ALA B O 1
ATOM 5042 N N . MET B 1 137 ? 10.344 25.422 -1.556 1 98.31 137 MET B N 1
ATOM 5043 C CA . MET B 1 137 ? 10.195 26.859 -1.318 1 98.31 137 MET B CA 1
ATOM 5044 C C . MET B 1 137 ? 10.055 27.609 -2.635 1 98.31 137 MET B C 1
ATOM 5046 O O . MET B 1 137 ? 9.367 28.641 -2.699 1 98.31 137 MET B O 1
ATOM 5050 N N . LEU B 1 138 ? 10.664 27.062 -3.664 1 98.56 138 LEU B N 1
ATOM 5051 C CA . LEU B 1 138 ? 10.68 27.719 -4.965 1 98.56 138 LEU B CA 1
ATOM 5052 C C . LEU B 1 138 ? 9.312 27.641 -5.629 1 98.56 138 LEU B C 1
ATOM 5054 O O . LEU B 1 138 ? 9.039 28.344 -6.598 1 98.56 138 LEU B O 1
ATOM 5058 N N . ASP B 1 139 ? 8.469 26.766 -5.09 1 97 139 ASP B N 1
ATOM 5059 C CA . ASP B 1 139 ? 7.066 26.75 -5.508 1 97 139 ASP B CA 1
ATOM 5060 C C . ASP B 1 139 ? 6.359 28.047 -5.105 1 97 139 ASP B C 1
ATOM 5062 O O . ASP B 1 139 ? 5.336 28.406 -5.691 1 97 139 ASP B O 1
ATOM 5066 N N . GLY B 1 140 ? 6.855 28.703 -4.125 1 96.88 140 GLY B N 1
ATOM 5067 C CA . GLY B 1 140 ? 6.348 30 -3.684 1 96.88 140 GLY B CA 1
ATOM 5068 C C . GLY B 1 140 ? 5.496 29.906 -2.432 1 96.88 140 GLY B C 1
ATOM 5069 O O . GLY B 1 140 ? 5.398 30.875 -1.669 1 96.88 140 GLY B O 1
ATOM 5070 N N . GLY B 1 141 ? 4.914 28.812 -2.143 1 96.75 141 GLY B N 1
ATOM 5071 C CA . GLY B 1 141 ? 3.902 28.641 -1.111 1 96.75 141 GLY B CA 1
ATOM 5072 C C . GLY B 1 141 ? 4.438 28.859 0.291 1 96.75 141 GLY B C 1
ATOM 5073 O O . GLY B 1 141 ? 3.666 29.031 1.237 1 96.75 141 GLY B O 1
ATOM 5074 N N . ALA B 1 142 ? 5.758 28.953 0.46 1 97 142 ALA B N 1
ATOM 5075 C CA . ALA B 1 142 ? 6.371 29.141 1.774 1 97 142 ALA B CA 1
ATOM 5076 C C . ALA B 1 142 ? 6.344 30.609 2.193 1 97 142 ALA B C 1
ATOM 5078 O O . ALA B 1 142 ? 6.41 30.922 3.385 1 97 142 ALA B O 1
ATOM 5079 N N . GLY B 1 143 ? 6.348 31.547 1.259 1 96.81 143 GLY B N 1
ATOM 5080 C CA . GLY B 1 143 ? 6.285 32.969 1.541 1 96.81 143 GLY B CA 1
ATOM 5081 C C . GLY B 1 143 ? 7.543 33.5 2.195 1 96.81 143 GLY B C 1
ATOM 5082 O O . GLY B 1 143 ? 7.488 34.469 2.963 1 96.81 143 GLY B O 1
ATOM 5083 N N . VAL B 1 144 ? 8.656 32.906 1.923 1 97.19 144 VAL B N 1
ATOM 5084 C CA . VAL B 1 144 ? 9.906 33.312 2.561 1 97.19 144 VAL B CA 1
ATOM 5085 C C . VAL B 1 144 ? 10.508 34.5 1.819 1 97.19 144 VAL B C 1
ATOM 5087 O O . VAL B 1 144 ? 10.133 34.781 0.682 1 97.19 144 VAL B O 1
ATOM 5090 N N . GLN B 1 145 ? 11.445 35.156 2.562 1 96.81 145 GLN B N 1
ATOM 5091 C CA . GLN B 1 145 ? 12.297 36.125 1.886 1 96.81 145 GLN B CA 1
ATOM 5092 C C . GLN B 1 145 ? 13.156 35.469 0.823 1 96.81 145 GLN B C 1
ATOM 5094 O O . GLN B 1 145 ? 13.641 34.344 1.021 1 96.81 145 GLN B O 1
ATOM 5099 N N . PRO B 1 146 ? 13.398 36.125 -0.353 1 97.81 146 PRO B N 1
ATOM 5100 C CA . PRO B 1 146 ? 14.328 35.562 -1.349 1 97.81 146 PRO B CA 1
ATOM 5101 C C . PRO B 1 146 ? 15.695 35.25 -0.763 1 97.81 146 PRO B C 1
ATOM 5103 O O . PRO B 1 146 ? 16.344 34.281 -1.21 1 97.81 146 PRO B O 1
ATOM 5106 N N . ALA B 1 147 ? 16.109 35.969 0.25 1 97.81 147 ALA B N 1
ATOM 5107 C CA . ALA B 1 147 ? 17.422 35.75 0.874 1 97.81 147 ALA B CA 1
ATOM 5108 C C . ALA B 1 147 ? 17.531 34.344 1.456 1 97.81 147 ALA B C 1
ATOM 5110 O O . ALA B 1 147 ? 18.625 33.781 1.531 1 97.81 147 ALA B O 1
ATOM 5111 N N . ILE B 1 148 ? 16.438 33.75 1.869 1 98.5 148 ILE B N 1
ATOM 5112 C CA . ILE B 1 148 ? 16.438 32.406 2.459 1 98.5 148 ILE B CA 1
ATOM 5113 C C . ILE B 1 148 ? 16.75 31.375 1.383 1 98.5 148 ILE B C 1
ATOM 5115 O O . ILE B 1 148 ? 17.547 30.469 1.597 1 98.5 148 ILE B O 1
ATOM 5119 N N . VAL B 1 149 ? 16.062 31.484 0.188 1 98.38 149 VAL B N 1
ATOM 5120 C CA . VAL B 1 149 ? 16.328 30.547 -0.895 1 98.38 149 VAL B CA 1
ATOM 5121 C C . VAL B 1 149 ? 17.766 30.703 -1.391 1 98.38 149 VAL B C 1
ATOM 5123 O O . VAL B 1 149 ? 18.391 29.734 -1.819 1 98.38 149 VAL B O 1
ATOM 5126 N N . ASP B 1 150 ? 18.281 31.953 -1.349 1 98.31 150 ASP B N 1
ATOM 5127 C CA . ASP B 1 150 ? 19.672 32.188 -1.71 1 98.31 150 ASP B CA 1
ATOM 5128 C C . ASP B 1 150 ? 20.625 31.5 -0.739 1 98.31 150 ASP B C 1
ATOM 5130 O O . ASP B 1 150 ? 21.641 30.938 -1.152 1 98.31 150 ASP B O 1
ATOM 5134 N N . ALA B 1 151 ? 20.312 31.578 0.505 1 98.69 151 ALA B N 1
ATOM 5135 C CA . ALA B 1 151 ? 21.156 30.938 1.515 1 98.69 151 ALA B CA 1
ATOM 5136 C C . ALA B 1 151 ? 21.234 29.438 1.289 1 98.69 151 ALA B C 1
ATOM 5138 O O . ALA B 1 151 ? 22.312 28.844 1.376 1 98.69 151 ALA B O 1
ATOM 5139 N N . TYR B 1 152 ? 20.078 28.766 1.049 1 98.81 152 TYR B N 1
ATOM 5140 C CA . TYR B 1 152 ? 20.062 27.328 0.748 1 98.81 152 TYR B CA 1
ATOM 5141 C C . TYR B 1 152 ? 20.969 27.016 -0.435 1 98.81 152 TYR B C 1
ATOM 5143 O O . TYR B 1 152 ? 21.781 26.094 -0.377 1 98.81 152 TYR B O 1
ATOM 5151 N N . ALA B 1 153 ? 20.766 27.781 -1.506 1 98.75 153 ALA B N 1
ATOM 5152 C CA . ALA B 1 153 ? 21.562 27.562 -2.701 1 98.75 153 ALA B CA 1
ATOM 5153 C C . ALA B 1 153 ? 23.047 27.75 -2.398 1 98.75 153 ALA B C 1
ATOM 5155 O O . ALA B 1 153 ? 23.891 26.969 -2.877 1 98.75 153 ALA B O 1
ATOM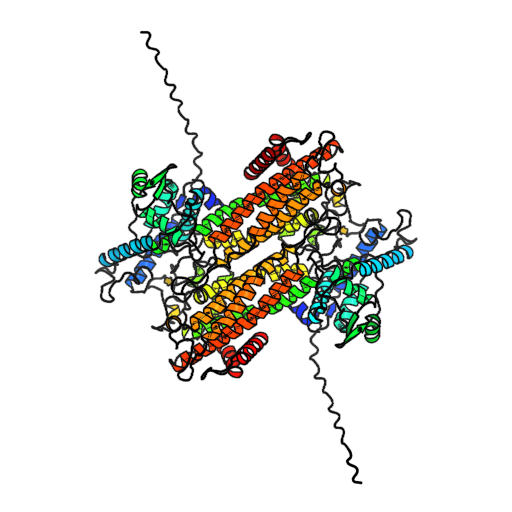 5156 N N . GLN B 1 154 ? 23.438 28.766 -1.659 1 98.69 154 GLN B N 1
ATOM 5157 C CA . GLN B 1 154 ? 24.828 29.031 -1.312 1 98.69 154 GLN B CA 1
ATOM 5158 C C . GLN B 1 154 ? 25.406 27.891 -0.48 1 98.69 154 GLN B C 1
ATOM 5160 O O . GLN B 1 154 ? 26.531 27.453 -0.719 1 98.69 154 GLN B O 1
ATOM 5165 N N . PHE B 1 155 ? 24.625 27.406 0.559 1 98.88 155 PHE B N 1
ATOM 5166 C CA . PHE B 1 155 ? 25.078 26.281 1.371 1 98.88 155 PHE B CA 1
ATOM 5167 C C . PHE B 1 155 ? 25.375 25.078 0.497 1 98.88 155 PHE B C 1
ATOM 5169 O O . PHE B 1 155 ? 26.438 24.453 0.631 1 98.88 155 PHE B O 1
ATOM 5176 N N . LEU B 1 156 ? 24.438 24.734 -0.408 1 98.75 156 LEU B N 1
ATOM 5177 C CA . LEU B 1 156 ? 24.609 23.594 -1.294 1 98.75 156 LEU B CA 1
ATOM 5178 C C . LEU B 1 156 ? 25.812 23.781 -2.209 1 98.75 156 LEU B C 1
ATOM 5180 O O . LEU B 1 156 ? 26.656 22.891 -2.336 1 98.75 156 LEU B O 1
ATOM 5184 N N . ASN B 1 157 ? 25.969 24.969 -2.781 1 98.56 157 ASN B N 1
ATOM 5185 C CA . ASN B 1 157 ? 26.969 25.203 -3.807 1 98.56 157 ASN B CA 1
ATOM 5186 C C . ASN B 1 157 ? 28.359 25.375 -3.197 1 98.56 157 ASN B C 1
ATOM 5188 O O . ASN B 1 157 ? 29.375 25.047 -3.834 1 98.56 157 ASN B O 1
ATOM 5192 N N . ARG B 1 158 ? 28.453 25.859 -2.01 1 98.38 158 ARG B N 1
ATOM 5193 C CA . ARG B 1 158 ? 29.75 26.109 -1.387 1 98.38 158 ARG B CA 1
ATOM 5194 C C . ARG B 1 158 ? 30.141 24.969 -0.458 1 98.38 158 ARG B C 1
ATOM 5196 O O . ARG B 1 158 ? 31.203 25 0.164 1 98.38 158 ARG B O 1
ATOM 5203 N N . GLY B 1 159 ? 29.281 23.984 -0.286 1 98.12 159 GLY B N 1
ATOM 5204 C CA . GLY B 1 159 ? 29.578 22.781 0.457 1 98.12 159 GLY B CA 1
ATOM 5205 C C . GLY B 1 159 ? 29.516 22.969 1.96 1 98.12 159 GLY B C 1
ATOM 5206 O O . GLY B 1 159 ? 30.281 22.344 2.703 1 98.12 159 GLY B O 1
ATOM 5207 N N . VAL B 1 160 ? 28.766 23.922 2.404 1 98.75 160 VAL B N 1
ATOM 5208 C CA . VAL B 1 160 ? 28.5 24.078 3.828 1 98.75 160 VAL B CA 1
ATOM 5209 C C . VAL B 1 160 ? 27.281 23.266 4.219 1 98.75 160 VAL B C 1
ATOM 5211 O O . VAL B 1 160 ? 26.156 23.547 3.766 1 98.75 160 VAL B O 1
ATOM 5214 N N . THR B 1 161 ? 27.453 22.234 4.992 1 98.88 161 THR B N 1
ATOM 5215 C CA . THR B 1 161 ? 26.344 21.344 5.34 1 98.88 161 THR B CA 1
ATOM 5216 C C . THR B 1 161 ? 26.109 21.344 6.848 1 98.88 161 THR B C 1
ATOM 5218 O O . THR B 1 161 ? 27 20.953 7.617 1 98.88 161 THR B O 1
ATOM 5221 N N . PRO B 1 162 ? 24.922 21.734 7.277 1 98.81 162 PRO B N 1
ATOM 5222 C CA . PRO B 1 162 ? 24.625 21.719 8.711 1 98.81 162 PRO B CA 1
ATOM 5223 C C . PRO B 1 162 ? 24.812 20.344 9.336 1 98.81 162 PRO B C 1
ATOM 5225 O O . PRO B 1 162 ? 24.453 19.328 8.727 1 98.81 162 PRO B O 1
ATOM 5228 N N . ALA B 1 163 ? 25.469 20.281 10.523 1 98.5 163 ALA B N 1
ATOM 5229 C CA . ALA B 1 163 ? 25.516 19.047 11.312 1 98.5 163 ALA B CA 1
ATOM 5230 C C . ALA B 1 163 ? 24.188 18.781 12.016 1 98.5 163 ALA B C 1
ATOM 5232 O O . ALA B 1 163 ? 23.875 19.406 13.031 1 98.5 163 ALA B O 1
ATOM 5233 N N . MET B 1 164 ? 23.375 17.906 11.523 1 97.94 164 MET B N 1
ATOM 5234 C CA . MET B 1 164 ? 22.031 17.641 12.023 1 97.94 164 MET B CA 1
ATOM 5235 C C . MET B 1 164 ? 21.922 16.234 12.609 1 97.94 164 MET B C 1
ATOM 5237 O O . MET B 1 164 ? 22.188 15.258 11.922 1 97.94 164 MET B O 1
ATOM 5241 N N . PRO B 1 165 ? 21.562 16.141 13.898 1 97.19 165 PRO B N 1
ATOM 5242 C CA . PRO B 1 165 ? 21.312 14.797 14.414 1 97.19 165 PRO B CA 1
ATOM 5243 C C . PRO B 1 165 ? 20.156 14.102 13.695 1 97.19 165 PRO B C 1
ATOM 5245 O O . PRO B 1 165 ? 19.203 14.758 13.281 1 97.19 165 PRO B O 1
ATOM 5248 N N . ALA B 1 166 ? 20.188 12.82 13.633 1 96.75 166 ALA B N 1
ATOM 5249 C CA . ALA B 1 166 ? 19.312 12.078 12.719 1 96.75 166 ALA B CA 1
ATOM 5250 C C . ALA B 1 166 ? 18.031 11.641 13.422 1 96.75 166 ALA B C 1
ATOM 5252 O O . ALA B 1 166 ? 17.047 11.273 12.766 1 96.75 166 ALA B O 1
ATOM 5253 N N . ASP B 1 167 ? 17.922 11.68 14.758 1 95.75 167 ASP B N 1
ATOM 5254 C CA . ASP B 1 167 ? 16.781 11.109 15.484 1 95.75 167 ASP B CA 1
ATOM 5255 C C . ASP B 1 167 ? 16 12.188 16.219 1 95.75 167 ASP B C 1
ATOM 5257 O O . ASP B 1 167 ? 16.531 12.844 17.125 1 95.75 167 ASP B O 1
ATOM 5261 N N . GLY B 1 168 ? 14.773 12.367 15.852 1 94.44 168 GLY B N 1
ATOM 5262 C CA . GLY B 1 168 ? 14.016 13.344 16.625 1 94.44 168 GLY B CA 1
ATOM 5263 C C . GLY B 1 168 ? 12.742 13.789 15.922 1 94.44 168 GLY B C 1
ATOM 5264 O O . GLY B 1 168 ? 12.016 14.648 16.438 1 94.44 168 GLY B O 1
ATOM 5265 N N . SER B 1 169 ? 12.438 13.266 14.758 1 96.25 169 SER B N 1
ATOM 5266 C CA . SER B 1 169 ? 11.211 13.609 14.039 1 96.25 169 SER B CA 1
ATOM 5267 C C . SER B 1 169 ? 10.18 12.492 14.125 1 96.25 169 SER B C 1
ATOM 5269 O O . SER B 1 169 ? 10.523 11.312 14.016 1 96.25 169 SER B O 1
ATOM 5271 N N . ILE B 1 170 ? 8.875 12.852 14.344 1 96 170 ILE B N 1
ATOM 5272 C CA . ILE B 1 170 ? 7.793 11.883 14.383 1 96 170 ILE B CA 1
ATOM 5273 C C . ILE B 1 170 ? 7.031 11.906 13.062 1 96 170 ILE B C 1
ATOM 5275 O O . ILE B 1 170 ? 5.98 11.273 12.93 1 96 170 ILE B O 1
ATOM 5279 N N . GLY B 1 171 ? 7.504 12.656 12.133 1 94.94 171 GLY B N 1
ATOM 5280 C CA . GLY B 1 171 ? 6.98 12.609 10.773 1 94.94 171 GLY B CA 1
ATOM 5281 C C . GLY B 1 171 ? 5.762 13.492 10.578 1 94.94 171 GLY B C 1
ATOM 5282 O O . GLY B 1 171 ? 4.852 13.148 9.828 1 94.94 171 GLY B O 1
ATOM 5283 N N . GLU B 1 172 ? 5.5 14.516 11.289 1 93.44 172 GLU B N 1
ATOM 5284 C CA . GLU B 1 172 ? 4.562 15.625 11.102 1 93.44 172 GLU B CA 1
ATOM 5285 C C . GLU B 1 172 ? 5.293 16.953 10.977 1 93.44 172 GLU B C 1
ATOM 5287 O O . GLU B 1 172 ? 5.035 17.891 11.734 1 93.44 172 GLU B O 1
ATOM 5292 N N . ALA B 1 173 ? 6.039 16.984 10.023 1 93.19 173 ALA B N 1
ATOM 5293 C CA . ALA B 1 173 ? 7.066 18 9.789 1 93.19 173 ALA B CA 1
ATOM 5294 C C . ALA B 1 173 ? 8.344 17.672 10.562 1 93.19 173 ALA B C 1
ATOM 5296 O O . ALA B 1 173 ? 8.281 17.203 11.703 1 93.19 173 ALA B O 1
ATOM 5297 N N . ASP B 1 174 ? 9.453 17.672 10.062 1 96.88 174 ASP B N 1
ATOM 5298 C CA . ASP B 1 174 ? 10.766 17.344 10.617 1 96.88 174 ASP B CA 1
ATOM 5299 C C . ASP B 1 174 ? 11.359 18.547 11.359 1 96.88 174 ASP B C 1
ATOM 5301 O O . ASP B 1 174 ? 12.523 18.875 11.172 1 96.88 174 ASP B O 1
ATOM 5305 N N . ILE B 1 175 ? 10.555 19.109 12.234 1 95.88 175 ILE B N 1
ATOM 5306 C CA . ILE B 1 175 ? 10.773 20.438 12.758 1 95.88 175 ILE B CA 1
ATOM 5307 C C . ILE B 1 175 ? 12.047 20.469 13.602 1 95.88 175 ILE B C 1
ATOM 5309 O O . ILE B 1 175 ? 12.852 21.391 13.508 1 95.88 175 ILE B O 1
ATOM 5313 N N . THR B 1 176 ? 12.281 19.438 14.383 1 96.5 176 THR B N 1
ATOM 5314 C CA . THR B 1 176 ? 13.391 19.453 15.328 1 96.5 176 THR B CA 1
ATOM 5315 C C . THR B 1 176 ? 14.703 19.109 14.625 1 96.5 176 THR B C 1
ATOM 5317 O O . THR B 1 176 ? 15.781 19.328 15.188 1 96.5 176 THR B O 1
ATOM 5320 N N . ILE B 1 177 ? 14.578 18.688 13.367 1 97.88 177 ILE B N 1
ATOM 5321 C CA . ILE B 1 177 ? 15.75 18.359 12.57 1 97.88 177 ILE B CA 1
ATOM 5322 C C . ILE B 1 177 ? 16.094 19.531 11.656 1 97.88 177 ILE B C 1
ATOM 5324 O O . ILE B 1 177 ? 17.234 20.016 11.68 1 97.88 177 ILE B O 1
ATOM 5328 N N . LEU B 1 178 ? 15.133 20.031 10.945 1 98.44 178 LEU B N 1
ATOM 5329 C CA . LEU B 1 178 ? 15.359 21.047 9.922 1 98.44 178 LEU B CA 1
ATOM 5330 C C . LEU B 1 178 ? 15.727 22.391 10.547 1 98.44 178 LEU B C 1
ATOM 5332 O O . LEU B 1 178 ? 16.312 23.25 9.883 1 98.44 178 LEU B O 1
ATOM 5336 N N . SER B 1 179 ? 15.422 22.562 11.836 1 97.62 179 SER B N 1
ATOM 5337 C CA . SER B 1 179 ? 15.766 23.797 12.531 1 97.62 179 SER B CA 1
ATOM 5338 C C . SER B 1 179 ? 17.266 24 12.57 1 97.62 179 SER B C 1
ATOM 5340 O O . SER B 1 179 ? 17.75 25.141 12.656 1 97.62 179 SER B O 1
ATOM 5342 N N . HIS B 1 180 ? 18.031 22.938 12.461 1 98.44 180 HIS B N 1
ATOM 5343 C CA . HIS B 1 180 ? 19.484 23.047 12.469 1 98.44 180 HIS B CA 1
ATOM 5344 C C . HIS B 1 180 ? 20 23.75 11.211 1 98.44 180 HIS B C 1
ATOM 5346 O O . HIS B 1 180 ? 21.094 24.297 11.211 1 98.44 180 HIS B O 1
ATOM 5352 N N . VAL B 1 181 ? 19.25 23.672 10.117 1 98.75 181 VAL B N 1
ATOM 5353 C CA . VAL B 1 181 ? 19.609 24.422 8.922 1 98.75 181 VAL B CA 1
ATOM 5354 C C . VAL B 1 181 ? 19.531 25.922 9.211 1 98.75 181 VAL B C 1
ATOM 5356 O O . VAL B 1 181 ? 20.469 26.672 8.883 1 98.75 181 VAL B O 1
ATOM 5359 N N . GLY B 1 182 ? 18.438 26.328 9.852 1 98.62 182 GLY B N 1
ATOM 5360 C CA . GLY B 1 182 ? 18.312 27.719 10.258 1 98.62 182 GLY B CA 1
ATOM 5361 C C . GLY B 1 182 ? 19.375 28.156 11.242 1 98.62 182 GLY B C 1
ATOM 5362 O O . GLY B 1 182 ? 19.891 29.266 11.148 1 98.62 182 GLY B O 1
ATOM 5363 N N . LEU B 1 183 ? 19.641 27.281 12.141 1 98.5 183 LEU B N 1
ATOM 5364 C CA . LEU B 1 183 ? 20.688 27.562 13.125 1 98.5 183 LEU B CA 1
ATOM 5365 C C . LEU B 1 183 ? 22.016 27.844 12.445 1 98.5 183 LEU B C 1
ATOM 5367 O O . LEU B 1 183 ? 22.703 28.812 12.789 1 98.5 183 LEU B O 1
ATOM 5371 N N . ALA B 1 184 ? 22.391 27 11.562 1 98.88 184 ALA B N 1
ATOM 5372 C CA . ALA B 1 184 ? 23.625 27.188 10.812 1 98.88 184 ALA B CA 1
ATOM 5373 C C . ALA B 1 184 ? 23.609 28.484 10.016 1 98.88 184 ALA B C 1
ATOM 5375 O O . ALA B 1 184 ? 24.625 29.188 9.93 1 98.88 184 ALA B O 1
ATOM 5376 N N . MET B 1 185 ? 22.516 28.828 9.453 1 98.75 185 MET B N 1
ATOM 5377 C CA . MET B 1 185 ? 22.391 30.047 8.641 1 98.75 185 MET B CA 1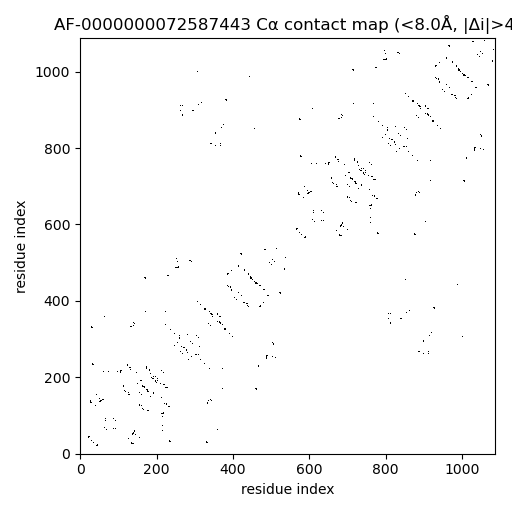
ATOM 5378 C C . MET B 1 185 ? 22.531 31.297 9.5 1 98.75 185 MET B C 1
ATOM 5380 O O . MET B 1 185 ? 22.859 32.375 8.992 1 98.75 185 MET B O 1
ATOM 5384 N N . LEU B 1 186 ? 22.25 31.141 10.766 1 98.62 186 LEU B N 1
ATOM 5385 C CA . LEU B 1 186 ? 22.438 32.219 11.719 1 98.62 186 LEU B CA 1
ATOM 5386 C C . LEU B 1 186 ? 23.891 32.312 12.164 1 98.62 186 LEU B C 1
ATOM 5388 O O . LEU B 1 186 ? 24.266 33.219 12.898 1 98.62 186 LEU B O 1
ATOM 5392 N N . GLY B 1 187 ? 24.672 31.359 11.727 1 98.62 187 GLY B N 1
ATOM 5393 C CA . GLY B 1 187 ? 26.062 31.281 12.148 1 98.62 187 GLY B CA 1
ATOM 5394 C C . GLY B 1 187 ? 26.25 30.562 13.477 1 98.62 187 GLY B C 1
ATOM 5395 O O . GLY B 1 187 ? 27.25 30.766 14.156 1 98.62 187 GLY B O 1
ATOM 5396 N N . GLU B 1 188 ? 25.297 29.828 13.859 1 98.62 188 GLU B N 1
ATOM 5397 C CA . GLU B 1 188 ? 25.328 29.109 15.133 1 98.62 188 GLU B CA 1
ATOM 5398 C C . GLU B 1 188 ? 25.344 27.594 14.914 1 98.62 188 GLU B C 1
ATOM 5400 O O . GLU B 1 188 ? 24.969 27.109 13.844 1 98.62 188 GLU B O 1
ATOM 5405 N N . GLY B 1 189 ? 25.797 26.859 15.922 1 98.12 189 GLY B N 1
ATOM 5406 C CA . GLY B 1 189 ? 25.906 25.422 15.797 1 98.12 189 GLY B CA 1
ATOM 5407 C C . GLY B 1 189 ? 27.109 24.969 15 1 98.12 189 GLY B C 1
ATOM 5408 O O . GLY B 1 189 ? 28.141 25.672 14.984 1 98.12 189 GLY B O 1
ATOM 5409 N N . ASP B 1 190 ? 26.984 23.719 14.438 1 98.56 190 ASP B N 1
ATOM 5410 C CA . ASP B 1 190 ? 28.109 23.141 13.703 1 98.56 190 ASP B CA 1
ATOM 5411 C C . ASP B 1 190 ? 27.703 22.781 12.273 1 98.56 190 ASP B C 1
ATOM 5413 O O . ASP B 1 190 ? 26.516 22.578 11.992 1 98.56 190 ASP B O 1
ATOM 5417 N N . VAL B 1 191 ? 28.672 22.797 11.438 1 98.81 191 VAL B N 1
ATOM 5418 C CA . VAL B 1 191 ? 28.5 22.391 10.055 1 98.81 191 VAL B CA 1
ATOM 5419 C C . VAL B 1 191 ? 29.672 21.531 9.609 1 98.81 191 VAL B C 1
ATOM 5421 O O . VAL B 1 191 ? 30.719 21.516 10.266 1 98.81 191 VAL B O 1
ATOM 5424 N N . TYR B 1 192 ? 29.406 20.734 8.664 1 98.81 192 TYR B N 1
ATOM 5425 C CA . TYR B 1 192 ? 30.5 20.109 7.926 1 98.81 192 TYR B CA 1
ATOM 5426 C C . TYR B 1 192 ? 30.922 20.969 6.738 1 98.81 192 TYR B C 1
ATOM 5428 O O . TYR B 1 192 ? 30.094 21.375 5.93 1 98.81 192 TYR B O 1
ATOM 5436 N N . TYR B 1 193 ? 32.156 21.312 6.578 1 98.44 193 TYR B N 1
ATOM 5437 C CA . TYR B 1 193 ? 32.781 22.094 5.52 1 98.44 193 TYR B CA 1
ATOM 5438 C C . TYR B 1 193 ? 34.156 21.562 5.16 1 98.44 193 TYR B C 1
ATOM 5440 O O . TYR B 1 193 ? 35.031 21.422 6.027 1 98.44 193 TYR B O 1
ATOM 5448 N N . GLN B 1 194 ? 34.281 21.141 3.922 1 96.69 194 GLN B N 1
ATOM 5449 C CA . GLN B 1 194 ? 35.531 20.594 3.418 1 96.69 194 GLN B CA 1
ATOM 5450 C C . GLN B 1 194 ? 36 19.406 4.25 1 96.69 194 GLN B C 1
ATOM 5452 O O . GLN B 1 194 ? 37.156 19.328 4.648 1 96.69 194 GLN B O 1
ATOM 5457 N N . GLY B 1 195 ? 35 18.625 4.629 1 96 195 GLY B N 1
ATOM 5458 C CA . GLY B 1 195 ? 35.281 17.359 5.266 1 96 195 GLY B CA 1
ATOM 5459 C C . GLY B 1 195 ? 35.469 17.453 6.766 1 96 195 GLY B C 1
ATOM 5460 O O . GLY B 1 195 ? 35.75 16.453 7.438 1 96 195 GLY B O 1
ATOM 5461 N N . ARG B 1 196 ? 35.312 18.656 7.297 1 97.38 196 ARG B N 1
ATOM 5462 C CA . ARG B 1 196 ? 35.531 18.859 8.727 1 97.38 196 ARG B CA 1
ATOM 5463 C C . ARG B 1 196 ? 34.312 19.469 9.391 1 97.38 196 ARG B C 1
ATOM 5465 O O . ARG B 1 196 ? 33.625 20.312 8.789 1 97.38 196 ARG B O 1
ATOM 5472 N N . LYS B 1 197 ? 34.094 19.094 10.656 1 98.12 197 LYS B N 1
ATOM 5473 C CA . LYS B 1 197 ? 33.062 19.734 11.461 1 98.12 197 LYS B CA 1
ATOM 5474 C C . LYS B 1 197 ? 33.562 21 12.117 1 98.12 197 LYS B C 1
ATOM 5476 O O . LYS B 1 197 ? 34.594 20.984 12.805 1 98.12 197 LYS B O 1
ATOM 5481 N N . LEU B 1 198 ? 32.938 22.125 11.82 1 98.12 198 LEU B N 1
ATOM 5482 C CA . LEU B 1 198 ? 33.312 23.453 12.305 1 98.12 198 LEU B CA 1
ATOM 5483 C C . LEU B 1 198 ? 32.094 24.156 12.922 1 98.12 198 LEU B C 1
ATOM 5485 O O . LEU B 1 198 ? 30.953 23.797 12.672 1 98.12 198 LEU B O 1
ATOM 5489 N N . ALA B 1 199 ? 32.531 25.125 13.703 1 98.69 199 ALA B N 1
ATOM 5490 C CA . ALA B 1 199 ? 31.469 26.062 14.07 1 98.69 199 ALA B CA 1
ATOM 5491 C C . ALA B 1 199 ? 30.891 26.766 12.836 1 98.69 199 ALA B C 1
ATOM 5493 O O . ALA B 1 199 ? 31.641 27.141 11.93 1 98.69 199 ALA B O 1
ATOM 5494 N N . ALA B 1 200 ? 29.625 26.922 12.812 1 98.75 200 ALA B N 1
ATOM 5495 C CA . ALA B 1 200 ? 28.969 27.5 11.641 1 98.75 200 ALA B CA 1
ATOM 5496 C C . ALA B 1 200 ? 29.516 28.891 11.336 1 98.75 200 ALA B C 1
ATOM 5498 O O . ALA B 1 200 ? 29.734 29.234 10.172 1 98.75 200 ALA B O 1
ATOM 5499 N N . ALA B 1 201 ? 29.688 29.672 12.375 1 98.62 201 ALA B N 1
ATOM 5500 C CA . ALA B 1 201 ? 30.188 31.031 12.195 1 98.62 201 ALA B CA 1
ATOM 5501 C C . ALA B 1 201 ? 31.516 31.031 11.43 1 98.62 201 ALA B C 1
ATOM 5503 O O . ALA B 1 201 ? 31.703 31.828 10.516 1 98.62 201 ALA B O 1
ATOM 5504 N N . ASP B 1 202 ? 32.406 30.156 11.781 1 98.62 202 ASP B N 1
ATOM 5505 C CA . ASP B 1 202 ? 33.719 30.047 11.141 1 98.62 202 ASP B CA 1
ATOM 5506 C C . ASP B 1 202 ? 33.562 29.562 9.703 1 98.62 202 ASP B C 1
ATOM 5508 O O . ASP B 1 202 ? 34.219 30.094 8.797 1 98.62 202 ASP B O 1
ATOM 5512 N N . ALA B 1 203 ? 32.781 28.578 9.531 1 98.69 203 ALA B N 1
ATOM 5513 C CA . ALA B 1 203 ? 32.594 28.016 8.195 1 98.69 203 ALA B CA 1
ATOM 5514 C C . ALA B 1 203 ? 31.969 29.047 7.254 1 98.69 203 ALA B C 1
ATOM 5516 O O . ALA B 1 203 ? 32.344 29.125 6.082 1 98.69 203 ALA B O 1
ATOM 5517 N N . LEU B 1 204 ? 30.969 29.781 7.719 1 98.69 204 LEU B N 1
ATOM 5518 C CA . LEU B 1 204 ? 30.344 30.812 6.891 1 98.69 204 LEU B CA 1
ATOM 5519 C C . LEU B 1 204 ? 31.344 31.875 6.473 1 98.69 204 LEU B C 1
ATOM 5521 O O . LEU B 1 204 ? 31.359 32.281 5.316 1 98.69 204 LEU B O 1
ATOM 5525 N N . LYS B 1 205 ? 32.156 32.25 7.383 1 98.44 205 LYS B N 1
ATOM 5526 C CA . LYS B 1 205 ? 33.188 33.219 7.078 1 98.44 205 LYS B CA 1
ATOM 5527 C C . LYS B 1 205 ? 34.156 32.688 6.016 1 98.44 205 LYS B C 1
ATOM 5529 O O . LYS B 1 205 ? 34.469 33.375 5.047 1 98.44 205 LYS B O 1
ATOM 5534 N N . LEU B 1 206 ? 34.625 31.469 6.238 1 98.31 206 LEU B N 1
ATOM 5535 C CA . LEU B 1 206 ? 35.562 30.844 5.312 1 98.31 206 LEU B CA 1
ATOM 5536 C C . LEU B 1 206 ? 34.938 30.688 3.932 1 98.31 206 LEU B C 1
ATOM 5538 O O . LEU B 1 206 ? 35.625 30.797 2.916 1 98.31 206 LEU B O 1
ATOM 5542 N N . ALA B 1 207 ? 33.656 30.453 3.863 1 98.25 207 ALA B N 1
ATOM 5543 C CA . ALA B 1 207 ? 32.938 30.188 2.609 1 98.25 207 ALA B CA 1
ATOM 5544 C C . ALA B 1 207 ? 32.438 31.469 1.987 1 98.25 207 ALA B C 1
ATOM 5546 O O . ALA B 1 207 ? 31.938 31.469 0.853 1 98.25 207 ALA B O 1
ATOM 5547 N N . GLY B 1 208 ? 32.5 32.562 2.693 1 98.25 208 GLY B N 1
ATOM 5548 C CA . GLY B 1 208 ? 32 33.844 2.197 1 98.25 208 GLY B CA 1
ATOM 5549 C C . GLY B 1 208 ? 30.5 33.906 2.166 1 98.25 208 GLY B C 1
ATOM 5550 O O . GLY B 1 208 ? 29.922 34.469 1.223 1 98.25 208 GLY B O 1
ATOM 5551 N N . ILE B 1 209 ? 29.828 33.344 3.105 1 98.38 209 ILE B N 1
ATOM 5552 C CA . ILE B 1 209 ? 28.375 33.344 3.18 1 98.38 209 ILE B CA 1
ATOM 5553 C C . ILE B 1 209 ? 27.922 34.219 4.344 1 98.38 209 ILE B C 1
ATOM 5555 O O . ILE B 1 209 ? 28.391 34.062 5.469 1 98.38 209 ILE B O 1
ATOM 5559 N N . ALA B 1 210 ? 27.062 35.156 4.082 1 98.12 210 ALA B N 1
ATOM 5560 C CA . ALA B 1 210 ? 26.5 36 5.125 1 98.12 210 ALA B CA 1
ATOM 5561 C C . ALA B 1 210 ? 25.422 35.281 5.914 1 98.12 210 ALA B C 1
ATOM 5563 O O . ALA B 1 210 ? 24.703 34.438 5.371 1 98.12 210 ALA B O 1
ATOM 5564 N N . THR B 1 211 ? 25.328 35.594 7.195 1 98.38 211 THR B N 1
ATOM 5565 C CA . THR B 1 211 ? 24.234 35.062 7.996 1 98.38 211 THR B CA 1
ATOM 5566 C C . THR B 1 211 ? 22.891 35.625 7.52 1 98.38 211 THR B C 1
ATOM 5568 O O . THR B 1 211 ? 22.859 36.688 6.883 1 98.38 211 THR B O 1
ATOM 5571 N N . ILE B 1 212 ? 21.875 34.969 7.801 1 97.94 212 ILE B N 1
ATOM 5572 C CA . ILE B 1 212 ? 20.547 35.438 7.402 1 97.94 212 ILE B CA 1
ATOM 5573 C C . ILE B 1 212 ? 20 36.375 8.461 1 97.94 212 ILE B C 1
ATOM 5575 O O . ILE B 1 212 ? 20.453 36.375 9.602 1 97.94 212 ILE B O 1
ATOM 5579 N N . TYR B 1 213 ? 19.047 37.188 8.094 1 96.19 213 TYR B N 1
ATOM 5580 C CA . TYR B 1 213 ? 18.219 38.031 8.938 1 96.19 213 TYR B CA 1
ATOM 5581 C C . TYR B 1 213 ? 16.734 37.719 8.758 1 96.19 213 TYR B C 1
ATOM 5583 O O . TYR B 1 213 ? 16 38.438 8.094 1 96.19 213 TYR B O 1
ATOM 5591 N N . PRO B 1 214 ? 16.328 36.656 9.469 1 96.38 214 PRO B N 1
ATOM 5592 C CA . PRO B 1 214 ? 14.992 36.125 9.18 1 96.38 214 PRO B CA 1
ATOM 5593 C C . PRO B 1 214 ? 13.875 36.969 9.789 1 96.38 214 PRO B C 1
ATOM 5595 O O . PRO B 1 214 ? 13.992 37.406 10.938 1 96.38 214 PRO B O 1
ATOM 5598 N N . TYR B 1 215 ? 12.797 37.219 9.148 1 91.88 215 TYR B N 1
ATOM 5599 C CA . TYR B 1 215 ? 11.555 37.812 9.641 1 91.88 215 TYR B CA 1
ATOM 5600 C C . TYR B 1 215 ? 10.359 37.281 8.852 1 91.88 215 TYR B C 1
ATOM 5602 O O . TYR B 1 215 ? 10.523 36.5 7.906 1 91.88 215 TYR B O 1
ATOM 5610 N N . GLY B 1 216 ? 9.133 37.625 9.266 1 91.44 216 GLY B N 1
ATOM 5611 C CA . GLY B 1 216 ? 7.953 37.031 8.664 1 91.44 216 GLY B CA 1
ATOM 5612 C C . GLY B 1 216 ? 7.82 35.562 8.953 1 91.44 216 GLY B C 1
ATOM 5613 O O . GLY B 1 216 ? 7.848 35.156 10.117 1 91.44 216 GLY B O 1
ATOM 5614 N N . LYS B 1 217 ? 7.805 34.781 7.859 1 93.06 217 LYS B N 1
ATOM 5615 C CA . LYS B 1 217 ? 7.57 33.344 8.008 1 93.06 217 LYS B CA 1
ATOM 5616 C C . LYS B 1 217 ? 8.852 32.562 7.758 1 93.06 217 LYS B C 1
ATOM 5618 O O . LYS B 1 217 ? 8.805 31.344 7.578 1 93.06 217 LYS B O 1
ATOM 5623 N N . ASP B 1 218 ? 9.984 33.25 7.758 1 96.31 218 ASP B N 1
ATOM 5624 C CA . ASP B 1 218 ? 11.227 32.625 7.324 1 96.31 218 ASP B CA 1
ATOM 5625 C C . ASP B 1 218 ? 11.57 31.438 8.195 1 96.31 218 ASP B C 1
ATOM 5627 O O . ASP B 1 218 ? 11.805 30.328 7.688 1 96.31 218 ASP B O 1
ATOM 5631 N N . ALA B 1 219 ? 11.57 31.594 9.539 1 95.38 219 ALA B N 1
ATOM 5632 C CA . ALA B 1 219 ? 11.945 30.516 10.438 1 95.38 219 ALA B CA 1
ATOM 5633 C C . ALA B 1 219 ? 10.977 29.344 10.312 1 95.38 219 ALA B C 1
ATOM 5635 O O . ALA B 1 219 ? 11.398 28.188 10.242 1 95.38 219 ALA B O 1
ATOM 5636 N N . LEU B 1 220 ? 9.68 29.641 10.289 1 94.25 220 LEU B N 1
ATOM 5637 C CA . LEU B 1 220 ? 8.68 28.594 10.141 1 94.25 220 LEU B CA 1
ATOM 5638 C C . LEU B 1 220 ? 8.859 27.859 8.82 1 94.25 220 LEU B C 1
ATOM 5640 O O . LEU B 1 220 ? 8.719 26.625 8.766 1 94.25 220 LEU B O 1
ATOM 5644 N N . ALA B 1 221 ? 9.125 28.578 7.797 1 96.06 221 ALA B N 1
ATOM 5645 C CA . ALA B 1 221 ? 9.328 27.969 6.48 1 96.06 221 ALA B CA 1
ATOM 5646 C C . ALA B 1 221 ? 10.578 27.094 6.465 1 96.06 221 ALA B C 1
ATOM 5648 O O . ALA B 1 221 ? 10.609 26.078 5.777 1 96.06 221 ALA B O 1
ATOM 5649 N N . ILE B 1 222 ? 11.594 27.469 7.188 1 97.69 222 ILE B N 1
ATOM 5650 C CA . ILE B 1 222 ? 12.82 26.688 7.254 1 97.69 222 ILE B CA 1
ATOM 5651 C C . ILE B 1 222 ? 12.555 25.375 7.973 1 97.69 222 ILE B C 1
ATOM 5653 O O . ILE B 1 222 ? 12.938 24.297 7.488 1 97.69 222 ILE B O 1
ATOM 5657 N N . LEU B 1 223 ? 11.789 25.391 9.047 1 95.75 223 LEU B N 1
ATOM 5658 C CA . LEU B 1 223 ? 11.82 24.25 9.938 1 95.75 223 LEU B CA 1
ATOM 5659 C C . LEU B 1 223 ? 10.555 23.406 9.789 1 95.75 223 LEU B C 1
ATOM 5661 O O . LEU B 1 223 ? 10.555 22.219 10.117 1 95.75 223 LEU B O 1
ATOM 5665 N N . SER B 1 224 ? 9.438 23.969 9.352 1 94.56 224 SER B N 1
ATOM 5666 C CA . SER B 1 224 ? 8.18 23.234 9.305 1 94.56 224 SER B CA 1
ATOM 5667 C C . SER B 1 224 ? 7.953 22.609 7.93 1 94.56 224 SER B C 1
ATOM 5669 O O . SER B 1 224 ? 7.18 23.125 7.121 1 94.56 224 SER B O 1
ATOM 5671 N N . SER B 1 225 ? 8.586 21.5 7.691 1 97 225 SER B N 1
ATOM 5672 C CA . SER B 1 225 ? 8.539 20.75 6.449 1 97 225 SER B CA 1
ATOM 5673 C C . SER B 1 225 ? 8.938 19.281 6.676 1 97 225 SER B C 1
ATOM 5675 O O . SER B 1 225 ? 9.555 18.953 7.688 1 97 225 SER B O 1
ATOM 5677 N N . ASN B 1 226 ? 8.539 18.484 5.734 1 97.31 226 ASN B N 1
ATOM 5678 C CA . ASN B 1 226 ? 9 17.094 5.758 1 97.31 226 ASN B CA 1
ATOM 5679 C C . ASN B 1 226 ? 10.242 16.906 4.891 1 97.31 226 ASN B C 1
ATOM 5681 O O . ASN B 1 226 ? 10.516 15.797 4.43 1 97.31 226 ASN B O 1
ATOM 5685 N N . ALA B 1 227 ? 10.977 17.906 4.68 1 98.5 227 ALA B N 1
ATOM 5686 C CA . ALA B 1 227 ? 12.062 17.906 3.703 1 98.5 227 ALA B CA 1
ATOM 5687 C C . ALA B 1 227 ? 13.148 16.906 4.094 1 98.5 227 ALA B C 1
ATOM 5689 O O . ALA B 1 227 ? 13.797 16.312 3.229 1 98.5 227 ALA B O 1
ATOM 5690 N N . TYR B 1 228 ? 13.391 16.656 5.383 1 98.56 228 TYR B N 1
ATOM 5691 C CA . TYR B 1 228 ? 14.352 15.656 5.82 1 98.56 228 TYR B CA 1
ATOM 5692 C C . TYR B 1 228 ? 13.938 14.266 5.348 1 98.56 228 TYR B C 1
ATOM 5694 O O . TYR B 1 228 ? 14.695 13.594 4.645 1 98.56 228 TYR B O 1
ATOM 5702 N N . SER B 1 229 ? 12.758 13.898 5.652 1 98.62 229 SER B N 1
ATOM 5703 C CA . SER B 1 229 ? 12.227 12.602 5.246 1 98.62 229 SER B CA 1
ATOM 5704 C C . SER B 1 229 ? 12.125 12.5 3.727 1 98.62 229 SER B C 1
ATOM 5706 O O . SER B 1 229 ? 12.422 11.461 3.146 1 98.62 229 SER B O 1
ATOM 5708 N N . ALA B 1 230 ? 11.656 13.586 3.115 1 98.75 230 ALA B N 1
ATOM 5709 C CA . ALA B 1 230 ? 11.484 13.586 1.665 1 98.75 230 ALA B CA 1
ATOM 5710 C C . ALA B 1 230 ? 12.828 13.477 0.955 1 98.75 230 ALA B C 1
ATOM 5712 O O . ALA B 1 230 ? 12.93 12.828 -0.089 1 98.75 230 ALA B O 1
ATOM 5713 N N . GLY B 1 231 ? 13.812 14.188 1.466 1 98.88 231 GLY B N 1
ATOM 5714 C CA . GLY B 1 231 ? 15.156 14.039 0.917 1 98.88 231 GLY B CA 1
ATOM 5715 C C . GLY B 1 231 ? 15.672 12.609 0.981 1 98.88 231 GLY B C 1
ATOM 5716 O O . GLY B 1 231 ? 16.188 12.086 -0.009 1 98.88 231 GLY B O 1
ATOM 5717 N N . MET B 1 232 ? 15.523 11.984 2.158 1 98.75 232 MET B N 1
ATOM 5718 C CA . MET B 1 232 ? 15.906 10.586 2.314 1 98.75 232 MET B CA 1
ATOM 5719 C C . MET B 1 232 ? 15.117 9.695 1.365 1 98.75 232 MET B C 1
ATOM 5721 O O . MET B 1 232 ? 15.664 8.75 0.797 1 98.75 232 MET B O 1
ATOM 5725 N N . ALA B 1 233 ? 13.828 10.016 1.24 1 98.94 233 ALA B N 1
ATOM 5726 C CA . ALA B 1 233 ? 12.961 9.234 0.359 1 98.94 233 ALA B CA 1
ATOM 5727 C C . ALA B 1 233 ? 13.438 9.32 -1.089 1 98.94 233 ALA B C 1
ATOM 5729 O O . ALA B 1 233 ? 13.406 8.32 -1.816 1 98.94 233 ALA B O 1
ATOM 5730 N N . ALA B 1 234 ? 13.836 10.508 -1.51 1 98.94 234 ALA B N 1
ATOM 5731 C CA . ALA B 1 234 ? 14.352 10.688 -2.861 1 98.94 234 ALA B CA 1
ATOM 5732 C C . ALA B 1 234 ? 15.602 9.828 -3.086 1 98.94 234 ALA B C 1
ATOM 5734 O O . ALA B 1 234 ? 15.742 9.188 -4.133 1 98.94 234 ALA B O 1
ATOM 5735 N N . LEU B 1 235 ? 16.469 9.82 -2.127 1 98.88 235 LEU B N 1
ATOM 5736 C CA . LEU B 1 235 ? 17.656 8.984 -2.217 1 98.88 235 LEU B CA 1
ATOM 5737 C C . LEU B 1 235 ? 17.281 7.508 -2.301 1 98.88 235 LEU B C 1
ATOM 5739 O O . LEU B 1 235 ? 17.812 6.773 -3.141 1 98.88 235 LEU B O 1
ATOM 5743 N N . ALA B 1 236 ? 16.375 7.094 -1.449 1 98.88 236 ALA B N 1
ATOM 5744 C CA . ALA B 1 236 ? 15.953 5.699 -1.408 1 98.88 236 ALA B CA 1
ATOM 5745 C C . ALA B 1 236 ? 15.352 5.27 -2.744 1 98.88 236 ALA B C 1
ATOM 5747 O O . ALA B 1 236 ? 15.633 4.176 -3.238 1 98.88 236 ALA B O 1
ATOM 5748 N N . LEU B 1 237 ? 14.5 6.148 -3.318 1 98.88 237 LEU B N 1
ATOM 5749 C CA . LEU B 1 237 ? 13.852 5.809 -4.578 1 98.88 237 LEU B CA 1
ATOM 5750 C C . LEU B 1 237 ? 14.867 5.746 -5.715 1 98.88 237 LEU B C 1
ATOM 5752 O O . LEU B 1 237 ? 14.727 4.941 -6.637 1 98.88 237 LEU B O 1
ATOM 5756 N N . THR B 1 238 ? 15.867 6.598 -5.66 1 98.62 238 THR B N 1
ATOM 5757 C CA . THR B 1 238 ? 16.938 6.523 -6.645 1 98.62 238 THR B CA 1
ATOM 5758 C C . THR B 1 238 ? 17.656 5.184 -6.559 1 98.62 238 THR B C 1
ATOM 5760 O O . THR B 1 238 ? 17.922 4.543 -7.578 1 98.62 238 THR B O 1
ATOM 5763 N N . ASP B 1 239 ? 18 4.777 -5.371 1 98.38 239 ASP B N 1
ATOM 5764 C CA . ASP B 1 239 ? 18.625 3.48 -5.156 1 98.38 239 ASP B CA 1
ATOM 5765 C C . ASP B 1 239 ? 17.688 2.342 -5.57 1 98.38 239 ASP B C 1
ATOM 5767 O O . ASP B 1 239 ? 18.141 1.344 -6.141 1 98.38 239 ASP B O 1
ATOM 5771 N N . MET B 1 240 ? 16.422 2.488 -5.293 1 98.69 240 MET B N 1
ATOM 5772 C CA . MET B 1 240 ? 15.422 1.458 -5.586 1 98.69 240 MET B CA 1
ATOM 5773 C C . MET B 1 240 ? 15.297 1.241 -7.09 1 98.69 240 MET B C 1
ATOM 5775 O O . MET B 1 240 ? 15.102 0.112 -7.543 1 98.69 240 MET B O 1
ATOM 5779 N N . ALA B 1 241 ? 15.328 2.33 -7.844 1 98.06 241 ALA B N 1
ATOM 5780 C CA . ALA B 1 241 ? 15.242 2.217 -9.297 1 98.06 241 ALA B CA 1
ATOM 5781 C C . ALA B 1 241 ? 16.359 1.323 -9.836 1 98.06 241 ALA B C 1
ATOM 5783 O O . ALA B 1 241 ? 16.125 0.503 -10.727 1 98.06 241 ALA B O 1
ATOM 5784 N N . ARG B 1 242 ? 17.5 1.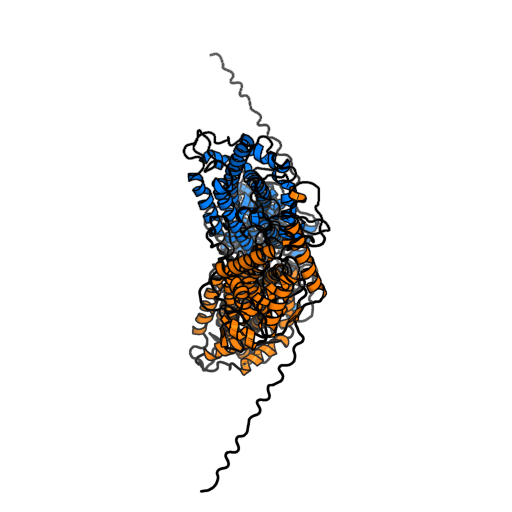463 -9.328 1 97.31 242 ARG B N 1
ATOM 5785 C CA . ARG B 1 242 ? 18.641 0.638 -9.734 1 97.31 242 ARG B CA 1
ATOM 5786 C C . ARG B 1 242 ? 18.469 -0.801 -9.258 1 97.31 242 ARG B C 1
ATOM 5788 O O . ARG B 1 242 ? 18.75 -1.743 -10 1 97.31 242 ARG B O 1
ATOM 5795 N N . LEU B 1 243 ? 18 -0.926 -8.07 1 98.44 243 LEU B N 1
ATOM 5796 C CA . LEU B 1 243 ? 17.781 -2.258 -7.516 1 98.44 243 LEU B CA 1
ATOM 5797 C C . LEU B 1 243 ? 16.797 -3.041 -8.367 1 98.44 243 LEU B C 1
ATOM 5799 O O . LEU B 1 243 ? 16.969 -4.242 -8.586 1 98.44 243 LEU B O 1
ATOM 5803 N N . ALA B 1 244 ? 15.727 -2.381 -8.828 1 98 244 ALA B N 1
ATOM 5804 C CA . ALA B 1 244 ? 14.695 -3.033 -9.633 1 98 244 ALA B CA 1
ATOM 5805 C C . ALA B 1 244 ? 15.289 -3.609 -10.914 1 98 244 ALA B C 1
ATOM 5807 O O . ALA B 1 244 ? 14.906 -4.699 -11.344 1 98 244 ALA B O 1
ATOM 5808 N N . ARG B 1 245 ? 16.188 -2.963 -11.484 1 96.81 245 ARG B N 1
ATOM 5809 C CA . ARG B 1 245 ? 16.859 -3.432 -12.695 1 96.81 245 ARG B CA 1
ATOM 5810 C C . ARG B 1 245 ? 17.75 -4.629 -12.406 1 96.81 245 ARG B C 1
ATOM 5812 O O . ARG B 1 245 ? 17.719 -5.629 -13.117 1 96.81 245 ARG B O 1
ATOM 5819 N N . VAL B 1 246 ? 18.469 -4.445 -11.344 1 96.94 246 VAL B N 1
ATOM 5820 C CA . VAL B 1 246 ? 19.406 -5.492 -10.961 1 96.94 246 VAL B CA 1
ATOM 5821 C C . VAL B 1 246 ? 18.641 -6.746 -10.547 1 96.94 246 VAL B C 1
ATOM 5823 O O . VAL B 1 246 ? 19.078 -7.867 -10.812 1 96.94 246 VAL B O 1
ATOM 5826 N N . SER B 1 247 ? 17.547 -6.562 -9.891 1 98.56 247 SER B N 1
ATOM 5827 C CA . SER B 1 247 ? 16.703 -7.684 -9.461 1 98.56 247 SER B CA 1
ATOM 5828 C C . SER B 1 247 ? 16.281 -8.531 -10.648 1 98.56 247 SER B C 1
ATOM 5830 O O . SER B 1 247 ? 16.312 -9.766 -10.586 1 98.56 247 SER B O 1
ATOM 5832 N N . LYS B 1 248 ? 15.875 -7.926 -11.742 1 98.69 248 LYS B N 1
ATOM 5833 C CA . LYS B 1 248 ? 15.43 -8.648 -12.93 1 98.69 248 LYS B CA 1
ATOM 5834 C C . LYS B 1 248 ? 16.594 -9.383 -13.594 1 98.69 248 LYS B C 1
ATOM 5836 O O . LYS B 1 248 ? 16.438 -10.508 -14.07 1 98.69 248 LYS B O 1
ATOM 5841 N N . LEU B 1 249 ? 17.766 -8.742 -13.602 1 98.62 249 LEU B N 1
ATOM 5842 C CA . LEU B 1 249 ? 18.953 -9.359 -14.195 1 98.62 249 LEU B CA 1
ATOM 5843 C C . LEU B 1 249 ? 19.375 -10.594 -13.406 1 98.62 249 LEU B C 1
ATOM 5845 O O . LEU B 1 249 ? 19.656 -11.641 -14 1 98.62 249 LEU B O 1
ATOM 5849 N N . VAL B 1 250 ? 19.438 -10.43 -12.109 1 98.88 250 VAL B N 1
ATOM 5850 C CA . VAL B 1 250 ? 19.859 -11.539 -11.258 1 98.88 250 VAL B CA 1
ATOM 5851 C C . VAL B 1 250 ? 18.828 -12.672 -11.352 1 98.88 250 VAL B C 1
ATOM 5853 O O . VAL B 1 250 ? 19.203 -13.844 -11.422 1 98.88 250 VAL B O 1
ATOM 5856 N N . PHE B 1 251 ? 17.578 -12.344 -11.383 1 98.94 251 PHE B N 1
ATOM 5857 C CA . PHE B 1 251 ? 16.531 -13.344 -11.57 1 98.94 251 PHE B CA 1
ATOM 5858 C C . PHE B 1 251 ? 16.734 -14.102 -12.875 1 98.94 251 PHE B C 1
ATOM 5860 O O . PHE B 1 251 ? 16.656 -15.328 -12.898 1 98.94 251 PHE B O 1
ATOM 5867 N N . ALA B 1 252 ? 16.922 -13.336 -13.953 1 98.88 252 ALA B N 1
ATOM 5868 C CA . ALA B 1 252 ? 17.094 -13.953 -15.266 1 98.88 252 ALA B CA 1
ATOM 5869 C C . ALA B 1 252 ? 18.281 -14.914 -15.258 1 98.88 252 ALA B C 1
ATOM 5871 O O . ALA B 1 252 ? 18.203 -16 -15.844 1 98.88 252 ALA B O 1
ATOM 5872 N N . LEU B 1 253 ? 19.375 -14.516 -14.656 1 98.88 253 LEU B N 1
ATOM 5873 C CA . LEU B 1 253 ? 20.531 -15.398 -14.555 1 98.88 253 LEU B CA 1
ATOM 5874 C C . LEU B 1 253 ? 20.203 -16.641 -13.727 1 98.88 253 LEU B C 1
ATOM 5876 O O . LEU B 1 253 ? 20.594 -17.75 -14.086 1 98.88 253 LEU B O 1
ATOM 5880 N N . GLY B 1 254 ? 19.5 -16.406 -12.648 1 98.81 254 GLY B N 1
ATOM 5881 C CA . GLY B 1 254 ? 19.078 -17.531 -11.836 1 98.81 254 GLY B CA 1
ATOM 5882 C C . GLY B 1 254 ? 18.203 -18.531 -12.586 1 98.81 254 GLY B C 1
ATOM 5883 O O . GLY B 1 254 ? 18.391 -19.734 -12.469 1 98.81 254 GLY B O 1
ATOM 5884 N N . LEU B 1 255 ? 17.25 -17.969 -13.359 1 98.81 255 LEU B N 1
ATOM 5885 C CA . LEU B 1 255 ? 16.375 -18.828 -14.141 1 98.81 255 LEU B CA 1
ATOM 5886 C C . LEU B 1 255 ? 17.172 -19.641 -15.156 1 98.81 255 LEU B C 1
ATOM 5888 O O . LEU B 1 255 ? 16.875 -20.812 -15.391 1 98.81 255 LEU B O 1
ATOM 5892 N N . GLN B 1 256 ? 18.141 -19.016 -15.828 1 98.56 256 GLN B N 1
ATOM 5893 C CA . GLN B 1 256 ? 19 -19.719 -16.781 1 98.56 256 GLN B CA 1
ATOM 5894 C C . GLN B 1 256 ? 19.812 -20.797 -16.078 1 98.56 256 GLN B C 1
ATOM 5896 O O . GLN B 1 256 ? 19.953 -21.906 -16.594 1 98.56 256 GLN B O 1
ATOM 5901 N N . GLY B 1 257 ? 20.328 -20.438 -14.906 1 98.31 257 GLY B N 1
ATOM 5902 C CA . GLY B 1 257 ? 21.031 -21.438 -14.133 1 98.31 257 GLY B CA 1
ATOM 5903 C C . GLY B 1 257 ? 20.172 -22.625 -13.758 1 98.31 257 GLY B C 1
ATOM 5904 O O . GLY B 1 257 ? 20.656 -23.766 -13.695 1 98.31 257 GLY B O 1
ATOM 5905 N N . LEU B 1 258 ? 18.938 -22.438 -13.531 1 98.19 258 LEU B N 1
ATOM 5906 C CA . LEU B 1 258 ? 17.984 -23.469 -13.133 1 98.19 258 LEU B CA 1
ATOM 5907 C C . LEU B 1 258 ? 17.547 -24.297 -14.336 1 98.19 258 LEU B C 1
ATOM 5909 O O . LEU B 1 258 ? 17.031 -25.406 -14.172 1 98.19 258 LEU B O 1
ATOM 5913 N N . ASN B 1 259 ? 17.812 -23.797 -15.531 1 97.69 259 ASN B N 1
ATOM 5914 C CA . ASN B 1 259 ? 17.156 -24.344 -16.719 1 97.69 259 ASN B CA 1
ATOM 5915 C C . ASN B 1 259 ? 15.641 -24.297 -16.609 1 97.69 259 ASN B C 1
ATOM 5917 O O . ASN B 1 259 ? 14.961 -25.297 -16.797 1 97.69 259 ASN B O 1
ATOM 5921 N N . GLY B 1 260 ? 15.172 -23.062 -16.266 1 97.5 260 GLY B N 1
ATOM 5922 C CA . GLY B 1 260 ? 13.773 -22.891 -15.914 1 97.5 260 GLY B CA 1
ATOM 5923 C C . GLY B 1 260 ? 12.867 -22.719 -17.125 1 97.5 260 GLY B C 1
ATOM 5924 O O . GLY B 1 260 ? 13.352 -22.625 -18.25 1 97.5 260 GLY B O 1
ATOM 5925 N N . ASN B 1 261 ? 11.594 -22.766 -16.844 1 96.44 261 ASN B N 1
ATOM 5926 C CA . ASN B 1 261 ? 10.555 -22.672 -17.859 1 96.44 261 ASN B CA 1
ATOM 5927 C C . ASN B 1 261 ? 10.156 -21.219 -18.109 1 96.44 261 ASN B C 1
ATOM 5929 O O . ASN B 1 261 ? 9.93 -20.453 -17.156 1 96.44 261 ASN B O 1
ATOM 5933 N N . VAL B 1 262 ? 10.031 -20.734 -19.406 1 97.5 262 VAL B N 1
ATOM 5934 C CA . VAL B 1 262 ? 9.758 -19.328 -19.734 1 97.5 262 VAL B CA 1
ATOM 5935 C C . VAL B 1 262 ? 8.258 -19.141 -19.969 1 97.5 262 VAL B C 1
ATOM 5937 O O . VAL B 1 262 ? 7.797 -18.016 -20.141 1 97.5 262 VAL B O 1
ATOM 5940 N N . SER B 1 263 ? 7.43 -20.188 -19.906 1 96.62 263 SER B N 1
ATOM 5941 C CA . SER B 1 263 ? 6.008 -20.125 -20.234 1 96.62 263 SER B CA 1
ATOM 5942 C C . SER B 1 263 ? 5.289 -19.094 -19.375 1 96.62 263 SER B C 1
ATOM 5944 O O . SER B 1 263 ? 4.465 -18.328 -19.875 1 96.62 263 SER B O 1
ATOM 5946 N N . PRO B 1 264 ? 5.605 -18.969 -18.062 1 97.69 264 PRO B N 1
ATOM 5947 C CA . PRO B 1 264 ? 4.887 -18.016 -17.203 1 97.69 264 PRO B CA 1
ATOM 5948 C C . PRO B 1 264 ? 5.125 -16.562 -17.609 1 97.69 264 PRO B C 1
ATOM 5950 O O . PRO B 1 264 ? 4.398 -15.664 -17.172 1 97.69 264 PRO B O 1
ATOM 5953 N N . PHE B 1 265 ? 6.07 -16.344 -18.5 1 97.06 265 PHE B N 1
ATOM 5954 C CA . PHE B 1 265 ? 6.453 -14.977 -18.844 1 97.06 265 PHE B CA 1
ATOM 5955 C C . PHE B 1 265 ? 6 -14.641 -20.266 1 97.06 265 PHE B C 1
ATOM 5957 O O . PHE B 1 265 ? 6.145 -13.5 -20.719 1 97.06 265 PHE B O 1
ATOM 5964 N N . ARG B 1 266 ? 5.469 -15.594 -20.938 1 97.88 266 ARG B N 1
ATOM 5965 C CA . ARG B 1 266 ? 5.082 -15.398 -22.328 1 97.88 266 ARG B CA 1
ATOM 5966 C C . ARG B 1 266 ? 3.908 -14.43 -22.438 1 97.88 266 ARG B C 1
ATOM 5968 O O . ARG B 1 266 ? 3.092 -14.328 -21.516 1 97.88 266 ARG B O 1
ATOM 5975 N N . GLU B 1 267 ? 3.879 -13.805 -23.578 1 97.81 267 GLU B N 1
ATOM 5976 C CA . GLU B 1 267 ? 2.877 -12.773 -23.812 1 97.81 267 GLU B CA 1
ATOM 5977 C C . GLU B 1 267 ? 1.463 -13.336 -23.688 1 97.81 267 GLU B C 1
ATOM 5979 O O . GLU B 1 267 ? 0.629 -12.773 -22.969 1 97.81 267 GLU B O 1
ATOM 5984 N N . ASP B 1 268 ? 1.157 -14.461 -24.328 1 98.06 268 ASP B N 1
ATOM 5985 C CA . ASP B 1 268 ? -0.187 -15.031 -24.328 1 98.06 268 ASP B CA 1
ATOM 5986 C C . ASP B 1 268 ? -0.552 -15.57 -22.938 1 98.06 268 ASP B C 1
ATOM 5988 O O . ASP B 1 268 ? -1.719 -15.539 -22.547 1 98.06 268 ASP B O 1
ATOM 5992 N N . THR B 1 269 ? 0.45 -16.094 -22.156 1 98 269 THR B N 1
ATOM 5993 C CA . THR B 1 269 ? 0.213 -16.562 -20.797 1 98 269 THR B CA 1
ATOM 5994 C C . THR B 1 269 ? -0.25 -15.406 -19.906 1 98 269 THR B C 1
ATOM 5996 O O . THR B 1 269 ? -1.249 -15.523 -19.203 1 98 269 THR B O 1
ATOM 5999 N N . LEU B 1 270 ? 0.442 -14.258 -20 1 98.31 270 LEU B N 1
ATOM 6000 C CA . LEU B 1 270 ? 0.16 -13.117 -19.141 1 98.31 270 LEU B CA 1
ATOM 6001 C C . LEU B 1 270 ? -1.094 -12.383 -19.594 1 98.31 270 LEU B C 1
ATOM 6003 O O . LEU B 1 270 ? -1.741 -11.695 -18.797 1 98.31 270 LEU B O 1
ATOM 6007 N N . ALA B 1 271 ? -1.44 -12.547 -20.875 1 98.12 271 ALA B N 1
ATOM 6008 C CA . ALA B 1 271 ? -2.662 -11.938 -21.391 1 98.12 271 ALA B CA 1
ATOM 6009 C C . ALA B 1 271 ? -3.9 -12.57 -20.766 1 98.12 271 ALA B C 1
ATOM 6011 O O . ALA B 1 271 ? -4.965 -11.945 -20.719 1 98.12 271 ALA B O 1
ATOM 6012 N N . LEU B 1 272 ? -3.822 -13.797 -20.25 1 98.06 272 LEU B N 1
ATOM 6013 C CA . LEU B 1 272 ? -4.941 -14.492 -19.609 1 98.06 272 LEU B CA 1
ATOM 6014 C C . LEU B 1 272 ? -5.309 -13.844 -18.281 1 98.06 272 LEU B C 1
ATOM 6016 O O . LEU B 1 272 ? -6.41 -14.047 -17.766 1 98.06 272 LEU B O 1
ATOM 6020 N N . ARG B 1 273 ? -4.418 -13.086 -17.672 1 97.81 273 ARG B N 1
ATOM 6021 C CA . ARG B 1 273 ? -4.625 -12.367 -16.422 1 97.81 273 ARG B CA 1
ATOM 6022 C C . ARG B 1 273 ? -3.83 -11.062 -16.406 1 97.81 273 ARG B C 1
ATOM 6024 O O . ARG B 1 273 ? -2.826 -10.953 -15.703 1 97.81 273 ARG B O 1
ATOM 6031 N N . PRO B 1 274 ? -4.332 -10.086 -17.047 1 98.06 274 PRO B N 1
ATOM 6032 C CA . PRO B 1 274 ? -3.492 -8.969 -17.484 1 98.06 274 PRO B CA 1
ATOM 6033 C C . PRO B 1 274 ? -3.34 -7.895 -16.406 1 98.06 274 PRO B C 1
ATOM 6035 O O . PRO B 1 274 ? -3.723 -6.742 -16.625 1 98.06 274 PRO B O 1
ATOM 6038 N N . PHE B 1 275 ? -2.684 -8.211 -15.281 1 98.62 275 PHE B N 1
ATOM 6039 C CA . PHE B 1 275 ? -2.201 -7.156 -14.398 1 98.62 275 PHE B CA 1
ATOM 6040 C C . PHE B 1 275 ? -1.16 -6.297 -15.109 1 98.62 275 PHE B C 1
ATOM 6042 O O . PHE B 1 275 ? -0.17 -6.812 -15.625 1 98.62 275 PHE B O 1
ATOM 6049 N N . PRO B 1 276 ? -1.256 -4.988 -15.086 1 98.12 276 PRO B N 1
ATOM 6050 C CA . PRO B 1 276 ? -0.37 -4.141 -15.883 1 98.12 276 PRO B CA 1
ATOM 6051 C C . PRO B 1 276 ? 1.102 -4.309 -15.516 1 98.12 276 PRO B C 1
ATOM 6053 O O . PRO B 1 276 ? 1.96 -4.398 -16.391 1 98.12 276 PRO B O 1
ATOM 6056 N N . ALA B 1 277 ? 1.428 -4.371 -14.25 1 98.5 277 ALA B N 1
ATOM 6057 C CA . ALA B 1 277 ? 2.822 -4.461 -13.828 1 98.5 277 ALA B CA 1
ATOM 6058 C C . ALA B 1 277 ? 3.414 -5.824 -14.164 1 98.5 277 ALA B C 1
ATOM 6060 O O . ALA B 1 277 ? 4.602 -5.934 -14.484 1 98.5 277 ALA B O 1
ATOM 6061 N N . ALA B 1 278 ? 2.633 -6.91 -14.086 1 98.56 278 ALA B N 1
ATOM 6062 C CA . ALA B 1 278 ? 3.094 -8.234 -14.492 1 98.56 278 ALA B CA 1
ATOM 6063 C C . ALA B 1 278 ? 3.385 -8.289 -15.992 1 98.56 278 ALA B C 1
ATOM 6065 O O . ALA B 1 278 ? 4.367 -8.898 -16.422 1 98.56 278 ALA B O 1
ATOM 6066 N N . LEU B 1 279 ? 2.473 -7.648 -16.797 1 98.69 279 LEU B N 1
ATOM 6067 C CA . LEU B 1 279 ? 2.68 -7.582 -18.234 1 98.69 279 LEU B CA 1
ATOM 6068 C C . LEU B 1 279 ? 4.008 -6.906 -18.562 1 98.69 279 LEU B C 1
ATOM 6070 O O . LEU B 1 279 ? 4.77 -7.395 -19.391 1 98.69 279 LEU B O 1
ATOM 6074 N N . ARG B 1 280 ? 4.289 -5.777 -17.875 1 98.69 280 ARG B N 1
ATOM 6075 C CA . ARG B 1 280 ? 5.527 -5.043 -18.094 1 98.69 280 ARG B CA 1
ATOM 6076 C C . ARG B 1 280 ? 6.738 -5.863 -17.672 1 98.69 280 ARG B C 1
ATOM 6078 O O . ARG B 1 280 ? 7.75 -5.906 -18.375 1 98.69 280 ARG B O 1
ATOM 6085 N N . ALA B 1 281 ? 6.672 -6.488 -16.547 1 98.69 281 ALA B N 1
ATOM 6086 C CA . ALA B 1 281 ? 7.758 -7.336 -16.062 1 98.69 281 ALA B CA 1
ATOM 6087 C C . ALA B 1 281 ? 8 -8.516 -17 1 98.69 281 ALA B C 1
ATOM 6089 O O . ALA B 1 281 ? 9.148 -8.891 -17.25 1 98.69 281 ALA B O 1
ATOM 6090 N N . GLY B 1 282 ? 6.875 -9.133 -17.484 1 98.69 282 GLY B N 1
ATOM 6091 C CA . GLY B 1 282 ? 7.004 -10.211 -18.453 1 98.69 282 GLY B CA 1
ATOM 6092 C C . GLY B 1 282 ? 7.723 -9.797 -19.719 1 98.69 282 GLY B C 1
ATOM 6093 O O . GLY B 1 282 ? 8.57 -10.531 -20.219 1 98.69 282 GLY B O 1
ATOM 6094 N N . ALA B 1 283 ? 7.414 -8.633 -20.203 1 98.75 283 ALA B N 1
ATOM 6095 C CA . ALA B 1 283 ? 8.094 -8.102 -21.391 1 98.75 283 ALA B CA 1
ATOM 6096 C C . ALA B 1 283 ? 9.578 -7.898 -21.125 1 98.75 283 ALA B C 1
ATOM 6098 O O . ALA B 1 283 ? 10.414 -8.227 -21.969 1 98.75 283 ALA B O 1
ATOM 6099 N N . ALA B 1 284 ? 9.898 -7.359 -19.984 1 98.69 284 ALA B N 1
ATOM 6100 C CA . ALA B 1 284 ? 11.297 -7.152 -19.609 1 98.69 284 ALA B CA 1
ATOM 6101 C C . ALA B 1 284 ? 12.039 -8.477 -19.516 1 98.69 284 ALA B C 1
ATOM 6103 O O . ALA B 1 284 ? 13.18 -8.602 -20 1 98.69 284 ALA B O 1
ATOM 6104 N N . LEU B 1 285 ? 11.438 -9.461 -18.938 1 98.75 285 LEU B N 1
ATOM 6105 C CA . LEU B 1 285 ? 12.078 -10.766 -18.766 1 98.75 285 LEU B CA 1
ATOM 6106 C C . LEU B 1 285 ? 12.281 -11.445 -20.109 1 98.75 285 LEU B C 1
ATOM 6108 O O . LEU B 1 285 ? 13.312 -12.086 -20.344 1 98.75 285 LEU B O 1
ATOM 6112 N N . ARG B 1 286 ? 11.258 -11.367 -20.984 1 98.5 286 ARG B N 1
ATOM 6113 C CA . ARG B 1 286 ? 11.422 -11.93 -22.328 1 98.5 286 ARG B CA 1
ATOM 6114 C C . ARG B 1 286 ? 12.602 -11.289 -23.047 1 98.5 286 ARG B C 1
ATOM 6116 O O . ARG B 1 286 ? 13.367 -11.977 -23.734 1 98.5 286 ARG B O 1
ATOM 6123 N N . THR B 1 287 ? 12.758 -9.984 -22.859 1 98.62 287 THR B N 1
ATOM 6124 C CA . THR B 1 287 ? 13.883 -9.281 -23.469 1 98.62 287 THR B CA 1
ATOM 6125 C C . THR B 1 287 ? 15.203 -9.742 -22.859 1 98.62 287 THR B C 1
ATOM 6127 O O . THR B 1 287 ? 16.156 -10.031 -23.578 1 98.62 287 THR B O 1
ATOM 6130 N N . LEU B 1 288 ? 15.289 -9.891 -21.594 1 98.62 288 LEU B N 1
ATOM 6131 C CA . LEU B 1 288 ? 16.5 -10.266 -20.891 1 98.62 288 LEU B CA 1
ATOM 6132 C C . LEU B 1 288 ? 16.906 -11.703 -21.203 1 98.62 288 LEU B C 1
ATOM 6134 O O . LEU B 1 288 ? 18.094 -12.039 -21.203 1 98.62 288 LEU B O 1
ATOM 6138 N N . LEU B 1 289 ? 15.914 -12.555 -21.531 1 98.56 289 LEU B N 1
ATOM 6139 C CA . LEU B 1 289 ? 16.172 -13.984 -21.703 1 98.56 289 LEU B CA 1
ATOM 6140 C C . LEU B 1 289 ? 16.297 -14.344 -23.172 1 98.56 289 LEU B C 1
ATOM 6142 O O . LEU B 1 289 ? 16.625 -15.484 -23.516 1 98.56 289 LEU B O 1
ATOM 6146 N N . ALA B 1 290 ? 16.016 -13.328 -24.047 1 98.06 290 ALA B N 1
ATOM 6147 C CA . ALA B 1 290 ? 16.078 -13.57 -25.484 1 98.06 290 ALA B CA 1
ATOM 6148 C C . ALA B 1 290 ? 17.438 -14.133 -25.891 1 98.06 290 ALA B C 1
ATOM 6150 O O . ALA B 1 290 ? 18.469 -13.633 -25.453 1 98.06 290 ALA B O 1
ATOM 6151 N N . GLY B 1 291 ? 17.422 -15.211 -26.672 1 97.56 291 GLY B N 1
ATOM 6152 C CA . GLY B 1 291 ? 18.641 -15.781 -27.219 1 97.56 291 GLY B CA 1
ATOM 6153 C C . GLY B 1 291 ? 19.25 -16.844 -26.312 1 97.56 291 GLY B C 1
ATOM 6154 O O . GLY B 1 291 ? 20.234 -17.484 -26.672 1 97.56 291 GLY B O 1
ATOM 6155 N N . SER B 1 292 ? 18.703 -17.094 -25.172 1 97.56 292 SER B N 1
ATOM 6156 C CA . SER B 1 292 ? 19.234 -18.094 -24.266 1 97.56 292 SER B CA 1
ATOM 6157 C C . SER B 1 292 ? 18.766 -19.5 -24.656 1 97.56 292 SER B C 1
ATOM 6159 O O . SER B 1 292 ? 17.781 -19.641 -25.391 1 97.56 292 SER B O 1
ATOM 6161 N N . SER B 1 293 ? 19.359 -20.531 -24.047 1 97.12 293 SER B N 1
ATOM 6162 C CA . SER B 1 293 ? 19 -21.938 -24.234 1 97.12 293 SER B CA 1
ATOM 6163 C C . SER B 1 293 ? 17.625 -22.234 -23.625 1 97.12 293 SER B C 1
ATOM 6165 O O . SER B 1 293 ? 17.031 -23.266 -23.906 1 97.12 293 SER B O 1
ATOM 6167 N N . LEU B 1 294 ? 17.094 -21.281 -22.828 1 97.25 294 LEU B N 1
ATOM 6168 C CA . LEU B 1 294 ? 15.789 -21.516 -22.203 1 97.25 294 LEU B CA 1
ATOM 6169 C C . LEU B 1 294 ? 14.688 -21.594 -23.25 1 97.25 294 LEU B C 1
ATOM 6171 O O . LEU B 1 294 ? 13.617 -22.156 -23 1 97.25 294 LEU B O 1
ATOM 6175 N N . TRP B 1 295 ? 14.93 -21.047 -24.453 1 97.06 295 TRP B N 1
ATOM 6176 C CA . TRP B 1 295 ? 13.906 -21 -25.484 1 97.06 295 TRP B CA 1
ATOM 6177 C C . TRP B 1 295 ? 13.961 -22.234 -26.359 1 97.06 295 TRP B C 1
ATOM 6179 O O . TRP B 1 295 ? 13.078 -22.453 -27.203 1 97.06 295 TRP B O 1
ATOM 6189 N N . ASN B 1 296 ? 14.953 -23.109 -26.125 1 96.12 296 ASN B N 1
ATOM 6190 C CA . ASN B 1 296 ? 15.133 -24.328 -26.906 1 96.12 296 ASN B CA 1
ATOM 6191 C C . ASN B 1 296 ? 14.438 -25.531 -26.25 1 96.12 296 ASN B C 1
ATOM 6193 O O . ASN B 1 296 ? 14.094 -25.484 -25.078 1 96.12 296 ASN B O 1
ATOM 6197 N N . LYS B 1 297 ? 14.203 -26.484 -27.094 1 93.88 297 LYS B N 1
ATOM 6198 C CA . LYS B 1 297 ? 13.711 -27.75 -26.547 1 93.88 297 LYS B CA 1
ATOM 6199 C C . LYS B 1 297 ? 14.75 -28.391 -25.641 1 93.88 297 LYS B C 1
ATOM 6201 O O . LYS B 1 297 ? 15.938 -28.422 -25.969 1 93.88 297 LYS B O 1
ATOM 6206 N N . ASP B 1 298 ? 14.32 -28.734 -24.547 1 92.81 298 ASP B N 1
ATOM 6207 C CA . ASP B 1 298 ? 15.133 -29.469 -23.578 1 92.81 298 ASP B CA 1
ATOM 6208 C C . ASP B 1 298 ? 14.289 -30.5 -22.828 1 92.81 298 ASP B C 1
ATOM 6210 O O . ASP B 1 298 ? 13.461 -30.141 -22 1 92.81 298 ASP B O 1
ATOM 6214 N N . PRO B 1 299 ? 14.516 -31.75 -23.078 1 88.31 299 PRO B N 1
ATOM 6215 C CA . PRO B 1 299 ? 13.688 -32.781 -22.469 1 88.31 299 PRO B CA 1
ATOM 6216 C C . PRO B 1 299 ? 13.852 -32.844 -20.953 1 88.31 299 PRO B C 1
ATOM 6218 O O . PRO B 1 299 ? 13 -33.438 -20.25 1 88.31 299 PRO B O 1
ATOM 6221 N N . ASP B 1 300 ? 14.93 -32.312 -20.469 1 88.56 300 ASP B N 1
ATOM 6222 C CA . ASP B 1 300 ? 15.195 -32.375 -19.031 1 88.56 300 ASP B CA 1
ATOM 6223 C C . ASP B 1 300 ? 14.586 -31.172 -18.297 1 88.56 300 ASP B C 1
ATOM 6225 O O . ASP B 1 300 ? 14.602 -31.125 -17.078 1 88.56 300 ASP B O 1
ATOM 6229 N N . ARG B 1 301 ? 14.031 -30.25 -18.984 1 91.06 301 ARG B N 1
ATOM 6230 C CA . ARG B 1 301 ? 13.445 -29.078 -18.344 1 91.06 301 ARG B CA 1
ATOM 6231 C C . ARG B 1 301 ? 12.109 -29.422 -17.703 1 91.06 301 ARG B C 1
ATOM 6233 O O . ARG B 1 301 ? 11.227 -29.984 -18.344 1 91.06 301 ARG B O 1
ATOM 6240 N N . PRO B 1 302 ? 12.062 -29.031 -16.406 1 86.62 302 PRO B N 1
ATOM 6241 C CA . PRO B 1 302 ? 10.781 -29.297 -15.75 1 86.62 302 PRO B CA 1
ATOM 6242 C C . PRO B 1 302 ? 9.625 -28.5 -16.359 1 86.62 302 PRO B C 1
ATOM 6244 O O . PRO B 1 302 ? 9.812 -27.359 -16.781 1 86.62 302 PRO B O 1
ATOM 6247 N N . LEU B 1 303 ? 8.445 -29.109 -16.312 1 83.06 303 LEU B N 1
ATOM 6248 C CA . LEU B 1 303 ? 7.238 -28.469 -16.812 1 83.06 303 LEU B CA 1
ATOM 6249 C C . LEU B 1 303 ? 6.859 -27.266 -15.953 1 83.06 303 LEU B C 1
ATOM 6251 O O . LEU B 1 303 ? 6.332 -26.266 -16.469 1 83.06 303 LEU B O 1
ATOM 6255 N N . GLN B 1 304 ? 7.09 -27.391 -14.711 1 90.31 304 GLN B N 1
ATOM 6256 C CA . GLN B 1 304 ? 6.785 -26.312 -13.773 1 90.31 304 GLN B CA 1
ATOM 6257 C C . GLN B 1 304 ? 7.934 -26.094 -12.789 1 90.31 304 GLN B C 1
ATOM 6259 O O . GLN B 1 304 ? 8.328 -27.031 -12.078 1 90.31 304 GLN B O 1
ATOM 6264 N N . ASP B 1 305 ? 8.328 -24.891 -12.688 1 96 305 ASP B N 1
ATOM 6265 C CA . ASP B 1 305 ? 9.383 -24.516 -11.75 1 96 305 ASP B CA 1
ATOM 6266 C C . ASP B 1 305 ? 8.805 -24.25 -10.359 1 96 305 ASP B C 1
ATOM 6268 O O . ASP B 1 305 ? 7.598 -24.078 -10.203 1 96 305 ASP B O 1
ATOM 6272 N N . PRO B 1 306 ? 9.727 -24.25 -9.273 1 97 306 PRO B N 1
ATOM 6273 C CA . PRO B 1 306 ? 9.258 -23.75 -7.977 1 97 306 PRO B CA 1
ATOM 6274 C C . PRO B 1 306 ? 8.656 -22.359 -8.062 1 97 306 PRO B C 1
ATOM 6276 O O . PRO B 1 306 ? 9.039 -21.562 -8.93 1 97 306 PRO B O 1
ATOM 6279 N N . LEU B 1 307 ? 7.777 -22.047 -7.141 1 98 307 LEU B N 1
ATOM 6280 C CA . LEU B 1 307 ? 6.992 -20.828 -7.23 1 98 307 LEU B CA 1
ATOM 6281 C C . LEU B 1 307 ? 7.887 -19.594 -7.156 1 98 307 LEU B C 1
ATOM 6283 O O . LEU B 1 307 ? 7.598 -18.578 -7.777 1 98 307 LEU B O 1
ATOM 6287 N N . SER B 1 308 ? 8.984 -19.656 -6.418 1 98.56 308 SER B N 1
ATOM 6288 C CA . SER B 1 308 ? 9.891 -18.516 -6.301 1 98.56 308 SER B CA 1
ATOM 6289 C C . SER B 1 308 ? 10.445 -18.109 -7.664 1 98.56 308 SER B C 1
ATOM 6291 O O . SER B 1 308 ? 10.758 -16.938 -7.883 1 98.56 308 SER B O 1
ATOM 6293 N N . PHE B 1 309 ? 10.555 -19.094 -8.609 1 98.69 309 PHE B N 1
ATOM 6294 C CA . PHE B 1 309 ? 10.945 -18.812 -9.992 1 98.69 309 PHE B CA 1
ATOM 6295 C C . PHE B 1 309 ? 9.719 -18.562 -10.859 1 98.69 309 PHE B C 1
ATOM 6297 O O . PHE B 1 309 ? 9.648 -17.547 -11.555 1 98.69 309 PHE B O 1
ATOM 6304 N N . ARG B 1 310 ? 8.766 -19.453 -10.734 1 98 310 ARG B N 1
ATOM 6305 C CA . ARG B 1 310 ? 7.598 -19.469 -11.617 1 98 310 ARG B CA 1
ATOM 6306 C C . ARG B 1 310 ? 6.777 -18.203 -11.461 1 98 310 ARG B C 1
ATOM 6308 O O . ARG B 1 310 ? 6.312 -17.625 -12.453 1 98 310 ARG B O 1
ATOM 6315 N N . SER B 1 311 ? 6.629 -17.656 -10.203 1 98.19 311 SER B N 1
ATOM 6316 C CA . SER B 1 311 ? 5.852 -16.453 -9.914 1 98.19 311 SER B CA 1
ATOM 6317 C C . SER B 1 311 ? 6.73 -15.203 -9.953 1 98.19 311 SER B C 1
ATOM 6319 O O . SER B 1 311 ? 6.301 -14.125 -9.531 1 98.19 311 SER B O 1
ATOM 6321 N N . GLY B 1 312 ? 7.98 -15.344 -10.453 1 98.69 312 GLY B N 1
ATOM 6322 C CA . GLY B 1 312 ? 8.922 -14.234 -10.492 1 98.69 312 GLY B CA 1
ATOM 6323 C C . GLY B 1 312 ? 8.383 -13.016 -11.203 1 98.69 312 GLY B C 1
ATOM 6324 O O . GLY B 1 312 ? 8.648 -11.883 -10.797 1 98.69 312 GLY B O 1
ATOM 6325 N N . VAL B 1 313 ? 7.566 -13.219 -12.273 1 98.69 313 VAL B N 1
ATOM 6326 C CA . VAL B 1 313 ? 7.031 -12.125 -13.086 1 98.69 313 VAL B CA 1
ATOM 6327 C C . VAL B 1 313 ? 6.113 -11.25 -12.234 1 98.69 313 VAL B C 1
ATOM 6329 O O . VAL B 1 313 ? 6.105 -10.023 -12.375 1 98.69 313 VAL B O 1
ATOM 6332 N N . TYR B 1 314 ? 5.359 -11.82 -11.305 1 98.75 314 TYR B N 1
ATOM 6333 C CA . TYR B 1 314 ? 4.48 -11.078 -10.414 1 98.75 314 TYR B CA 1
ATOM 6334 C C . TYR B 1 314 ? 5.277 -10.383 -9.32 1 98.75 314 TYR B C 1
ATOM 6336 O O . TYR B 1 314 ? 5.008 -9.219 -8.984 1 98.75 314 TYR B O 1
ATOM 6344 N N . LEU B 1 315 ? 6.297 -11.07 -8.727 1 98.81 315 LEU B N 1
ATOM 6345 C CA . LEU B 1 315 ? 7.141 -10.5 -7.688 1 98.81 315 LEU B CA 1
ATOM 6346 C C . LEU B 1 315 ? 7.879 -9.273 -8.203 1 98.81 315 LEU B C 1
ATOM 6348 O O . LEU B 1 315 ? 7.82 -8.203 -7.582 1 98.81 315 LEU B O 1
ATOM 6352 N N . LEU B 1 316 ? 8.5 -9.43 -9.367 1 98.88 316 LEU B N 1
ATOM 6353 C CA . LEU B 1 316 ? 9.25 -8.336 -9.977 1 98.88 316 LEU B CA 1
ATOM 6354 C C . LEU B 1 316 ? 8.32 -7.219 -10.43 1 98.88 316 LEU B C 1
ATOM 6356 O O . LEU B 1 316 ? 8.656 -6.039 -10.32 1 98.88 316 LEU B O 1
ATOM 6360 N N . GLY B 1 317 ? 7.145 -7.621 -10.961 1 98.81 317 GLY B N 1
ATOM 6361 C CA . GLY B 1 317 ? 6.145 -6.629 -11.312 1 98.81 317 GLY B CA 1
ATOM 6362 C C . GLY B 1 317 ? 5.699 -5.781 -10.141 1 98.81 317 GLY B C 1
ATOM 6363 O O . GLY B 1 317 ? 5.52 -4.57 -10.273 1 98.81 317 GLY B O 1
ATOM 6364 N N . GLU B 1 318 ? 5.523 -6.387 -8.969 1 98.75 318 GLU B N 1
ATOM 6365 C CA . GLU B 1 318 ? 5.062 -5.652 -7.793 1 98.75 318 GLU B CA 1
ATOM 6366 C C . GLU B 1 318 ? 6.16 -4.742 -7.246 1 98.75 318 GLU B C 1
ATOM 6368 O O . GLU B 1 318 ? 5.871 -3.678 -6.695 1 98.75 318 GLU B O 1
ATOM 6373 N N . GLU B 1 319 ? 7.453 -5.148 -7.402 1 98.25 319 GLU B N 1
ATOM 6374 C CA . GLU B 1 319 ? 8.539 -4.223 -7.102 1 98.25 319 GLU B CA 1
ATOM 6375 C C . GLU B 1 319 ? 8.414 -2.939 -7.918 1 98.25 319 GLU B C 1
ATOM 6377 O O . GLU B 1 319 ? 8.547 -1.839 -7.379 1 98.25 319 GLU B O 1
ATOM 6382 N N . ASP B 1 320 ? 8.078 -3.105 -9.211 1 98.69 320 ASP B N 1
ATOM 6383 C CA . ASP B 1 320 ? 7.93 -1.96 -10.102 1 98.69 320 ASP B CA 1
ATOM 6384 C C . ASP B 1 320 ? 6.688 -1.146 -9.75 1 98.69 320 ASP B C 1
ATOM 6386 O O . ASP B 1 320 ? 6.742 0.084 -9.688 1 98.69 320 ASP B O 1
ATOM 6390 N N . ARG B 1 321 ? 5.59 -1.788 -9.57 1 98.75 321 ARG B N 1
ATOM 6391 C CA . ARG B 1 321 ? 4.32 -1.104 -9.336 1 98.75 321 ARG B CA 1
ATOM 6392 C C . ARG B 1 321 ? 4.383 -0.264 -8.062 1 98.75 321 ARG B C 1
ATOM 6394 O O . ARG B 1 321 ? 3.938 0.886 -8.047 1 98.75 321 ARG B O 1
ATOM 6401 N N . THR B 1 322 ? 4.867 -0.841 -6.988 1 98.88 322 THR B N 1
ATOM 6402 C CA . THR B 1 322 ? 4.914 -0.136 -5.711 1 98.88 322 THR B CA 1
ATOM 6403 C C . THR B 1 322 ? 5.949 0.984 -5.75 1 98.88 322 THR B C 1
ATOM 6405 O O . THR B 1 322 ? 5.762 2.033 -5.133 1 98.88 322 THR B O 1
ATOM 6408 N N . TYR B 1 323 ? 7.098 0.756 -6.52 1 98.88 323 TYR B N 1
ATOM 6409 C CA . TYR B 1 323 ? 8.055 1.83 -6.773 1 98.88 323 TYR B CA 1
ATOM 6410 C C . TYR B 1 323 ? 7.387 2.986 -7.508 1 98.88 323 TYR B C 1
ATOM 6412 O O . TYR B 1 323 ? 7.547 4.148 -7.129 1 98.88 323 TYR B O 1
ATOM 6420 N N . ASP B 1 324 ? 6.637 2.67 -8.555 1 98.81 324 ASP B N 1
ATOM 6421 C CA . ASP B 1 324 ? 5.973 3.689 -9.359 1 98.81 324 ASP B CA 1
ATOM 6422 C C . ASP B 1 324 ? 5.016 4.523 -8.516 1 98.81 324 ASP B C 1
ATOM 6424 O O . ASP B 1 324 ? 4.949 5.746 -8.664 1 98.81 324 ASP B O 1
ATOM 6428 N N . GLU B 1 325 ? 4.316 3.859 -7.66 1 98.62 325 GLU B N 1
ATOM 6429 C CA . GLU B 1 325 ? 3.363 4.562 -6.809 1 98.62 325 GLU B CA 1
ATOM 6430 C C . GLU B 1 325 ? 4.078 5.492 -5.828 1 98.62 325 GLU B C 1
ATOM 6432 O O . GLU B 1 325 ? 3.682 6.645 -5.66 1 98.62 325 GLU B O 1
ATOM 6437 N N . ALA B 1 326 ? 5.105 5.004 -5.137 1 98.81 326 ALA B N 1
ATOM 6438 C CA . ALA B 1 326 ? 5.879 5.809 -4.195 1 98.81 326 ALA B CA 1
ATOM 6439 C C . ALA B 1 326 ? 6.504 7.016 -4.891 1 98.81 326 ALA B C 1
ATOM 6441 O O . ALA B 1 326 ? 6.48 8.125 -4.359 1 98.81 326 ALA B O 1
ATOM 6442 N N . ARG B 1 327 ? 7.016 6.773 -6.07 1 98.81 327 ARG B N 1
ATOM 6443 C CA . ARG B 1 327 ? 7.66 7.84 -6.836 1 98.81 327 ARG B CA 1
ATOM 6444 C C . ARG B 1 327 ? 6.656 8.922 -7.223 1 98.81 327 ARG B C 1
ATOM 6446 O O . ARG B 1 327 ? 6.934 10.109 -7.09 1 98.81 327 ARG B O 1
ATOM 6453 N N . ALA B 1 328 ? 5.508 8.5 -7.715 1 98.69 328 ALA B N 1
ATOM 6454 C CA . ALA B 1 328 ? 4.488 9.445 -8.148 1 98.69 328 ALA B CA 1
ATOM 6455 C C . ALA B 1 328 ? 4.047 10.344 -6.992 1 98.69 328 ALA B C 1
ATOM 6457 O O . ALA B 1 328 ? 3.895 11.555 -7.16 1 98.69 328 ALA B O 1
ATOM 6458 N N . LEU B 1 329 ? 3.828 9.805 -5.855 1 98.81 329 LEU B N 1
ATOM 6459 C CA . LEU B 1 329 ? 3.355 10.57 -4.703 1 98.81 329 LEU B CA 1
ATOM 6460 C C . LEU B 1 329 ? 4.469 11.438 -4.137 1 98.81 329 LEU B C 1
ATOM 6462 O O . LEU B 1 329 ? 4.223 12.57 -3.711 1 98.81 329 LEU B O 1
ATOM 6466 N N . LEU B 1 330 ? 5.715 10.906 -4.129 1 98.81 330 LEU B N 1
ATOM 6467 C CA . LEU B 1 330 ? 6.824 11.719 -3.646 1 98.81 330 LEU B CA 1
ATOM 6468 C C . LEU B 1 330 ? 7.059 12.922 -4.559 1 98.81 330 LEU B C 1
ATOM 6470 O O . LEU B 1 330 ? 7.445 13.992 -4.094 1 98.81 330 LEU B O 1
ATOM 6474 N N . GLN B 1 331 ? 6.793 12.758 -5.824 1 98.62 331 GLN B N 1
ATOM 6475 C CA . GLN B 1 331 ? 6.957 13.859 -6.77 1 98.62 331 GLN B CA 1
ATOM 6476 C C . GLN B 1 331 ? 6.047 15.031 -6.414 1 98.62 331 GLN B C 1
ATOM 6478 O O . GLN B 1 331 ? 6.426 16.188 -6.582 1 98.62 331 GLN B O 1
ATOM 6483 N N . VAL B 1 332 ? 4.867 14.734 -5.938 1 98.62 332 VAL B N 1
ATOM 6484 C CA . VAL B 1 332 ? 3.992 15.805 -5.465 1 98.62 332 VAL B CA 1
ATOM 6485 C C . VAL B 1 332 ? 4.629 16.5 -4.262 1 98.62 332 VAL B C 1
ATOM 6487 O O . VAL B 1 332 ? 4.691 17.719 -4.207 1 98.62 332 VAL B O 1
ATOM 6490 N N . GLN B 1 333 ? 5.168 15.734 -3.344 1 98.06 333 GLN B N 1
ATOM 6491 C CA . GLN B 1 333 ? 5.82 16.25 -2.143 1 98.06 333 GLN B CA 1
ATOM 6492 C C . GLN B 1 333 ? 6.996 17.156 -2.5 1 98.06 333 GLN B C 1
ATOM 6494 O O . GLN B 1 333 ? 7.164 18.219 -1.911 1 98.06 333 GLN B O 1
ATOM 6499 N N . LEU B 1 334 ? 7.766 16.75 -3.461 1 98.5 334 LEU B N 1
ATOM 6500 C CA . LEU B 1 334 ? 9 17.453 -3.795 1 98.5 334 LEU B CA 1
ATOM 6501 C C . LEU B 1 334 ? 8.703 18.734 -4.578 1 98.5 334 LEU B C 1
ATOM 6503 O O . LEU B 1 334 ? 9.531 19.641 -4.617 1 98.5 334 LEU B O 1
ATOM 6507 N N . ASN B 1 335 ? 7.523 18.812 -5.215 1 98.62 335 ASN B N 1
ATOM 6508 C CA . ASN B 1 335 ? 7.277 19.859 -6.199 1 98.62 335 ASN B CA 1
ATOM 6509 C C . ASN B 1 335 ? 6.066 20.703 -5.82 1 98.62 335 ASN B C 1
ATOM 6511 O O . ASN B 1 335 ? 5.355 21.203 -6.695 1 98.62 335 ASN B O 1
ATOM 6515 N N . SER B 1 336 ? 5.777 20.781 -4.586 1 98.19 336 SER B N 1
ATOM 6516 C CA . SER B 1 336 ? 4.688 21.594 -4.055 1 98.19 336 SER B CA 1
ATOM 6517 C C . SER B 1 336 ? 5.008 22.094 -2.648 1 98.19 336 SER B C 1
ATOM 6519 O O . SER B 1 336 ? 6.074 21.812 -2.107 1 98.19 336 SER B O 1
ATOM 6521 N N . SER B 1 337 ? 4.168 22.906 -2.129 1 97.31 337 SER B N 1
ATOM 6522 C CA . SER B 1 337 ? 4.414 23.5 -0.815 1 97.31 337 SER B CA 1
ATOM 6523 C C . SER B 1 337 ? 3.734 22.688 0.288 1 97.31 337 SER B C 1
ATOM 6525 O O . SER B 1 337 ? 2.514 22.516 0.279 1 97.31 337 SER B O 1
ATOM 6527 N N . ASP B 1 338 ? 4.461 22.203 1.197 1 97.12 338 ASP B N 1
ATOM 6528 C CA . ASP B 1 338 ? 3.889 21.531 2.359 1 97.12 338 ASP B CA 1
ATOM 6529 C C . ASP B 1 338 ? 3.84 22.453 3.566 1 97.12 338 ASP B C 1
ATOM 6531 O O . ASP B 1 338 ? 3.873 22 4.711 1 97.12 338 ASP B O 1
ATOM 6535 N N . ASP B 1 339 ? 3.748 23.766 3.363 1 96.12 339 ASP B N 1
ATOM 6536 C CA . ASP B 1 339 ? 3.832 24.797 4.395 1 96.12 339 ASP B CA 1
ATOM 6537 C C . ASP B 1 339 ? 2.48 25.016 5.07 1 96.12 339 ASP B C 1
ATOM 6539 O O . ASP B 1 339 ? 1.434 24.781 4.465 1 96.12 339 ASP B O 1
ATOM 6543 N N . ASN B 1 340 ? 2.594 25.453 6.281 1 94.12 340 ASN B N 1
ATOM 6544 C CA . ASN B 1 340 ? 1.472 25.922 7.082 1 94.12 340 ASN B CA 1
ATOM 6545 C C . ASN B 1 340 ? 1.848 27.156 7.895 1 94.12 340 ASN B C 1
ATOM 6547 O O . ASN B 1 340 ? 2.791 27.125 8.688 1 94.12 340 ASN B O 1
ATOM 6551 N N . PRO B 1 341 ? 1.119 28.234 7.746 1 94.12 341 PRO B N 1
ATOM 6552 C CA . PRO B 1 341 ? 0.17 28.422 6.645 1 94.12 341 PRO B CA 1
ATOM 6553 C C . PRO B 1 341 ? 0.849 28.438 5.277 1 94.12 341 PRO B C 1
ATOM 6555 O O . PRO B 1 341 ? 2.064 28.625 5.191 1 94.12 341 PRO B O 1
ATOM 6558 N N . GLY B 1 342 ? 0.04 28.141 4.25 1 96 342 GLY B N 1
ATOM 6559 C CA . GLY B 1 342 ? 0.503 28.281 2.879 1 96 342 GLY B CA 1
ATOM 6560 C C . GLY B 1 342 ? 0.138 29.609 2.256 1 96 342 GLY B C 1
ATOM 6561 O O . GLY B 1 342 ? -0.91 30.172 2.566 1 96 342 GLY B O 1
ATOM 6562 N N . VAL B 1 343 ? 0.975 30.094 1.412 1 97.5 343 VAL B N 1
ATOM 6563 C CA . VAL B 1 343 ? 0.726 31.344 0.711 1 97.5 343 VAL B CA 1
ATOM 6564 C C . VAL B 1 343 ? 0.332 31.062 -0.736 1 97.5 343 VAL B C 1
ATOM 6566 O O . VAL B 1 343 ? 1.08 30.406 -1.475 1 97.5 343 VAL B O 1
ATOM 6569 N N . ALA B 1 344 ? -0.835 31.453 -1.126 1 97.56 344 ALA B N 1
ATOM 6570 C CA . ALA B 1 344 ? -1.311 31.344 -2.504 1 97.56 344 ALA B CA 1
ATOM 6571 C C . ALA B 1 344 ? -1.258 32.688 -3.207 1 97.56 344 ALA B C 1
ATOM 6573 O O . ALA B 1 344 ? -1.686 33.719 -2.652 1 97.56 344 ALA B O 1
ATOM 6574 N N . VAL B 1 345 ? -0.654 32.625 -4.371 1 96.38 345 VAL B N 1
ATOM 6575 C CA . VAL B 1 345 ? -0.53 33.875 -5.141 1 96.38 345 VAL B CA 1
ATOM 6576 C C . VAL B 1 345 ? -1.62 33.906 -6.207 1 96.38 345 VAL B C 1
ATOM 6578 O O . VAL B 1 345 ? -2.088 32.875 -6.68 1 96.38 345 VAL B O 1
ATOM 6581 N N . SER B 1 346 ? -2.082 35.031 -6.535 1 94.75 346 SER B N 1
ATOM 6582 C CA . SER B 1 346 ? -2.998 35.312 -7.633 1 94.75 346 SER B CA 1
ATOM 6583 C C . SER B 1 346 ? -4.297 34.531 -7.484 1 94.75 346 SER B C 1
ATOM 6585 O O . SER B 1 346 ? -4.773 33.906 -8.445 1 94.75 346 SER B O 1
ATOM 6587 N N . VAL B 1 347 ? -4.773 34.438 -6.227 1 97 347 VAL B N 1
ATOM 6588 C CA . VAL B 1 347 ? -6.066 33.812 -5.965 1 97 347 VAL B CA 1
ATOM 6589 C C . VAL B 1 347 ? -7.012 34.812 -5.34 1 97 347 VAL B C 1
ATOM 6591 O O . VAL B 1 347 ? -6.57 35.844 -4.812 1 97 347 VAL B O 1
ATOM 6594 N N . ALA B 1 348 ? -8.312 34.594 -5.461 1 96.94 348 ALA B N 1
ATOM 6595 C CA . ALA B 1 348 ? -9.383 35.375 -4.875 1 96.94 348 ALA B CA 1
ATOM 6596 C C . ALA B 1 348 ? -10.398 34.5 -4.152 1 96.94 348 ALA B C 1
ATOM 6598 O O . ALA B 1 348 ? -10.531 33.312 -4.461 1 96.94 348 ALA B O 1
ATOM 6599 N N . PRO B 1 349 ? -11.039 35.094 -3.158 1 95.88 349 PRO B N 1
ATOM 6600 C CA . PRO B 1 349 ? -12.047 34.281 -2.463 1 95.88 349 PRO B CA 1
ATOM 6601 C C . PRO B 1 349 ? -13.133 33.75 -3.398 1 95.88 349 PRO B C 1
ATOM 6603 O O . PRO B 1 349 ? -13.516 34.438 -4.352 1 95.88 349 PRO B O 1
ATOM 6606 N N . LYS B 1 350 ? -13.656 32.594 -3.068 1 93.69 350 LYS B N 1
ATOM 6607 C CA . LYS B 1 350 ? -14.68 31.953 -3.893 1 93.69 350 LYS B CA 1
ATOM 6608 C C . LYS B 1 350 ? -16.031 32.625 -3.703 1 93.69 350 LYS B C 1
ATOM 6610 O O . LYS B 1 350 ? -16.891 32.594 -4.59 1 93.69 350 LYS B O 1
ATOM 6615 N N . SER B 1 351 ? -16.219 33.188 -2.514 1 94.19 351 SER B N 1
ATOM 6616 C CA . SER B 1 351 ? -17.422 33.938 -2.176 1 94.19 351 SER B CA 1
ATOM 6617 C C . SER B 1 351 ? -17.141 34.969 -1.097 1 94.19 351 SER B C 1
ATOM 6619 O O . SER B 1 351 ? -15.992 35.125 -0.667 1 94.19 351 SER B O 1
ATOM 6621 N N . ASN B 1 352 ? -18.25 35.656 -0.624 1 92.94 352 ASN B N 1
ATOM 6622 C CA . ASN B 1 352 ? -18.094 36.688 0.411 1 92.94 352 ASN B CA 1
ATOM 6623 C C . ASN B 1 352 ? -18.359 36.094 1.802 1 92.94 352 ASN B C 1
ATOM 6625 O O . ASN B 1 352 ? -18.328 36.844 2.793 1 92.94 352 ASN B O 1
ATOM 6629 N N . ARG B 1 353 ? -18.578 34.781 1.836 1 91.25 353 ARG B N 1
ATOM 6630 C CA . ARG B 1 353 ? -18.688 34.188 3.156 1 91.25 353 ARG B CA 1
ATOM 6631 C C . ARG B 1 353 ? -17.406 34.375 3.965 1 91.25 353 ARG B C 1
ATOM 6633 O O . ARG B 1 353 ? -16.312 34.281 3.42 1 91.25 353 ARG B O 1
ATOM 6640 N N . ALA B 1 354 ? -17.562 34.531 5.234 1 93.38 354 ALA B N 1
ATOM 6641 C CA . ALA B 1 354 ? -16.453 34.906 6.105 1 93.38 354 ALA B CA 1
ATOM 6642 C C . ALA B 1 354 ? -15.281 33.938 5.941 1 93.38 354 ALA B C 1
ATOM 6644 O O . ALA B 1 354 ? -14.141 34.375 5.758 1 93.38 354 ALA B O 1
ATOM 6645 N N . GLN B 1 355 ? -15.555 32.688 5.977 1 93.81 355 GLN B N 1
ATOM 6646 C CA . GLN B 1 355 ? -14.469 31.703 5.922 1 93.81 355 GLN B CA 1
ATOM 6647 C C . GLN B 1 355 ? -13.938 31.562 4.5 1 93.81 355 GLN B C 1
ATOM 6649 O O . GLN B 1 355 ? -12.766 31.219 4.305 1 93.81 355 GLN B O 1
ATOM 6654 N N . ASP B 1 356 ? -14.711 31.812 3.455 1 94.69 356 ASP B N 1
ATOM 6655 C CA . ASP B 1 356 ? -14.227 31.812 2.078 1 94.69 356 ASP B CA 1
ATOM 6656 C C . ASP B 1 356 ? -13.273 32.969 1.835 1 94.69 356 ASP B C 1
ATOM 6658 O O . ASP B 1 356 ? -12.344 32.875 1.03 1 94.69 356 ASP B O 1
ATOM 6662 N N . ALA B 1 357 ? -13.484 34.062 2.584 1 94.5 357 ALA B N 1
ATOM 6663 C CA . ALA B 1 357 ? -12.711 35.281 2.361 1 94.5 357 ALA B CA 1
ATOM 6664 C C . ALA B 1 357 ? -11.539 35.375 3.338 1 94.5 357 ALA B C 1
ATOM 6666 O O . ALA B 1 357 ? -10.617 36.156 3.137 1 94.5 357 ALA B O 1
ATOM 6667 N N . ALA B 1 358 ? -11.656 34.562 4.359 1 93.06 358 ALA B N 1
ATOM 6668 C CA . ALA B 1 358 ? -10.625 34.625 5.395 1 93.06 358 ALA B CA 1
ATOM 6669 C C . ALA B 1 358 ? -9.25 34.312 4.816 1 93.06 358 ALA B C 1
ATOM 6671 O O . ALA B 1 358 ? -9.086 33.344 4.055 1 93.06 358 ALA B O 1
ATOM 6672 N N . GLY B 1 359 ? -8.234 35.156 5.102 1 93.12 359 GLY B N 1
ATOM 6673 C CA . GLY B 1 359 ? -6.848 34.938 4.719 1 93.12 359 GLY B CA 1
ATOM 6674 C C . GLY B 1 359 ? -6.484 35.562 3.387 1 93.12 359 GLY B C 1
ATOM 6675 O O . GLY B 1 359 ? -5.312 35.562 3 1 93.12 359 GLY B O 1
ATOM 6676 N N . TYR B 1 360 ? -7.48 36.031 2.672 1 95.62 360 TYR B N 1
ATOM 6677 C CA . TYR B 1 360 ? -7.227 36.625 1.369 1 95.62 360 TYR B CA 1
ATOM 6678 C C . TYR B 1 360 ? -6.867 38.094 1.512 1 95.62 360 TYR B C 1
ATOM 6680 O O . TYR B 1 360 ? -7.27 38.75 2.48 1 95.62 360 TYR B O 1
ATOM 6688 N N . VAL B 1 361 ? -6.059 38.594 0.65 1 94 361 VAL B N 1
ATOM 6689 C CA . VAL B 1 361 ? -5.613 40 0.71 1 94 361 VAL B CA 1
ATOM 6690 C C . VAL B 1 361 ? -6.113 40.75 -0.518 1 94 361 VAL B C 1
ATOM 6692 O O . VAL B 1 361 ? -6.395 40.156 -1.556 1 94 361 VAL B O 1
ATOM 6695 N N . ASP B 1 362 ? -6.117 42.031 -0.332 1 88.12 362 ASP B N 1
ATOM 6696 C CA . ASP B 1 362 ? -6.504 42.906 -1.449 1 88.12 362 ASP B CA 1
ATOM 6697 C C . ASP B 1 362 ? -5.465 42.844 -2.568 1 88.12 362 ASP B C 1
ATOM 6699 O O . ASP B 1 362 ? -4.262 42.812 -2.307 1 88.12 362 ASP B O 1
ATOM 6703 N N . GLY B 1 363 ? -5.852 42.781 -3.801 1 84.81 363 GLY B N 1
ATOM 6704 C CA . GLY B 1 363 ? -4.953 42.75 -4.945 1 84.81 363 GLY B CA 1
ATOM 6705 C C . GLY B 1 363 ? -4.598 41.344 -5.387 1 84.81 363 GLY B C 1
ATOM 6706 O O . GLY B 1 363 ? -3.893 41.156 -6.379 1 84.81 363 GLY B O 1
ATOM 6707 N N . GLY B 1 364 ? -5 40.406 -4.617 1 90.75 364 GLY B N 1
ATOM 6708 C CA . GLY B 1 364 ? -4.832 39.031 -5.047 1 90.75 364 GLY B CA 1
ATOM 6709 C C . GLY B 1 364 ? -3.848 38.25 -4.188 1 90.75 364 GLY B C 1
ATOM 6710 O O . GLY B 1 364 ? -2.783 38.75 -3.838 1 90.75 364 GLY B O 1
ATOM 6711 N N . GLY B 1 365 ? -4.25 37.031 -3.752 1 96.31 365 GLY B N 1
ATOM 6712 C CA . GLY B 1 365 ? -3.432 36.156 -2.928 1 96.31 365 GLY B CA 1
ATOM 6713 C C . GLY B 1 365 ? -4.059 35.844 -1.583 1 96.31 365 GLY B C 1
ATOM 6714 O O . GLY B 1 365 ? -5.121 36.375 -1.249 1 96.31 365 GLY B O 1
ATOM 6715 N N . ALA B 1 366 ? -3.461 34.938 -0.864 1 96.88 366 ALA B N 1
ATOM 6716 C CA . ALA B 1 366 ? -4.008 34.5 0.421 1 96.88 366 ALA B CA 1
ATOM 6717 C C . ALA B 1 366 ? -2.943 33.812 1.271 1 96.88 366 ALA B C 1
ATOM 6719 O O . ALA B 1 366 ? -2.004 33.219 0.738 1 96.88 366 ALA B O 1
ATOM 6720 N N . VAL B 1 367 ? -2.965 34 2.545 1 95.94 367 VAL B N 1
ATOM 6721 C CA . VAL B 1 367 ? -2.238 33.188 3.533 1 95.94 367 VAL B CA 1
ATOM 6722 C C . VAL B 1 367 ? -3.197 32.25 4.238 1 95.94 367 VAL B C 1
ATOM 6724 O O . VAL B 1 367 ? -4.07 32.688 4.992 1 95.94 367 VAL B O 1
ATOM 6727 N N . LEU B 1 368 ? -3.062 30.938 4.023 1 95.19 368 LEU B N 1
ATOM 6728 C CA . LEU B 1 368 ? -4.113 29.969 4.328 1 95.19 368 LEU B CA 1
ATOM 6729 C C . LEU B 1 368 ? -3.625 28.938 5.34 1 95.19 368 LEU B C 1
ATOM 6731 O O . LEU B 1 368 ? -2.705 28.172 5.051 1 95.19 368 LEU B O 1
ATOM 6735 N N . PRO B 1 369 ? -4.277 28.891 6.562 1 93.88 369 PRO B N 1
ATOM 6736 C CA . PRO B 1 369 ? -4.012 27.75 7.438 1 93.88 369 PRO B CA 1
ATOM 6737 C C . PRO B 1 369 ? -4.273 26.406 6.754 1 93.88 369 PRO B C 1
ATOM 6739 O O . PRO B 1 369 ? -5.266 26.266 6.035 1 93.88 369 PRO B O 1
ATOM 6742 N N . SER B 1 370 ? -3.355 25.453 6.898 1 95.25 370 SER B N 1
ATOM 6743 C CA . SER B 1 370 ? -3.439 24.203 6.137 1 95.25 370 SER B CA 1
ATOM 6744 C C . SER B 1 370 ? -2.994 23.016 6.977 1 95.25 370 SER B C 1
ATOM 6746 O O . SER B 1 370 ? -2.625 23.172 8.141 1 95.25 370 SER B O 1
ATOM 6748 N N . ALA B 1 371 ? -3.133 21.797 6.441 1 96.5 371 ALA B N 1
ATOM 6749 C CA . ALA B 1 371 ? -2.52 20.562 6.934 1 96.5 371 ALA B CA 1
ATOM 6750 C C . ALA B 1 371 ? -1.578 19.969 5.891 1 96.5 371 ALA B C 1
ATOM 6752 O O . ALA B 1 371 ? -1.364 18.766 5.859 1 96.5 371 ALA B O 1
ATOM 6753 N N . ASN B 1 372 ? -0.993 20.844 5.07 1 97.06 372 ASN B N 1
ATOM 6754 C CA . ASN B 1 372 ? -0.242 20.391 3.906 1 97.06 372 ASN B CA 1
ATOM 6755 C C . ASN B 1 372 ? 1.086 19.75 4.309 1 97.06 372 ASN B C 1
ATOM 6757 O O . ASN B 1 372 ? 1.744 19.109 3.488 1 97.06 372 ASN B O 1
ATOM 6761 N N . PHE B 1 373 ? 1.476 19.812 5.578 1 97 373 PHE B N 1
ATOM 6762 C CA . PHE B 1 373 ? 2.676 19.141 6.074 1 97 373 PHE B CA 1
ATOM 6763 C C . PHE B 1 373 ? 2.449 17.641 6.207 1 97 373 PHE B C 1
ATOM 6765 O O . PHE B 1 373 ? 3.389 16.891 6.461 1 97 373 PHE B O 1
ATOM 6772 N N . GLU B 1 374 ? 1.189 17.125 6.07 1 98 374 GLU B N 1
ATOM 6773 C CA . GLU B 1 374 ? 0.848 15.719 6.27 1 98 374 GLU B CA 1
ATOM 6774 C C . GLU B 1 374 ? 1.471 14.844 5.184 1 98 374 GLU B C 1
ATOM 6776 O O . GLU B 1 374 ? 1.111 14.945 4.012 1 98 374 GLU B O 1
ATOM 6781 N N . PRO B 1 375 ? 2.371 13.93 5.562 1 98.38 375 PRO B N 1
ATOM 6782 C CA . PRO B 1 375 ? 3.07 13.141 4.543 1 98.38 375 PRO B CA 1
ATOM 6783 C C . PRO B 1 375 ? 2.42 11.781 4.301 1 98.38 375 PRO B C 1
ATOM 6785 O O . PRO B 1 375 ? 2.961 10.961 3.555 1 98.38 375 PRO B O 1
ATOM 6788 N N . LEU B 1 376 ? 1.284 11.492 4.809 1 98.75 376 LEU B N 1
ATOM 6789 C CA . LEU B 1 376 ? 0.673 10.164 4.867 1 98.75 376 LEU B CA 1
ATOM 6790 C C . LEU B 1 376 ? 0.565 9.555 3.475 1 98.75 376 LEU B C 1
ATOM 6792 O O . LEU B 1 376 ? 0.819 8.359 3.293 1 98.75 376 LEU B O 1
ATOM 6796 N N . PRO B 1 377 ? 0.212 10.406 2.377 1 98.62 377 PRO B N 1
ATOM 6797 C CA . PRO B 1 377 ? 0.04 9.797 1.059 1 98.62 377 PRO B CA 1
ATOM 6798 C C . PRO B 1 377 ? 1.281 9.031 0.595 1 98.62 377 PRO B C 1
ATOM 6800 O O . PRO B 1 377 ? 1.184 7.875 0.187 1 98.62 377 PRO B O 1
ATOM 6803 N N . TRP B 1 378 ? 2.439 9.625 0.727 1 98.69 378 TRP B N 1
ATOM 6804 C CA . TRP B 1 378 ? 3.617 8.938 0.213 1 98.69 378 TRP B CA 1
ATOM 6805 C C . TRP B 1 378 ? 4.223 8.023 1.276 1 98.69 378 TRP B C 1
ATOM 6807 O O . TRP B 1 378 ? 4.93 7.066 0.953 1 98.69 378 TRP B O 1
ATOM 6817 N N . VAL B 1 379 ? 3.953 8.227 2.57 1 98.88 379 VAL B N 1
ATOM 6818 C CA . VAL B 1 379 ? 4.41 7.344 3.635 1 98.88 379 VAL B CA 1
ATOM 6819 C C . VAL B 1 379 ? 3.773 5.965 3.469 1 98.88 379 VAL B C 1
ATOM 6821 O O . VAL B 1 379 ? 4.457 4.941 3.561 1 98.88 379 VAL B O 1
ATOM 6824 N N . LEU B 1 380 ? 2.449 5.895 3.176 1 98.88 380 LEU B N 1
ATOM 6825 C CA . LEU B 1 380 ? 1.769 4.621 2.961 1 98.88 380 LEU B CA 1
ATOM 6826 C C . LEU B 1 380 ? 2.354 3.891 1.757 1 98.88 380 LEU B C 1
ATOM 6828 O O . LEU B 1 380 ? 2.484 2.664 1.773 1 98.88 380 LEU B O 1
ATOM 6832 N N . ALA B 1 381 ? 2.676 4.641 0.727 1 98.81 381 ALA B N 1
ATOM 6833 C CA . ALA B 1 381 ? 3.266 4.035 -0.465 1 98.81 381 ALA B CA 1
ATOM 6834 C C . ALA B 1 381 ? 4.625 3.416 -0.15 1 98.81 381 ALA B C 1
ATOM 6836 O O . ALA B 1 381 ? 4.961 2.35 -0.667 1 98.81 381 ALA B O 1
ATOM 6837 N N . PHE B 1 382 ? 5.391 4.062 0.697 1 98.88 382 PHE B N 1
ATOM 6838 C CA . PHE B 1 382 ? 6.691 3.525 1.085 1 98.88 382 PHE B CA 1
ATOM 6839 C C . PHE B 1 382 ? 6.527 2.256 1.911 1 98.88 382 PHE B C 1
ATOM 6841 O O . PHE B 1 382 ? 7.32 1.319 1.785 1 98.88 382 PHE B O 1
ATOM 6848 N N . GLU B 1 383 ? 5.551 2.211 2.76 1 98.88 383 GLU B N 1
ATOM 6849 C CA . GLU B 1 383 ? 5.336 0.992 3.533 1 98.88 383 GLU B CA 1
ATOM 6850 C C . GLU B 1 383 ? 4.887 -0.159 2.639 1 98.88 383 GLU B C 1
ATOM 6852 O O . GLU B 1 383 ? 5.27 -1.31 2.857 1 98.88 383 GLU B O 1
ATOM 6857 N N . GLN B 1 384 ? 4.086 0.116 1.635 1 98.88 384 GLN B N 1
ATOM 6858 C CA . GLN B 1 384 ? 3.744 -0.917 0.663 1 98.88 384 GLN B CA 1
ATOM 6859 C C . GLN B 1 384 ? 4.984 -1.397 -0.088 1 98.88 384 GLN B C 1
ATOM 6861 O O . GLN B 1 384 ? 5.125 -2.592 -0.362 1 98.88 384 GLN B O 1
ATOM 6866 N N . LEU B 1 385 ? 5.828 -0.436 -0.485 1 98.94 385 LEU B N 1
ATOM 6867 C CA . LEU B 1 385 ? 7.086 -0.791 -1.133 1 98.94 385 LEU B CA 1
ATOM 6868 C C . LEU B 1 385 ? 7.902 -1.729 -0.252 1 98.94 385 LEU B C 1
ATOM 6870 O O . LEU B 1 385 ? 8.5 -2.686 -0.746 1 98.94 385 LEU B O 1
ATOM 6874 N N . GLY B 1 386 ? 7.934 -1.44 1.056 1 98.88 386 GLY 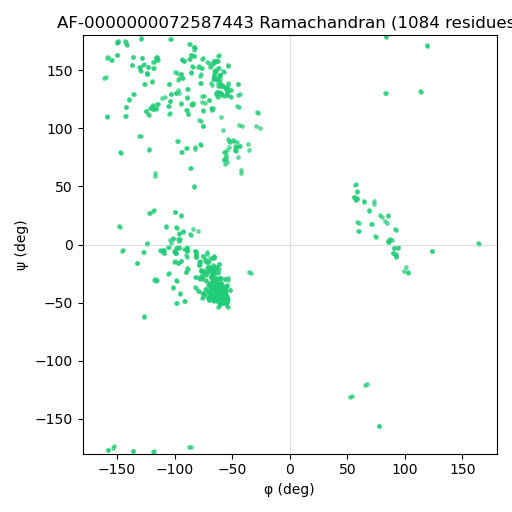B N 1
ATOM 6875 C CA . GLY B 1 386 ? 8.609 -2.326 1.993 1 98.88 386 GLY B CA 1
ATOM 6876 C C . GLY B 1 386 ? 8.07 -3.746 1.959 1 98.88 386 GLY B C 1
ATOM 6877 O O . GLY B 1 386 ? 8.836 -4.707 2.051 1 98.88 386 GLY B O 1
ATOM 6878 N N . LEU B 1 387 ? 6.793 -3.91 1.784 1 98.88 387 LEU B N 1
ATOM 6879 C CA . LEU B 1 387 ? 6.188 -5.234 1.68 1 98.88 387 LEU B CA 1
ATOM 6880 C C . LEU B 1 387 ? 6.648 -5.945 0.414 1 98.88 387 LEU B C 1
ATOM 6882 O O . LEU B 1 387 ? 6.969 -7.137 0.449 1 98.88 387 LEU B O 1
ATOM 6886 N N . ALA B 1 388 ? 6.621 -5.223 -0.714 1 98.88 388 ALA B N 1
ATOM 6887 C CA . ALA B 1 388 ? 7.078 -5.809 -1.971 1 98.88 388 ALA B CA 1
ATOM 6888 C C . ALA B 1 388 ? 8.523 -6.297 -1.857 1 98.88 388 ALA B C 1
ATOM 6890 O O . ALA B 1 388 ? 8.852 -7.387 -2.324 1 98.88 388 ALA B O 1
ATOM 6891 N N . LEU B 1 389 ? 9.336 -5.453 -1.184 1 98.94 389 LEU B N 1
ATOM 6892 C CA . LEU B 1 389 ? 10.727 -5.832 -0.971 1 98.94 389 LEU B CA 1
ATOM 6893 C C . LEU B 1 389 ? 10.82 -7.09 -0.114 1 98.94 389 LEU B C 1
ATOM 6895 O O . LEU B 1 389 ? 11.656 -7.961 -0.371 1 98.94 389 LEU B O 1
ATOM 6899 N N . GLY B 1 390 ? 10.008 -7.191 0.909 1 98.88 390 GLY B N 1
ATOM 6900 C CA . GLY B 1 390 ? 9.969 -8.383 1.737 1 98.88 390 GLY B CA 1
ATOM 6901 C C . GLY B 1 390 ? 9.648 -9.641 0.953 1 98.88 390 GLY B C 1
ATOM 6902 O O . GLY B 1 390 ? 10.344 -10.656 1.088 1 98.88 390 GLY B O 1
ATOM 6903 N N . HIS B 1 391 ? 8.648 -9.609 0.106 1 98.88 391 HIS B N 1
ATOM 6904 C CA . HIS B 1 391 ? 8.258 -10.75 -0.71 1 98.88 391 HIS B CA 1
ATOM 6905 C C . HIS B 1 391 ? 9.383 -11.156 -1.662 1 98.88 391 HIS B C 1
ATOM 6907 O O . HIS B 1 391 ? 9.664 -12.344 -1.837 1 98.88 391 HIS B O 1
ATOM 6913 N N . ASN B 1 392 ? 9.969 -10.172 -2.305 1 98.88 392 ASN B N 1
ATOM 6914 C CA . ASN B 1 392 ? 11.055 -10.469 -3.23 1 98.88 392 ASN B CA 1
ATOM 6915 C C . ASN B 1 392 ? 12.258 -11.078 -2.512 1 98.88 392 ASN B C 1
ATOM 6917 O O . ASN B 1 392 ? 12.93 -11.953 -3.049 1 98.88 392 ASN B O 1
ATOM 6921 N N . ALA B 1 393 ? 12.539 -10.586 -1.279 1 98.88 393 ALA B N 1
ATOM 6922 C CA . ALA B 1 393 ? 13.656 -11.109 -0.505 1 98.88 393 ALA B CA 1
ATOM 6923 C C . ALA B 1 393 ? 13.43 -12.57 -0.13 1 98.88 393 ALA B C 1
ATOM 6925 O O . ALA B 1 393 ? 14.328 -13.398 -0.257 1 98.88 393 ALA B O 1
ATOM 6926 N N . LEU B 1 394 ? 12.242 -12.914 0.326 1 98.81 394 LEU B N 1
ATOM 6927 C CA . LEU B 1 394 ? 11.914 -14.297 0.673 1 98.81 394 LEU B CA 1
ATOM 6928 C C . LEU B 1 394 ? 12.039 -15.203 -0.544 1 98.81 394 LEU B C 1
ATOM 6930 O O . LEU B 1 394 ? 12.586 -16.312 -0.448 1 98.81 394 LEU B O 1
ATOM 6934 N N . ALA B 1 395 ? 11.578 -14.742 -1.659 1 98.81 395 ALA B N 1
ATOM 6935 C CA . ALA B 1 395 ? 11.664 -15.516 -2.896 1 98.81 395 ALA B CA 1
ATOM 6936 C C . ALA B 1 395 ? 13.117 -15.711 -3.32 1 98.81 395 ALA B C 1
ATOM 6938 O O . ALA B 1 395 ? 13.5 -16.797 -3.758 1 98.81 395 ALA B O 1
ATOM 6939 N N . SER B 1 396 ? 13.891 -14.641 -3.213 1 98.88 396 SER B N 1
ATOM 6940 C CA . SER B 1 396 ? 15.297 -14.711 -3.572 1 98.88 396 SER B CA 1
ATOM 6941 C C . SER B 1 396 ? 16.031 -15.758 -2.738 1 98.88 396 SER B C 1
ATOM 6943 O O . SER B 1 396 ? 16.781 -16.578 -3.273 1 98.88 396 SER B O 1
ATOM 6945 N N . ALA B 1 397 ? 15.828 -15.758 -1.468 1 98.81 397 ALA B N 1
ATOM 6946 C CA . ALA B 1 397 ? 16.438 -16.75 -0.591 1 98.81 397 ALA B CA 1
ATOM 6947 C C . ALA B 1 397 ? 16.016 -18.172 -0.982 1 98.81 397 ALA B C 1
ATOM 6949 O O . ALA B 1 397 ? 16.844 -19.094 -0.979 1 98.81 397 ALA B O 1
ATOM 6950 N N . GLN B 1 398 ? 14.781 -18.328 -1.334 1 98.69 398 GLN B N 1
ATOM 6951 C CA . GLN B 1 398 ? 14.289 -19.641 -1.736 1 98.69 398 GLN B CA 1
ATOM 6952 C C . GLN B 1 398 ? 14.898 -20.078 -3.068 1 98.69 398 GLN B C 1
ATOM 6954 O O . GLN B 1 398 ? 15.18 -21.266 -3.275 1 98.69 398 GLN B O 1
ATOM 6959 N N . ARG B 1 399 ? 15.07 -19.156 -4.016 1 98.75 399 ARG B N 1
ATOM 6960 C CA . ARG B 1 399 ? 15.695 -19.516 -5.289 1 98.75 399 ARG B CA 1
ATOM 6961 C C . ARG B 1 399 ? 17.109 -20.062 -5.074 1 98.75 399 ARG B C 1
ATOM 6963 O O . ARG B 1 399 ? 17.516 -20.984 -5.762 1 98.75 399 ARG B O 1
ATOM 6970 N N . ILE B 1 400 ? 17.828 -19.5 -4.102 1 98.75 400 ILE B N 1
ATOM 6971 C CA . ILE B 1 400 ? 19.156 -20.016 -3.754 1 98.75 400 ILE B CA 1
ATOM 6972 C C . ILE B 1 400 ? 19.031 -21.453 -3.271 1 98.75 400 ILE B C 1
ATOM 6974 O O . ILE B 1 400 ? 19.766 -22.328 -3.736 1 98.75 400 ILE B O 1
ATOM 6978 N N . VAL B 1 401 ? 18.109 -21.703 -2.396 1 98.5 401 VAL B N 1
ATOM 6979 C CA . VAL B 1 401 ? 17.891 -23.047 -1.854 1 98.5 401 VAL B CA 1
ATOM 6980 C C . VAL B 1 401 ? 17.531 -24 -2.98 1 98.5 401 VAL B C 1
ATOM 6982 O O . VAL B 1 401 ? 17.984 -25.156 -3 1 98.5 401 VAL B O 1
ATOM 6985 N N . LYS B 1 402 ? 16.734 -23.578 -3.928 1 98.19 402 LYS B N 1
ATOM 6986 C CA . LYS B 1 402 ? 16.281 -24.438 -5.023 1 98.19 402 LYS B CA 1
ATOM 6987 C C . LYS B 1 402 ? 17.438 -24.734 -5.984 1 98.19 402 LYS B C 1
ATOM 6989 O O . LYS B 1 402 ? 17.547 -25.844 -6.508 1 98.19 402 LYS B O 1
ATOM 6994 N N . LEU B 1 403 ? 18.281 -23.781 -6.285 1 98.25 403 LEU B N 1
ATOM 6995 C CA . LEU B 1 403 ? 19.453 -24.031 -7.117 1 98.25 403 LEU B CA 1
ATOM 6996 C C . LEU B 1 403 ? 20.359 -25.078 -6.477 1 98.25 403 LEU B C 1
ATOM 6998 O O . LEU B 1 403 ? 20.969 -25.891 -7.18 1 98.25 403 LEU B O 1
ATOM 7002 N N . ASN B 1 404 ? 20.438 -25.109 -5.184 1 98 404 ASN B N 1
ATOM 7003 C CA . ASN B 1 404 ? 21.312 -26 -4.422 1 98 404 ASN B CA 1
ATOM 7004 C C . ASN B 1 404 ? 20.75 -27.406 -4.348 1 98 404 ASN B C 1
ATOM 7006 O O . ASN B 1 404 ? 21.453 -28.344 -3.967 1 98 404 ASN B O 1
ATOM 7010 N N . ASP B 1 405 ? 19.5 -27.578 -4.668 1 97.31 405 ASP B N 1
ATOM 7011 C CA . ASP B 1 405 ? 18.828 -28.859 -4.609 1 97.31 405 ASP B CA 1
ATOM 7012 C C . ASP B 1 405 ? 18.969 -29.625 -5.926 1 97.31 405 ASP B C 1
ATOM 7014 O O . ASP B 1 405 ? 18.375 -29.25 -6.938 1 97.31 405 ASP B O 1
ATOM 7018 N N . SER B 1 406 ? 19.656 -30.781 -5.867 1 96.12 406 SER B N 1
ATOM 7019 C CA . SER B 1 406 ? 19.984 -31.531 -7.074 1 96.12 406 SER B CA 1
ATOM 7020 C C . SER B 1 406 ? 18.719 -32.062 -7.75 1 96.12 406 SER B C 1
ATOM 7022 O O . SER B 1 406 ? 18.688 -32.219 -8.977 1 96.12 406 SER B O 1
ATOM 7024 N N . HIS B 1 407 ? 17.688 -32.25 -7.008 1 93.12 407 HIS B N 1
ATOM 7025 C CA . HIS B 1 407 ? 16.438 -32.781 -7.562 1 93.12 407 HIS B CA 1
ATOM 7026 C C . HIS B 1 407 ? 15.711 -31.719 -8.367 1 93.12 407 HIS B C 1
ATOM 7028 O O . HIS B 1 407 ? 14.945 -32.031 -9.281 1 93.12 407 HIS B O 1
ATOM 7034 N N . LEU B 1 408 ? 15.977 -30.516 -8.07 1 93.75 408 LEU B N 1
ATOM 7035 C CA . LEU B 1 408 ? 15.281 -29.422 -8.727 1 93.75 408 LEU B CA 1
ATOM 7036 C C . LEU B 1 408 ? 16.141 -28.797 -9.82 1 93.75 408 LEU B C 1
ATOM 7038 O O . LEU B 1 408 ? 15.656 -28.5 -10.914 1 93.75 408 LEU B O 1
ATOM 7042 N N . SER B 1 409 ? 17.422 -28.703 -9.578 1 95.31 409 SER B N 1
ATOM 7043 C CA . SER B 1 409 ? 18.297 -28.031 -10.531 1 95.31 409 SER B CA 1
ATOM 7044 C C . SER B 1 409 ? 18.844 -29.016 -11.57 1 95.31 409 SER B C 1
ATOM 7046 O O . SER B 1 409 ? 19.297 -28.609 -12.641 1 95.31 409 SER B O 1
ATOM 7048 N N . GLY B 1 410 ? 18.875 -30.328 -11.203 1 95.31 410 GLY B N 1
ATOM 7049 C CA . GLY B 1 410 ? 19.516 -31.328 -12.055 1 95.31 410 GLY B CA 1
ATOM 7050 C C . GLY B 1 410 ? 21.031 -31.25 -12.023 1 95.31 410 GLY B C 1
ATOM 7051 O O . GLY B 1 410 ? 21.703 -31.906 -12.82 1 95.31 410 GLY B O 1
ATOM 7052 N N . LEU B 1 411 ? 21.547 -30.422 -11.156 1 97.25 411 LEU B N 1
ATOM 7053 C CA . LEU B 1 411 ? 22.984 -30.25 -10.992 1 97.25 411 LEU B CA 1
ATOM 7054 C C . LEU B 1 411 ? 23.484 -30.969 -9.742 1 97.25 411 LEU B C 1
ATOM 7056 O O . LEU B 1 411 ? 22.703 -31.641 -9.062 1 97.25 411 LEU B O 1
ATOM 7060 N N . SER B 1 412 ? 24.797 -30.938 -9.523 1 97.31 412 SER B N 1
ATOM 7061 C CA . SER B 1 412 ? 25.375 -31.578 -8.344 1 97.31 412 SER B CA 1
ATOM 7062 C C . SER B 1 412 ? 24.844 -30.969 -7.059 1 97.31 412 SER B C 1
ATOM 7064 O O . SER B 1 412 ? 24.516 -29.781 -7.016 1 97.31 412 SER B O 1
ATOM 7066 N N . ARG B 1 413 ? 24.703 -31.797 -6.07 1 96.62 413 ARG B N 1
ATOM 7067 C CA . ARG B 1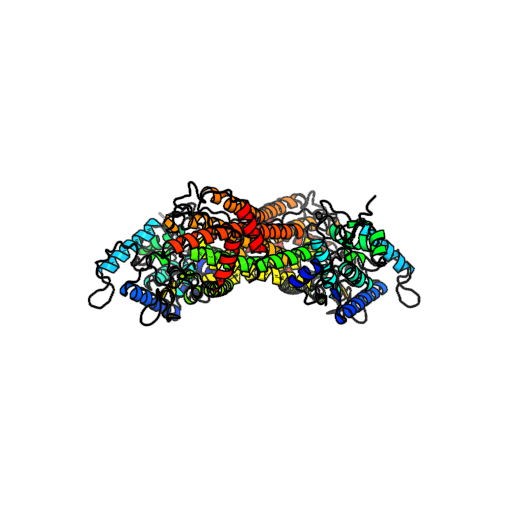 413 ? 24.203 -31.359 -4.773 1 96.62 413 ARG B CA 1
ATOM 7068 C C . ARG B 1 413 ? 24.969 -30.156 -4.266 1 96.62 413 ARG B C 1
ATOM 7070 O O . ARG B 1 413 ? 26.203 -30.141 -4.266 1 96.62 413 ARG B O 1
ATOM 7077 N N . PHE B 1 414 ? 24.219 -29.062 -3.898 1 98.31 414 PHE B N 1
ATOM 7078 C CA . PHE B 1 414 ? 24.75 -27.828 -3.359 1 98.31 414 PHE B CA 1
ATOM 7079 C C . PHE B 1 414 ? 25.703 -27.172 -4.344 1 98.31 414 PHE B C 1
ATOM 7081 O O . PHE B 1 414 ? 26.594 -26.422 -3.945 1 98.31 414 PHE B O 1
ATOM 7088 N N . LEU B 1 415 ? 25.594 -27.594 -5.617 1 98.5 415 LEU B N 1
ATOM 7089 C CA . LEU B 1 415 ? 26.359 -27.031 -6.727 1 98.5 415 LEU B CA 1
ATOM 7090 C C . LEU B 1 415 ? 27.859 -27.297 -6.543 1 98.5 415 LEU B C 1
ATOM 7092 O O . LEU B 1 415 ? 28.672 -26.422 -6.824 1 98.5 415 LEU B O 1
ATOM 7096 N N . GLY B 1 416 ? 28.188 -28.406 -6.043 1 98.19 416 GLY B N 1
ATOM 7097 C CA . GLY B 1 416 ? 29.562 -28.797 -5.812 1 98.19 416 GLY B CA 1
ATOM 7098 C C . GLY B 1 416 ? 30.219 -29.438 -7.023 1 98.19 416 GLY B C 1
ATOM 7099 O O . GLY B 1 416 ? 29.578 -29.594 -8.062 1 98.19 416 GLY B O 1
ATOM 7100 N N . THR B 1 417 ? 31.531 -29.656 -6.875 1 97.88 417 THR B N 1
ATOM 7101 C CA . THR B 1 417 ? 32.344 -30.406 -7.828 1 97.88 417 THR B CA 1
ATOM 7102 C C . THR B 1 417 ? 32.938 -31.641 -7.176 1 97.88 417 THR B C 1
ATOM 7104 O O . THR B 1 417 ? 32.656 -31.938 -6.02 1 97.88 417 THR B O 1
ATOM 7107 N N . GLU B 1 418 ? 33.688 -32.281 -7.984 1 96.94 418 GLU B N 1
ATOM 7108 C CA . GLU B 1 418 ? 34.375 -33.438 -7.441 1 96.94 418 GLU B CA 1
ATOM 7109 C C . GLU B 1 418 ? 35.406 -33.031 -6.391 1 96.94 418 GLU B C 1
ATOM 7111 O O . GLU B 1 418 ? 35.812 -33.812 -5.547 1 96.94 418 GLU B O 1
ATOM 7116 N N . GLU B 1 419 ? 35.781 -31.844 -6.367 1 97.56 419 GLU B N 1
ATOM 7117 C CA . GLU B 1 419 ? 36.812 -31.359 -5.473 1 97.56 419 GLU B CA 1
ATOM 7118 C C . GLU B 1 419 ? 36.25 -30.656 -4.258 1 97.56 419 GLU B C 1
ATOM 7120 O O . GLU B 1 419 ? 36.969 -30.25 -3.355 1 97.56 419 GLU B O 1
ATOM 7125 N N . THR B 1 420 ? 34.906 -30.469 -4.227 1 97.19 420 THR B N 1
ATOM 7126 C CA . THR B 1 420 ? 34.281 -29.875 -3.057 1 97.19 420 THR B CA 1
ATOM 7127 C C . THR B 1 420 ? 33.812 -30.953 -2.08 1 97.19 420 THR B C 1
ATOM 7129 O O . THR B 1 420 ? 33.406 -32.031 -2.494 1 97.19 420 THR B O 1
ATOM 7132 N N . VAL B 1 421 ? 33.938 -30.656 -0.805 1 95.94 421 VAL B N 1
ATOM 7133 C CA . VAL B 1 421 ? 33.375 -31.531 0.225 1 95.94 421 VAL B CA 1
ATOM 7134 C C . VAL B 1 421 ? 31.984 -31.031 0.636 1 95.94 421 VAL B C 1
ATOM 7136 O O . VAL B 1 421 ? 31.062 -31.844 0.817 1 95.94 421 VAL B O 1
ATOM 7139 N N . HIS B 1 422 ? 31.828 -29.75 0.792 1 95 422 HIS B N 1
ATOM 7140 C CA . HIS B 1 422 ? 30.594 -29.203 1.337 1 95 422 HIS B CA 1
ATOM 7141 C C . HIS B 1 422 ? 29.891 -28.312 0.316 1 95 422 HIS B C 1
ATOM 7143 O O . HIS B 1 422 ? 28.656 -28.234 0.308 1 95 422 HIS B O 1
ATOM 7149 N N . ALA B 1 423 ? 30.672 -27.656 -0.604 1 97.75 423 ALA B N 1
ATOM 7150 C CA . ALA B 1 423 ? 30.141 -26.719 -1.598 1 97.75 423 ALA B CA 1
ATOM 7151 C C . ALA B 1 423 ? 29.281 -25.641 -0.938 1 97.75 423 ALA B C 1
ATOM 7153 O O . ALA B 1 423 ? 29.703 -25.016 0.035 1 97.75 423 ALA B O 1
ATOM 7154 N N . PHE B 1 424 ? 28.031 -25.328 -1.419 1 98.19 424 PHE B N 1
ATOM 7155 C CA . PHE B 1 424 ? 27.266 -24.188 -0.922 1 98.19 424 PHE B CA 1
ATOM 7156 C C . PHE B 1 424 ? 26.25 -24.625 0.129 1 98.19 424 PHE B C 1
ATOM 7158 O O . PHE B 1 424 ? 25.359 -23.859 0.505 1 98.19 424 PHE B O 1
ATOM 7165 N N . GLY B 1 425 ? 26.359 -25.812 0.664 1 96.44 425 GLY B N 1
ATOM 7166 C CA . GLY B 1 425 ? 25.359 -26.328 1.582 1 96.44 425 GLY B CA 1
ATOM 7167 C C . GLY B 1 425 ? 25.094 -25.406 2.754 1 96.44 425 GLY B C 1
ATOM 7168 O O . GLY B 1 425 ? 23.953 -25 2.984 1 96.44 425 GLY B O 1
ATOM 7169 N N . ALA B 1 426 ? 26.125 -25 3.469 1 95.44 426 ALA B N 1
ATOM 7170 C CA . ALA B 1 426 ? 26 -24.141 4.637 1 95.44 426 ALA B CA 1
ATOM 7171 C C . ALA B 1 426 ? 25.672 -22.703 4.227 1 95.44 426 ALA B C 1
ATOM 7173 O O . ALA B 1 426 ? 25.219 -21.906 5.047 1 95.44 426 ALA B O 1
ATOM 7174 N N . MET B 1 427 ? 25.812 -22.391 2.982 1 96.5 427 MET B N 1
ATOM 7175 C CA . MET B 1 427 ? 25.688 -21.016 2.504 1 96.5 427 MET B CA 1
ATOM 7176 C C . MET B 1 427 ? 24.234 -20.656 2.207 1 96.5 427 MET B C 1
ATOM 7178 O O . MET B 1 427 ? 23.938 -19.547 1.765 1 96.5 427 MET B O 1
ATOM 7182 N N . GLU B 1 428 ? 23.312 -21.547 2.584 1 97.62 428 GLU B N 1
ATOM 7183 C CA . GLU B 1 428 ? 21.891 -21.219 2.541 1 97.62 428 GLU B CA 1
ATOM 7184 C C . GLU B 1 428 ? 21.484 -20.359 3.73 1 97.62 428 GLU B C 1
ATOM 7186 O O . GLU B 1 428 ? 20.438 -19.703 3.697 1 97.62 428 GLU B O 1
ATOM 7191 N N . LYS B 1 429 ? 22.281 -20.312 4.773 1 97.12 429 LYS B N 1
ATOM 7192 C CA . LYS B 1 429 ? 21.938 -19.641 6.027 1 97.12 429 LYS B CA 1
ATOM 7193 C C . LYS B 1 429 ? 22.047 -18.125 5.895 1 97.12 429 LYS B C 1
ATOM 7195 O O . LYS B 1 429 ? 21.109 -17.406 6.277 1 97.12 429 LYS B O 1
ATOM 7200 N N . PRO B 1 430 ? 23.156 -17.594 5.27 1 97.94 430 PRO B N 1
ATOM 7201 C CA . PRO B 1 430 ? 23.25 -16.141 5.191 1 97.94 430 PRO B CA 1
ATOM 7202 C C . PRO B 1 430 ? 22.094 -15.523 4.398 1 97.94 430 PRO B C 1
ATOM 7204 O O . PRO B 1 430 ? 21.484 -14.547 4.844 1 97.94 430 PRO B O 1
ATOM 7207 N N . PRO B 1 431 ? 21.703 -16.062 3.25 1 98.25 431 PRO B N 1
ATOM 7208 C CA . PRO B 1 431 ? 20.578 -15.461 2.533 1 98.25 431 PRO B CA 1
ATOM 7209 C C . PRO B 1 431 ? 19.266 -15.57 3.301 1 98.25 431 PRO B C 1
ATOM 7211 O O . PRO B 1 431 ? 18.438 -14.656 3.252 1 98.25 431 PRO B O 1
ATOM 7214 N N . THR B 1 432 ? 19.047 -16.641 3.984 1 97.94 432 THR B N 1
ATOM 7215 C CA . THR B 1 432 ? 17.844 -16.812 4.785 1 97.94 432 THR B CA 1
ATOM 7216 C C . THR B 1 432 ? 17.781 -15.758 5.898 1 97.94 432 THR B C 1
ATOM 7218 O O . THR B 1 432 ? 16.734 -15.156 6.141 1 97.94 432 THR B O 1
ATOM 7221 N N . ALA B 1 433 ? 18.906 -15.586 6.559 1 97.75 433 ALA B N 1
ATOM 7222 C CA . ALA B 1 433 ? 18.984 -14.586 7.621 1 97.75 433 ALA B CA 1
ATOM 7223 C C . ALA B 1 433 ? 18.719 -13.188 7.078 1 97.75 433 ALA B C 1
ATOM 7225 O O . ALA B 1 433 ? 18.031 -12.391 7.715 1 97.75 433 ALA B O 1
ATOM 7226 N N . LEU B 1 434 ? 19.328 -12.859 5.934 1 98.31 434 LEU B N 1
ATOM 7227 C CA . LEU B 1 434 ? 19.109 -11.562 5.301 1 98.31 434 LEU B CA 1
ATOM 7228 C C . LEU B 1 434 ? 17.641 -11.359 4.938 1 98.31 434 LEU B C 1
ATOM 7230 O O . LEU B 1 434 ? 17.094 -10.273 5.129 1 98.31 434 LEU B O 1
ATOM 7234 N N . ALA B 1 435 ? 16.984 -12.422 4.379 1 98.69 435 ALA B N 1
ATOM 7235 C CA . ALA B 1 435 ? 15.57 -12.344 4.02 1 98.69 435 ALA B CA 1
ATOM 7236 C C . ALA B 1 435 ? 14.711 -12.07 5.25 1 98.69 435 ALA B C 1
ATOM 7238 O O . ALA B 1 435 ? 13.75 -11.297 5.184 1 98.69 435 ALA B O 1
ATOM 7239 N N . MET B 1 436 ? 15.047 -12.695 6.398 1 98.19 436 MET B N 1
ATOM 7240 C CA . MET B 1 436 ? 14.305 -12.477 7.633 1 98.19 436 MET B CA 1
ATOM 7241 C C . MET B 1 436 ? 14.484 -11.047 8.141 1 98.19 436 MET B C 1
ATOM 7243 O O . MET B 1 436 ? 13.555 -10.453 8.68 1 98.19 436 MET B O 1
ATOM 7247 N N . THR B 1 437 ? 15.695 -10.531 7.949 1 98.19 437 THR B N 1
ATOM 7248 C CA . THR B 1 437 ? 15.945 -9.141 8.297 1 98.19 437 THR B CA 1
ATOM 7249 C C . THR B 1 437 ? 15.062 -8.203 7.469 1 98.19 437 THR B C 1
ATOM 7251 O O . THR B 1 437 ? 14.422 -7.301 8.016 1 98.19 437 THR B O 1
ATOM 7254 N N . ILE B 1 438 ? 15.031 -8.391 6.18 1 98.75 438 ILE B N 1
ATOM 7255 C CA . ILE B 1 438 ? 14.25 -7.562 5.27 1 98.75 438 ILE B CA 1
ATOM 7256 C C . ILE B 1 438 ? 12.766 -7.695 5.598 1 98.75 438 ILE B C 1
ATOM 7258 O O . ILE B 1 438 ? 12.031 -6.703 5.617 1 98.75 438 ILE B O 1
ATOM 7262 N N . LYS B 1 439 ? 12.289 -8.914 5.887 1 98.5 439 LYS B N 1
ATOM 7263 C CA . LYS B 1 439 ? 10.906 -9.172 6.289 1 98.5 439 LYS B CA 1
ATOM 7264 C C . LYS B 1 439 ? 10.547 -8.391 7.551 1 98.5 439 LYS B C 1
ATOM 7266 O O . LYS B 1 439 ? 9.484 -7.766 7.621 1 98.5 439 LYS B O 1
ATOM 7271 N N . THR B 1 440 ? 11.414 -8.438 8.57 1 98.06 440 THR B N 1
ATOM 7272 C CA . THR B 1 440 ? 11.164 -7.754 9.836 1 98.06 440 THR B CA 1
ATOM 7273 C C . THR B 1 440 ? 11.047 -6.246 9.617 1 98.06 440 THR B C 1
ATOM 7275 O O . THR B 1 440 ? 10.211 -5.59 10.242 1 98.06 440 THR B O 1
ATOM 7278 N N . LEU B 1 441 ? 11.828 -5.695 8.734 1 98.56 441 LEU B N 1
ATOM 7279 C CA . LEU B 1 441 ? 11.836 -4.266 8.445 1 98.56 441 LEU B CA 1
ATOM 7280 C C . LEU B 1 441 ? 10.555 -3.855 7.719 1 98.56 441 LEU B C 1
ATOM 7282 O O . LEU B 1 441 ? 10.234 -2.668 7.641 1 98.56 441 LEU B O 1
ATOM 7286 N N . ALA B 1 442 ? 9.75 -4.844 7.172 1 98.38 442 ALA B N 1
ATOM 7287 C CA . ALA B 1 442 ? 8.5 -4.551 6.469 1 98.38 442 ALA B CA 1
ATOM 7288 C C . ALA B 1 442 ? 7.352 -4.336 7.453 1 98.38 442 ALA B C 1
ATOM 7290 O O . ALA B 1 442 ? 6.277 -3.871 7.07 1 98.38 442 ALA B O 1
ATOM 7291 N N . THR B 1 443 ? 7.531 -4.633 8.75 1 97.69 443 THR B N 1
ATOM 7292 C CA . THR B 1 443 ? 6.527 -4.32 9.766 1 97.69 443 THR B CA 1
ATOM 7293 C C . THR B 1 443 ? 6.258 -2.82 9.812 1 97.69 443 THR B C 1
ATOM 7295 O O . THR B 1 443 ? 7.191 -2.02 9.914 1 97.69 443 THR B O 1
ATOM 7298 N N . PRO B 1 444 ? 5.004 -2.436 9.758 1 97.75 444 PRO B N 1
ATOM 7299 C CA . PRO B 1 444 ? 4.703 -1.002 9.727 1 97.75 444 PRO B CA 1
ATOM 7300 C C . PRO B 1 444 ? 5.09 -0.289 11.016 1 97.75 444 PRO B C 1
ATOM 7302 O O . PRO B 1 444 ? 4.922 -0.842 12.109 1 97.75 444 PRO B O 1
ATOM 7305 N N . VAL B 1 445 ? 5.578 0.963 10.898 1 98.31 445 VAL B N 1
ATOM 7306 C CA . VAL B 1 445 ? 5.93 1.773 12.062 1 98.31 445 VAL B CA 1
ATOM 7307 C C . VAL B 1 445 ? 5.223 3.125 11.984 1 98.31 445 VAL B C 1
ATOM 7309 O O . VAL B 1 445 ? 5.27 3.914 12.93 1 98.31 445 VAL B O 1
ATOM 7312 N N . SER B 1 446 ? 4.547 3.385 10.867 1 98.5 446 SER B N 1
ATOM 7313 C CA . SER B 1 446 ? 3.871 4.664 10.688 1 98.5 446 SER B CA 1
ATOM 7314 C C . SER B 1 446 ? 2.75 4.848 11.703 1 98.5 446 SER B C 1
ATOM 7316 O O . SER B 1 446 ? 2.357 5.977 12 1 98.5 446 SER B O 1
ATOM 7318 N N . LEU B 1 447 ? 2.26 3.766 12.273 1 98.38 447 LEU B N 1
ATOM 7319 C CA . LEU B 1 447 ? 1.138 3.797 13.203 1 98.38 447 LEU B CA 1
ATOM 7320 C C . LEU B 1 447 ? 1.625 3.969 14.641 1 98.38 447 LEU B C 1
ATOM 7322 O O . LEU B 1 447 ? 0.819 4.141 15.555 1 98.38 447 LEU B O 1
ATOM 7326 N N . ASP B 1 448 ? 2.922 3.994 14.875 1 97 448 ASP B N 1
ATOM 7327 C CA . ASP B 1 448 ? 3.508 3.992 16.219 1 97 448 ASP B CA 1
ATOM 7328 C C . ASP B 1 448 ? 3.875 5.406 16.656 1 97 448 ASP B C 1
ATOM 7330 O O . ASP B 1 448 ? 5.02 5.832 16.5 1 97 448 ASP B O 1
ATOM 7334 N N . TYR B 1 449 ? 2.963 6.105 17.281 1 96 449 TYR B N 1
ATOM 7335 C CA . TYR B 1 449 ? 3.189 7.453 17.781 1 96 449 TYR B CA 1
ATOM 7336 C C . TYR B 1 449 ? 2.328 7.727 19.016 1 96 449 TYR B C 1
ATOM 7338 O O . TYR B 1 449 ? 1.42 6.953 19.328 1 96 449 TYR B O 1
ATOM 7346 N N . LEU B 1 450 ? 2.693 8.758 19.75 1 95.12 450 LEU B N 1
ATOM 7347 C CA . LEU B 1 450 ? 1.933 9.281 20.875 1 95.12 450 LEU B CA 1
ATOM 7348 C C . LEU B 1 450 ? 1.618 10.766 20.688 1 95.12 450 LEU B C 1
ATOM 7350 O O . LEU B 1 450 ? 2.416 11.5 20.109 1 95.12 450 LEU B O 1
ATOM 7354 N N . PRO B 1 451 ? 0.451 11.234 21.188 1 95 451 PRO B N 1
ATOM 7355 C CA . PRO B 1 451 ? 0.158 12.664 21.109 1 95 451 PRO B CA 1
ATOM 7356 C C . PRO B 1 451 ? 1.179 13.523 21.859 1 95 451 PRO B C 1
ATOM 7358 O O . PRO B 1 451 ? 1.65 13.133 22.938 1 95 451 PRO B O 1
ATOM 7361 N N . VAL B 1 452 ? 1.479 14.656 21.266 1 94.81 452 VAL B N 1
ATOM 7362 C CA . VAL B 1 452 ? 2.387 15.617 21.891 1 94.81 452 VAL B CA 1
ATOM 7363 C C . VAL B 1 452 ? 1.829 17.031 21.75 1 94.81 452 VAL B C 1
ATOM 7365 O O . VAL B 1 452 ? 0.68 17.203 21.344 1 94.81 452 VAL B O 1
ATOM 7368 N N . ALA B 1 453 ? 2.639 18.062 22.266 1 93.44 453 ALA B N 1
ATOM 7369 C CA . ALA B 1 453 ? 2.33 19.484 22.125 1 93.44 453 ALA B CA 1
ATOM 7370 C C . ALA B 1 453 ? 0.97 19.812 22.734 1 93.44 453 ALA B C 1
ATOM 7372 O O . ALA B 1 453 ? 0.126 20.438 22.078 1 93.44 453 ALA B O 1
ATOM 7373 N N . GLY B 1 454 ? 0.639 19.328 23.953 1 90.5 454 GLY B N 1
ATOM 7374 C CA . GLY B 1 454 ? -0.597 19.609 24.672 1 90.5 454 GLY B CA 1
ATOM 7375 C C . GLY B 1 454 ? -1.811 18.938 24.047 1 90.5 454 GLY B C 1
ATOM 7376 O O . GLY B 1 454 ? -2.932 19.438 24.172 1 90.5 454 GLY B O 1
ATOM 7377 N N . GLY B 1 455 ? -1.514 17.938 23.219 1 91.75 455 GLY B N 1
ATOM 7378 C CA . GLY B 1 455 ? -2.604 17.172 22.625 1 91.75 455 GLY B CA 1
ATOM 7379 C C . GLY B 1 455 ? -3.008 17.688 21.25 1 91.75 455 GLY B C 1
ATOM 7380 O O . GLY B 1 455 ? -3.838 17.078 20.578 1 91.75 455 GLY B O 1
ATOM 7381 N N . ILE B 1 456 ? -2.389 18.781 20.766 1 93.19 456 ILE B N 1
ATOM 7382 C CA . ILE B 1 456 ? -2.73 19.344 19.469 1 93.19 456 ILE B CA 1
ATOM 7383 C C . ILE B 1 456 ? -2.17 18.469 18.344 1 93.19 456 ILE B C 1
ATOM 7385 O O . ILE B 1 456 ? -2.828 18.25 17.328 1 93.19 456 ILE B O 1
ATOM 7389 N N . GLU B 1 457 ? -0.952 18.016 18.562 1 95.31 457 GLU B N 1
ATOM 7390 C CA . GLU B 1 457 ? -0.358 17.047 17.656 1 95.31 457 GLU B CA 1
ATOM 7391 C C . GLU B 1 457 ? -0.661 15.617 18.094 1 95.31 457 GLU B C 1
ATOM 7393 O O . GLU B 1 457 ? 0.203 14.938 18.641 1 95.31 457 GLU B O 1
ATOM 7398 N N . ASP B 1 458 ? -1.87 15.148 17.703 1 97.62 458 ASP B N 1
ATOM 7399 C CA . ASP B 1 458 ? -2.426 13.93 18.281 1 97.62 458 ASP B CA 1
ATOM 7400 C C . ASP B 1 458 ? -2.338 12.758 17.312 1 97.62 458 ASP B C 1
ATOM 7402 O O . ASP B 1 458 ? -2.66 11.625 17.656 1 97.62 458 ASP B O 1
ATOM 7406 N N . ILE B 1 459 ? -1.854 12.961 16.125 1 97.62 459 ILE B N 1
ATOM 7407 C CA . ILE B 1 459 ? -1.51 11.906 15.18 1 97.62 459 ILE B CA 1
ATOM 7408 C C . ILE B 1 459 ? -0.163 12.211 14.531 1 97.62 459 ILE B C 1
ATOM 7410 O O . ILE B 1 459 ? 0.315 13.344 14.586 1 97.62 459 ILE B O 1
ATOM 7414 N N . ALA B 1 460 ? 0.433 11.227 13.984 1 97.88 460 ALA B N 1
ATOM 7415 C CA . ALA B 1 460 ? 1.715 11.344 13.289 1 97.88 460 ALA B CA 1
ATOM 7416 C C . ALA B 1 460 ? 1.918 10.195 12.305 1 97.88 460 ALA B C 1
ATOM 7418 O O . ALA B 1 460 ? 0.989 9.43 12.039 1 97.88 460 ALA B O 1
ATOM 7419 N N . THR B 1 461 ? 3.15 10.133 11.602 1 98.06 461 THR B N 1
ATOM 7420 C CA . THR B 1 461 ? 3.334 9.125 10.57 1 98.06 461 THR B CA 1
ATOM 7421 C C . THR B 1 461 ? 4.676 8.414 10.734 1 98.06 461 THR B C 1
ATOM 7423 O O . THR B 1 461 ? 4.922 7.383 10.109 1 98.06 461 THR B O 1
ATOM 7426 N N . ASN B 1 462 ? 5.57 9.047 11.547 1 97.5 462 ASN B N 1
ATOM 7427 C CA . ASN B 1 462 ? 6.926 8.508 11.656 1 97.5 462 ASN B CA 1
ATOM 7428 C C . ASN B 1 462 ? 7.598 8.398 10.289 1 97.5 462 ASN B C 1
ATOM 7430 O O . ASN B 1 462 ? 8.344 7.453 10.039 1 97.5 462 ASN B O 1
ATOM 7434 N N . ALA B 1 463 ? 7.43 9.352 9.438 1 98.19 463 ALA B N 1
ATOM 7435 C CA . ALA B 1 463 ? 7.883 9.336 8.055 1 98.19 463 ALA B CA 1
ATOM 7436 C C . ALA B 1 463 ? 9.383 9.047 7.969 1 98.19 463 ALA B C 1
ATOM 7438 O O . ALA B 1 463 ? 9.812 8.203 7.184 1 98.19 463 ALA B O 1
ATOM 7439 N N . PRO B 1 464 ? 10.281 9.695 8.812 1 97.88 464 PRO B N 1
ATOM 7440 C CA . PRO B 1 464 ? 11.711 9.414 8.672 1 97.88 464 PRO B CA 1
ATOM 7441 C C . PRO B 1 464 ? 12.047 7.949 8.938 1 97.88 464 PRO B C 1
ATOM 7443 O O . PRO B 1 464 ? 12.836 7.352 8.195 1 97.88 464 PRO B O 1
ATOM 7446 N N . GLU B 1 465 ? 11.469 7.355 9.945 1 98.12 465 GLU B N 1
ATOM 7447 C CA . GLU B 1 465 ? 11.75 5.961 10.281 1 98.12 465 GLU B CA 1
ATOM 7448 C C . GLU B 1 465 ? 11.281 5.023 9.172 1 98.12 465 GLU B C 1
ATOM 7450 O O . GLU B 1 465 ? 11.953 4.039 8.859 1 98.12 465 GLU B O 1
ATOM 7455 N N . VAL B 1 466 ? 10.117 5.277 8.617 1 98.69 466 VAL B N 1
ATOM 7456 C CA . VAL B 1 466 ? 9.594 4.48 7.516 1 98.69 466 VAL B CA 1
ATOM 7457 C C . VAL B 1 466 ? 10.602 4.461 6.371 1 98.69 466 VAL B C 1
ATOM 7459 O O . VAL B 1 466 ? 10.938 3.395 5.848 1 98.69 466 VAL B O 1
ATOM 7462 N N . VAL B 1 467 ? 11.125 5.652 5.984 1 98.75 467 VAL B N 1
ATOM 7463 C CA . VAL B 1 467 ? 12.039 5.766 4.848 1 98.75 467 VAL B CA 1
ATOM 7464 C C . VAL B 1 467 ? 13.367 5.098 5.18 1 98.75 467 VAL B C 1
ATOM 7466 O O . VAL B 1 467 ? 13.969 4.434 4.332 1 98.75 467 VAL B O 1
ATOM 7469 N N . GLN B 1 468 ? 13.852 5.297 6.402 1 98.44 468 GLN B N 1
ATOM 7470 C CA . GLN B 1 468 ? 15.094 4.664 6.824 1 98.44 468 GLN B CA 1
ATOM 7471 C C . GLN B 1 468 ? 15 3.145 6.75 1 98.44 468 GLN B C 1
ATOM 7473 O O . GLN B 1 468 ? 15.945 2.477 6.336 1 98.44 468 GLN B O 1
ATOM 7478 N N . ARG B 1 469 ? 13.898 2.584 7.16 1 98.69 469 ARG B N 1
ATOM 7479 C CA . ARG B 1 469 ? 13.695 1.142 7.102 1 98.69 469 ARG B CA 1
ATOM 7480 C C . ARG B 1 469 ? 13.68 0.648 5.656 1 98.69 469 ARG B C 1
ATOM 7482 O O . ARG B 1 469 ? 14.258 -0.392 5.344 1 98.69 469 ARG B O 1
ATOM 7489 N N . VAL B 1 470 ? 13 1.384 4.773 1 98.88 470 VAL B N 1
ATOM 7490 C CA . VAL B 1 470 ? 12.977 1.002 3.363 1 98.88 470 VAL B CA 1
ATOM 7491 C C . VAL B 1 470 ? 14.391 1.045 2.793 1 98.88 470 VAL B C 1
ATOM 7493 O O . VAL B 1 470 ? 14.789 0.155 2.037 1 98.88 470 VAL B O 1
ATOM 7496 N N . GLN B 1 471 ? 15.172 2.107 3.152 1 98.81 471 GLN B N 1
ATOM 7497 C CA . GLN B 1 471 ? 16.562 2.172 2.693 1 98.81 471 GLN B CA 1
ATOM 7498 C C . GLN B 1 471 ? 17.359 0.961 3.174 1 98.81 471 GLN B C 1
ATOM 7500 O O . GLN B 1 471 ? 18.141 0.385 2.414 1 98.81 471 GLN B O 1
ATOM 7505 N N . LYS B 1 472 ? 17.188 0.587 4.414 1 98.81 472 LYS B N 1
ATOM 7506 C CA . LYS B 1 472 ? 17.859 -0.588 4.953 1 98.81 472 LYS B CA 1
ATOM 7507 C C . LYS B 1 472 ? 17.453 -1.85 4.195 1 98.81 472 LYS B C 1
ATOM 7509 O O . LYS B 1 472 ? 18.281 -2.734 3.969 1 98.81 472 LYS B O 1
ATOM 7514 N N . GLN B 1 473 ? 16.172 -2.002 3.836 1 98.94 473 GLN B N 1
ATOM 7515 C CA . GLN B 1 473 ? 15.719 -3.129 3.031 1 98.94 473 GLN B CA 1
ATOM 7516 C C . GLN B 1 473 ? 16.406 -3.152 1.672 1 98.94 473 GLN B C 1
ATOM 7518 O O . GLN B 1 473 ? 16.812 -4.215 1.19 1 98.94 473 GLN B O 1
ATOM 7523 N N . ILE B 1 474 ? 16.469 -1.962 1.054 1 98.88 474 ILE B N 1
ATOM 7524 C CA . ILE B 1 474 ? 17.125 -1.854 -0.244 1 98.88 474 ILE B CA 1
ATOM 7525 C C . ILE B 1 474 ? 18.578 -2.318 -0.129 1 98.88 474 ILE B C 1
ATOM 7527 O O . ILE B 1 474 ? 19.031 -3.145 -0.921 1 98.88 474 ILE B O 1
ATOM 7531 N N . ASP B 1 475 ? 19.297 -1.866 0.903 1 98.75 475 ASP B N 1
ATOM 7532 C CA . ASP B 1 475 ? 20.703 -2.209 1.104 1 98.75 475 ASP B CA 1
ATOM 7533 C C . ASP B 1 475 ? 20.875 -3.709 1.331 1 98.75 475 ASP B C 1
ATOM 7535 O O . ASP B 1 475 ? 21.75 -4.336 0.729 1 98.75 475 ASP B O 1
ATOM 7539 N N . ALA B 1 476 ? 20.062 -4.254 2.154 1 98.81 476 ALA B N 1
ATOM 7540 C CA . ALA B 1 476 ? 20.125 -5.688 2.434 1 98.81 476 ALA B CA 1
ATOM 7541 C C . ALA B 1 476 ? 19.766 -6.504 1.192 1 98.81 476 ALA B C 1
ATOM 7543 O O . ALA B 1 476 ? 20.312 -7.59 0.983 1 98.81 476 ALA B O 1
ATOM 7544 N N . SER B 1 477 ? 18.906 -5.988 0.371 1 98.88 477 SER B N 1
ATOM 7545 C CA . SER B 1 477 ? 18.516 -6.676 -0.856 1 98.88 477 SER B CA 1
ATOM 7546 C C . SER B 1 477 ? 19.688 -6.77 -1.833 1 98.88 477 SER B C 1
ATOM 7548 O O . SER B 1 477 ? 19.844 -7.773 -2.531 1 98.88 477 SER B O 1
ATOM 7550 N N . TYR B 1 478 ? 20.5 -5.723 -1.894 1 98.69 478 TYR B N 1
ATOM 7551 C CA . TYR B 1 478 ? 21.688 -5.797 -2.725 1 98.69 478 TYR B CA 1
ATOM 7552 C C . TYR B 1 478 ? 22.594 -6.945 -2.283 1 98.69 478 TYR B C 1
ATOM 7554 O O . TYR B 1 478 ? 23.078 -7.715 -3.113 1 98.69 478 TYR B O 1
ATOM 7562 N N . THR B 1 479 ? 22.797 -7.043 -1.017 1 98.81 479 THR B N 1
ATOM 7563 C CA . THR B 1 479 ? 23.641 -8.109 -0.477 1 98.81 479 THR B CA 1
ATOM 7564 C C . THR B 1 479 ? 23.031 -9.477 -0.794 1 98.81 479 THR B C 1
ATOM 7566 O O . THR B 1 479 ? 23.75 -10.375 -1.253 1 98.81 479 THR B O 1
ATOM 7569 N N . LEU B 1 480 ? 21.781 -9.609 -0.587 1 98.88 480 LEU B N 1
ATOM 7570 C CA . LEU B 1 480 ? 21.094 -10.875 -0.834 1 98.88 480 LEU B CA 1
ATOM 7571 C C . LEU B 1 480 ? 21.172 -11.258 -2.309 1 98.88 480 LEU B C 1
ATOM 7573 O O . LEU B 1 480 ? 21.438 -12.406 -2.641 1 98.88 480 LEU B O 1
ATOM 7577 N N . LEU B 1 481 ? 20.906 -10.32 -3.178 1 98.88 481 LEU B N 1
ATOM 7578 C CA . LEU B 1 481 ? 20.969 -10.57 -4.613 1 98.88 481 LEU B CA 1
ATOM 7579 C C . LEU B 1 481 ? 22.391 -10.938 -5.031 1 98.88 481 LEU B C 1
ATOM 7581 O O . LEU B 1 481 ? 22.578 -11.734 -5.957 1 98.88 481 LEU B O 1
ATOM 7585 N N . GLY B 1 482 ? 23.359 -10.32 -4.34 1 98.88 482 GLY B N 1
ATOM 7586 C CA . GLY B 1 482 ? 24.734 -10.727 -4.59 1 98.88 482 GLY B CA 1
ATOM 7587 C C . GLY B 1 482 ? 24.969 -12.203 -4.332 1 98.88 482 GLY B C 1
ATOM 7588 O O . GLY B 1 482 ? 25.625 -12.883 -5.133 1 98.88 482 GLY B O 1
ATOM 7589 N N . LEU B 1 483 ? 24.469 -12.719 -3.252 1 98.88 483 LEU B N 1
ATOM 7590 C CA . LEU B 1 483 ? 24.578 -14.141 -2.936 1 98.88 483 LEU B CA 1
ATOM 7591 C C . LEU B 1 483 ? 23.875 -14.992 -3.988 1 98.88 483 LEU B C 1
ATOM 7593 O O . LEU B 1 483 ? 24.406 -16.016 -4.422 1 98.88 483 LEU B O 1
ATOM 7597 N N . GLU B 1 484 ? 22.688 -14.547 -4.387 1 98.88 484 GLU B N 1
ATOM 7598 C CA . GLU B 1 484 ? 21.938 -15.266 -5.418 1 98.88 484 GLU B CA 1
ATOM 7599 C C . GLU B 1 484 ? 22.703 -15.289 -6.738 1 98.88 484 GLU B C 1
ATOM 7601 O O . GLU B 1 484 ? 22.719 -16.297 -7.441 1 98.88 484 GLU B O 1
ATOM 7606 N N . LEU B 1 485 ? 23.312 -14.141 -7.031 1 98.88 485 LEU B N 1
ATOM 7607 C CA . LEU B 1 485 ? 24.094 -14.039 -8.258 1 98.88 485 LEU B CA 1
ATOM 7608 C C . LEU B 1 485 ? 25.25 -15.047 -8.266 1 98.88 485 LEU B C 1
ATOM 7610 O O . LEU B 1 485 ? 25.531 -15.664 -9.297 1 98.88 485 LEU B O 1
ATOM 7614 N N . ILE B 1 486 ? 25.906 -15.227 -7.18 1 98.88 486 ILE B N 1
ATOM 7615 C CA . ILE B 1 486 ? 27 -16.188 -7.062 1 98.88 486 ILE B CA 1
ATOM 7616 C C . ILE B 1 486 ? 26.484 -17.594 -7.32 1 98.88 486 ILE B C 1
ATOM 7618 O O . ILE B 1 486 ? 27.078 -18.359 -8.086 1 98.88 486 ILE B O 1
ATOM 7622 N N . GLU B 1 487 ? 25.375 -17.938 -6.668 1 98.69 487 GLU B N 1
ATOM 7623 C CA . GLU B 1 487 ? 24.781 -19.25 -6.844 1 98.69 487 GLU B CA 1
ATOM 7624 C C . GLU B 1 487 ? 24.328 -19.469 -8.289 1 98.69 487 GLU B C 1
ATOM 7626 O O . GLU B 1 487 ? 24.516 -20.547 -8.844 1 98.69 487 GLU B O 1
ATOM 7631 N N . ALA B 1 488 ? 23.719 -18.453 -8.883 1 98.81 488 ALA B N 1
ATOM 7632 C CA . ALA B 1 488 ? 23.281 -18.531 -10.273 1 98.81 488 ALA B CA 1
ATOM 7633 C C . ALA B 1 488 ? 24.453 -18.766 -11.211 1 98.81 488 ALA B C 1
ATOM 7635 O O . ALA B 1 488 ? 24.391 -19.609 -12.109 1 98.81 488 ALA B O 1
ATOM 7636 N N . ALA B 1 489 ? 25.531 -18.047 -10.977 1 98.88 489 ALA B N 1
ATOM 7637 C CA . ALA B 1 489 ? 26.719 -18.188 -11.82 1 98.88 489 ALA B CA 1
ATOM 7638 C C . ALA B 1 489 ? 27.328 -19.578 -11.68 1 98.88 489 ALA B C 1
ATOM 7640 O O . ALA B 1 489 ? 27.75 -20.172 -12.672 1 98.88 489 ALA B O 1
ATOM 7641 N N . GLN B 1 490 ? 27.406 -20.078 -10.477 1 98.81 490 GLN B N 1
ATOM 7642 C CA . GLN B 1 490 ? 27.891 -21.438 -10.258 1 98.81 490 GLN B CA 1
ATOM 7643 C C . GLN B 1 490 ? 27.047 -22.453 -11.023 1 98.81 490 GLN B C 1
ATOM 7645 O O . GLN B 1 490 ? 27.594 -23.359 -11.664 1 98.81 490 GLN B O 1
ATOM 7650 N N . ALA B 1 491 ? 25.766 -22.359 -10.898 1 98.81 491 ALA B N 1
ATOM 7651 C CA . ALA B 1 491 ? 24.844 -23.25 -11.602 1 98.81 491 ALA B CA 1
ATOM 7652 C C . ALA B 1 491 ? 25.047 -23.188 -13.109 1 98.81 491 ALA B C 1
ATOM 7654 O O . ALA B 1 491 ? 25.047 -24.219 -13.789 1 98.81 491 ALA B O 1
ATOM 7655 N N . ILE B 1 492 ? 25.203 -22 -13.617 1 98.62 492 ILE B N 1
ATOM 7656 C CA . ILE B 1 492 ? 25.422 -21.766 -15.047 1 98.62 492 ILE B CA 1
ATOM 7657 C C . ILE B 1 492 ? 26.703 -22.469 -15.492 1 98.62 492 ILE B C 1
ATOM 7659 O O . ILE B 1 492 ? 26.719 -23.156 -16.516 1 98.62 492 ILE B O 1
ATOM 7663 N N . ASP B 1 493 ? 27.75 -22.312 -14.719 1 98.56 493 ASP B N 1
ATOM 7664 C CA . ASP B 1 493 ? 29.031 -22.938 -15.055 1 98.56 493 ASP B CA 1
ATOM 7665 C C . ASP B 1 493 ? 28.906 -24.469 -15.055 1 98.56 493 ASP B C 1
ATOM 7667 O O . ASP B 1 493 ? 29.438 -25.141 -15.945 1 98.56 493 ASP B O 1
ATOM 7671 N N . LEU B 1 494 ? 28.312 -24.969 -14.078 1 98.44 494 LEU B N 1
ATOM 7672 C CA . LEU B 1 494 ? 28.125 -26.422 -13.992 1 98.44 494 LEU B CA 1
ATOM 7673 C C . LEU B 1 494 ? 27.297 -26.922 -15.164 1 98.44 494 LEU B C 1
ATOM 7675 O O . LEU B 1 494 ? 27.562 -28 -15.703 1 98.44 494 LEU B O 1
ATOM 7679 N N . ARG B 1 495 ? 26.266 -26.156 -15.539 1 97.12 495 ARG B N 1
ATOM 7680 C CA . ARG B 1 495 ? 25.422 -26.547 -16.672 1 97.12 495 ARG B CA 1
ATOM 7681 C C . ARG B 1 495 ? 26.219 -26.516 -17.969 1 97.12 495 ARG B C 1
ATOM 7683 O O . ARG B 1 495 ? 26.016 -27.375 -18.844 1 97.12 495 ARG B O 1
ATOM 7690 N N . ARG B 1 496 ? 27.047 -25.547 -18.141 1 96.19 496 ARG B N 1
ATOM 7691 C CA . ARG B 1 496 ? 27.875 -25.438 -19.328 1 96.19 496 ARG B CA 1
ATOM 7692 C C . ARG B 1 496 ? 28.859 -26.609 -19.422 1 96.19 496 ARG B C 1
ATOM 7694 O O . ARG B 1 496 ? 29.156 -27.078 -20.516 1 96.19 496 ARG B O 1
ATOM 7701 N N . ARG B 1 497 ? 29.344 -27 -18.312 1 95.62 497 ARG B N 1
ATOM 7702 C CA . ARG B 1 497 ? 30.234 -28.141 -18.297 1 95.62 497 ARG B CA 1
ATOM 7703 C C . ARG B 1 497 ? 29.516 -29.422 -18.719 1 95.62 497 ARG B C 1
ATOM 7705 O O . ARG B 1 497 ? 30.094 -30.25 -19.422 1 95.62 497 ARG B O 1
ATOM 7712 N N . ARG B 1 498 ? 28.312 -29.5 -18.344 1 93 498 ARG B N 1
ATOM 7713 C CA . ARG B 1 498 ? 27.531 -30.688 -18.641 1 93 498 ARG B CA 1
ATOM 7714 C C . ARG B 1 498 ? 26.969 -30.641 -20.062 1 93 498 ARG B C 1
ATOM 7716 O O . ARG B 1 498 ? 26.828 -31.672 -20.703 1 93 498 ARG B O 1
ATOM 7723 N N . GLN B 1 499 ? 26.625 -29.5 -20.422 1 92.94 499 GLN B N 1
ATOM 7724 C CA . GLN B 1 499 ? 26.031 -29.25 -21.734 1 92.94 499 GLN B CA 1
ATOM 7725 C C . GLN B 1 499 ? 26.734 -28.109 -22.453 1 92.94 499 GLN B C 1
ATOM 7727 O O . GLN B 1 499 ? 26.234 -26.984 -22.469 1 92.94 499 GLN B O 1
ATOM 7732 N N . PRO B 1 500 ? 27.656 -28.422 -23.219 1 91.75 500 PRO B N 1
ATOM 7733 C CA . PRO B 1 500 ? 28.453 -27.375 -23.844 1 91.75 500 PRO B CA 1
ATOM 7734 C C . PRO B 1 500 ? 27.641 -26.484 -24.781 1 91.75 500 PRO B C 1
ATOM 7736 O O . PRO B 1 500 ? 28.047 -25.375 -25.094 1 91.75 500 PRO B O 1
ATOM 7739 N N . SER B 1 501 ? 26.5 -26.938 -25.219 1 93 501 SER B N 1
ATOM 7740 C CA . SER B 1 501 ? 25.641 -26.172 -26.109 1 93 501 SER B CA 1
ATOM 7741 C C . SER B 1 501 ? 24.812 -25.156 -25.344 1 93 501 SER B C 1
ATOM 7743 O O . SER B 1 501 ? 24.188 -24.266 -25.938 1 93 501 SER B O 1
ATOM 7745 N N . PHE B 1 502 ? 24.859 -25.281 -24.047 1 95.06 502 PHE B N 1
ATOM 7746 C CA . PHE B 1 502 ? 24.109 -24.344 -23.203 1 95.06 502 PHE B CA 1
ATOM 7747 C C . PHE B 1 502 ? 24.625 -22.922 -23.406 1 95.06 502 PHE B C 1
ATOM 7749 O O . PHE B 1 502 ? 25.812 -22.672 -23.281 1 95.06 502 PHE B O 1
ATOM 7756 N N . THR B 1 503 ? 23.672 -21.938 -23.734 1 96.69 503 THR B N 1
ATOM 7757 C CA . THR B 1 503 ? 24.047 -20.562 -24.016 1 96.69 503 THR B CA 1
ATOM 7758 C C . THR B 1 503 ? 23.25 -19.594 -23.141 1 96.69 503 THR B C 1
ATOM 7760 O O . THR B 1 503 ? 22.031 -19.734 -22.984 1 96.69 503 THR B O 1
ATOM 7763 N N . LEU B 1 504 ? 23.938 -18.609 -22.641 1 98.06 504 LEU B N 1
ATOM 7764 C CA . LEU B 1 504 ? 23.297 -17.5 -21.922 1 98.06 504 LEU B CA 1
ATOM 7765 C C . LEU B 1 504 ? 22.688 -16.516 -22.906 1 98.06 504 LEU B C 1
ATOM 7767 O O . LEU B 1 504 ? 23.156 -16.391 -24.047 1 98.06 504 LEU B O 1
ATOM 7771 N N . ALA B 1 505 ? 21.656 -15.82 -22.406 1 98.44 505 ALA B N 1
ATOM 7772 C CA . ALA B 1 505 ? 21.156 -14.688 -23.188 1 98.44 505 ALA B CA 1
ATOM 7773 C C . ALA B 1 505 ? 22.203 -13.594 -23.312 1 98.44 505 ALA B C 1
ATOM 7775 O O . ALA B 1 505 ? 22.938 -13.312 -22.344 1 98.44 505 ALA B O 1
ATOM 7776 N N . PRO B 1 506 ? 22.281 -12.945 -24.484 1 98.44 506 PRO B N 1
ATOM 7777 C CA . PRO B 1 506 ? 23.25 -11.859 -24.656 1 98.44 506 PRO B CA 1
ATOM 7778 C C . PRO B 1 506 ? 23.109 -10.75 -23.609 1 98.44 506 PRO B C 1
ATOM 7780 O O . PRO B 1 506 ? 24.094 -10.203 -23.141 1 98.44 506 PRO B O 1
ATOM 7783 N N . ALA B 1 507 ? 21.906 -10.453 -23.203 1 98.25 507 ALA B N 1
ATOM 7784 C CA . ALA B 1 507 ? 21.641 -9.344 -22.312 1 98.25 507 ALA B CA 1
ATOM 7785 C C . ALA B 1 507 ? 22.109 -9.648 -20.891 1 98.25 507 ALA B C 1
ATOM 7787 O O . ALA B 1 507 ? 22.375 -8.734 -20.109 1 98.25 507 ALA B O 1
ATOM 7788 N N . THR B 1 508 ? 22.281 -10.953 -20.516 1 98.31 508 THR B N 1
ATOM 7789 C CA . THR B 1 508 ? 22.641 -11.312 -19.156 1 98.31 508 THR B CA 1
ATOM 7790 C C . THR B 1 508 ? 24.141 -11.625 -19.062 1 98.31 508 THR B C 1
ATOM 7792 O O . THR B 1 508 ? 24.703 -11.633 -17.969 1 98.31 508 THR B O 1
ATOM 7795 N N . GLN B 1 509 ? 24.812 -11.828 -20.172 1 98.19 509 GLN B N 1
ATOM 7796 C CA . GLN B 1 509 ? 26.203 -12.25 -20.234 1 98.19 509 GLN B CA 1
ATOM 7797 C C . GLN B 1 509 ? 27.125 -11.211 -19.578 1 98.19 509 GLN B C 1
ATOM 7799 O O . GLN B 1 509 ? 28.078 -11.57 -18.891 1 98.19 509 GLN B O 1
ATOM 7804 N N . PRO B 1 510 ? 26.828 -9.922 -19.797 1 98.25 510 PRO B N 1
ATOM 7805 C CA . PRO B 1 510 ? 27.734 -8.93 -19.234 1 98.25 510 PRO B CA 1
ATOM 7806 C C . PRO B 1 510 ? 27.797 -9 -17.703 1 98.25 510 PRO B C 1
ATOM 7808 O O . PRO B 1 510 ? 28.891 -8.93 -17.125 1 98.25 510 PRO B O 1
ATOM 7811 N N . LEU B 1 511 ? 26.703 -9.156 -17.031 1 98.56 511 LEU B N 1
ATOM 7812 C CA . LEU B 1 511 ? 26.719 -9.234 -15.578 1 98.56 511 LEU B CA 1
ATOM 7813 C C . LEU B 1 511 ? 27.391 -10.523 -15.109 1 98.56 511 LEU B C 1
ATOM 7815 O O . LEU B 1 511 ? 28.141 -10.516 -14.125 1 98.56 511 LEU B O 1
ATOM 7819 N N . TYR B 1 512 ? 27.141 -11.664 -15.805 1 98.62 512 TYR B N 1
ATOM 7820 C CA . TYR B 1 512 ? 27.797 -12.93 -15.5 1 98.62 512 TYR B CA 1
ATOM 7821 C C . TYR B 1 512 ? 29.312 -12.797 -15.586 1 98.62 512 TYR B C 1
ATOM 7823 O O . TYR B 1 512 ? 30.031 -13.211 -14.672 1 98.62 512 TYR B O 1
ATOM 7831 N N . ARG B 1 513 ? 29.781 -12.18 -16.672 1 98.44 513 ARG B N 1
ATOM 7832 C CA . ARG B 1 513 ? 31.219 -12 -16.875 1 98.44 513 ARG B CA 1
ATOM 7833 C C . ARG B 1 513 ? 31.812 -11.07 -15.828 1 98.44 513 ARG B C 1
ATOM 7835 O O . ARG B 1 513 ? 32.906 -11.312 -15.328 1 98.44 513 ARG B O 1
ATOM 7842 N N . ALA B 1 514 ? 31.062 -10.031 -15.555 1 98.56 514 ALA B N 1
ATOM 7843 C CA . ALA B 1 514 ? 31.531 -9.094 -14.539 1 98.56 514 ALA B CA 1
ATOM 7844 C C . ALA B 1 514 ? 31.703 -9.781 -13.195 1 98.56 514 ALA B C 1
ATOM 7846 O O . ALA B 1 514 ? 32.656 -9.516 -12.461 1 98.56 514 ALA B O 1
ATOM 7847 N N . LEU B 1 515 ? 30.781 -10.672 -12.836 1 98.75 515 LEU B N 1
ATOM 7848 C CA . LEU B 1 515 ? 30.891 -11.406 -11.578 1 98.75 515 LEU B CA 1
ATOM 7849 C C . LEU B 1 515 ? 32.125 -12.328 -11.602 1 98.75 515 LEU B C 1
ATOM 7851 O O . LEU B 1 515 ? 32.875 -12.375 -10.633 1 98.75 515 LEU B O 1
ATOM 7855 N N . ARG B 1 516 ? 32.312 -13.078 -12.672 1 98.62 516 ARG B N 1
ATOM 7856 C CA . ARG B 1 516 ? 33.375 -14.07 -12.75 1 98.62 516 ARG B CA 1
ATOM 7857 C C . ARG B 1 516 ? 34.75 -13.406 -12.773 1 98.62 516 ARG B C 1
ATOM 7859 O O . ARG B 1 516 ? 35.75 -14.031 -12.43 1 98.62 516 ARG B O 1
ATOM 7866 N N . ALA B 1 517 ? 34.75 -12.148 -13.18 1 98.5 517 ALA B N 1
ATOM 7867 C CA . ALA B 1 517 ? 36 -11.391 -13.094 1 98.5 517 ALA B CA 1
ATOM 7868 C C . ALA B 1 517 ? 36.375 -11.109 -11.641 1 98.5 517 ALA B C 1
ATOM 7870 O O . ALA B 1 517 ? 37.531 -10.844 -11.336 1 98.5 517 ALA B O 1
ATOM 7871 N N . LYS B 1 518 ? 35.438 -11.188 -10.734 1 98.25 518 LYS B N 1
ATOM 7872 C CA . LYS B 1 518 ? 35.656 -10.82 -9.336 1 98.25 518 LYS B CA 1
ATOM 7873 C C . LYS B 1 518 ? 35.5 -12.039 -8.422 1 98.25 518 LYS B C 1
ATOM 7875 O O . LYS B 1 518 ? 36.094 -12.078 -7.344 1 98.25 518 LYS B O 1
ATOM 7880 N N . VAL B 1 519 ? 34.656 -12.984 -8.773 1 98.69 519 VAL B N 1
ATOM 7881 C CA . VAL B 1 519 ? 34.344 -14.172 -7.988 1 98.69 519 VAL B CA 1
ATOM 7882 C C . VAL B 1 519 ? 34.594 -15.43 -8.828 1 98.69 519 VAL B C 1
ATOM 7884 O O . VAL B 1 519 ? 33.844 -15.703 -9.766 1 98.69 519 VAL B O 1
ATOM 7887 N N . ALA B 1 520 ? 35.5 -16.203 -8.461 1 98.5 520 ALA B N 1
ATOM 7888 C CA . ALA B 1 520 ? 35.875 -17.391 -9.219 1 98.5 520 ALA B CA 1
ATOM 7889 C C . ALA B 1 520 ? 34.844 -18.516 -9.016 1 98.5 520 ALA B C 1
ATOM 7891 O O . ALA B 1 520 ? 34.188 -18.562 -7.988 1 98.5 520 ALA B O 1
ATOM 7892 N N . PHE B 1 521 ? 34.75 -19.344 -10.039 1 98.56 521 PHE B N 1
ATOM 7893 C CA . PHE B 1 521 ? 34.031 -20.594 -9.906 1 98.56 521 PHE B CA 1
ATOM 7894 C C . PHE B 1 521 ? 34.5 -21.375 -8.688 1 98.56 521 PHE B C 1
ATOM 7896 O O . PHE B 1 521 ? 35.688 -21.438 -8.406 1 98.56 521 PHE B O 1
ATOM 7903 N N . LEU B 1 522 ? 33.562 -21.875 -7.883 1 98.56 522 LEU B N 1
ATOM 7904 C CA . LEU B 1 522 ? 33.906 -22.656 -6.703 1 98.56 522 LEU B CA 1
ATOM 7905 C C . LEU B 1 522 ? 34.312 -24.078 -7.09 1 98.56 522 LEU B C 1
ATOM 7907 O O . LEU B 1 522 ? 33.5 -25 -6.969 1 98.56 522 LEU B O 1
ATOM 7911 N N . GLU B 1 523 ? 35.531 -24.297 -7.414 1 98.31 523 GLU B N 1
ATOM 7912 C CA . GLU B 1 523 ? 36.031 -25.609 -7.766 1 98.31 523 GLU B CA 1
ATOM 7913 C C . GLU B 1 523 ? 36.312 -26.453 -6.52 1 98.31 523 GLU B C 1
ATOM 7915 O O . GLU B 1 523 ? 36.062 -27.656 -6.512 1 98.31 523 GLU B O 1
ATOM 7920 N N . ARG B 1 524 ? 36.875 -25.781 -5.477 1 97.62 524 ARG B N 1
ATOM 7921 C CA . ARG B 1 524 ? 37.156 -26.344 -4.164 1 97.62 524 ARG B CA 1
ATOM 7922 C C . ARG B 1 524 ? 36.625 -25.453 -3.051 1 97.62 524 ARG B C 1
ATOM 7924 O O . ARG B 1 524 ? 36.531 -24.234 -3.213 1 97.62 524 ARG B O 1
ATOM 7931 N N . ASP B 1 525 ? 36.281 -26.141 -1.981 1 97.31 525 ASP B N 1
ATOM 7932 C CA . ASP B 1 525 ? 35.75 -25.391 -0.857 1 97.31 525 ASP B CA 1
ATOM 7933 C C . ASP B 1 525 ? 36.719 -24.266 -0.452 1 97.31 525 ASP B C 1
ATOM 7935 O O . ASP B 1 525 ? 37.938 -24.453 -0.448 1 97.31 525 ASP B O 1
ATOM 7939 N N . ARG B 1 526 ? 36.188 -23.016 -0.151 1 97.31 526 ARG B N 1
ATOM 7940 C CA . ARG B 1 526 ? 36.938 -21.875 0.363 1 97.31 526 ARG B CA 1
ATOM 7941 C C . ARG B 1 526 ? 36.031 -20.938 1.151 1 97.31 526 ARG B C 1
ATOM 7943 O O . ARG B 1 526 ? 34.781 -21.016 1.032 1 97.31 526 ARG B O 1
ATOM 7950 N N . PRO B 1 527 ? 36.656 -20.125 2.025 1 96.75 527 PRO B N 1
ATOM 7951 C CA . PRO B 1 527 ? 35.812 -19.109 2.67 1 96.75 527 PRO B CA 1
ATOM 7952 C C . PRO B 1 527 ? 35.156 -18.188 1.666 1 96.75 527 PRO B C 1
ATOM 7954 O O . PRO B 1 527 ? 35.781 -17.688 0.738 1 96.75 527 PRO B O 1
ATOM 7957 N N . LEU B 1 528 ? 33.844 -17.859 1.844 1 98 528 LEU B N 1
ATOM 7958 C CA . LEU B 1 528 ? 33.094 -17.219 0.777 1 98 528 LEU B CA 1
ATOM 7959 C C . LEU B 1 528 ? 32.719 -15.781 1.146 1 98 528 LEU B C 1
ATOM 7961 O O . LEU B 1 528 ? 32.188 -15.031 0.319 1 98 528 LEU B O 1
ATOM 7965 N N . THR B 1 529 ? 33.031 -15.32 2.406 1 97.88 529 THR B N 1
ATOM 7966 C CA . THR B 1 529 ? 32.719 -13.961 2.842 1 97.88 529 THR B CA 1
ATOM 7967 C C . THR B 1 529 ? 33.312 -12.938 1.869 1 97.88 529 THR B C 1
ATOM 7969 O O . THR B 1 529 ? 32.625 -11.992 1.472 1 97.88 529 THR B O 1
ATOM 7972 N N . PRO B 1 530 ? 34.562 -13.086 1.441 1 97.81 530 PRO B N 1
ATOM 7973 C CA . PRO B 1 530 ? 35.094 -12.117 0.474 1 97.81 530 PRO B CA 1
ATOM 7974 C C . PRO B 1 530 ? 34.312 -12.125 -0.844 1 97.81 530 PRO B C 1
ATOM 7976 O O . PRO B 1 530 ? 34.125 -11.07 -1.462 1 97.81 530 PRO B O 1
ATOM 7979 N N . ASP B 1 531 ? 33.875 -13.289 -1.352 1 98.5 531 ASP B N 1
ATOM 7980 C CA . ASP B 1 531 ? 33.094 -13.406 -2.568 1 98.5 531 ASP B CA 1
ATOM 7981 C C . ASP B 1 531 ? 31.75 -12.664 -2.422 1 98.5 531 ASP B C 1
ATOM 7983 O O . ASP B 1 531 ? 31.328 -11.953 -3.334 1 98.5 531 ASP B O 1
ATOM 7987 N N . PHE B 1 532 ? 31.141 -12.898 -1.246 1 98.5 532 PHE B N 1
ATOM 7988 C CA . PHE B 1 532 ? 29.875 -12.234 -0.98 1 98.5 532 PHE B CA 1
ATOM 7989 C C . PHE B 1 532 ? 30.031 -10.719 -1.02 1 98.5 532 PHE B C 1
ATOM 7991 O O . PHE B 1 532 ? 29.203 -10.023 -1.619 1 98.5 532 PHE B O 1
ATOM 7998 N N . ARG B 1 533 ? 31.078 -10.195 -0.432 1 98.38 533 ARG B N 1
ATOM 7999 C CA . ARG B 1 533 ? 31.344 -8.758 -0.409 1 98.38 533 ARG B CA 1
ATOM 8000 C C . ARG B 1 533 ? 31.625 -8.227 -1.812 1 98.38 533 ARG B C 1
ATOM 8002 O O . ARG B 1 533 ? 31.172 -7.141 -2.172 1 98.38 533 ARG B O 1
ATOM 8009 N N . ALA B 1 534 ? 32.344 -8.992 -2.584 1 98.62 534 ALA B N 1
ATOM 8010 C CA . ALA B 1 534 ? 32.656 -8.594 -3.953 1 98.62 534 ALA B CA 1
ATOM 8011 C C . ALA B 1 534 ? 31.406 -8.516 -4.812 1 98.62 534 ALA B C 1
ATOM 8013 O O . ALA B 1 534 ? 31.266 -7.602 -5.621 1 98.62 534 ALA B O 1
ATOM 8014 N N . ALA B 1 535 ? 30.547 -9.5 -4.66 1 98.75 535 ALA B N 1
ATOM 8015 C CA . ALA B 1 535 ? 29.312 -9.516 -5.43 1 98.75 535 ALA B CA 1
ATOM 8016 C C . ALA B 1 535 ? 28.406 -8.344 -5.043 1 98.75 535 ALA B C 1
ATOM 8018 O O . ALA B 1 535 ? 27.781 -7.723 -5.906 1 98.75 535 ALA B O 1
ATOM 8019 N N . ASP B 1 536 ? 28.281 -8.125 -3.77 1 98.25 536 ASP B N 1
ATOM 8020 C CA . ASP B 1 536 ? 27.516 -6.977 -3.279 1 98.25 536 ASP B CA 1
ATOM 8021 C C . ASP B 1 536 ? 28.031 -5.676 -3.891 1 98.25 536 ASP B C 1
ATOM 8023 O O . ASP B 1 536 ? 27.25 -4.883 -4.422 1 98.25 536 ASP B O 1
ATOM 8027 N N . THR B 1 537 ? 29.312 -5.461 -3.855 1 98.12 537 THR B N 1
ATOM 8028 C CA . THR B 1 537 ? 29.953 -4.266 -4.395 1 98.12 537 THR B CA 1
ATOM 8029 C C . THR B 1 537 ? 29.719 -4.156 -5.898 1 98.12 537 THR B C 1
ATOM 8031 O O . THR B 1 537 ? 29.422 -3.072 -6.41 1 98.12 537 THR B O 1
ATOM 8034 N N . LEU B 1 538 ? 29.844 -5.219 -6.566 1 98.44 538 LEU B N 1
ATOM 8035 C CA . LEU B 1 538 ? 29.625 -5.262 -8.008 1 98.44 538 LEU B CA 1
ATOM 8036 C C . LEU B 1 538 ? 28.219 -4.809 -8.359 1 98.44 538 LEU B C 1
ATOM 8038 O O . LEU B 1 538 ? 28.031 -3.951 -9.227 1 98.44 538 LEU B O 1
ATOM 8042 N N . LEU B 1 539 ? 27.234 -5.398 -7.66 1 98.38 539 LEU B N 1
ATOM 8043 C CA . LEU B 1 539 ? 25.844 -5.113 -8 1 98.38 539 LEU B CA 1
ATOM 8044 C C . LEU B 1 539 ? 25.516 -3.648 -7.734 1 98.38 539 LEU B C 1
ATOM 8046 O O . LEU B 1 539 ? 24.766 -3.027 -8.5 1 98.38 539 LEU B O 1
ATOM 8050 N N . ARG B 1 540 ? 26.016 -3.082 -6.676 1 96.81 540 ARG B N 1
ATOM 8051 C CA . ARG B 1 540 ? 25.766 -1.686 -6.34 1 96.81 540 ARG B CA 1
ATOM 8052 C C . ARG B 1 540 ? 26.344 -0.754 -7.395 1 96.81 540 ARG B C 1
ATOM 8054 O O . ARG B 1 540 ? 25.812 0.323 -7.652 1 96.81 540 ARG B O 1
ATOM 8061 N N . ALA B 1 541 ? 27.391 -1.202 -8.023 1 95.69 541 ALA B N 1
ATOM 8062 C CA . ALA B 1 541 ? 28.109 -0.355 -8.977 1 95.69 541 ALA B CA 1
ATOM 8063 C C . ALA B 1 541 ? 27.703 -0.676 -10.414 1 95.69 541 ALA B C 1
ATOM 8065 O O . ALA B 1 541 ? 28.047 0.056 -11.344 1 95.69 541 ALA B O 1
ATOM 8066 N N . TYR B 1 542 ? 26.938 -1.711 -10.562 1 95.31 542 TYR B N 1
ATOM 8067 C CA . TYR B 1 542 ? 26.688 -2.227 -11.906 1 95.31 542 TYR B CA 1
ATOM 8068 C C . TYR B 1 542 ? 25.812 -1.271 -12.703 1 95.31 542 TYR B C 1
ATOM 8070 O O . TYR B 1 542 ? 24.812 -0.768 -12.188 1 95.31 542 TYR B O 1
ATOM 8078 N N . ARG B 1 543 ? 26.297 -0.827 -13.891 1 87.5 543 ARG B N 1
ATOM 8079 C CA . ARG B 1 543 ? 25.547 0.012 -14.82 1 87.5 543 ARG B CA 1
ATOM 8080 C C . ARG B 1 543 ? 25.438 -0.647 -16.188 1 87.5 543 ARG B C 1
ATOM 8082 O O . ARG B 1 543 ? 26.422 -1.119 -16.734 1 87.5 543 ARG B O 1
ATOM 8089 N N . ASP B 1 544 ? 24.109 -1.102 -16.594 1 72.5 544 ASP B N 1
ATOM 8090 C CA . ASP B 1 544 ? 23.906 -1.746 -17.891 1 72.5 544 ASP B CA 1
ATOM 8091 C C . ASP B 1 544 ? 24.234 -0.789 -19.031 1 72.5 544 ASP B C 1
ATOM 8093 O O . ASP B 1 544 ? 24.109 0.429 -18.891 1 72.5 544 ASP B O 1
#

Secondary structure (DSSP, 8-state):
-----------------------EEE-SS---HHHHHHHHTT--EEE-HHHHHHHHHHHHHHHHHHHTT---BTTTBSS---TTS-SB-TTSSBPHHHHHHHHHHHHHHHHHH---EEEEPPHHHHHHHHHHHHHHHHTSTT---HHHHHHHHHHHHHTEEE--EEE---SS--HHHHHHHHHHHTT-SEEEETTEEEEHHHHHHHHT-PPP---TTHHHHHHSSSHHHHHHHHHHHHHHHHHHHHHHHHHHHHHHHHT---GGGSHHHHHTS--HHHHHHHHHHHHHHTTSGGGS--TTS-SS--HHHHTHHHHHHHHHHHHHHHHHHHHHHHTS---SSEEESS---SSSSHHHHTTB-TTS-EEE---TT--HHHHHHHHHHHHHHHHHHHHHHHHHHHHH-HHHHSSSGGG--TT-SSTTGGGGHHHHHHHHHHHHHTS--TT----BGGGTB-----HHHHHHHHHHHHHHHHHHHHHHHHHHHHHHHHHHHH-TT----TTTHHHHHHHHTTS---SS----HHHHHHHHHHHHH---/-----------------------EEE-SS---HHHHHHHHTT--EEE-HHHHHHHHHHHHHHHHHHHTT---BTTTBSS---TTS-SB-TTSSBPHHHHHHHHHHHHHHHHHH---EEEEPPHHHHHHHHHHHHHHHHTSTT---HHHHHHHHHHHHHTEEE--EEE---SS--HHHHHHHHHHHTT-SEEEETTEEEEHHHHHHHHT-PPP---TTHHHHHHSSSHHHHHHHHHHHHHHHHHHHHHHHHHHHHHHHHT---GGGSHHHHHTS--HHHHHHHHHHHHHHTTSGGGS--TTS-SS--HHHHTHHHHHHHHHHHHHHHHHHHHHHHTS---SSEEESS---SSSSHHHHTTB-TTS-EEE---TT--HHHHHHHHHHHHHHHHHHHHHHHHHHHHH-HHHHSSSGGG--TT-SSTTGGGGHHHHHHHHHHHHHTS--TT----BGGGTB-----HHHHHHHHHHHHHHHHHHHHHHHHHHHHHHHHHHHH-TT----TTTHHHHHHHHTTS---SS----HHHHHHHHHHHHH---

Nearest PDB structures (foldseek):
  7tqr-assembly1_A  TM=9.364E-01  e=4.949E-33  Thermoplasma acidophilum
  3unv-assembly1_A  TM=8.750E-01  e=2.440E-29  Pantoea agglomerans
  3czo-assembly2_D-4  TM=8.530E-01  e=7.421E-27  Trichormus variabilis
  2nyn-assembly1_D  TM=8.683E-01  e=1.703E-26  Trichormus variabilis
  4v2q-assembly1_B-2  TM=8.693E-01  e=3.617E-21  Taxus chinensis

Radius of gyration: 33.54 Å; Cα contacts (8 Å, |Δi|>4): 2284; chains: 2; bounding box: 151×103×73 Å